Protein AF-0000000065966083 (afdb_homodimer)

Nearest PDB structures (foldseek):
  1u2x-assembly2_B  TM=9.368E-01  e=3.206E-78  Pyrococcus horikoshii
  3drw-assembly1_B  TM=9.239E-01  e=2.329E-77  Pyrococcus horikoshii
  5kkg-assembly1_A  TM=9.273E-01  e=2.015E-62  synthetic construct
  5kkg-assembly2_B  TM=9.488E-01  e=2.351E-60  synthetic construct
  5k27-assembly1_A  TM=9.265E-01  e=3.496E-60  synthetic construct

Radius of gyration: 31.07 Å; Cα contacts (8 Å, |Δi|>4): 1935; chains: 2; bounding box: 59×96×76 Å

Secondary structure (DSSP, 8-state):
----TT-EEEEES--EEEEEEE--HHHHHHHHHHH-HHHHHHHHHH--SSBSSHHHHHHHHHHHHHHT--EEEEE--TTHHHHHHHH----EEEEESHHHHHHHHHHHHT-SEEEEE-S---HHHHTTSPTT-EEEEEETTEEEEEEGGGS--TTSPPPEEEEEEE-TT-EEEETTEEEE--S-EEEEEEE--GGG------TTTGGGHHHHHHH-SEEEEE-GGG--SB-TTS-BHHHHHHHHHHHHHHHHTTT-EEEEE------HHHHHHHHHHHGGG-SEEEE-HHHHHHHHHHTT-HHHHHHHHHH--HHHHHHHHHHHHHHH--SEEEEE-SSEEEEEEETT-SS-HHHHHHHHHHHHHHHHHHHHHSS--SGGGHHHHHTSPPPTTHHHHHHHHHHHHHHS--TTEEEEEEE----SS-S--TTHHHHHHHHHHHHHHHHHHT-/----TT-EEEEES--EEEEEEE--HHHHHHHHHHH-HHHHHHHHHH--SSBSSHHHHHHHHHHHHHHT--EEEEE--TTHHHHHHHH---SEEEEESHHHHHHHHHHHHT-SEEEEE-S---HHHHTTSPTT-EEEEEETTEEEEEEGGGS--TTSPPPEEEEEEE-TT-EEEETTEEEE--S-EEEEEEE--GGG------TTTGGGHHHHHHH-SEEEEE-GGG--SB-TTS-BHHHHHHHHHHHHHHHHTTT-EEEEE------HHHHHHHHHHHGGG-SEEEE-HHHHHHHHHHTT-HHHHHHHHHH--HHHHHHHHHHHHHHH--SEEEEE-SSEEEEEEETT-SS-HHHHHHHHHHHHHHHHHHHHHSS--SGGGHHHHHTSPPPTTHHHHHHHHHHHHHHS--TTEEEEEEE----SS-S--TTHHHHHHHHHHHHHHHHHHT-

Solvent-accessible surface area (backbone atoms only — not comparable to full-atom values): 46212 Å² total; per-residue (Å²): 135,78,81,60,43,84,42,19,36,36,27,23,35,24,55,31,33,33,34,31,29,76,60,48,37,66,61,53,36,51,55,42,66,72,66,33,53,66,57,34,54,54,40,40,73,64,53,60,76,47,27,75,49,74,61,37,45,52,15,51,48,52,54,28,39,65,67,22,44,64,44,75,38,41,33,58,41,70,76,50,52,60,56,52,58,73,73,45,76,64,82,43,75,42,59,25,43,57,21,38,42,37,42,34,42,45,39,13,43,50,36,62,40,35,35,39,46,46,71,56,37,15,52,81,53,22,66,58,52,49,82,76,28,22,21,79,42,67,57,95,89,32,83,38,78,34,54,29,65,75,62,41,40,80,84,36,66,78,54,52,28,39,34,39,33,40,47,52,65,40,47,39,70,54,85,91,36,81,46,54,20,71,32,55,40,42,41,32,39,36,64,56,36,78,90,75,23,66,65,54,77,53,78,83,48,53,83,42,39,46,62,52,14,70,67,26,51,30,33,39,40,29,44,74,57,49,51,47,74,68,46,94,87,69,52,35,38,61,60,41,49,47,51,47,42,51,52,52,52,41,23,41,72,48,67,23,47,34,32,36,46,60,64,83,44,84,52,62,70,56,36,44,38,48,50,46,49,46,49,33,76,27,38,29,39,31,34,37,66,71,45,51,24,52,53,31,41,68,74,69,39,49,67,62,18,49,46,35,70,73,65,61,42,68,50,52,48,50,54,50,50,50,49,52,40,62,50,35,48,36,55,34,40,38,38,48,52,87,64,36,35,35,42,42,28,48,52,82,51,87,68,50,67,66,57,52,42,51,18,48,48,47,3,32,24,44,24,23,14,26,19,63,64,55,52,43,76,40,54,71,44,44,58,56,8,68,70,48,55,64,33,94,54,35,66,56,52,50,53,47,48,57,52,32,60,74,72,46,92,51,82,67,36,43,75,39,75,44,55,21,34,58,62,91,81,47,67,36,81,76,65,39,66,45,37,23,48,46,40,21,47,52,39,47,53,48,55,54,72,73,101,136,78,80,61,42,84,43,19,37,36,28,23,35,24,55,31,32,32,36,31,27,76,59,46,34,67,61,53,37,52,53,43,67,72,66,32,54,68,57,34,53,55,40,39,74,66,52,61,76,46,27,74,48,73,63,39,46,52,15,52,48,53,52,29,40,66,66,23,44,64,44,75,38,41,33,58,41,71,75,50,52,61,54,51,58,72,72,46,75,64,82,44,77,43,61,24,44,56,20,38,42,38,42,34,43,45,40,14,44,51,37,61,39,36,36,39,48,46,71,54,37,16,52,81,53,23,64,57,52,50,83,75,28,23,22,80,42,65,57,96,90,35,83,39,79,34,53,31,67,74,62,42,39,82,84,35,66,78,53,53,29,40,35,39,34,41,48,52,67,41,45,40,72,55,84,92,35,80,45,54,20,72,33,54,40,41,41,33,40,36,63,54,36,78,89,74,24,65,66,54,77,54,78,82,48,52,84,44,38,47,60,52,15,71,67,26,50,30,34,38,40,30,46,74,57,49,50,47,74,66,47,94,87,70,51,34,39,61,62,40,50,50,51,47,44,52,53,52,51,42,23,41,72,49,68,22,48,36,31,37,47,61,64,83,45,83,52,61,70,58,39,44,38,48,50,46,48,46,50,34,77,28,38,29,39,31,35,36,66,68,46,51,23,52,51,31,41,68,73,67,38,51,68,61,17,49,45,35,70,72,66,62,43,67,51,53,49,51,52,50,50,53,50,51,39,62,50,36,48,36,56,36,41,37,37,48,52,86,62,35,35,36,43,42,28,47,53,81,50,89,67,50,69,65,56,52,44,50,17,49,48,47,3,31,23,43,24,22,14,26,19,64,66,54,52,42,76,40,53,72,44,42,58,57,9,68,70,48,54,64,33,93,54,34,66,57,54,52,52,49,48,56,52,30,60,73,72,45,92,51,82,67,37,42,76,40,74,46,54,21,34,60,62,90,81,46,67,36,80,75,65,40,67,44,38,23,48,48,40,20,47,53,39,47,53,50,53,53,71,72,102

Foldseek 3Di:
DAQQQAFAEEEDAWKAKEFEDEDFQVLLQVLCVVCDQVNLVVLLVVQDQAPPDPSNVNNVVVVCQLALHAEEHEHAHPVCVVVCVVSDDGDDMAMDDLQQQLQQQSVLLNHHAAEYYYPAFALVRLVRHDFRHWYWDADPLDTDTHNSNPVHDNPGDHWYKYKYWYAFQRWYDHPNDIGTRHHTYIYIHGYQYLSRLQGADDPSCQVCLLVVLLVGQAYEYERLLNAAQAHPVGDGSVNRLVRVLSSLVSNVVSVYQYEYEYDDRPDLVSVLVCLQRPQLSHQEYEDEQLVLLSLCVSVPNNVLSVCCVPPVQPLSSLVSLVVSCVVSVHAWYWYDDPWKIKIKGFPPRPDDLVLLQVLLVLLLLSLQLCQAVVGRRYSCSSVVSVPQDFDPCQVVQVVSVVVSPVVDDQVGMRMHMGTHRDDPRTPDDPNSSSSSSSSSVSSVSSVVVVD/DAQQQAFAEEEDAWKAKEFEDEDFQVLLQVLCVVCDQVNLVVLLVVQDQAPPDPSNVNNVVVVCQLALHAEEHEHAHPVCVVVCVVSDDTDDMAMDDLQQQLQQQSVLLNHHAAEYYYPAFALVRLVRHDFRHWYWDADPLDTDTHNSNPVHDNPGDHWYKYKYWYAFQRWYDHPNDIGTRHHTYIYIHGYQYLSRLQGADDPSCQVCLLVVLLVGQAYEYERLLSAAQAHPVGDGSVNRLVRVLSSLVSNVVSVYQYEYEYDDRPDLVSVLVCLQRPQLSHQEYEDEQLVLLSLCVSVPNNVLSVCCVPPVQPLSSVVSLVVSCVVSVHAWYWYDDPWKIKIKGFPPRPDDLVLLQVLLVLLLLSLQLCQAVVGRRYSCSSVVSVPQDFDPCQVVQVVSVVVSPVVDDQVRMRMDMGTHRDDPRTPDDPCSSSSSSSSSVSSVSSVVVVD

Structure (mmCIF, N/CA/C/O backbone):
data_AF-0000000065966083-model_v1
#
loop_
_entity.id
_entity.type
_entity.pdbx_description
1 polymer 'ADP-specific phosphofructokinase'
#
loop_
_atom_site.group_PDB
_atom_site.id
_atom_site.type_symbol
_atom_site.label_atom_id
_atom_site.label_alt_id
_atom_site.label_comp_id
_atom_site.label_asym_id
_atom_site.label_entity_id
_atom_site.label_seq_id
_atom_site.pdbx_PDB_ins_code
_atom_site.Cartn_x
_atom_site.Cartn_y
_atom_site.Cartn_z
_atom_site.occupancy
_atom_site.B_iso_or_equiv
_atom_site.auth_seq_id
_atom_site.auth_comp_id
_atom_site.auth_asym_id
_atom_site.auth_atom_id
_atom_site.pdbx_PDB_model_num
ATOM 1 N N . MET A 1 1 ? 27.531 -22.422 -4.676 1 64.19 1 MET A N 1
ATOM 2 C CA . MET A 1 1 ? 26.703 -22.031 -3.537 1 64.19 1 MET A CA 1
ATOM 3 C C . MET A 1 1 ? 25.906 -23.219 -3.004 1 64.19 1 MET A C 1
ATOM 5 O O . MET A 1 1 ? 25.438 -24.047 -3.775 1 64.19 1 MET A O 1
ATOM 9 N N . SER A 1 2 ? 25.953 -23.25 -1.708 1 78.56 2 SER A N 1
ATOM 10 C CA . SER A 1 2 ? 25.312 -24.375 -1.044 1 78.56 2 SER A CA 1
ATOM 11 C C . SER A 1 2 ? 23.828 -24.109 -0.815 1 78.56 2 SER A C 1
ATOM 13 O O . SER A 1 2 ? 23.391 -22.953 -0.785 1 78.56 2 SER A O 1
ATOM 15 N N . VAL A 1 3 ? 23.016 -25.156 -0.939 1 84.44 3 VAL A N 1
ATOM 16 C CA . VAL A 1 3 ? 21.594 -25.109 -0.642 1 84.44 3 VAL A CA 1
ATOM 17 C C . VAL A 1 3 ? 21.359 -24.5 0.737 1 84.44 3 VAL A C 1
ATOM 19 O O . VAL A 1 3 ? 22.031 -24.859 1.704 1 84.44 3 VAL A O 1
ATOM 22 N N . PRO A 1 4 ? 20.484 -23.453 0.789 1 90.38 4 PRO A N 1
ATOM 23 C CA . PRO A 1 4 ? 20.188 -22.859 2.096 1 90.38 4 PRO A CA 1
ATOM 24 C C . PRO A 1 4 ? 19.375 -23.781 2.996 1 90.38 4 PRO A C 1
ATOM 26 O O . PRO A 1 4 ? 18.188 -23.547 3.207 1 90.38 4 PRO A O 1
ATOM 29 N N . GLN A 1 5 ? 19.969 -24.641 3.691 1 88.5 5 GLN A N 1
ATOM 30 C CA . GLN A 1 5 ? 19.312 -25.719 4.434 1 88.5 5 GLN A CA 1
ATOM 31 C C . GLN A 1 5 ? 18.766 -25.203 5.766 1 88.5 5 GLN A C 1
ATOM 33 O O . GLN A 1 5 ? 17.938 -25.859 6.395 1 88.5 5 GLN A O 1
ATOM 38 N N . ASP A 1 6 ? 19.109 -23.969 6.164 1 93.5 6 ASP A N 1
ATOM 39 C CA . ASP A 1 6 ? 18.703 -23.469 7.473 1 93.5 6 ASP A CA 1
ATOM 40 C C . ASP A 1 6 ? 17.562 -22.469 7.344 1 93.5 6 ASP A C 1
ATOM 42 O O . ASP A 1 6 ? 17.281 -21.719 8.281 1 93.5 6 ASP A O 1
ATOM 46 N N . VAL A 1 7 ? 16.953 -22.453 6.23 1 97.12 7 VAL A N 1
ATOM 47 C CA . VAL A 1 7 ? 15.859 -21.516 6 1 97.12 7 VAL A CA 1
ATOM 48 C C . VAL A 1 7 ? 14.523 -22.25 6.109 1 97.12 7 VAL A C 1
ATOM 50 O O . VAL A 1 7 ? 14.391 -23.391 5.648 1 97.12 7 VAL A O 1
ATOM 53 N N . SER A 1 8 ? 13.531 -21.719 6.801 1 98.56 8 SER A N 1
ATOM 54 C CA . SER A 1 8 ? 12.156 -22.203 6.926 1 98.56 8 SER A CA 1
ATOM 55 C C . SER A 1 8 ? 11.18 -21.281 6.207 1 98.56 8 SER A C 1
ATOM 57 O O . SER A 1 8 ? 11.266 -20.062 6.328 1 98.56 8 SER A O 1
ATOM 59 N N . ILE A 1 9 ? 10.289 -21.891 5.453 1 98.75 9 ILE A N 1
ATOM 60 C CA . ILE A 1 9 ? 9.438 -21.078 4.59 1 98.75 9 ILE A CA 1
ATOM 61 C C . ILE A 1 9 ? 7.973 -21.453 4.812 1 98.75 9 ILE A C 1
ATOM 63 O O . ILE A 1 9 ? 7.641 -22.625 4.973 1 98.75 9 ILE A O 1
ATOM 67 N N . PHE A 1 10 ? 7.105 -20.484 4.898 1 98.88 10 PHE A N 1
ATOM 68 C CA . PHE A 1 10 ? 5.656 -20.594 4.797 1 98.88 10 PHE A CA 1
ATOM 69 C C . PHE A 1 10 ? 5.18 -20.172 3.412 1 98.88 10 PHE A C 1
ATOM 71 O O . PHE A 1 10 ? 5.598 -19.125 2.9 1 98.88 10 PHE A O 1
ATOM 78 N N . THR A 1 11 ? 4.398 -21.016 2.691 1 98.75 11 THR A N 1
ATOM 79 C CA . THR A 1 11 ? 3.885 -20.609 1.39 1 98.75 11 THR A CA 1
ATOM 80 C C . THR A 1 11 ? 2.371 -20.781 1.325 1 98.75 11 THR A C 1
ATOM 82 O O . THR A 1 11 ? 1.824 -21.719 1.905 1 98.75 11 THR A O 1
ATOM 85 N N . ALA A 1 12 ? 1.677 -19.875 0.741 1 98.31 12 ALA A N 1
ATOM 86 C CA . ALA A 1 12 ? 0.232 -19.812 0.544 1 98.31 12 ALA A CA 1
ATOM 87 C C . ALA A 1 12 ? -0.112 -19.031 -0.723 1 98.31 12 ALA A C 1
ATOM 89 O O . ALA A 1 12 ? 0.664 -18.188 -1.166 1 98.31 12 ALA A O 1
ATOM 90 N N . TYR A 1 13 ? -1.133 -19.094 -1.454 1 97 13 TYR A N 1
ATOM 91 C CA . TYR A 1 13 ? -2.324 -19.891 -1.155 1 97 13 TYR A CA 1
ATOM 92 C C . TYR A 1 13 ? -2.615 -20.891 -2.271 1 97 13 TYR A C 1
ATOM 94 O O . TYR A 1 13 ? -3.25 -21.922 -2.039 1 97 13 TYR A O 1
ATOM 102 N N . ASN A 1 14 ? -2.107 -20.609 -3.482 1 95.62 14 ASN A N 1
ATOM 103 C CA . ASN A 1 14 ? -2.615 -21.203 -4.715 1 95.62 14 ASN A CA 1
ATOM 104 C C . ASN A 1 14 ? -2.027 -22.594 -4.949 1 95.62 14 ASN A C 1
ATOM 106 O O . ASN A 1 14 ? -0.832 -22.734 -5.215 1 95.62 14 ASN A O 1
ATOM 110 N N . ALA A 1 15 ? -2.867 -23.578 -4.848 1 97.06 15 ALA A N 1
ATOM 111 C CA . ALA A 1 15 ? -2.518 -24.953 -5.18 1 97.06 15 ALA A CA 1
ATOM 112 C C . ALA A 1 15 ? -3.682 -25.672 -5.867 1 97.06 15 ALA A C 1
ATOM 114 O O . ALA A 1 15 ? -4.844 -25.453 -5.516 1 97.06 15 ALA A O 1
ATOM 115 N N . ASN A 1 16 ? -3.4 -26.406 -6.859 1 96.75 16 ASN A N 1
ATOM 116 C CA . ASN A 1 16 ? -4.402 -27.141 -7.621 1 96.75 16 ASN A CA 1
ATOM 117 C C . ASN A 1 16 ? -3.826 -28.406 -8.227 1 96.75 16 ASN A C 1
ATOM 119 O O . ASN A 1 16 ? -2.617 -28.641 -8.164 1 96.75 16 ASN A O 1
ATOM 123 N N . VAL A 1 17 ? -4.723 -29.25 -8.703 1 96.75 17 VAL A N 1
ATOM 124 C CA . VAL A 1 17 ? -4.328 -30.438 -9.469 1 96.75 17 VAL A CA 1
ATOM 125 C C . VAL A 1 17 ? -4.27 -30.094 -10.953 1 96.75 17 VAL A C 1
ATOM 127 O O . VAL A 1 17 ? -5.234 -29.562 -11.516 1 96.75 17 VAL A O 1
ATOM 130 N N . ASP A 1 18 ? -3.16 -30.281 -11.5 1 95.81 18 ASP A N 1
ATOM 131 C CA . ASP A 1 18 ? -3.061 -30.25 -12.961 1 95.81 18 ASP A CA 1
ATOM 132 C C . ASP A 1 18 ? -3.285 -31.641 -13.555 1 95.81 18 ASP A C 1
ATOM 134 O O . ASP A 1 18 ? -2.445 -32.531 -13.406 1 95.81 18 ASP A O 1
ATOM 138 N N . ALA A 1 19 ? -4.398 -31.797 -14.172 1 96.56 19 ALA A N 1
ATOM 139 C CA . ALA A 1 19 ? -4.695 -33.031 -14.867 1 96.56 19 ALA A CA 1
ATOM 140 C C . ALA A 1 19 ? -4.277 -32.969 -16.328 1 96.56 19 ALA A C 1
ATOM 142 O O . ALA A 1 19 ? -4.742 -32.094 -17.078 1 96.56 19 ALA A O 1
ATOM 143 N N . ILE A 1 20 ? -3.41 -33.844 -16.719 1 95.25 20 ILE A N 1
ATOM 144 C CA . ILE A 1 20 ? -2.773 -33.719 -18.031 1 95.25 20 ILE A CA 1
ATOM 145 C C . ILE A 1 20 ? -3.223 -34.875 -18.938 1 95.25 20 ILE A C 1
ATOM 147 O O . ILE A 1 20 ? -3.242 -36.031 -18.516 1 95.25 20 ILE A O 1
ATOM 151 N N . THR A 1 21 ? -3.635 -34.594 -20.062 1 95.19 21 THR A N 1
ATOM 152 C CA . THR A 1 21 ? -3.947 -35.594 -21.094 1 95.19 21 THR A CA 1
ATOM 153 C C . THR A 1 21 ? -3.293 -35.219 -22.422 1 95.19 21 THR A C 1
ATOM 155 O O . THR A 1 21 ? -3.029 -34.031 -22.688 1 95.19 21 THR A O 1
ATOM 158 N N . LYS A 1 22 ? -2.945 -36.156 -23.188 1 94 22 LYS A N 1
ATOM 159 C CA . LYS A 1 22 ? -2.387 -35.969 -24.516 1 94 22 LYS A CA 1
ATOM 160 C C . LYS A 1 22 ? -3.465 -36.094 -25.594 1 94 22 LYS A C 1
ATOM 162 O O . LYS A 1 22 ? -4.199 -37.094 -25.625 1 94 22 LYS A O 1
ATOM 167 N N . LEU A 1 23 ? -3.533 -35.062 -26.344 1 95.25 23 LEU A N 1
ATOM 168 C CA . LEU A 1 23 ? -4.508 -35.094 -27.438 1 95.25 23 LEU A CA 1
ATOM 169 C C . LEU A 1 23 ? -3.951 -35.812 -28.656 1 95.25 23 LEU A C 1
ATOM 171 O O . LEU A 1 23 ? -2.783 -35.625 -29 1 95.25 23 LEU A O 1
ATOM 175 N N . ASN A 1 24 ? -4.754 -36.688 -29.188 1 94.56 24 ASN A N 1
ATOM 176 C CA . ASN A 1 24 ? -4.414 -37.312 -30.469 1 94.56 24 ASN A CA 1
ATOM 177 C C . ASN A 1 24 ? -5.473 -37 -31.531 1 94.56 24 ASN A C 1
ATOM 179 O O . ASN A 1 24 ? -6.512 -36.406 -31.219 1 94.56 24 ASN A O 1
ATOM 183 N N . GLY A 1 25 ? -5.148 -37.312 -32.719 1 95.06 25 GLY A N 1
ATOM 184 C CA . GLY A 1 25 ? -6.031 -37 -33.844 1 95.06 25 GLY A CA 1
ATOM 185 C C . GLY A 1 25 ? -7.414 -37.625 -33.688 1 95.06 25 GLY A C 1
ATOM 186 O O . GLY A 1 25 ? -8.414 -37 -34.062 1 95.06 25 GLY A O 1
ATOM 187 N N . GLU A 1 26 ? -7.5 -38.812 -33.188 1 95.5 26 GLU A N 1
ATOM 188 C CA . GLU A 1 26 ? -8.766 -39.5 -33.031 1 95.5 26 GLU A CA 1
ATOM 189 C C . GLU A 1 26 ? -9.68 -38.781 -32.031 1 95.5 26 GLU A C 1
ATOM 191 O O . GLU A 1 26 ? -10.875 -38.625 -32.312 1 95.5 26 GLU A O 1
ATOM 196 N N . THR A 1 27 ? -9.094 -38.406 -30.938 1 95.56 27 THR A N 1
ATOM 197 C CA . THR A 1 27 ? -9.867 -37.719 -29.922 1 95.56 27 THR A CA 1
ATOM 198 C C . THR A 1 27 ? -10.391 -36.375 -30.469 1 95.56 27 THR A C 1
ATOM 200 O O . THR A 1 27 ? -11.539 -36 -30.219 1 95.56 27 THR A O 1
ATOM 203 N N . ILE A 1 28 ? -9.57 -35.656 -31.188 1 96.94 28 ILE A N 1
ATOM 204 C CA . ILE A 1 28 ? -9.93 -34.375 -31.766 1 96.94 28 ILE A CA 1
ATOM 205 C C . ILE A 1 28 ? -11.07 -34.562 -32.781 1 96.94 28 ILE A C 1
ATOM 207 O O . ILE A 1 28 ? -12.055 -33.844 -32.75 1 96.94 28 ILE A O 1
ATOM 211 N N . GLN A 1 29 ? -10.914 -35.594 -33.562 1 96.62 29 GLN A N 1
ATOM 212 C CA . GLN A 1 29 ? -11.914 -35.875 -34.594 1 96.62 29 GLN A CA 1
ATOM 213 C C . GLN A 1 29 ? -13.258 -36.25 -33.969 1 96.62 29 GLN A C 1
ATOM 215 O O . GLN A 1 29 ? -14.312 -35.875 -34.469 1 96.62 29 GLN A O 1
ATOM 220 N N . LYS A 1 30 ? -13.211 -37 -32.906 1 96.31 30 LYS A N 1
ATOM 221 C CA . LYS A 1 30 ? -14.43 -37.406 -32.188 1 96.31 30 LYS A CA 1
ATOM 222 C C . LYS A 1 30 ? -15.18 -36.156 -31.688 1 96.31 30 LYS A C 1
ATOM 224 O O . LYS A 1 30 ? -16.406 -36.094 -31.766 1 96.31 30 LYS A O 1
ATOM 229 N N . LEU A 1 31 ? -14.477 -35.219 -31.094 1 96.88 31 LEU A N 1
ATOM 230 C CA . LEU A 1 31 ? -15.07 -33.969 -30.609 1 96.88 31 LEU A CA 1
ATOM 231 C C . LEU A 1 31 ? -15.727 -33.188 -31.766 1 96.88 31 LEU A C 1
ATOM 233 O O . LEU A 1 31 ? -16.844 -32.688 -31.625 1 96.88 31 LEU A O 1
ATOM 237 N N . ILE A 1 32 ? -15.023 -33.125 -32.844 1 97.19 32 ILE A N 1
ATOM 238 C CA . ILE A 1 32 ? -15.516 -32.375 -34 1 97.19 32 ILE A CA 1
ATOM 239 C C . ILE A 1 32 ? -16.797 -33.031 -34.5 1 97.19 32 ILE A C 1
ATOM 241 O O . ILE A 1 32 ? -17.766 -32.344 -34.812 1 97.19 32 ILE A O 1
ATOM 245 N N . ASN A 1 33 ? -16.812 -34.312 -34.562 1 96.75 33 ASN A N 1
ATOM 246 C CA . ASN A 1 33 ? -17.984 -35.062 -35.062 1 96.75 33 ASN A CA 1
ATOM 247 C C . ASN A 1 33 ? -19.172 -34.875 -34.125 1 96.75 33 ASN A C 1
ATOM 249 O O . ASN A 1 33 ? -20.328 -34.812 -34.594 1 96.75 33 ASN A O 1
ATOM 253 N N . GLU A 1 34 ? -18.891 -34.875 -32.906 1 96.88 34 GLU A N 1
ATOM 254 C CA . GLU A 1 34 ? -19.953 -34.75 -31.922 1 96.88 34 GLU A CA 1
ATOM 255 C C . GLU A 1 34 ? -20.641 -33.406 -32 1 96.88 34 GLU A C 1
ATOM 257 O O . GLU A 1 34 ? -21.875 -33.312 -31.859 1 96.88 34 GLU A O 1
ATOM 262 N N . PHE A 1 35 ? -19.969 -32.281 -32.219 1 97 35 PHE A N 1
ATOM 263 C CA . PHE A 1 35 ? -20.547 -30.953 -32.094 1 97 35 PHE A CA 1
ATOM 264 C C . PHE A 1 35 ? -20.875 -30.391 -33.469 1 97 35 PHE A C 1
ATOM 266 O O . PHE A 1 35 ? -21.703 -29.484 -33.625 1 97 35 PHE A O 1
ATOM 273 N N . GLY A 1 36 ? -20.234 -30.938 -34.469 1 96.75 36 GLY A N 1
ATOM 274 C CA . GLY A 1 36 ? -20.484 -30.469 -35.812 1 96.75 36 GLY A CA 1
ATOM 275 C C . GLY A 1 36 ? -19.516 -29.391 -36.25 1 96.75 36 GLY A C 1
ATOM 276 O O . GLY A 1 36 ? -19.297 -28.406 -35.531 1 96.75 36 GLY A O 1
ATOM 277 N N . GLU A 1 37 ? -18.984 -29.531 -37.438 1 96.75 37 GLU A N 1
ATOM 278 C CA . GLU A 1 37 ? -17.938 -28.641 -37.938 1 96.75 37 GLU A CA 1
ATOM 279 C C . GLU A 1 37 ? -18.469 -27.219 -38.125 1 96.75 37 GLU A C 1
ATOM 281 O O . GLU A 1 37 ? -17.781 -26.25 -37.781 1 96.75 37 GLU A O 1
ATOM 286 N N . LYS A 1 38 ? -19.641 -27.094 -38.625 1 96.62 38 LYS A N 1
ATOM 287 C CA . LYS A 1 38 ? -20.219 -25.781 -38.875 1 96.62 38 LYS A CA 1
ATOM 288 C C . LYS A 1 38 ? -20.469 -25.016 -37.562 1 96.62 38 LYS A C 1
ATOM 290 O O . LYS A 1 38 ? -20.188 -23.828 -37.469 1 96.62 38 LYS A O 1
ATOM 295 N N . GLU A 1 39 ? -21 -25.703 -36.656 1 97.38 39 GLU A N 1
ATOM 296 C CA . GLU A 1 39 ? -21.281 -25.094 -35.375 1 97.38 39 GLU A CA 1
ATOM 297 C C . GLU A 1 39 ? -19.984 -24.656 -34.688 1 97.38 39 GLU A C 1
ATOM 299 O O . GLU A 1 39 ? -19.938 -23.594 -34.062 1 97.38 39 GLU A O 1
ATOM 304 N N . ILE A 1 40 ? -18.969 -25.484 -34.781 1 97.81 40 ILE A N 1
ATOM 305 C CA . ILE A 1 40 ? -17.672 -25.188 -34.188 1 97.81 40 ILE A CA 1
ATOM 306 C C . ILE A 1 40 ? -17.062 -23.953 -34.844 1 97.81 40 ILE A C 1
ATOM 308 O O . ILE A 1 40 ? -16.547 -23.078 -34.156 1 97.81 40 ILE A O 1
ATOM 312 N N . ALA A 1 41 ? -17.141 -23.906 -36.156 1 97.19 41 ALA A N 1
ATOM 313 C CA . ALA A 1 41 ? -16.594 -22.781 -36.906 1 97.19 41 ALA A CA 1
ATOM 314 C C . ALA A 1 41 ? -17.266 -21.469 -36.5 1 97.19 41 ALA A C 1
ATOM 316 O O . ALA A 1 41 ? -16.594 -20.438 -36.375 1 97.19 41 ALA A O 1
ATOM 317 N N . GLU A 1 42 ? -18.531 -21.562 -36.406 1 97.56 42 GLU A N 1
ATOM 318 C CA . GLU A 1 42 ? -19.266 -20.391 -35.969 1 97.56 42 GLU A CA 1
ATOM 319 C C . GLU A 1 42 ? -18.844 -19.922 -34.594 1 97.56 42 GLU A C 1
ATOM 321 O O . GLU A 1 42 ? -18.703 -18.734 -34.344 1 97.56 42 GLU A O 1
ATOM 326 N N . ARG A 1 43 ? -18.641 -20.844 -33.719 1 97.25 43 ARG A N 1
ATOM 327 C CA . ARG A 1 43 ? -18.281 -20.516 -32.344 1 97.25 43 ARG A CA 1
ATOM 328 C C . ARG A 1 43 ? -16.844 -19.984 -32.281 1 97.25 43 ARG A C 1
ATOM 330 O O . ARG A 1 43 ? -16.547 -19.125 -31.438 1 97.25 43 ARG A O 1
ATOM 337 N N . ILE A 1 44 ? -15.93 -20.516 -33.062 1 96.62 44 ILE A N 1
ATOM 338 C CA . ILE A 1 44 ? -14.562 -20 -33.156 1 96.62 44 ILE A CA 1
ATOM 339 C C . ILE A 1 44 ? -14.586 -18.516 -33.5 1 96.62 44 ILE A C 1
ATOM 341 O O . ILE A 1 44 ? -13.836 -17.719 -32.938 1 96.62 44 ILE A O 1
ATOM 345 N N . GLU A 1 45 ? -15.461 -18.125 -34.406 1 95.88 45 GLU A N 1
ATOM 346 C CA . GLU A 1 45 ? -15.586 -16.734 -34.812 1 95.88 45 GLU A CA 1
ATOM 347 C C . GLU A 1 45 ? -16.047 -15.844 -33.656 1 95.88 45 GLU A C 1
ATOM 349 O O . GLU A 1 45 ? -15.633 -14.688 -33.562 1 95.88 45 GLU A O 1
ATOM 354 N N . GLU A 1 46 ? -16.875 -16.5 -32.938 1 95.75 46 GLU A N 1
ATOM 355 C CA . GLU A 1 46 ? -17.328 -15.766 -31.75 1 95.75 46 GLU A CA 1
ATOM 356 C C . GLU A 1 46 ? -16.203 -15.602 -30.734 1 95.75 46 GLU A C 1
ATOM 358 O O . GLU A 1 46 ? -16.25 -14.695 -29.891 1 95.75 46 GLU A O 1
ATOM 363 N N . TYR A 1 47 ? -15.258 -16.5 -30.766 1 94.56 47 TYR A N 1
ATOM 364 C CA . TYR A 1 47 ? -14.055 -16.5 -29.938 1 94.56 47 TYR A CA 1
ATOM 365 C C . TYR A 1 47 ? -14.414 -16.328 -28.453 1 94.56 47 TYR A C 1
ATOM 367 O O . TYR A 1 47 ? -14.055 -15.328 -27.844 1 94.56 47 TYR A O 1
ATOM 375 N N . PRO A 1 48 ? -15.109 -17.359 -27.938 1 94.56 48 PRO A N 1
ATOM 376 C CA . PRO A 1 48 ? -15.461 -17.281 -26.516 1 94.56 48 PRO A CA 1
ATOM 377 C C . PRO A 1 48 ? -14.234 -17.078 -25.625 1 94.56 48 PRO A C 1
ATOM 379 O O . PRO A 1 48 ? -13.25 -17.812 -25.75 1 94.56 48 PRO A O 1
ATOM 382 N N . ARG A 1 49 ? -14.273 -16.203 -24.656 1 89.62 49 ARG A N 1
ATOM 383 C CA . ARG A 1 49 ? -13.156 -15.883 -23.781 1 89.62 49 ARG A CA 1
ATOM 384 C C . ARG A 1 49 ? -13.125 -16.797 -22.562 1 89.62 49 ARG A C 1
ATOM 386 O O . ARG A 1 49 ? -12.102 -16.938 -21.891 1 89.62 49 ARG A O 1
ATOM 393 N N . GLU A 1 50 ? -14.25 -17.359 -22.344 1 94.31 50 GLU A N 1
ATOM 394 C CA . GLU A 1 50 ? -14.422 -18.312 -21.25 1 94.31 50 GLU A CA 1
ATOM 395 C C . GLU A 1 50 ? 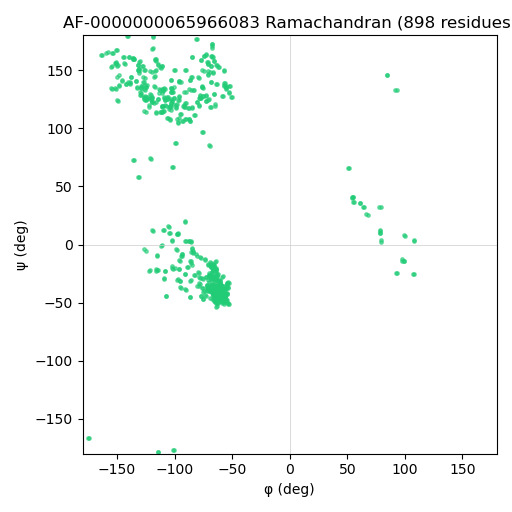-15.211 -19.547 -21.703 1 94.31 50 GLU A C 1
ATOM 397 O O . GLU A 1 50 ? -15.938 -19.484 -22.688 1 94.31 50 GLU A O 1
ATOM 402 N N . ILE A 1 51 ? -15.062 -20.562 -20.984 1 96.69 51 ILE A N 1
ATOM 403 C CA . ILE A 1 51 ? -15.805 -21.781 -21.281 1 96.69 51 ILE A CA 1
ATOM 404 C C . ILE A 1 51 ? -17.062 -21.859 -20.422 1 96.69 51 ILE A C 1
ATOM 406 O O . ILE A 1 51 ? -16.984 -22.078 -19.203 1 96.69 51 ILE A O 1
ATOM 410 N N . ARG A 1 52 ? -18.172 -21.672 -21.062 1 95.5 52 ARG A N 1
ATOM 411 C CA . ARG A 1 52 ? -19.469 -21.719 -20.375 1 95.5 52 ARG A CA 1
ATOM 412 C C . ARG A 1 52 ? -20.25 -22.969 -20.781 1 95.5 52 ARG A C 1
ATOM 414 O O . ARG A 1 52 ? -21.125 -23.422 -20.047 1 95.5 52 ARG A O 1
ATOM 421 N N . GLU A 1 53 ? -19.984 -23.375 -21.984 1 96.38 53 GLU A N 1
ATOM 422 C CA . GLU A 1 53 ? -20.562 -24.594 -22.531 1 96.38 53 GLU A CA 1
ATOM 423 C C . GLU A 1 53 ? -19.516 -25.422 -23.266 1 96.38 53 GLU A C 1
ATOM 425 O O . GLU A 1 53 ? -18.453 -24.891 -23.641 1 96.38 53 GLU A O 1
ATOM 430 N N . PRO A 1 54 ? -19.766 -26.703 -23.469 1 96.94 54 PRO A N 1
ATOM 431 C CA . PRO A 1 54 ? -18.781 -27.594 -24.094 1 96.94 54 PRO A CA 1
ATOM 432 C C . PRO A 1 54 ? -18.281 -27.062 -25.438 1 96.94 54 PRO A C 1
ATOM 434 O O . PRO A 1 54 ? -17.094 -27.172 -25.75 1 96.94 54 PRO A O 1
ATOM 437 N N . ILE A 1 55 ? -19.125 -26.453 -26.203 1 97.62 55 ILE A N 1
ATOM 438 C CA . ILE A 1 55 ? -18.734 -26.031 -27.547 1 97.62 55 ILE A CA 1
ATOM 439 C C . ILE A 1 55 ? -17.734 -24.875 -27.453 1 97.62 55 ILE A C 1
ATOM 441 O O . ILE A 1 55 ? -16.938 -24.672 -28.359 1 97.62 55 ILE A O 1
ATOM 445 N N . ASP A 1 56 ? -17.797 -24.078 -26.375 1 98 56 ASP A N 1
ATOM 446 C CA . ASP A 1 56 ? -16.797 -23.047 -26.141 1 98 56 ASP A CA 1
ATOM 447 C C . ASP A 1 56 ? -15.391 -23.656 -26.078 1 98 56 ASP A C 1
ATOM 449 O O . ASP A 1 56 ? -14.453 -23.094 -26.656 1 98 56 ASP A O 1
ATOM 453 N N . PHE A 1 57 ? -15.359 -24.75 -25.359 1 97.69 57 PHE A N 1
ATOM 454 C CA . PHE A 1 57 ? -14.086 -25.453 -25.219 1 97.69 57 PHE A CA 1
ATOM 455 C C . PHE A 1 57 ? -13.609 -25.969 -26.578 1 97.69 57 PHE A C 1
ATOM 457 O O . PHE A 1 57 ? -12.469 -25.719 -26.969 1 97.69 57 PHE A O 1
ATOM 464 N N . VAL A 1 58 ? -14.43 -26.609 -27.25 1 98.06 58 VAL A N 1
ATOM 465 C CA . VAL A 1 58 ? -14.055 -27.25 -28.5 1 98.06 58 VAL A CA 1
ATOM 466 C C . VAL A 1 58 ? -13.617 -26.188 -29.516 1 98.06 58 VAL A C 1
ATOM 468 O O . VAL A 1 58 ? -12.617 -26.359 -30.219 1 98.06 58 VAL A O 1
ATOM 471 N N . ALA A 1 59 ? -14.344 -25.172 -29.531 1 98.12 59 ALA A N 1
ATOM 472 C CA . ALA A 1 59 ? -14.031 -24.094 -30.469 1 98.12 59 ALA A CA 1
ATOM 473 C C . ALA A 1 59 ? -12.648 -23.516 -30.203 1 98.12 59 ALA A C 1
ATOM 475 O O . ALA A 1 59 ? -11.852 -23.328 -31.125 1 98.12 59 ALA A O 1
ATOM 476 N N . ARG A 1 60 ? -12.375 -23.203 -28.891 1 97.62 60 ARG A N 1
ATOM 477 C CA . ARG A 1 60 ? -11.086 -22.625 -28.531 1 97.62 60 ARG A CA 1
ATOM 478 C C . ARG A 1 60 ? -9.953 -23.625 -28.719 1 97.62 60 ARG A C 1
ATOM 480 O O . ARG A 1 60 ? -8.836 -23.25 -29.078 1 97.62 60 ARG A O 1
ATOM 487 N N . LEU A 1 61 ? -10.258 -24.859 -28.453 1 97.81 61 LEU A N 1
ATOM 488 C CA . LEU A 1 61 ? -9.258 -25.906 -28.656 1 97.81 61 LEU A CA 1
ATOM 489 C C . LEU A 1 61 ? -8.867 -26.016 -30.125 1 97.81 61 LEU A C 1
ATOM 491 O O . LEU A 1 61 ? -7.68 -26 -30.453 1 97.81 61 LEU A O 1
ATOM 495 N N . ILE A 1 62 ? -9.875 -26.156 -30.953 1 97.44 62 ILE A N 1
ATOM 496 C CA . ILE A 1 62 ? -9.617 -26.328 -32.375 1 97.44 62 ILE A CA 1
ATOM 497 C C . ILE A 1 62 ? -8.875 -25.109 -32.906 1 97.44 62 ILE A C 1
ATOM 499 O O . ILE A 1 62 ? -7.961 -25.234 -33.719 1 97.44 62 ILE A O 1
ATOM 503 N N . HIS A 1 63 ? -9.352 -23.969 -32.5 1 97.31 63 HIS A N 1
ATOM 504 C CA . HIS A 1 63 ? -8.672 -22.734 -32.875 1 97.31 63 HIS A CA 1
ATOM 505 C C . HIS A 1 63 ? -7.195 -22.781 -32.5 1 97.31 63 HIS A C 1
ATOM 507 O O . HIS A 1 63 ? -6.328 -22.453 -33.281 1 97.31 63 HIS A O 1
ATOM 513 N N . ALA A 1 64 ? -6.887 -23.141 -31.266 1 96.12 64 ALA A N 1
ATOM 514 C CA . ALA A 1 64 ? -5.52 -23.234 -30.75 1 96.12 64 ALA A CA 1
ATOM 515 C C . ALA A 1 64 ? -4.707 -24.266 -31.531 1 96.12 64 ALA A C 1
ATOM 517 O O . ALA A 1 64 ? -3.535 -24.031 -31.844 1 96.12 64 ALA A O 1
ATOM 518 N N . LEU A 1 65 ? -5.289 -25.375 -31.875 1 96.62 65 LEU A N 1
ATOM 519 C CA . LEU A 1 65 ? -4.609 -26.453 -32.562 1 96.62 65 LEU A CA 1
ATOM 520 C C . LEU A 1 65 ? -4.258 -26.031 -34 1 96.62 65 LEU A C 1
ATOM 522 O O . LEU A 1 65 ? -3.174 -26.344 -34.5 1 96.62 65 LEU A O 1
ATOM 526 N N . ARG A 1 66 ? -5.184 -25.344 -34.594 1 95.56 66 ARG A N 1
ATOM 527 C CA . ARG A 1 66 ? -4.961 -24.891 -35.969 1 95.56 66 ARG A CA 1
ATOM 528 C C . ARG A 1 66 ? -3.773 -23.938 -36.062 1 95.56 66 ARG A C 1
ATOM 530 O O . ARG A 1 66 ? -3.043 -23.922 -37.031 1 95.56 66 ARG A O 1
ATOM 537 N N . LEU A 1 67 ? -3.627 -23.203 -35.031 1 94.06 67 LEU A N 1
ATOM 538 C CA . LEU A 1 67 ? -2.578 -22.188 -35.031 1 94.06 67 LEU A CA 1
ATOM 539 C C . LEU A 1 67 ? -1.318 -22.719 -34.344 1 94.06 67 LEU A C 1
ATOM 541 O O . LEU A 1 67 ? -0.24 -22.141 -34.5 1 94.06 67 LEU A O 1
ATOM 545 N N . GLY A 1 68 ? -1.501 -23.844 -33.656 1 92.44 68 GLY A N 1
ATOM 546 C CA . GLY A 1 68 ? -0.393 -24.391 -32.875 1 92.44 68 GLY A CA 1
ATOM 547 C C . GLY A 1 68 ? 0.049 -23.469 -31.75 1 92.44 68 GLY A C 1
ATOM 548 O O . GLY A 1 68 ? 1.245 -23.344 -31.484 1 92.44 68 GLY A O 1
ATOM 549 N N . LYS A 1 69 ? -0.766 -22.75 -31.172 1 89.25 69 LYS A N 1
ATOM 550 C CA . LYS A 1 69 ? -0.436 -21.781 -30.141 1 89.25 69 LYS A CA 1
ATOM 551 C C . LYS A 1 69 ? -0.919 -22.234 -28.766 1 89.25 69 LYS A C 1
ATOM 553 O O . LYS A 1 69 ? -2.088 -22.594 -28.594 1 89.25 69 LYS A O 1
ATOM 558 N N . PRO A 1 70 ? 0.039 -22.25 -27.812 1 87.94 70 PRO A N 1
ATOM 559 C CA . PRO A 1 70 ? -0.428 -22.5 -26.438 1 87.94 70 PRO A CA 1
ATOM 560 C C . PRO A 1 70 ? -1.499 -21.5 -26 1 87.94 70 PRO A C 1
ATOM 562 O O . PRO A 1 70 ? -1.421 -20.312 -26.328 1 87.94 70 PRO A O 1
ATOM 565 N N . THR A 1 71 ? -2.482 -22 -25.328 1 90.19 71 THR A N 1
ATOM 566 C CA . THR A 1 71 ? -3.625 -21.172 -24.938 1 90.19 71 THR A CA 1
ATOM 567 C C . THR A 1 71 ? -4.172 -21.609 -23.578 1 90.19 71 THR A C 1
ATOM 569 O O . THR A 1 71 ? -4.105 -22.797 -23.234 1 90.19 71 THR A O 1
ATOM 572 N N . ALA A 1 72 ? -4.555 -20.656 -22.797 1 90.12 72 ALA A N 1
ATOM 573 C CA . ALA A 1 72 ? -5.25 -20.906 -21.531 1 90.12 72 ALA A CA 1
ATOM 574 C C . ALA A 1 72 ? -6.617 -20.234 -21.516 1 90.12 72 ALA A C 1
ATOM 576 O O . ALA A 1 72 ? -6.746 -19.062 -21.875 1 90.12 72 ALA A O 1
ATOM 577 N N . VAL A 1 73 ? -7.641 -21 -21.25 1 93.69 73 VAL A N 1
ATOM 578 C CA . VAL A 1 73 ? -9 -20.469 -21.219 1 93.69 73 VAL A CA 1
ATOM 579 C C . VAL A 1 73 ? -9.656 -20.828 -19.875 1 93.69 73 VAL A C 1
ATOM 581 O O . VAL A 1 73 ? -9.57 -21.969 -19.422 1 93.69 73 VAL A O 1
ATOM 584 N N . PRO A 1 74 ? -10.297 -19.859 -19.25 1 92.75 74 PRO A N 1
ATOM 585 C CA . PRO A 1 74 ? -10.93 -20.141 -17.953 1 92.75 74 PRO A CA 1
ATOM 586 C C . PRO A 1 74 ? -12.242 -20.922 -18.109 1 92.75 74 PRO A C 1
ATOM 588 O O . PRO A 1 74 ? -13.016 -20.656 -19.031 1 92.75 74 PRO A O 1
ATOM 591 N N . LEU A 1 75 ? -12.414 -21.906 -17.297 1 95.38 75 LEU A N 1
ATOM 592 C CA . LEU A 1 75 ? -13.68 -22.609 -17.109 1 95.38 75 LEU A CA 1
ATOM 593 C C . LEU A 1 75 ? -14.5 -21.969 -16 1 95.38 75 LEU A C 1
ATOM 595 O O . LEU A 1 75 ? -14.102 -21.984 -14.844 1 95.38 75 LEU A O 1
ATOM 599 N N . VAL A 1 76 ? -15.664 -21.469 -16.312 1 92.06 76 VAL A N 1
ATOM 600 C CA . VAL A 1 76 ? -16.359 -20.641 -15.328 1 92.06 76 VAL A CA 1
ATOM 601 C C . VAL A 1 76 ? -17.656 -21.328 -14.898 1 92.06 76 VAL A C 1
ATOM 603 O O . VAL A 1 76 ? -18.328 -20.875 -13.977 1 92.06 76 VAL A O 1
ATOM 606 N N . ASP A 1 77 ? -18.031 -22.406 -15.594 1 92 77 ASP A N 1
ATOM 607 C CA . ASP A 1 77 ? -19.203 -23.188 -15.195 1 92 77 ASP A CA 1
ATOM 608 C C . ASP A 1 77 ? -18.781 -24.516 -14.562 1 92 77 ASP A C 1
ATOM 610 O O . ASP A 1 77 ? -18.359 -25.438 -15.258 1 92 77 ASP A O 1
ATOM 614 N N . GLU A 1 78 ? -18.984 -24.578 -13.328 1 91.56 78 GLU A N 1
ATOM 615 C CA . GLU A 1 78 ? -18.516 -25.719 -12.531 1 91.56 78 GLU A CA 1
ATOM 616 C C . GLU A 1 78 ? -19.203 -27 -12.961 1 91.56 78 GLU A C 1
ATOM 618 O O . GLU A 1 78 ? -18.641 -28.094 -12.828 1 91.56 78 GLU A O 1
ATOM 623 N N . SER A 1 79 ? -20.375 -26.938 -13.508 1 93 79 SER A N 1
ATOM 624 C CA . SER A 1 79 ? -21.125 -28.109 -13.93 1 93 79 SER A CA 1
ATOM 625 C C . SER A 1 79 ? -20.438 -28.828 -15.086 1 93 79 SER A C 1
ATOM 627 O O . SER A 1 79 ? -20.688 -30.016 -15.32 1 93 79 SER A O 1
ATOM 629 N N . LEU A 1 80 ? -19.594 -28.203 -15.75 1 95.38 80 LEU A N 1
ATOM 630 C CA . LEU A 1 80 ? -18.922 -28.781 -16.906 1 95.38 80 LEU A CA 1
ATOM 631 C C . LEU A 1 80 ? -17.812 -29.734 -16.469 1 95.38 80 LEU A C 1
ATOM 633 O O . LEU A 1 80 ? -17.281 -30.484 -17.281 1 95.38 80 LEU A O 1
ATOM 637 N N . ASN A 1 81 ? -17.5 -29.719 -15.195 1 94.5 81 ASN A N 1
ATOM 638 C CA . ASN A 1 81 ? -16.516 -30.688 -14.711 1 94.5 81 ASN A CA 1
ATOM 639 C C . ASN A 1 81 ? -16.891 -32.125 -15.07 1 94.5 81 ASN A C 1
ATOM 641 O O . ASN A 1 81 ? -16.047 -32.906 -15.484 1 94.5 81 ASN A O 1
ATOM 645 N N . SER A 1 82 ? -18.156 -32.406 -14.906 1 94.94 82 SER A N 1
ATOM 646 C CA . SER A 1 82 ? -18.625 -33.75 -15.211 1 94.94 82 SER A CA 1
ATOM 647 C C . SER A 1 82 ? -18.438 -34.094 -16.688 1 94.94 82 SER A C 1
ATOM 649 O O . SER A 1 82 ? -18.078 -35.219 -17.031 1 94.94 82 SER A O 1
ATOM 651 N N . TRP A 1 83 ? -18.703 -33.125 -17.469 1 96.25 83 TRP A N 1
ATOM 652 C CA . TRP A 1 83 ? -18.516 -33.344 -18.906 1 96.25 83 TRP A CA 1
ATOM 653 C C . TRP A 1 83 ? -17.062 -33.656 -19.234 1 96.25 83 TRP A C 1
ATOM 655 O O . TRP A 1 83 ? -16.766 -34.562 -20 1 96.25 83 TRP A O 1
ATOM 665 N N . PHE A 1 84 ? -16.141 -32.906 -18.719 1 96.75 84 PHE A N 1
ATOM 666 C CA . PHE A 1 84 ? -14.719 -33.094 -18.953 1 96.75 84 PHE A CA 1
ATOM 667 C C . PHE A 1 84 ? -14.258 -34.469 -18.438 1 96.75 84 PHE A C 1
ATOM 669 O O . PHE A 1 84 ? -13.453 -35.125 -19.078 1 96.75 84 PHE A O 1
ATOM 676 N N . ASP A 1 85 ? -14.789 -34.844 -17.328 1 94.81 85 ASP A N 1
ATOM 677 C CA . ASP A 1 85 ? -14.383 -36.094 -16.719 1 94.81 85 ASP A CA 1
ATOM 678 C C . ASP A 1 85 ? -14.898 -37.281 -17.516 1 94.81 85 ASP A C 1
ATOM 680 O O . ASP A 1 85 ? -14.266 -38.344 -17.547 1 94.81 85 ASP A O 1
ATOM 684 N N . GLU A 1 86 ? -15.984 -37.125 -18.125 1 94.44 86 GLU A N 1
ATOM 685 C CA . GLU A 1 86 ? -16.562 -38.188 -18.953 1 94.44 86 GLU A CA 1
ATOM 686 C C . GLU A 1 86 ? -15.875 -38.281 -20.312 1 94.44 86 GLU A C 1
ATOM 688 O O . GLU A 1 86 ? -15.672 -39.344 -20.859 1 94.44 86 GLU A O 1
ATOM 693 N N . LYS A 1 87 ? -15.492 -37.156 -20.766 1 94.06 87 LYS A N 1
ATOM 694 C C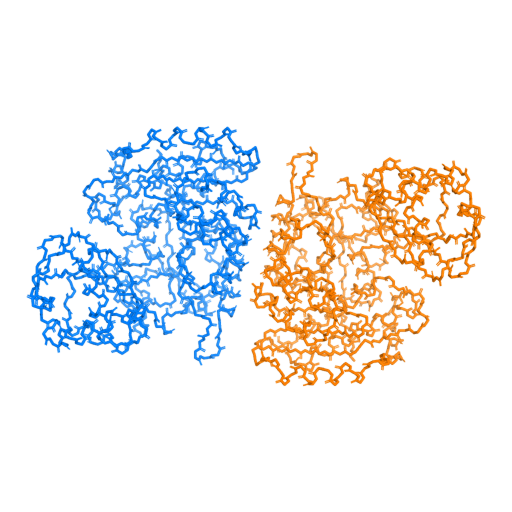A . LYS A 1 87 ? -15.016 -37.062 -22.141 1 94.06 87 LYS A CA 1
ATOM 695 C C . LYS A 1 87 ? -13.531 -37.406 -22.234 1 94.06 87 LYS A C 1
ATOM 697 O O . LYS A 1 87 ? -13.062 -37.875 -23.281 1 94.06 87 LYS A O 1
ATOM 702 N N . PHE A 1 88 ? -12.836 -37.125 -21.203 1 95.81 88 PHE A N 1
ATOM 703 C CA . PHE A 1 88 ? -11.391 -37.281 -21.297 1 95.81 88 PHE A CA 1
ATOM 704 C C . PHE A 1 88 ? -10.859 -38.156 -20.156 1 95.81 88 PHE A C 1
ATOM 706 O O . PHE A 1 88 ? -11.406 -38.125 -19.047 1 95.81 88 PHE A O 1
ATOM 713 N N . GLU A 1 89 ? -9.867 -38.906 -20.531 1 93.06 89 GLU A N 1
ATOM 714 C CA . GLU A 1 89 ? -9.062 -39.625 -19.531 1 93.06 89 GLU A CA 1
ATOM 715 C C . GLU A 1 89 ? -7.727 -38.906 -19.312 1 93.06 89 GLU A C 1
ATOM 717 O O . GLU A 1 89 ? -7.059 -38.5 -20.266 1 93.06 89 GLU A O 1
ATOM 722 N N . TYR A 1 90 ? -7.395 -38.688 -18.078 1 93.44 90 TYR A N 1
ATOM 723 C CA . TYR A 1 90 ? -6.172 -37.969 -17.734 1 93.44 90 TYR A CA 1
ATOM 724 C C . TYR A 1 90 ? -5.074 -38.938 -17.297 1 93.44 90 TYR A C 1
ATOM 726 O O . TYR A 1 90 ? -5.258 -39.719 -16.375 1 93.44 90 TYR A O 1
ATOM 734 N N . GLU A 1 91 ? -3.984 -38.938 -17.953 1 91.38 91 GLU A N 1
ATOM 735 C CA . GLU A 1 91 ? -2.885 -39.875 -17.797 1 91.38 91 GLU A CA 1
ATOM 736 C C . GLU A 1 91 ? -2.027 -39.531 -16.578 1 91.38 91 GLU A C 1
ATOM 738 O O . GLU A 1 91 ? -1.434 -40.406 -15.953 1 91.38 91 GLU A O 1
ATOM 743 N N . LEU A 1 92 ? -1.907 -38.281 -16.375 1 92.25 92 LEU A N 1
ATOM 744 C CA . LEU A 1 92 ? -0.984 -37.812 -15.344 1 92.25 92 LEU A CA 1
ATOM 745 C C . LEU A 1 92 ? -1.596 -36.656 -14.539 1 92.25 92 LEU A C 1
ATOM 747 O O . LEU A 1 92 ? -2.32 -35.844 -15.086 1 92.25 92 LEU A O 1
ATOM 751 N N . GLU A 1 93 ? -1.39 -36.719 -13.289 1 94.75 93 GLU A N 1
ATOM 752 C CA . GLU A 1 93 ? -1.734 -35.594 -12.422 1 94.75 93 GLU A CA 1
ATOM 753 C C . GLU A 1 93 ? -0.495 -35.031 -11.734 1 94.75 93 GLU A C 1
ATOM 755 O O . GLU A 1 93 ? 0.406 -35.781 -11.344 1 94.75 93 GLU A O 1
ATOM 760 N N . ARG A 1 94 ? -0.417 -33.75 -11.719 1 94.56 94 ARG A N 1
ATOM 761 C CA . ARG A 1 94 ? 0.681 -33.062 -11.055 1 94.56 94 ARG A CA 1
ATOM 762 C C . ARG A 1 94 ? 0.161 -31.938 -10.164 1 94.56 94 ARG A C 1
ATOM 764 O O . ARG A 1 94 ? -0.947 -31.438 -10.367 1 94.56 94 ARG A O 1
ATOM 771 N N . LEU A 1 95 ? 0.978 -31.656 -9.172 1 96.44 95 LEU A N 1
ATOM 772 C CA . LEU A 1 95 ? 0.651 -30.531 -8.312 1 96.44 95 LEU A CA 1
ATOM 773 C C . LEU A 1 95 ? 0.886 -29.203 -9.031 1 96.44 95 LEU A C 1
ATOM 775 O O . LEU A 1 95 ? 1.98 -28.969 -9.547 1 96.44 95 LEU A O 1
ATOM 779 N N . GLY A 1 96 ? -0.142 -28.406 -9.102 1 95.12 96 GLY A N 1
ATOM 780 C CA . GLY A 1 96 ? -0.053 -27.078 -9.695 1 95.12 96 GLY A CA 1
ATOM 781 C C . GLY A 1 96 ? -0.278 -25.953 -8.688 1 95.12 96 GLY A C 1
ATOM 782 O O . GLY A 1 96 ? -0.464 -26.219 -7.5 1 95.12 96 GLY A O 1
ATOM 783 N N . GLY A 1 97 ? -0.237 -24.703 -9.242 1 94.94 97 GLY A N 1
ATOM 784 C CA . GLY A 1 97 ? -0.333 -23.531 -8.375 1 94.94 97 GLY A CA 1
ATOM 785 C C . GLY A 1 97 ? 0.999 -23.125 -7.773 1 94.94 97 GLY A C 1
ATOM 786 O O . GLY A 1 97 ? 1.819 -23.984 -7.43 1 94.94 97 GLY A O 1
ATOM 787 N N . GLN A 1 98 ? 1.157 -21.875 -7.609 1 96.56 98 GLN A N 1
ATOM 788 C CA . GLN A 1 98 ? 2.451 -21.359 -7.168 1 96.56 98 GLN A CA 1
ATOM 789 C C . GLN A 1 98 ? 2.826 -21.922 -5.801 1 96.56 98 GLN A C 1
ATOM 791 O O . GLN A 1 98 ? 3.945 -22.406 -5.605 1 96.56 98 GLN A O 1
ATOM 796 N N . ALA A 1 99 ? 1.887 -21.875 -4.883 1 98 99 ALA A N 1
ATOM 797 C CA . ALA A 1 99 ? 2.178 -22.328 -3.523 1 98 99 ALA A CA 1
ATOM 798 C C . ALA A 1 99 ? 2.498 -23.812 -3.49 1 98 99 ALA A C 1
ATOM 800 O O . ALA A 1 99 ? 3.393 -24.25 -2.758 1 98 99 ALA A O 1
ATOM 801 N N . GLY A 1 100 ? 1.719 -24.609 -4.254 1 98.06 100 GLY A N 1
ATOM 802 C CA . GLY A 1 100 ? 1.979 -26.031 -4.324 1 98.06 100 GLY A CA 1
ATOM 803 C C . GLY A 1 100 ? 3.334 -26.359 -4.922 1 98.06 100 GLY A C 1
ATOM 804 O O . GLY A 1 100 ? 4.102 -27.125 -4.34 1 98.06 100 GLY A O 1
ATOM 805 N N . ILE A 1 101 ? 3.617 -25.781 -6.02 1 97.69 101 ILE A N 1
ATOM 806 C CA . ILE A 1 101 ? 4.871 -26.031 -6.723 1 97.69 101 ILE A CA 1
ATOM 807 C C . ILE A 1 101 ? 6.047 -25.625 -5.84 1 97.69 101 ILE A C 1
ATOM 809 O O . ILE A 1 101 ? 7 -26.375 -5.672 1 97.69 101 ILE A O 1
ATOM 813 N N . ILE A 1 102 ? 5.965 -24.438 -5.234 1 98.44 102 ILE A N 1
ATOM 814 C CA . ILE A 1 102 ? 7.027 -23.906 -4.391 1 98.44 102 ILE A CA 1
ATOM 815 C C . ILE A 1 102 ? 7.254 -24.828 -3.195 1 98.44 102 ILE A C 1
ATOM 817 O O . ILE A 1 102 ? 8.391 -25.156 -2.867 1 98.44 102 ILE A O 1
ATOM 821 N N . ALA A 1 103 ? 6.172 -25.25 -2.574 1 98.75 103 ALA A N 1
ATOM 822 C CA . ALA A 1 103 ? 6.281 -26.125 -1.412 1 98.75 103 ALA A CA 1
ATOM 823 C C . ALA A 1 103 ? 7.023 -27.422 -1.764 1 98.75 103 ALA A C 1
ATOM 825 O O . ALA A 1 103 ? 7.949 -27.828 -1.056 1 98.75 103 ALA A O 1
ATOM 826 N N . ASN A 1 104 ? 6.637 -28.031 -2.85 1 98.38 104 ASN A N 1
ATOM 827 C CA . ASN A 1 104 ? 7.25 -29.297 -3.248 1 98.38 104 ASN A CA 1
ATOM 828 C C . ASN A 1 104 ? 8.719 -29.109 -3.625 1 98.38 104 ASN A C 1
ATOM 830 O O . ASN A 1 104 ? 9.562 -29.953 -3.287 1 98.38 104 ASN A O 1
ATOM 834 N N . VAL A 1 105 ? 9.023 -28.062 -4.344 1 98.06 105 VAL A N 1
ATOM 835 C CA . VAL A 1 105 ? 10.398 -27.797 -4.762 1 98.06 105 VAL A CA 1
ATOM 836 C C . VAL A 1 105 ? 11.273 -27.594 -3.531 1 98.06 105 VAL A C 1
ATOM 838 O O . VAL A 1 105 ? 12.352 -28.188 -3.426 1 98.06 105 VAL A O 1
ATOM 841 N N . LEU A 1 106 ? 10.812 -26.797 -2.582 1 98.25 106 LEU A N 1
ATOM 842 C CA . LEU A 1 106 ? 11.609 -26.469 -1.399 1 98.25 106 LEU A CA 1
ATOM 843 C C . LEU A 1 106 ? 11.734 -27.672 -0.483 1 98.25 106 LEU A C 1
ATOM 845 O O . LEU A 1 106 ? 12.789 -27.891 0.133 1 98.25 106 LEU A O 1
ATOM 849 N N . ALA A 1 107 ? 10.656 -28.422 -0.394 1 98 107 ALA A N 1
ATOM 850 C CA . ALA A 1 107 ? 10.727 -29.656 0.387 1 98 107 ALA A CA 1
ATOM 851 C C . ALA A 1 107 ? 11.734 -30.625 -0.22 1 98 107 ALA A C 1
ATOM 853 O O . ALA A 1 107 ? 12.508 -31.266 0.501 1 98 107 ALA A O 1
ATOM 854 N N . GLY A 1 108 ? 11.688 -30.781 -1.522 1 97.44 108 GLY A N 1
ATOM 855 C CA . GLY A 1 108 ? 12.641 -31.641 -2.217 1 97.44 108 GLY A CA 1
ATOM 856 C C . GLY A 1 108 ? 14.078 -31.188 -2.043 1 97.44 108 GLY A C 1
ATOM 857 O O . GLY A 1 108 ? 14.992 -32.031 -2.008 1 97.44 108 GLY A O 1
ATOM 858 N N . LEU A 1 109 ? 14.25 -29.906 -1.966 1 96.69 109 LEU A N 1
ATOM 859 C CA . LEU A 1 109 ? 15.578 -29.328 -1.783 1 96.69 109 LEU A CA 1
ATOM 860 C C . LEU A 1 109 ? 16.094 -29.594 -0.375 1 96.69 109 LEU A C 1
ATOM 862 O O . LEU A 1 109 ? 17.297 -29.469 -0.118 1 96.69 109 LEU A O 1
ATOM 866 N N . GLY A 1 110 ? 15.172 -29.969 0.507 1 95.56 110 GLY A N 1
ATOM 867 C CA . GLY A 1 110 ? 15.555 -30.344 1.858 1 95.56 110 GLY A CA 1
ATOM 868 C C . GLY A 1 110 ? 15.867 -29.156 2.748 1 95.56 110 GLY A C 1
ATOM 869 O O . GLY A 1 110 ? 16.797 -29.203 3.561 1 95.56 110 GLY A O 1
ATOM 870 N N . ILE A 1 111 ? 15.195 -28 2.547 1 96 111 ILE A N 1
ATOM 871 C CA . ILE A 1 111 ? 15.391 -26.891 3.467 1 96 111 ILE A CA 1
ATOM 872 C C . ILE A 1 111 ? 14.82 -27.25 4.84 1 96 111 ILE A C 1
ATOM 874 O O . ILE A 1 111 ? 14.188 -28.281 5.004 1 96 111 ILE A O 1
ATOM 878 N N . LYS A 1 112 ? 15.062 -26.391 5.836 1 96.44 112 LYS A N 1
ATOM 879 C CA . LYS A 1 112 ? 14.82 -26.703 7.238 1 96.44 112 LYS A CA 1
ATOM 880 C C . LYS A 1 112 ? 13.352 -27.031 7.48 1 96.44 112 LYS A C 1
ATOM 882 O O . LYS A 1 112 ? 13.031 -28.016 8.164 1 96.44 112 LYS A O 1
ATOM 887 N N . LYS A 1 113 ? 12.445 -26.266 7.008 1 97.94 113 LYS A N 1
ATOM 888 C CA . LYS A 1 113 ? 11.016 -26.438 7.25 1 97.94 113 LYS A CA 1
ATOM 889 C C . LYS A 1 113 ? 10.195 -25.812 6.129 1 97.94 113 LYS A C 1
ATOM 891 O O . LYS A 1 113 ? 10.492 -24.703 5.684 1 97.94 113 LYS A O 1
ATOM 896 N N . VAL A 1 114 ? 9.219 -26.516 5.672 1 98.81 114 VAL A N 1
ATOM 897 C CA . VAL A 1 114 ? 8.289 -26 4.672 1 98.81 114 VAL A CA 1
ATOM 898 C C . VAL A 1 114 ? 6.852 -26.156 5.172 1 98.81 114 VAL A C 1
ATOM 900 O O . VAL A 1 114 ? 6.387 -27.266 5.41 1 98.81 114 VAL A O 1
ATOM 903 N N . ILE A 1 115 ? 6.191 -25.047 5.395 1 98.88 115 ILE A N 1
ATOM 904 C CA . ILE A 1 115 ? 4.777 -25.016 5.746 1 98.88 115 ILE A CA 1
ATOM 905 C C . ILE A 1 115 ? 3.967 -24.484 4.566 1 98.88 115 ILE A C 1
ATOM 907 O O . ILE A 1 115 ? 4.227 -23.375 4.07 1 98.88 115 ILE A O 1
ATOM 911 N N . ALA A 1 116 ? 3.072 -25.281 4.078 1 98.81 116 ALA A N 1
ATOM 912 C CA . ALA A 1 116 ? 2.211 -24.859 2.977 1 98.81 116 ALA A CA 1
ATOM 913 C C . ALA A 1 116 ? 0.756 -24.75 3.428 1 98.81 116 ALA A C 1
ATOM 915 O O . ALA A 1 116 ? 0.265 -25.609 4.168 1 98.81 116 ALA A O 1
ATOM 916 N N . TYR A 1 117 ? 0.13 -23.656 3.059 1 98.69 117 TYR A N 1
ATOM 917 C CA . TYR A 1 117 ? -1.276 -23.469 3.395 1 98.69 117 TYR A CA 1
ATOM 918 C C . TYR A 1 117 ? -2.098 -23.156 2.148 1 98.69 117 TYR A C 1
ATOM 920 O O . TYR A 1 117 ? -1.748 -22.266 1.372 1 98.69 117 TYR A O 1
ATOM 928 N N . THR A 1 118 ? -3.086 -23.875 1.898 1 97.81 118 THR A N 1
ATOM 929 C CA . THR A 1 118 ? -4.129 -23.609 0.914 1 97.81 118 THR A CA 1
ATOM 930 C C . THR A 1 118 ? -5.508 -23.625 1.567 1 97.81 118 THR A C 1
ATOM 932 O O . THR A 1 118 ? -5.77 -24.453 2.447 1 97.81 118 THR A O 1
ATOM 935 N N . PRO A 1 119 ? -6.352 -22.656 1.201 1 96.31 119 PRO A N 1
ATOM 936 C CA . PRO A 1 119 ? -7.664 -22.594 1.847 1 96.31 119 PRO A CA 1
ATOM 937 C C . PRO A 1 119 ? -8.438 -23.906 1.747 1 96.31 119 PRO A C 1
ATOM 939 O O . PRO A 1 119 ? -9.195 -24.25 2.654 1 96.31 119 PRO A O 1
ATOM 942 N N . PHE A 1 120 ? -8.266 -24.641 0.667 1 96.25 120 PHE A N 1
ATOM 943 C CA . PHE A 1 120 ? -8.891 -25.938 0.428 1 96.25 120 PHE A CA 1
ATOM 944 C C . PHE A 1 120 ? -7.84 -27.016 0.209 1 96.25 120 PHE A C 1
ATOM 946 O O . PHE A 1 120 ? -6.902 -26.828 -0.569 1 96.25 120 PHE A O 1
ATOM 953 N N . LEU A 1 121 ? -8.031 -28.094 0.963 1 97.88 121 LEU A N 1
ATOM 954 C CA . LEU A 1 121 ? -7.062 -29.172 0.862 1 97.88 121 LEU A CA 1
ATOM 955 C C . LEU A 1 121 ? -7.766 -30.531 0.789 1 97.88 121 LEU A C 1
ATOM 957 O O . LEU A 1 121 ? -7.703 -31.312 1.734 1 97.88 121 LEU A O 1
ATOM 961 N N . PRO A 1 122 ? -8.391 -30.812 -0.379 1 97.19 122 PRO A N 1
ATOM 962 C CA . PRO A 1 122 ? -8.938 -32.156 -0.547 1 97.19 122 PRO A CA 1
ATOM 963 C C . PRO A 1 122 ? -7.848 -33.219 -0.631 1 97.19 122 PRO A C 1
ATOM 965 O O . PRO A 1 122 ? -6.691 -32.906 -0.924 1 97.19 122 PRO A O 1
ATOM 968 N N . LYS A 1 123 ? -8.25 -34.469 -0.394 1 97.62 123 LYS A N 1
ATOM 969 C CA . LYS A 1 123 ? -7.293 -35.562 -0.298 1 97.62 123 LYS A CA 1
ATOM 970 C C . LYS A 1 123 ? -6.477 -35.688 -1.582 1 97.62 123 LYS A C 1
ATOM 972 O O . LYS A 1 123 ? -5.258 -35.844 -1.534 1 97.62 123 LYS A O 1
ATOM 977 N N . ARG A 1 124 ? -7.16 -35.656 -2.695 1 96.69 124 ARG A N 1
ATOM 978 C CA . ARG A 1 124 ? -6.516 -35.812 -3.996 1 96.69 124 ARG A CA 1
ATOM 979 C C . ARG A 1 124 ? -5.398 -34.781 -4.172 1 96.69 124 ARG A C 1
ATOM 981 O O . ARG A 1 124 ? -4.355 -35.094 -4.758 1 96.69 124 ARG A O 1
ATOM 988 N N . LEU A 1 125 ? -5.605 -33.562 -3.67 1 97.94 125 LEU A N 1
ATOM 989 C CA . LEU A 1 125 ? -4.594 -32.531 -3.719 1 97.94 125 LEU A CA 1
ATOM 990 C C . LEU A 1 125 ? -3.492 -32.781 -2.693 1 97.94 125 LEU A C 1
ATOM 992 O O . LEU A 1 125 ? -2.307 -32.688 -3.012 1 97.94 125 LEU A O 1
ATOM 996 N N . ALA A 1 126 ? -3.832 -33.094 -1.475 1 98.56 126 ALA A N 1
ATOM 997 C CA . ALA A 1 126 ? -2.887 -33.344 -0.39 1 98.56 126 ALA A CA 1
ATOM 998 C C . ALA A 1 126 ? -1.879 -34.438 -0.782 1 98.56 126 ALA A C 1
ATOM 1000 O O . ALA A 1 126 ? -0.692 -34.312 -0.463 1 98.56 126 ALA A O 1
ATOM 1001 N N . ASP A 1 127 ? -2.334 -35.406 -1.483 1 97.69 127 ASP A N 1
ATOM 1002 C CA . ASP A 1 127 ? -1.523 -36.562 -1.848 1 97.69 127 ASP A CA 1
ATOM 1003 C C . ASP A 1 127 ? -0.42 -36.156 -2.828 1 97.69 127 ASP A C 1
ATOM 1005 O O . ASP A 1 127 ? 0.551 -36.906 -3.002 1 97.69 127 ASP A O 1
ATOM 1009 N N . LEU A 1 128 ? -0.57 -35.031 -3.48 1 97.81 128 LEU A N 1
ATOM 1010 C CA . LEU A 1 128 ? 0.399 -34.625 -4.488 1 97.81 128 LEU A CA 1
ATOM 1011 C C . LEU A 1 128 ? 1.558 -33.875 -3.852 1 97.81 128 LEU A C 1
ATOM 1013 O O . LEU A 1 128 ? 2.598 -33.656 -4.484 1 97.81 128 LEU A O 1
ATOM 1017 N N . PHE A 1 129 ? 1.429 -33.438 -2.625 1 98.62 129 PHE A N 1
ATOM 1018 C CA . PHE A 1 129 ? 2.518 -32.781 -1.926 1 98.62 129 PHE A CA 1
ATOM 1019 C C . PHE A 1 129 ? 3.58 -33.781 -1.488 1 98.62 129 PHE A C 1
ATOM 1021 O O . PHE A 1 129 ? 3.277 -34.938 -1.251 1 98.62 129 PHE A O 1
ATOM 1028 N N . LYS A 1 130 ? 4.773 -33.344 -1.44 1 97.94 130 LYS A N 1
ATOM 1029 C CA . LYS A 1 130 ? 5.871 -34.188 -0.986 1 97.94 130 LYS A CA 1
ATOM 1030 C C . LYS A 1 130 ? 5.785 -34.438 0.517 1 97.94 130 LYS A C 1
ATOM 1032 O O . LYS A 1 130 ? 5.207 -33.625 1.254 1 97.94 130 LYS A O 1
ATOM 1037 N N . GLU A 1 131 ? 6.438 -35.531 0.779 1 94.38 131 GLU A N 1
ATOM 1038 C CA . GLU A 1 131 ? 6.57 -35.812 2.205 1 94.38 131 GLU A CA 1
ATOM 1039 C C . GLU A 1 131 ? 7.387 -34.75 2.91 1 94.38 131 GLU A C 1
ATOM 1041 O O . GLU A 1 131 ? 8.352 -34.219 2.346 1 94.38 131 GLU A O 1
ATOM 1046 N N . GLY A 1 132 ? 7.02 -34.312 4.055 1 94.69 132 GLY A N 1
ATOM 1047 C CA . GLY A 1 132 ? 7.762 -33.344 4.82 1 94.69 132 GLY A CA 1
ATOM 1048 C C . GLY A 1 132 ? 7.102 -31.969 4.848 1 94.69 132 GLY A C 1
ATOM 1049 O O . GLY A 1 132 ? 7.418 -31.141 5.699 1 94.69 132 GLY A O 1
ATOM 1050 N N . VAL A 1 133 ? 6.293 -31.75 3.76 1 98.69 133 VAL A N 1
ATOM 1051 C CA . VAL A 1 133 ? 5.555 -30.484 3.768 1 98.69 133 VAL A CA 1
ATOM 1052 C C . VAL A 1 133 ? 4.547 -30.484 4.914 1 98.69 133 VAL A C 1
ATOM 1054 O O . VAL A 1 133 ? 3.826 -31.469 5.117 1 98.69 133 VAL A O 1
ATOM 1057 N N . LEU A 1 134 ? 4.555 -29.453 5.695 1 98.88 134 LEU A N 1
ATOM 1058 C CA . LEU A 1 134 ? 3.654 -29.328 6.836 1 98.88 134 LEU A CA 1
ATOM 1059 C C . LEU A 1 134 ? 2.471 -28.422 6.504 1 98.88 134 LEU A C 1
ATOM 1061 O O . LEU A 1 134 ? 2.568 -27.562 5.625 1 98.88 134 LEU A O 1
ATOM 1065 N N . TYR A 1 135 ? 1.405 -28.688 7.109 1 98.88 135 TYR A N 1
ATOM 1066 C CA . TYR A 1 135 ? 0.172 -27.922 7 1 98.88 135 TYR A CA 1
ATOM 1067 C C . TYR A 1 135 ? -0.304 -27.453 8.375 1 98.88 135 TYR A C 1
ATOM 1069 O O . TYR A 1 135 ? -0.365 -28.25 9.32 1 98.88 135 TYR A O 1
ATOM 1077 N N . PRO A 1 136 ? -0.557 -26.141 8.523 1 98.75 136 PRO A N 1
ATOM 1078 C CA . PRO A 1 136 ? -1.023 -25.656 9.82 1 98.75 136 PRO A CA 1
ATOM 1079 C C . PRO A 1 136 ? -2.502 -25.938 10.062 1 98.75 136 PRO A C 1
ATOM 1081 O O . PRO A 1 136 ? -3.34 -25.672 9.203 1 98.75 136 PRO A O 1
ATOM 1084 N N . THR A 1 137 ? -2.803 -26.516 11.141 1 97.75 137 THR A N 1
ATOM 1085 C CA . THR A 1 137 ? -4.164 -26.766 11.594 1 97.75 137 THR A CA 1
ATOM 1086 C C . THR A 1 137 ? -4.352 -26.297 13.031 1 97.75 137 THR A C 1
ATOM 1088 O O . THR A 1 137 ? -3.379 -25.984 13.719 1 97.75 137 THR A O 1
ATOM 1091 N N . VAL A 1 138 ? -5.562 -26.062 13.367 1 97.19 138 VAL A N 1
ATOM 1092 C CA . VAL A 1 138 ? -5.898 -25.734 14.75 1 97.19 138 VAL A CA 1
ATOM 1093 C C . VAL A 1 138 ? -6.668 -26.891 15.383 1 97.19 138 VAL A C 1
ATOM 1095 O O . VAL A 1 138 ? -7.738 -27.266 14.898 1 97.19 138 VAL A O 1
ATOM 1098 N N . GLU A 1 139 ? -6.098 -27.5 16.359 1 95.62 139 GLU A N 1
ATOM 1099 C CA . GLU A 1 139 ? -6.699 -28.594 17.109 1 95.62 139 GLU A CA 1
ATOM 1100 C C . GLU A 1 139 ? -6.73 -28.281 18.594 1 95.62 139 GLU A C 1
ATOM 1102 O O . GLU A 1 139 ? -5.691 -28.016 19.203 1 95.62 139 GLU A O 1
ATOM 1107 N N . ASN A 1 140 ? -7.863 -28.328 19.25 1 94.44 140 ASN A N 1
ATOM 1108 C CA . ASN A 1 140 ? -8.062 -28.031 20.656 1 94.44 140 ASN A CA 1
ATOM 1109 C C . ASN A 1 140 ? -7.547 -26.641 21.016 1 94.44 140 ASN A C 1
ATOM 1111 O O . ASN A 1 140 ? -6.852 -26.453 22.016 1 94.44 140 ASN A O 1
ATOM 1115 N N . GLY A 1 141 ? -7.727 -25.719 20.109 1 94.19 141 GLY A N 1
ATOM 1116 C CA . GLY A 1 141 ? -7.383 -24.328 20.344 1 94.19 141 GLY A CA 1
ATOM 1117 C C . GLY A 1 141 ? -5.898 -24.047 20.219 1 94.19 141 GLY A C 1
ATOM 1118 O O . GLY A 1 141 ? -5.43 -22.969 20.578 1 94.19 141 GLY A O 1
ATOM 1119 N N . GLU A 1 142 ? -5.227 -25.016 19.688 1 96.81 142 GLU A N 1
ATOM 1120 C CA . GLU A 1 142 ? -3.781 -24.844 19.547 1 96.81 142 GLU A CA 1
ATOM 1121 C C . GLU A 1 142 ? -3.338 -25.094 18.109 1 96.81 142 GLU A C 1
ATOM 1123 O O . GLU A 1 142 ? -3.941 -25.891 17.391 1 96.81 142 GLU A O 1
ATOM 1128 N N . LEU A 1 143 ? -2.285 -24.406 17.781 1 97.94 143 LEU A N 1
ATOM 1129 C CA . LEU A 1 143 ? -1.699 -24.594 16.453 1 97.94 143 LEU A CA 1
ATOM 1130 C C . LEU A 1 143 ? -0.987 -25.938 16.375 1 97.94 143 LEU A C 1
ATOM 1132 O O . LEU A 1 143 ? -0.212 -26.297 17.266 1 97.94 143 LEU A O 1
ATOM 1136 N N . LYS A 1 144 ? -1.303 -26.656 15.414 1 98.12 144 LYS A N 1
ATOM 1137 C CA . LYS A 1 144 ? -0.615 -27.906 15.117 1 98.12 144 LYS A CA 1
ATOM 1138 C C . LYS A 1 144 ? -0.119 -27.953 13.68 1 98.12 144 LYS A C 1
ATOM 1140 O O . LYS A 1 144 ? -0.886 -27.703 12.742 1 98.12 144 LYS A O 1
ATOM 1145 N N . LEU A 1 145 ? 1.139 -28.219 13.5 1 98.38 145 LEU A N 1
ATOM 1146 C CA . LEU A 1 145 ? 1.706 -28.438 12.172 1 98.38 145 LEU A CA 1
ATOM 1147 C C . LEU A 1 145 ? 1.736 -29.938 11.836 1 98.38 145 LEU A C 1
ATOM 1149 O O . LEU A 1 145 ? 2.535 -30.688 12.398 1 98.38 145 LEU A O 1
ATOM 1153 N N . LYS A 1 146 ? 0.923 -30.297 10.867 1 98.19 146 LYS A N 1
ATOM 1154 C CA . LYS A 1 146 ? 0.793 -31.703 10.477 1 98.19 146 LYS A CA 1
ATOM 1155 C C . LYS A 1 146 ? 1.358 -31.938 9.078 1 98.19 146 LYS A C 1
ATOM 1157 O O . LYS A 1 146 ? 1.41 -31.031 8.258 1 98.19 146 LYS A O 1
ATOM 1162 N N . PRO A 1 147 ? 1.806 -33.25 8.938 1 98.5 147 PRO A N 1
ATOM 1163 C CA . PRO A 1 147 ? 2.07 -33.562 7.527 1 98.5 147 PRO A CA 1
ATOM 1164 C C . PRO A 1 147 ? 0.881 -33.25 6.625 1 98.5 147 PRO A C 1
ATOM 1166 O O . PRO A 1 147 ? -0.25 -33.625 6.926 1 98.5 147 PRO A O 1
ATOM 1169 N N . ILE A 1 148 ? 1.172 -32.531 5.539 1 98.69 148 ILE A N 1
ATOM 1170 C CA . ILE A 1 148 ? 0.096 -32 4.719 1 98.69 148 ILE A CA 1
ATOM 1171 C C . ILE A 1 148 ? -0.733 -33.156 4.133 1 98.69 148 ILE A C 1
ATOM 1173 O O . ILE A 1 148 ? -1.945 -33 3.949 1 98.69 148 ILE A O 1
ATOM 1177 N N . ARG A 1 149 ? -0.19 -34.312 3.969 1 98.25 149 ARG A N 1
ATOM 1178 C CA . ARG A 1 149 ? -0.877 -35.469 3.4 1 98.25 149 ARG A CA 1
ATOM 1179 C C . ARG A 1 149 ? -1.89 -36.062 4.383 1 98.25 149 ARG A C 1
ATOM 1181 O O . ARG A 1 149 ? -2.764 -36.844 4 1 98.25 149 ARG A O 1
ATOM 1188 N N . GLU A 1 150 ? -1.792 -35.625 5.633 1 97.81 150 GLU A N 1
ATOM 1189 C CA . GLU A 1 150 ? -2.691 -36.125 6.672 1 97.81 150 GLU A CA 1
ATOM 1190 C C . GLU A 1 150 ? -3.646 -35.031 7.141 1 97.81 150 GLU A C 1
ATOM 1192 O O . GLU A 1 150 ? -4.492 -35.25 8.008 1 97.81 150 GLU A O 1
ATOM 1197 N N . ALA A 1 151 ? -3.51 -33.875 6.59 1 97.94 151 ALA A N 1
ATOM 1198 C CA . ALA A 1 151 ? -4.266 -32.719 7.082 1 97.94 151 ALA A CA 1
ATOM 1199 C C . ALA A 1 151 ? -5.453 -32.406 6.172 1 97.94 151 ALA A C 1
ATOM 1201 O O . ALA A 1 151 ? -6.145 -31.406 6.359 1 97.94 151 ALA A O 1
ATOM 1202 N N . TYR A 1 152 ? -5.684 -33.219 5.152 1 97.5 152 TYR A N 1
ATOM 1203 C CA . TYR A 1 152 ? -6.711 -32.969 4.152 1 97.5 152 TYR A CA 1
ATOM 1204 C C . TYR A 1 152 ? -8.102 -32.969 4.781 1 97.5 152 TYR A C 1
ATOM 1206 O O . TYR A 1 152 ? -8.289 -33.531 5.875 1 97.5 152 TYR A O 1
ATOM 1214 N N . ARG A 1 153 ? -9.023 -32.312 4.203 1 94.88 153 ARG A N 1
ATOM 1215 C CA . ARG A 1 153 ? -10.445 -32.312 4.52 1 94.88 153 ARG A CA 1
ATOM 1216 C C . ARG A 1 153 ? -11.258 -32.844 3.338 1 94.88 153 ARG A C 1
ATOM 1218 O O . ARG A 1 153 ? -11.281 -32.219 2.273 1 94.88 153 ARG A O 1
ATOM 1225 N N . ASP A 1 154 ? -11.984 -33.844 3.537 1 92.44 154 ASP A N 1
ATOM 1226 C CA . ASP A 1 154 ? -12.656 -34.562 2.461 1 92.44 154 ASP A CA 1
ATOM 1227 C C . ASP A 1 154 ? -13.734 -33.688 1.814 1 92.44 154 ASP A C 1
ATOM 1229 O O . ASP A 1 154 ? -14.023 -33.812 0.624 1 92.44 154 ASP A O 1
ATOM 1233 N N . GLU A 1 155 ? -14.281 -32.844 2.521 1 94.19 155 GLU A N 1
ATOM 1234 C CA . GLU A 1 155 ? -15.406 -32.031 2.025 1 94.19 155 GLU A CA 1
ATOM 1235 C C . GLU A 1 155 ? -14.914 -30.828 1.242 1 94.19 155 GLU A C 1
ATOM 1237 O O . GLU A 1 155 ? -15.703 -30.125 0.608 1 94.19 155 GLU A O 1
ATOM 1242 N N . ASP A 1 156 ? -13.602 -30.609 1.249 1 95.25 156 ASP A N 1
ATOM 1243 C CA . ASP A 1 156 ? -13.055 -29.453 0.556 1 95.25 156 ASP A CA 1
ATOM 1244 C C . ASP A 1 156 ? -13.203 -29.594 -0.957 1 95.25 156 ASP A C 1
ATOM 1246 O O . ASP A 1 156 ? -13.055 -30.688 -1.501 1 95.25 156 ASP A O 1
ATOM 1250 N N . PRO A 1 157 ? -13.562 -28.453 -1.614 1 93.94 157 PRO A N 1
ATOM 1251 C CA . PRO A 1 157 ? -13.641 -28.5 -3.076 1 93.94 157 PRO A CA 1
ATOM 1252 C C . PRO A 1 157 ? -12.273 -28.703 -3.73 1 93.94 157 PRO A C 1
ATOM 1254 O O . PRO A 1 157 ? -11.25 -28.297 -3.17 1 93.94 157 PRO A O 1
ATOM 1257 N N . LEU A 1 158 ? -12.305 -29.375 -4.848 1 93 158 LEU A N 1
ATOM 1258 C CA . LEU A 1 158 ? -11.078 -29.688 -5.582 1 93 158 LEU A CA 1
ATOM 1259 C C . LEU A 1 158 ? -10.93 -28.781 -6.797 1 93 158 LEU A C 1
ATOM 1261 O O . LEU A 1 158 ? -11.836 -28.672 -7.617 1 93 158 LEU A O 1
ATOM 1265 N N . LYS A 1 159 ? -9.859 -28.031 -6.805 1 94.44 159 LYS A N 1
ATOM 1266 C CA . LYS A 1 159 ? -9.516 -27.219 -7.969 1 94.44 159 LYS A CA 1
ATOM 1267 C C . LYS A 1 159 ? -8.664 -28.016 -8.953 1 94.44 159 LYS A C 1
ATOM 1269 O O . LYS A 1 159 ? -7.543 -28.422 -8.641 1 94.44 159 LYS A O 1
ATOM 1274 N N . ILE A 1 160 ? -9.195 -28.219 -10.18 1 95.5 160 ILE A N 1
ATOM 1275 C CA . ILE A 1 160 ? -8.484 -28.984 -11.203 1 95.5 160 ILE A CA 1
ATOM 1276 C C . ILE A 1 160 ? -8.289 -28.109 -12.445 1 95.5 160 ILE A C 1
ATOM 1278 O O . ILE A 1 160 ? -9.258 -27.609 -13.016 1 95.5 160 ILE A O 1
ATOM 1282 N N . ASN A 1 161 ? -7.098 -27.906 -12.789 1 95.31 161 ASN A N 1
ATOM 1283 C CA . ASN A 1 161 ? -6.773 -27.406 -14.117 1 95.31 161 ASN A CA 1
ATOM 1284 C C . ASN A 1 161 ? -6.516 -28.547 -15.094 1 95.31 161 ASN A C 1
ATOM 1286 O O . ASN A 1 161 ? -5.812 -29.5 -14.766 1 95.31 161 ASN A O 1
ATOM 1290 N N . ARG A 1 162 ? -7.121 -28.469 -16.188 1 97 162 ARG A N 1
ATOM 1291 C CA . ARG A 1 162 ? -6.965 -29.516 -17.188 1 97 162 ARG A CA 1
ATOM 1292 C C . ARG A 1 162 ? -6.027 -29.078 -18.312 1 97 162 ARG A C 1
ATOM 1294 O O . ARG A 1 162 ? -6.262 -28.047 -18.953 1 97 162 ARG A O 1
ATOM 1301 N N . ILE A 1 163 ? -5.035 -29.828 -18.469 1 95.44 163 ILE A N 1
ATOM 1302 C CA . ILE A 1 163 ? -4 -29.484 -19.438 1 95.44 163 ILE A CA 1
ATOM 1303 C C . ILE A 1 163 ? -4.031 -30.469 -20.609 1 95.44 163 ILE A C 1
ATOM 1305 O O . ILE A 1 163 ? -3.838 -31.672 -20.406 1 95.44 163 ILE A O 1
ATOM 1309 N N . PHE A 1 164 ? -4.266 -30 -21.812 1 96.44 164 PHE A N 1
ATOM 1310 C CA . PHE A 1 164 ? -4.293 -30.797 -23.031 1 96.44 164 PHE A CA 1
ATOM 1311 C C . PHE A 1 164 ? -3.025 -30.578 -23.844 1 96.44 164 PHE A C 1
ATOM 1313 O O . PHE A 1 164 ? -2.855 -29.531 -24.469 1 96.44 164 PHE A O 1
ATOM 1320 N N . GLU A 1 165 ? -2.219 -31.562 -23.812 1 93.62 165 GLU A N 1
ATOM 1321 C CA . GLU A 1 165 ? -0.982 -31.484 -24.594 1 93.62 165 GLU A CA 1
ATOM 1322 C C . GLU A 1 165 ? -1.199 -31.938 -26.031 1 93.62 165 GLU A C 1
ATOM 1324 O O . GLU A 1 165 ? -1.85 -32.938 -26.281 1 93.62 165 GLU A O 1
ATOM 1329 N N . PHE A 1 166 ? -0.707 -31.172 -26.938 1 94.88 166 PHE A N 1
ATOM 1330 C CA . PHE A 1 166 ? -0.802 -31.531 -28.344 1 94.88 166 PHE A CA 1
ATOM 1331 C C . PHE A 1 166 ? 0.566 -31.484 -29.016 1 94.88 166 PHE A C 1
ATOM 1333 O O . PHE A 1 166 ? 1.442 -30.734 -28.594 1 94.88 166 PHE A O 1
ATOM 1340 N N . ARG A 1 167 ? 0.707 -32.219 -30 1 93.5 167 ARG A N 1
ATOM 1341 C CA . ARG A 1 167 ? 2.01 -32.406 -30.641 1 93.5 167 ARG A CA 1
ATOM 1342 C C . ARG A 1 167 ? 1.976 -31.906 -32.094 1 93.5 167 ARG A C 1
ATOM 1344 O O . ARG A 1 167 ? 0.972 -32.062 -32.781 1 93.5 167 ARG A O 1
ATOM 1351 N N . LYS A 1 168 ? 3.131 -31.344 -32.438 1 94.44 168 LYS A N 1
ATOM 1352 C CA . LYS A 1 168 ? 3.314 -31 -33.844 1 94.44 168 LYS A CA 1
ATOM 1353 C C . LYS A 1 168 ? 3.092 -32.219 -34.75 1 94.44 168 LYS A C 1
ATOM 1355 O O . LYS A 1 168 ? 3.551 -33.312 -34.438 1 94.44 168 LYS A O 1
ATOM 1360 N N . GLY A 1 169 ? 2.322 -31.969 -35.812 1 95.81 169 GLY A N 1
ATOM 1361 C CA . GLY A 1 169 ? 2.137 -33.031 -36.812 1 95.81 169 GLY A CA 1
ATOM 1362 C C . GLY A 1 169 ? 0.84 -33.812 -36.625 1 95.81 169 GLY A C 1
ATOM 1363 O O . GLY A 1 169 ? 0.437 -34.562 -37.5 1 95.81 169 GLY A O 1
ATOM 1364 N N . THR A 1 170 ? 0.192 -33.625 -35.469 1 96.5 170 THR A N 1
ATOM 1365 C CA . THR A 1 170 ? -1.117 -34.25 -35.281 1 96.5 170 THR A CA 1
ATOM 1366 C C . THR A 1 170 ? -2.088 -33.812 -36.375 1 96.5 170 THR A C 1
ATOM 1368 O O . THR A 1 170 ? -2.15 -32.625 -36.719 1 96.5 170 THR A O 1
ATOM 1371 N N . LYS A 1 171 ? -2.836 -34.719 -36.875 1 97.12 171 LYS A N 1
ATOM 1372 C CA . LYS A 1 171 ? -3.723 -34.406 -38 1 97.12 171 LYS A CA 1
ATOM 1373 C C . LYS A 1 171 ? -5.18 -34.688 -37.625 1 97.12 171 LYS A C 1
ATOM 1375 O O . LYS A 1 171 ? -5.469 -35.625 -36.906 1 97.12 171 LYS A O 1
ATOM 1380 N N . PHE A 1 172 ? -6.07 -33.938 -38.188 1 97 172 PHE A N 1
ATOM 1381 C CA . PHE A 1 172 ? -7.516 -34.125 -38.094 1 97 172 PHE A CA 1
ATOM 1382 C C . PHE A 1 172 ? -8.234 -33.406 -39.25 1 97 172 PHE A C 1
ATOM 1384 O O . PHE A 1 172 ? -7.625 -32.594 -39.938 1 97 172 PHE A O 1
ATOM 1391 N N . LYS A 1 173 ? -9.508 -33.781 -39.438 1 97.06 173 LYS A N 1
ATOM 1392 C CA . LYS A 1 173 ? -10.312 -33.125 -40.5 1 97.06 173 LYS A CA 1
ATOM 1393 C C . LYS A 1 173 ? -11.242 -32.062 -39.906 1 97.06 173 LYS A C 1
ATOM 1395 O O . LYS A 1 173 ? -11.852 -32.281 -38.844 1 97.06 173 LYS A O 1
ATOM 1400 N N . PHE A 1 174 ? -11.281 -30.906 -40.562 1 96.94 174 PHE A N 1
ATOM 1401 C CA . PHE A 1 174 ? -12.148 -29.812 -40.125 1 96.94 174 PHE A CA 1
ATOM 1402 C C . PHE A 1 174 ? -12.578 -28.969 -41.344 1 96.94 174 PHE A C 1
ATOM 1404 O O . PHE A 1 174 ? -11.742 -28.5 -42.094 1 96.94 174 PHE A O 1
ATOM 1411 N N . LEU A 1 175 ? -13.844 -28.844 -41.5 1 95.81 175 LEU A N 1
ATOM 1412 C CA . LEU A 1 175 ? -14.453 -28.109 -42.625 1 95.81 175 LEU A CA 1
ATOM 1413 C C . LEU A 1 175 ? -13.953 -28.641 -43.969 1 95.81 175 LEU A C 1
ATOM 1415 O O . LEU A 1 175 ? -13.578 -27.859 -44.844 1 95.81 175 LEU A O 1
ATOM 1419 N N . GLY A 1 176 ? -13.836 -29.891 -44.062 1 91.94 176 GLY A N 1
ATOM 1420 C CA . GLY A 1 176 ? -13.477 -30.562 -45.312 1 91.94 176 GLY A CA 1
ATOM 1421 C C . GLY A 1 176 ? -11.992 -30.5 -45.594 1 91.94 176 GLY A C 1
ATOM 1422 O O . GLY A 1 176 ? -11.547 -31.016 -46.625 1 91.94 176 GLY A O 1
ATOM 1423 N N . GLU A 1 177 ? -11.227 -29.984 -44.75 1 94.62 177 GLU A N 1
ATOM 1424 C CA . GLU A 1 177 ? -9.789 -29.859 -44.969 1 94.62 177 GLU A CA 1
ATOM 1425 C C . GLU A 1 177 ? -9.016 -30.656 -43.938 1 94.62 177 GLU A C 1
ATOM 1427 O O . GLU A 1 177 ? -9.477 -30.828 -42.781 1 94.62 177 GLU A O 1
ATOM 1432 N N . SER A 1 178 ? -7.902 -31.109 -44.344 1 96 178 SER A N 1
ATOM 1433 C CA . SER A 1 178 ? -6.992 -31.75 -43.406 1 96 178 SER A CA 1
ATOM 1434 C C . SER A 1 178 ? -6.125 -30.734 -42.688 1 96 178 SER A C 1
ATOM 1436 O O . SER A 1 178 ? -5.379 -29.984 -43.344 1 96 178 SER A O 1
ATOM 1438 N N . VAL A 1 179 ? -6.246 -30.656 -41.406 1 96.56 179 VAL A N 1
ATOM 1439 C CA . VAL A 1 179 ? -5.496 -29.719 -40.594 1 96.56 179 VAL A CA 1
ATOM 1440 C C . VAL A 1 179 ? -4.34 -30.438 -39.906 1 96.56 179 VAL A C 1
ATOM 1442 O O . VAL A 1 179 ? -4.512 -31.531 -39.375 1 96.56 179 VAL A O 1
ATOM 1445 N N . GLU A 1 180 ? -3.223 -29.875 -40 1 97.5 180 GLU A N 1
ATOM 1446 C CA . GLU A 1 180 ? -2.049 -30.375 -39.281 1 97.5 180 GLU A CA 1
ATOM 1447 C C . GLU A 1 180 ? -1.575 -29.375 -38.219 1 97.5 180 GLU A C 1
ATOM 1449 O O . GLU A 1 180 ? -1.331 -28.203 -38.562 1 97.5 180 GLU A O 1
ATOM 1454 N N . VAL A 1 181 ? -1.453 -29.781 -37 1 96.62 181 VAL A N 1
ATOM 1455 C CA . VAL A 1 181 ? -1.005 -28.906 -35.906 1 96.62 181 VAL A CA 1
ATOM 1456 C C . VAL A 1 181 ? 0.434 -28.469 -36.156 1 96.62 181 VAL A C 1
ATOM 1458 O O . VAL A 1 181 ? 1.336 -29.312 -36.281 1 96.62 181 VAL A O 1
ATOM 1461 N N . PRO A 1 182 ? 0.668 -27.25 -36.281 1 96.12 182 PRO A N 1
ATOM 1462 C CA . PRO A 1 182 ? 1.966 -26.766 -36.75 1 96.12 182 PRO A CA 1
ATOM 1463 C C . PRO A 1 182 ? 3.029 -26.766 -35.656 1 96.12 182 PRO A C 1
ATOM 1465 O O . PRO A 1 182 ? 4.227 -26.766 -35.938 1 96.12 182 PRO A O 1
ATOM 1468 N N . ALA A 1 183 ? 2.686 -26.719 -34.438 1 92.69 183 ALA A N 1
ATOM 1469 C CA . ALA A 1 183 ? 3.635 -26.688 -33.312 1 92.69 183 ALA A CA 1
ATOM 1470 C C . ALA A 1 183 ? 3.053 -27.375 -32.094 1 92.69 183 ALA A C 1
ATOM 1472 O O . ALA A 1 183 ? 1.848 -27.297 -31.844 1 92.69 183 ALA A O 1
ATOM 1473 N N . SER A 1 184 ? 3.992 -28.031 -31.328 1 90.75 184 SER A N 1
ATOM 1474 C CA . SER A 1 184 ? 3.559 -28.641 -30.078 1 90.75 184 SER A CA 1
ATOM 1475 C C . SER A 1 184 ? 3.238 -27.594 -29.031 1 90.75 184 SER A C 1
ATOM 1477 O O . SER A 1 184 ? 3.768 -26.484 -29.078 1 90.75 184 SER A O 1
ATOM 1479 N N . GLY A 1 185 ? 2.33 -27.891 -28.172 1 88.94 185 GLY A N 1
ATOM 1480 C CA . GLY A 1 185 ? 1.969 -26.953 -27.125 1 88.94 185 GLY A CA 1
ATOM 1481 C C . GLY A 1 185 ? 0.955 -27.516 -26.141 1 88.94 185 GLY A C 1
ATOM 1482 O O . GLY A 1 185 ? 0.769 -28.734 -26.062 1 88.94 185 GLY A O 1
ATOM 1483 N N . ARG A 1 186 ? 0.402 -26.609 -25.359 1 92 186 ARG A N 1
ATOM 1484 C CA . ARG A 1 186 ? -0.58 -26.984 -24.359 1 92 186 ARG A CA 1
ATOM 1485 C C . ARG A 1 186 ? -1.799 -26.078 -24.406 1 92 186 ARG A C 1
ATOM 1487 O O . ARG A 1 186 ? -1.671 -24.87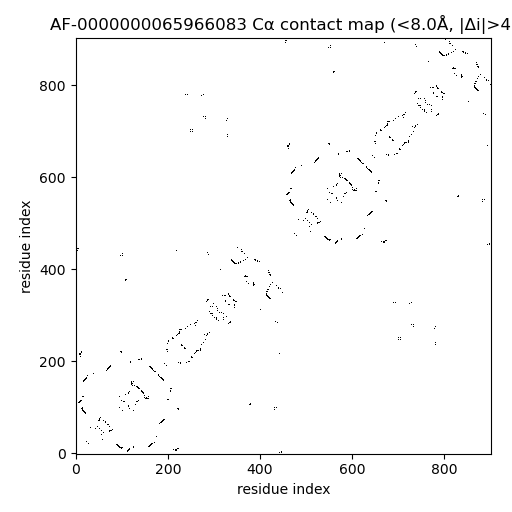5 -24.656 1 92 186 ARG A O 1
ATOM 1494 N N . PHE A 1 187 ? -2.891 -26.703 -24.328 1 95.31 187 PHE A N 1
ATOM 1495 C CA . PHE A 1 187 ? -4.148 -26 -24.094 1 95.31 187 PHE A CA 1
ATOM 1496 C C . PHE A 1 187 ? -4.617 -26.188 -22.656 1 95.31 187 PHE A C 1
ATOM 1498 O O . PHE A 1 187 ? -4.887 -27.312 -22.234 1 95.31 187 PHE A O 1
ATOM 1505 N N . ILE A 1 188 ? -4.727 -25.094 -21.891 1 93.62 188 ILE A N 1
ATOM 1506 C CA . ILE A 1 188 ? -5 -25.188 -20.469 1 93.62 188 ILE A CA 1
ATOM 1507 C C . ILE A 1 188 ? -6.41 -24.688 -20.172 1 93.62 188 ILE A C 1
ATOM 1509 O O . ILE A 1 188 ? -6.777 -23.578 -20.562 1 93.62 188 ILE A O 1
ATOM 1513 N N . VAL A 1 189 ? -7.188 -25.547 -19.656 1 96.25 189 VAL A N 1
ATOM 1514 C CA . VAL A 1 189 ? -8.484 -25.172 -19.094 1 96.25 189 VAL A CA 1
ATOM 1515 C C . VAL A 1 189 ? -8.344 -24.922 -17.594 1 96.25 189 VAL A C 1
ATOM 1517 O O . VAL A 1 189 ? -8.25 -25.859 -16.812 1 96.25 189 VAL A O 1
ATOM 1520 N N . SER A 1 190 ? -8.383 -23.672 -17.188 1 92.94 190 SER A N 1
ATOM 1521 C CA . SER A 1 190 ? -8.18 -23.297 -15.789 1 92.94 190 SER A CA 1
ATOM 1522 C C . SER A 1 190 ? -9.516 -23.125 -15.07 1 92.94 190 SER A C 1
ATOM 1524 O O . SER A 1 190 ? -10.383 -22.375 -15.516 1 92.94 190 SER A O 1
ATOM 1526 N N . ALA A 1 191 ? -9.641 -23.797 -14 1 92.44 191 ALA A N 1
ATOM 1527 C CA . ALA A 1 191 ? -10.867 -23.703 -13.211 1 92.44 191 ALA A CA 1
ATOM 1528 C C . ALA A 1 191 ? -10.984 -22.328 -12.539 1 92.44 191 ALA A C 1
ATOM 1530 O O . ALA A 1 191 ? -10.07 -21.906 -11.828 1 92.44 191 ALA A O 1
ATOM 1531 N N . ARG A 1 192 ? -12.055 -21.609 -12.742 1 90.25 192 ARG A N 1
ATOM 1532 C CA . ARG A 1 192 ? -12.305 -20.312 -12.133 1 90.25 192 ARG A CA 1
ATOM 1533 C C . ARG A 1 192 ? -13.711 -20.25 -11.547 1 90.25 192 ARG A C 1
ATOM 1535 O O . ARG A 1 192 ? -14.484 -19.344 -11.875 1 90.25 192 ARG A O 1
ATOM 1542 N N . PHE A 1 193 ? -13.953 -21.141 -10.664 1 92.5 193 PHE A N 1
ATOM 1543 C CA . PHE A 1 193 ? -15.25 -21.188 -10 1 92.5 193 PHE A CA 1
ATOM 1544 C C . PHE A 1 193 ? -15.242 -20.344 -8.734 1 92.5 193 PHE A C 1
ATOM 1546 O O . PHE A 1 193 ? -14.203 -20.172 -8.102 1 92.5 193 PHE A O 1
ATOM 1553 N N . GLU A 1 194 ? -16.375 -19.812 -8.391 1 90.56 194 GLU A N 1
ATOM 1554 C CA . GLU A 1 194 ? -16.484 -19.047 -7.156 1 90.56 194 GLU A CA 1
ATOM 1555 C C . GLU A 1 194 ? -16.141 -19.891 -5.938 1 90.56 194 GLU A C 1
ATOM 1557 O O . GLU A 1 194 ? -15.539 -19.391 -4.98 1 90.56 194 GLU A O 1
ATOM 1562 N N . SER A 1 195 ? -16.469 -21.141 -5.965 1 88.81 195 SER A N 1
ATOM 1563 C CA . SER A 1 195 ? -16.297 -22.062 -4.84 1 88.81 195 SER A CA 1
ATOM 1564 C C . SER A 1 195 ? -14.828 -22.25 -4.492 1 88.81 195 SER A C 1
ATOM 1566 O O . SER A 1 195 ? -14.492 -22.672 -3.383 1 88.81 195 SER A O 1
ATOM 1568 N N . ILE A 1 196 ? -13.945 -22 -5.387 1 90.56 196 ILE A N 1
ATOM 1569 C CA . ILE A 1 196 ? -12.523 -22.234 -5.152 1 90.56 196 ILE A CA 1
ATOM 1570 C C . ILE A 1 196 ? -11.758 -20.906 -5.254 1 90.56 196 ILE A C 1
ATOM 1572 O O . ILE A 1 196 ? -10.531 -20.906 -5.387 1 90.56 196 ILE A O 1
ATOM 1576 N N . SER A 1 197 ? -12.438 -19.828 -5.289 1 89.12 197 SER A N 1
ATOM 1577 C CA . SER A 1 197 ? -11.82 -18.531 -5.547 1 89.12 197 SER A CA 1
ATOM 1578 C C . SER A 1 197 ? -11.562 -17.781 -4.25 1 89.12 197 SER A C 1
ATOM 1580 O O . SER A 1 197 ? -11.133 -16.625 -4.273 1 89.12 197 SER A O 1
ATOM 1582 N N . LYS A 1 198 ? -11.711 -18.359 -3.133 1 87.06 198 LYS A N 1
ATOM 1583 C CA . LYS A 1 198 ? -11.477 -17.703 -1.853 1 87.06 198 LYS A CA 1
ATOM 1584 C C . LYS A 1 198 ? -10.008 -17.797 -1.444 1 87.06 198 LYS A C 1
ATOM 1586 O O . LYS A 1 198 ? -9.516 -18.891 -1.151 1 87.06 198 LYS A O 1
ATOM 1591 N N . ILE A 1 199 ? -9.281 -16.75 -1.533 1 89.56 199 ILE A N 1
ATOM 1592 C CA . ILE A 1 199 ? -7.875 -16.656 -1.146 1 89.56 199 ILE A CA 1
ATOM 1593 C C . ILE A 1 199 ? -7.766 -16.031 0.24 1 89.56 199 ILE A C 1
ATOM 1595 O O . ILE A 1 199 ? -7.617 -14.812 0.362 1 89.56 199 ILE A O 1
ATOM 1599 N N . GLU A 1 200 ? -7.836 -16.828 1.255 1 92.25 200 GLU A N 1
ATOM 1600 C CA . GLU A 1 200 ? -7.828 -16.297 2.617 1 92.25 200 GLU A CA 1
ATOM 1601 C C . GLU A 1 200 ? -7.312 -17.344 3.605 1 92.25 200 GLU A C 1
ATOM 1603 O O . GLU A 1 200 ? -7.34 -18.547 3.326 1 92.25 200 GLU A O 1
ATOM 1608 N N . THR A 1 201 ? -6.773 -16.859 4.648 1 96.19 201 THR A N 1
ATOM 1609 C CA . THR A 1 201 ? -6.52 -17.672 5.828 1 96.19 201 THR A CA 1
ATOM 1610 C C . THR A 1 201 ? -7.805 -17.906 6.617 1 96.19 201 THR A C 1
ATOM 1612 O O . THR A 1 201 ? -8.523 -16.953 6.93 1 96.19 201 THR A O 1
ATOM 1615 N N . LYS A 1 202 ? -8.109 -19.109 6.871 1 94.81 202 LYS A N 1
ATOM 1616 C CA . LYS A 1 202 ? -9.328 -19.422 7.621 1 94.81 202 LYS A CA 1
ATOM 1617 C C . LYS A 1 202 ? -9.328 -18.719 8.977 1 94.81 202 LYS A C 1
ATOM 1619 O O . LYS A 1 202 ? -8.281 -18.547 9.594 1 94.81 202 LYS A O 1
ATOM 1624 N N . GLU A 1 203 ? -10.531 -18.406 9.461 1 93.56 203 GLU A N 1
ATOM 1625 C CA . GLU A 1 203 ? -10.711 -17.625 10.688 1 93.56 203 GLU A CA 1
ATOM 1626 C C . GLU A 1 203 ? -10.062 -18.328 11.883 1 93.56 203 GLU A C 1
ATOM 1628 O O . GLU A 1 203 ? -9.508 -17.672 12.766 1 93.56 203 GLU A O 1
ATOM 1633 N N . GLU A 1 204 ? -10.156 -19.641 11.93 1 95.06 204 GLU A N 1
ATOM 1634 C CA . GLU A 1 204 ? -9.641 -20.391 13.07 1 95.06 204 GLU A CA 1
ATOM 1635 C C . GLU A 1 204 ? -8.117 -20.375 13.109 1 95.06 204 GLU A C 1
ATOM 1637 O O . GLU A 1 204 ? -7.512 -20.5 14.172 1 95.06 204 GLU A O 1
ATOM 1642 N N . LEU A 1 205 ? -7.512 -20.219 11.961 1 96.94 205 LEU A N 1
ATOM 1643 C CA . LEU A 1 205 ? -6.059 -20.297 11.867 1 96.94 205 LEU A CA 1
ATOM 1644 C C . LEU A 1 205 ? -5.434 -18.906 12.047 1 96.94 205 LEU A C 1
ATOM 1646 O O . LEU A 1 205 ? -4.285 -18.797 12.484 1 96.94 205 LEU A O 1
ATOM 1650 N N . ARG A 1 206 ? -6.102 -17.828 11.773 1 94.25 206 ARG A N 1
ATOM 1651 C CA . ARG A 1 206 ? -5.605 -16.453 11.695 1 94.25 206 ARG A CA 1
ATOM 1652 C C . ARG A 1 206 ? -4.953 -16.031 13.008 1 94.25 206 ARG A C 1
ATOM 1654 O O . ARG A 1 206 ? -3.887 -15.414 13 1 94.25 206 ARG A O 1
ATOM 1661 N N . PRO A 1 207 ? -5.562 -16.391 14.156 1 93.44 207 PRO A N 1
ATOM 1662 C CA . PRO A 1 207 ? -4.961 -15.977 15.422 1 93.44 207 PRO A CA 1
ATOM 1663 C C . PRO A 1 207 ? -3.582 -16.594 15.648 1 93.44 207 PRO A C 1
ATOM 1665 O O . PRO A 1 207 ? -2.842 -16.141 16.531 1 93.44 207 PRO A O 1
ATOM 1668 N N . PHE A 1 208 ? -3.275 -17.578 14.867 1 96.56 208 PHE A N 1
ATOM 1669 C CA . PHE A 1 208 ? -2.033 -18.312 15.094 1 96.56 208 PHE A CA 1
ATOM 1670 C C . PHE A 1 208 ? -0.984 -17.938 14.055 1 96.56 208 PHE A C 1
ATOM 1672 O O . PHE A 1 208 ? 0.076 -18.562 13.977 1 96.56 208 PHE A O 1
ATOM 1679 N N . LEU A 1 209 ? -1.215 -16.938 13.266 1 96.25 209 LEU A N 1
ATOM 1680 C CA . LEU A 1 209 ? -0.268 -16.516 12.242 1 96.25 209 LEU A CA 1
ATOM 1681 C C . LEU A 1 209 ? 1.034 -16.031 12.867 1 96.25 209 LEU A C 1
ATOM 1683 O O . LEU A 1 209 ? 2.111 -16.219 12.305 1 96.25 209 LEU A O 1
ATOM 1687 N N . ASP A 1 210 ? 0.962 -15.383 14.008 1 92.94 210 ASP A N 1
ATOM 1688 C CA . ASP A 1 210 ? 2.168 -14.977 14.727 1 92.94 210 ASP A CA 1
ATOM 1689 C C . ASP A 1 210 ? 3.008 -16.188 15.117 1 92.94 210 ASP A C 1
ATOM 1691 O O . ASP A 1 210 ? 4.238 -16.156 15.031 1 92.94 210 ASP A O 1
ATOM 1695 N N . ASP A 1 211 ? 2.293 -17.219 15.586 1 96.81 211 ASP A N 1
ATOM 1696 C CA . ASP A 1 211 ? 2.984 -18.453 15.945 1 96.81 211 ASP A CA 1
ATOM 1697 C C . ASP A 1 211 ? 3.652 -19.078 14.727 1 96.81 211 ASP A C 1
ATOM 1699 O O . ASP A 1 211 ? 4.77 -19.594 14.82 1 96.81 211 ASP A O 1
ATOM 1703 N N . ILE A 1 212 ? 2.959 -19.062 13.609 1 98 212 ILE A N 1
ATOM 1704 C CA . ILE A 1 212 ? 3.533 -19.562 12.359 1 98 212 ILE A CA 1
ATOM 1705 C C . ILE A 1 212 ? 4.742 -18.703 11.977 1 98 212 ILE A C 1
ATOM 1707 O O . ILE A 1 212 ? 5.77 -19.234 11.539 1 98 212 ILE A O 1
ATOM 1711 N N . GLY A 1 213 ? 4.609 -17.438 12.141 1 97.31 213 GLY A N 1
ATOM 1712 C CA . GLY A 1 213 ? 5.703 -16.531 11.844 1 97.31 213 GLY A CA 1
ATOM 1713 C C . GLY A 1 213 ? 6.961 -16.828 12.633 1 97.31 213 GLY A C 1
ATOM 1714 O O . GLY A 1 213 ? 8.07 -16.672 12.125 1 97.31 213 GLY A O 1
ATOM 1715 N N . LYS A 1 214 ? 6.82 -17.266 13.875 1 97 214 LYS A N 1
ATOM 1716 C CA . LYS A 1 214 ? 7.953 -17.594 14.734 1 97 214 LYS A CA 1
ATOM 1717 C C . LYS A 1 214 ? 8.68 -18.828 14.234 1 97 214 LYS A C 1
ATOM 1719 O O . LYS A 1 214 ? 9.828 -19.078 14.594 1 97 214 LYS A O 1
ATOM 1724 N N . GLU A 1 215 ? 7.945 -19.594 13.375 1 97.31 215 GLU A N 1
ATOM 1725 C CA . GLU A 1 215 ? 8.469 -20.859 12.914 1 97.31 215 GLU A CA 1
ATOM 1726 C C . GLU A 1 215 ? 9.203 -20.719 11.586 1 97.31 215 GLU A C 1
ATOM 1728 O O . GLU A 1 215 ? 9.891 -21.641 11.133 1 97.31 215 GLU A O 1
ATOM 1733 N N . VAL A 1 216 ? 9.133 -19.562 10.953 1 98.5 216 VAL A N 1
ATOM 1734 C CA . VAL A 1 216 ? 9.648 -19.484 9.594 1 98.5 216 VAL A CA 1
ATOM 1735 C C . VAL A 1 216 ? 10.477 -18.203 9.438 1 98.5 216 VAL A C 1
ATOM 1737 O O . VAL A 1 216 ? 10.344 -17.266 10.227 1 98.5 216 VAL A O 1
ATOM 1740 N N . ASP A 1 217 ? 11.352 -18.203 8.414 1 98.19 217 ASP A N 1
ATOM 1741 C CA . ASP A 1 217 ? 12.195 -17.062 8.094 1 98.19 217 ASP A CA 1
ATOM 1742 C C . ASP A 1 217 ? 11.578 -16.219 6.984 1 98.19 217 ASP A C 1
ATOM 1744 O O . ASP A 1 217 ? 11.82 -15.008 6.906 1 98.19 217 ASP A O 1
ATOM 1748 N N . GLY A 1 218 ? 10.852 -16.875 6.145 1 98.62 218 GLY A N 1
ATOM 1749 C CA . GLY A 1 218 ? 10.219 -16.203 5.012 1 98.62 218 GLY A CA 1
ATOM 1750 C C . GLY A 1 218 ? 8.844 -16.766 4.684 1 98.62 218 GLY A C 1
ATOM 1751 O O . GLY A 1 218 ? 8.516 -17.891 5.066 1 98.62 218 GLY A O 1
ATOM 1752 N N . ALA A 1 219 ? 8.047 -15.977 4.066 1 98.81 219 ALA A N 1
ATOM 1753 C CA . ALA A 1 219 ? 6.727 -16.375 3.58 1 98.81 219 ALA A CA 1
ATOM 1754 C C . ALA A 1 219 ? 6.551 -15.992 2.109 1 98.81 219 ALA A C 1
ATOM 1756 O O . ALA A 1 219 ? 6.984 -14.922 1.678 1 98.81 219 ALA A O 1
ATOM 1757 N N . ILE A 1 220 ? 6.023 -16.891 1.305 1 98.81 220 ILE A N 1
ATOM 1758 C CA . ILE A 1 220 ? 5.758 -16.656 -0.11 1 98.81 220 ILE A CA 1
ATOM 1759 C C . ILE A 1 220 ? 4.254 -16.734 -0.372 1 98.81 220 ILE A C 1
ATOM 1761 O O . ILE A 1 220 ? 3.652 -17.812 -0.248 1 98.81 220 ILE A O 1
ATOM 1765 N N . PHE A 1 221 ? 3.676 -15.625 -0.732 1 98.5 221 PHE A N 1
ATOM 1766 C CA . PHE A 1 221 ? 2.248 -15.562 -1.017 1 98.5 221 PHE A CA 1
ATOM 1767 C C . PHE A 1 221 ? 1.996 -15.523 -2.52 1 98.5 221 PHE A C 1
ATOM 1769 O O . PHE A 1 221 ? 2.746 -14.891 -3.264 1 98.5 221 PHE A O 1
ATOM 1776 N N . SER A 1 222 ? 0.944 -16.219 -2.936 1 97.38 222 SER A N 1
ATOM 1777 C CA . SER A 1 222 ? 0.528 -16.266 -4.332 1 97.38 222 SER A CA 1
ATOM 1778 C C . SER A 1 222 ? -0.963 -16.562 -4.453 1 97.38 222 SER A C 1
ATOM 1780 O O . SER A 1 222 ? -1.623 -16.875 -3.463 1 97.38 222 SER A O 1
ATOM 1782 N N . GLY A 1 223 ? -1.503 -16.328 -5.609 1 95.25 223 GLY A N 1
ATOM 1783 C CA . GLY A 1 223 ? -2.854 -16.781 -5.883 1 95.25 223 GLY A CA 1
ATOM 1784 C C . GLY A 1 223 ? -3.871 -15.664 -5.938 1 95.25 223 GLY A C 1
ATOM 1785 O O . GLY A 1 223 ? -5.051 -15.898 -6.203 1 95.25 223 GLY A O 1
ATOM 1786 N N . TYR A 1 224 ? -3.475 -14.438 -5.812 1 95.06 224 TYR A N 1
ATOM 1787 C CA . TYR A 1 224 ? -4.406 -13.32 -5.746 1 95.06 224 TYR A CA 1
ATOM 1788 C C . TYR A 1 224 ? -5.145 -13.141 -7.066 1 95.06 224 TYR A C 1
ATOM 1790 O O . TYR A 1 224 ? -6.199 -12.508 -7.117 1 95.06 224 TYR A O 1
ATOM 1798 N N . GLN A 1 225 ? -4.625 -13.742 -8.18 1 91.25 225 GLN A N 1
ATOM 1799 C CA . GLN A 1 225 ? -5.297 -13.695 -9.477 1 91.25 225 GLN A CA 1
ATOM 1800 C C . GLN A 1 225 ? -6.621 -14.461 -9.43 1 91.25 225 GLN A C 1
ATOM 1802 O O . GLN A 1 225 ? -7.477 -14.273 -10.297 1 91.25 225 GLN A O 1
ATOM 1807 N N . GLY A 1 226 ? -6.754 -15.297 -8.438 1 90.94 226 GLY A N 1
ATOM 1808 C CA . GLY A 1 226 ? -7.953 -16.109 -8.328 1 90.94 226 GLY A CA 1
ATOM 1809 C C . GLY A 1 226 ? -9.102 -15.398 -7.641 1 90.94 226 GLY A C 1
ATOM 1810 O O . GLY A 1 226 ? -10.227 -15.898 -7.629 1 90.94 226 GLY A O 1
ATOM 1811 N N . LEU A 1 227 ? -8.859 -14.203 -7.117 1 94.19 227 LEU A N 1
ATOM 1812 C CA . LEU A 1 227 ? -9.914 -13.445 -6.457 1 94.19 227 LEU A CA 1
ATOM 1813 C C . LEU A 1 227 ? -10.961 -12.984 -7.461 1 94.19 227 LEU A C 1
ATOM 1815 O O . LEU A 1 227 ? -10.688 -12.883 -8.656 1 94.19 227 LEU A O 1
ATOM 1819 N N . ARG A 1 228 ? -12.117 -12.797 -6.977 1 92.69 228 ARG A N 1
ATOM 1820 C CA . ARG A 1 228 ? -13.211 -12.219 -7.762 1 92.69 228 ARG A CA 1
ATOM 1821 C C . ARG A 1 228 ? -13.562 -10.82 -7.258 1 92.69 228 ARG A C 1
ATOM 1823 O O . ARG A 1 228 ? -13.375 -10.516 -6.082 1 92.69 228 ARG A O 1
ATOM 1830 N N . LEU A 1 229 ? -14.094 -10.031 -8.172 1 91 229 LEU A N 1
ATOM 1831 C CA . LEU A 1 229 ? -14.508 -8.688 -7.781 1 91 229 LEU A CA 1
ATOM 1832 C C . LEU A 1 229 ? -15.695 -8.742 -6.828 1 91 229 LEU A C 1
ATOM 1834 O O . LEU A 1 229 ? -15.805 -7.91 -5.922 1 91 229 LEU A O 1
ATOM 1838 N N . LYS A 1 230 ? -16.609 -9.656 -7.176 1 90.75 230 LYS A N 1
ATOM 1839 C CA . LYS A 1 230 ? -17.797 -9.836 -6.352 1 90.75 230 LYS A CA 1
ATOM 1840 C C . LYS A 1 230 ? -18.125 -11.32 -6.168 1 90.75 230 LYS A C 1
ATOM 1842 O O . LYS A 1 230 ? -17.891 -12.125 -7.066 1 90.75 230 LYS A O 1
ATOM 1847 N N . TYR A 1 231 ? -18.609 -11.688 -5.016 1 91.75 231 TYR A N 1
ATOM 1848 C CA . TYR A 1 231 ? -19.031 -13.047 -4.684 1 91.75 231 TYR A CA 1
ATOM 1849 C C . TYR A 1 231 ? -20.516 -13.109 -4.398 1 91.75 231 TYR A C 1
ATOM 1851 O O . TYR A 1 231 ? -21.141 -12.094 -4.074 1 91.75 231 TYR A O 1
ATOM 1859 N N . SER A 1 232 ? -21.094 -14.32 -4.508 1 91.62 232 SER A N 1
ATOM 1860 C CA . SER A 1 232 ? -22.516 -14.516 -4.32 1 91.62 232 SER A CA 1
ATOM 1861 C C . SER A 1 232 ? -22.922 -14.281 -2.869 1 91.62 232 SER A C 1
ATOM 1863 O O . SER A 1 232 ? -24.062 -13.898 -2.59 1 91.62 232 SER A O 1
ATOM 1865 N N . ASP A 1 233 ? -22.016 -14.414 -1.959 1 89.56 233 ASP A N 1
ATOM 1866 C CA . ASP A 1 233 ? -22.344 -14.258 -0.543 1 89.56 233 ASP A CA 1
ATOM 1867 C C . ASP A 1 233 ? -22.234 -12.797 -0.109 1 89.56 233 ASP A C 1
ATOM 1869 O O . ASP A 1 233 ? -22.328 -12.492 1.08 1 89.56 233 ASP A O 1
ATOM 1873 N N . GLY A 1 234 ? -21.953 -11.938 -0.996 1 87.38 234 GLY A N 1
ATOM 1874 C CA . GLY A 1 234 ? -21.938 -10.508 -0.712 1 87.38 234 GLY A CA 1
ATOM 1875 C C . GLY A 1 234 ? -20.547 -9.969 -0.463 1 87.38 234 GLY A C 1
ATOM 1876 O O . GLY A 1 234 ? -20.344 -8.75 -0.49 1 87.38 234 GLY A O 1
ATOM 1877 N N . LYS A 1 235 ? -19.625 -10.797 -0.251 1 89.81 235 LYS A N 1
ATOM 1878 C CA . LYS A 1 235 ? -18.234 -10.344 -0.098 1 89.81 235 LYS A CA 1
ATOM 1879 C C . LYS A 1 235 ? -17.656 -9.906 -1.436 1 89.81 235 LYS A C 1
ATOM 1881 O O . LYS A 1 235 ? -18.266 -10.125 -2.486 1 89.81 235 LYS A O 1
ATOM 1886 N N . ASP A 1 236 ? -16.578 -9.203 -1.4 1 92.06 236 ASP A N 1
ATOM 1887 C CA . ASP A 1 236 ? -15.93 -8.75 -2.619 1 92.06 236 ASP A CA 1
ATOM 1888 C C . ASP A 1 236 ? -14.406 -8.828 -2.49 1 92.06 236 ASP A C 1
ATOM 1890 O O . ASP A 1 236 ? -13.891 -9.328 -1.484 1 92.06 236 ASP A O 1
ATOM 1894 N N . ALA A 1 237 ? -13.703 -8.453 -3.529 1 93.31 237 ALA A N 1
ATOM 1895 C CA . ALA A 1 237 ? -12.25 -8.516 -3.559 1 93.31 237 ALA A CA 1
ATOM 1896 C C . ALA A 1 237 ? -11.641 -7.73 -2.402 1 93.31 237 ALA A C 1
ATOM 1898 O O . ALA A 1 237 ? -10.641 -8.148 -1.811 1 93.31 237 ALA A O 1
ATOM 1899 N N . ASN A 1 238 ? -12.18 -6.59 -2.078 1 91.75 238 ASN A N 1
ATOM 1900 C CA . ASN A 1 238 ? -11.664 -5.738 -1.012 1 91.75 238 ASN A CA 1
ATOM 1901 C C . ASN A 1 238 ? -11.727 -6.438 0.343 1 91.75 238 ASN A C 1
ATOM 1903 O O . ASN A 1 238 ? -10.844 -6.262 1.181 1 91.75 238 ASN A O 1
ATOM 1907 N N . TYR A 1 239 ? -12.797 -7.148 0.613 1 91.5 239 TYR A N 1
ATOM 1908 C CA . TYR A 1 239 ? -12.922 -7.926 1.841 1 91.5 239 TYR A CA 1
ATOM 1909 C C . TYR A 1 23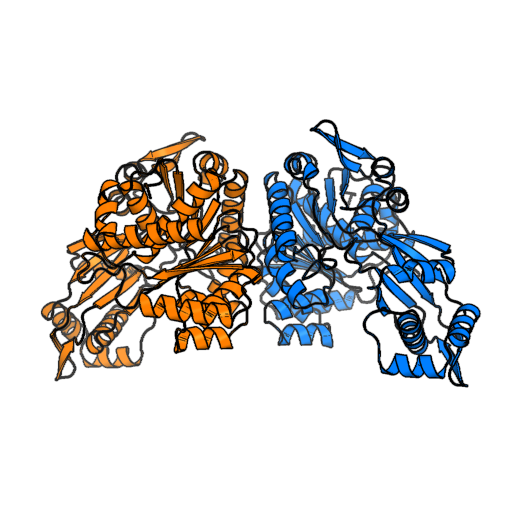9 ? -11.727 -8.859 2.012 1 91.5 239 TYR A C 1
ATOM 1911 O O . TYR A 1 239 ? -11.078 -8.867 3.062 1 91.5 239 TYR A O 1
ATOM 1919 N N . TYR A 1 240 ? -11.445 -9.625 0.96 1 94.44 240 TYR A N 1
ATOM 1920 C CA . TYR A 1 240 ? -10.383 -10.617 1.025 1 94.44 240 TYR A CA 1
ATOM 1921 C C . TYR A 1 240 ? -9.008 -9.953 1.027 1 94.44 240 TYR A C 1
ATOM 1923 O O . TYR A 1 240 ? -8.078 -10.445 1.667 1 94.44 240 TYR A O 1
ATOM 1931 N N . LEU A 1 241 ? -8.844 -8.883 0.337 1 95.06 241 LEU A N 1
ATOM 1932 C CA . LEU A 1 241 ? -7.57 -8.18 0.278 1 95.06 241 LEU A CA 1
ATOM 1933 C C . LEU A 1 241 ? -7.246 -7.527 1.618 1 95.06 241 LEU A C 1
ATOM 1935 O O . LEU A 1 241 ? -6.082 -7.449 2.012 1 95.06 241 LEU A O 1
ATOM 1939 N N . ARG A 1 242 ? -8.258 -6.957 2.352 1 91.5 242 ARG A N 1
ATOM 1940 C CA . ARG A 1 242 ? -8.031 -6.434 3.695 1 91.5 242 ARG A CA 1
ATOM 1941 C C . ARG A 1 242 ? -7.508 -7.523 4.621 1 91.5 242 ARG A C 1
ATOM 1943 O O . ARG A 1 242 ? -6.578 -7.289 5.398 1 91.5 242 ARG A O 1
ATOM 1950 N N . ARG A 1 243 ? -8.094 -8.641 4.516 1 92.31 243 ARG A N 1
ATOM 1951 C CA . ARG A 1 243 ? -7.68 -9.773 5.34 1 92.31 243 ARG A CA 1
ATOM 1952 C C . ARG A 1 243 ? -6.27 -10.227 4.969 1 92.31 243 ARG A C 1
ATOM 1954 O O . ARG A 1 243 ? -5.469 -10.562 5.844 1 92.31 243 ARG A O 1
ATOM 1961 N N . ALA A 1 244 ? -6.027 -10.281 3.689 1 95.19 244 ALA A N 1
ATOM 1962 C CA . ALA A 1 244 ? -4.691 -10.641 3.225 1 95.19 244 ALA A CA 1
ATOM 1963 C C . ALA A 1 244 ? -3.641 -9.68 3.775 1 95.19 244 ALA A C 1
ATOM 1965 O O . ALA A 1 244 ? -2.549 -10.102 4.164 1 95.19 244 ALA A O 1
ATOM 1966 N N . LYS A 1 245 ? -3.887 -8.367 3.766 1 92.81 245 LYS A N 1
ATOM 1967 C CA . LYS A 1 245 ? -2.98 -7.363 4.32 1 92.81 245 LYS A CA 1
ATOM 1968 C C . LYS A 1 245 ? -2.693 -7.641 5.797 1 92.81 245 LYS A C 1
ATOM 1970 O O . LYS A 1 245 ? -1.541 -7.586 6.23 1 92.81 245 LYS A O 1
ATOM 1975 N N . GLU A 1 246 ? -3.76 -7.945 6.52 1 90.88 246 GLU A N 1
ATOM 1976 C CA . GLU A 1 246 ? -3.615 -8.25 7.941 1 90.88 246 GLU A CA 1
ATOM 1977 C C . GLU A 1 246 ? -2.727 -9.469 8.156 1 90.88 246 GLU A C 1
ATOM 1979 O O . GLU A 1 246 ? -1.905 -9.5 9.07 1 90.88 246 GLU A O 1
ATOM 1984 N N . ASP A 1 247 ? -2.93 -10.484 7.328 1 94.44 247 ASP A N 1
ATOM 1985 C CA . ASP A 1 247 ? -2.121 -11.695 7.414 1 94.44 247 ASP A CA 1
ATOM 1986 C C . ASP A 1 247 ? -0.642 -11.383 7.199 1 94.44 247 ASP A C 1
ATOM 1988 O O . ASP A 1 247 ? 0.215 -11.883 7.934 1 94.44 247 ASP A O 1
ATOM 1992 N N . ILE A 1 248 ? -0.354 -10.617 6.191 1 94.75 248 ILE A N 1
ATOM 1993 C CA . ILE A 1 248 ? 1.019 -10.258 5.852 1 94.75 248 ILE A CA 1
ATOM 1994 C C . ILE A 1 248 ? 1.646 -9.469 6.996 1 94.75 248 ILE A C 1
ATOM 1996 O O . ILE A 1 248 ? 2.783 -9.734 7.395 1 94.75 248 ILE A O 1
ATOM 2000 N N . ILE A 1 249 ? 0.899 -8.516 7.551 1 91 249 ILE A N 1
ATOM 2001 C CA . ILE A 1 249 ? 1.377 -7.672 8.641 1 91 249 ILE A CA 1
ATOM 2002 C C . ILE A 1 249 ? 1.701 -8.531 9.859 1 91 249 ILE A C 1
ATOM 2004 O O . ILE A 1 249 ? 2.727 -8.328 10.516 1 91 249 ILE A O 1
ATOM 2008 N N . SER A 1 250 ? 0.845 -9.516 10.164 1 91.38 250 SER A N 1
ATOM 2009 C CA . SER A 1 250 ? 1.05 -10.414 11.297 1 91.38 250 SER A CA 1
ATOM 2010 C C . SER A 1 250 ? 2.359 -11.188 11.172 1 91.38 250 SER A C 1
ATOM 2012 O O . SER A 1 250 ? 3.082 -11.359 12.148 1 91.38 250 SER A O 1
ATOM 2014 N N . LEU A 1 251 ? 2.66 -11.648 9.984 1 94.81 251 LEU A N 1
ATOM 2015 C CA . LEU A 1 251 ? 3.887 -12.406 9.758 1 94.81 251 LEU A CA 1
ATOM 2016 C C . LEU A 1 251 ? 5.105 -11.492 9.82 1 94.81 251 LEU A C 1
ATOM 2018 O O . LEU A 1 251 ? 6.145 -11.867 10.375 1 94.81 251 LEU A O 1
ATOM 2022 N N . LYS A 1 252 ? 5.016 -10.312 9.297 1 91.19 252 LYS A N 1
ATOM 2023 C CA . LYS A 1 252 ? 6.137 -9.375 9.273 1 91.19 252 LYS A CA 1
ATOM 2024 C C . LYS A 1 252 ? 6.5 -8.922 10.68 1 91.19 252 LYS A C 1
ATOM 2026 O O . LYS A 1 252 ? 7.66 -8.594 10.953 1 91.19 252 LYS A O 1
ATOM 2031 N N . GLU A 1 253 ? 5.551 -8.953 11.5 1 85.94 253 GLU A N 1
ATOM 2032 C CA . GLU A 1 253 ? 5.785 -8.57 12.883 1 85.94 253 GLU A CA 1
ATOM 2033 C C . GLU A 1 253 ? 6.758 -9.531 13.562 1 85.94 253 GLU A C 1
ATOM 2035 O O . GLU A 1 253 ? 7.438 -9.164 14.523 1 85.94 253 GLU A O 1
ATOM 2040 N N . GLU A 1 254 ? 6.746 -10.727 13.133 1 90.69 254 GLU A N 1
ATOM 2041 C CA . GLU A 1 254 ? 7.664 -11.734 13.664 1 90.69 254 GLU A CA 1
ATOM 2042 C C . GLU A 1 254 ? 8.961 -11.781 12.859 1 90.69 254 GLU A C 1
ATOM 2044 O O . GLU A 1 254 ? 9.648 -12.805 12.836 1 90.69 254 GLU A O 1
ATOM 2049 N N . ASP A 1 255 ? 9.234 -10.688 12.109 1 90.5 255 ASP A N 1
ATOM 2050 C CA . ASP A 1 255 ? 10.461 -10.5 11.336 1 90.5 255 ASP A CA 1
ATOM 2051 C C . ASP A 1 255 ? 10.523 -11.484 10.172 1 90.5 255 ASP A C 1
ATOM 2053 O O . ASP A 1 255 ? 11.609 -11.945 9.805 1 90.5 255 ASP A O 1
ATOM 2057 N N . VAL A 1 256 ? 9.359 -11.953 9.695 1 96.88 256 VAL A N 1
ATOM 2058 C CA . VAL A 1 256 ? 9.289 -12.82 8.516 1 96.88 256 VAL A CA 1
ATOM 2059 C C . VAL A 1 256 ? 9.422 -11.984 7.25 1 96.88 256 VAL A C 1
ATOM 2061 O O . VAL A 1 256 ? 8.711 -10.984 7.082 1 96.88 256 VAL A O 1
ATOM 2064 N N . LYS A 1 257 ? 10.359 -12.32 6.352 1 97.88 257 LYS A N 1
ATOM 2065 C CA . LYS A 1 257 ? 10.438 -11.68 5.043 1 97.88 257 LYS A CA 1
ATOM 2066 C C . LYS A 1 257 ? 9.336 -12.188 4.117 1 97.88 257 LYS A C 1
ATOM 2068 O O . LYS A 1 257 ? 9.188 -13.391 3.924 1 97.88 257 LYS A O 1
ATOM 2073 N N . VAL A 1 258 ? 8.586 -11.32 3.531 1 98.25 258 VAL A N 1
ATOM 2074 C CA . VAL A 1 258 ? 7.406 -11.711 2.758 1 98.25 258 VAL A CA 1
ATOM 2075 C C . VAL A 1 258 ? 7.676 -11.5 1.269 1 98.25 258 VAL A C 1
ATOM 2077 O O . VAL A 1 258 ? 8.031 -10.398 0.846 1 98.25 258 VAL A O 1
ATOM 2080 N N . HIS A 1 259 ? 7.523 -12.523 0.479 1 98.81 259 HIS A N 1
ATOM 2081 C CA . HIS A 1 259 ? 7.609 -12.516 -0.977 1 98.81 259 HIS A CA 1
ATOM 2082 C C . HIS A 1 259 ? 6.242 -12.742 -1.611 1 98.81 259 HIS A C 1
ATOM 2084 O O . HIS A 1 259 ? 5.484 -13.609 -1.166 1 98.81 259 HIS A O 1
ATOM 2090 N N . VAL A 1 260 ? 5.914 -11.93 -2.594 1 98.5 260 VAL A N 1
ATOM 2091 C CA . VAL A 1 260 ? 4.676 -12.141 -3.338 1 98.5 260 VAL A CA 1
ATOM 2092 C C . VAL A 1 260 ? 5 -12.555 -4.77 1 98.5 260 VAL A C 1
ATOM 2094 O O . VAL A 1 260 ? 5.645 -11.805 -5.508 1 98.5 260 VAL A O 1
ATOM 2097 N N . GLU A 1 261 ? 4.645 -13.742 -5.07 1 98.12 261 GLU A N 1
ATOM 2098 C CA . GLU A 1 261 ? 4.754 -14.211 -6.445 1 98.12 261 GLU A CA 1
ATOM 2099 C C . GLU A 1 261 ? 3.504 -13.867 -7.25 1 98.12 261 GLU A C 1
ATOM 2101 O O . GLU A 1 261 ? 2.459 -14.5 -7.078 1 98.12 261 GLU A O 1
ATOM 2106 N N . LEU A 1 262 ? 3.666 -12.938 -8.109 1 95.19 262 LEU A N 1
ATOM 2107 C CA . LEU A 1 262 ? 2.514 -12.422 -8.844 1 95.19 262 LEU A CA 1
ATOM 2108 C C . LEU A 1 262 ? 2.252 -13.25 -10.094 1 95.19 262 LEU A C 1
ATOM 2110 O O . LEU A 1 262 ? 3.186 -13.781 -10.703 1 95.19 262 LEU A O 1
ATOM 2114 N N . ALA A 1 263 ? 1.002 -13.469 -10.391 1 90.19 263 ALA A N 1
ATOM 2115 C CA . ALA A 1 263 ? 0.545 -14.023 -11.664 1 90.19 263 ALA A CA 1
ATOM 2116 C C . ALA A 1 263 ? -0.325 -13.016 -12.414 1 90.19 263 ALA A C 1
ATOM 2118 O O . ALA A 1 263 ? -0.84 -12.07 -11.828 1 90.19 263 ALA A O 1
ATOM 2119 N N . SER A 1 264 ? -0.393 -13.242 -13.641 1 85.88 264 SER A N 1
ATOM 2120 C CA . SER A 1 264 ? -1.166 -12.328 -14.484 1 85.88 264 SER A CA 1
ATOM 2121 C C . SER A 1 264 ? -2.621 -12.266 -14.031 1 85.88 264 SER A C 1
ATOM 2123 O O . SER A 1 264 ? -3.242 -13.289 -13.758 1 85.88 264 SER A O 1
ATOM 2125 N N . ILE A 1 265 ? -3.047 -11.055 -13.828 1 89.12 265 ILE A N 1
ATOM 2126 C CA . ILE A 1 265 ? -4.441 -10.781 -13.5 1 89.12 265 ILE A CA 1
ATOM 2127 C C . ILE A 1 265 ? -5.117 -10.07 -14.672 1 89.12 265 ILE A C 1
ATOM 2129 O O . ILE A 1 265 ? -4.77 -8.938 -15.008 1 89.12 265 ILE A O 1
ATOM 2133 N N . GLN A 1 266 ? -6.023 -10.711 -15.242 1 80.81 266 GLN A N 1
ATOM 2134 C CA . GLN A 1 266 ? -6.613 -10.211 -16.484 1 80.81 266 GLN A CA 1
ATOM 2135 C C . GLN A 1 266 ? -7.516 -9.008 -16.203 1 80.81 266 GLN A C 1
ATOM 2137 O O . GLN A 1 266 ? -7.523 -8.047 -16.969 1 80.81 266 GLN A O 1
ATOM 2142 N N . ASP A 1 267 ? -8.312 -9.117 -15.188 1 88.06 267 ASP A N 1
ATOM 2143 C CA . ASP A 1 267 ? -9.211 -8.016 -14.852 1 88.06 267 ASP A CA 1
ATOM 2144 C C . ASP A 1 267 ? -8.438 -6.809 -14.336 1 88.06 267 ASP A C 1
ATOM 2146 O O . ASP A 1 267 ? -7.738 -6.898 -13.328 1 88.06 267 ASP A O 1
ATOM 2150 N N . ARG A 1 268 ? -8.578 -5.777 -15.047 1 87.88 268 ARG A N 1
ATOM 2151 C CA . ARG A 1 268 ? -7.789 -4.586 -14.742 1 87.88 268 ARG A CA 1
ATOM 2152 C C . ARG A 1 268 ? -8.117 -4.055 -13.352 1 87.88 268 ARG A C 1
ATOM 2154 O O . ARG A 1 268 ? -7.223 -3.613 -12.625 1 87.88 268 ARG A O 1
ATOM 2161 N N . LYS A 1 269 ? -9.43 -4.008 -13.023 1 89.56 269 LYS A N 1
ATOM 2162 C CA . LYS A 1 269 ? -9.836 -3.51 -11.711 1 89.56 269 LYS A CA 1
ATOM 2163 C C . LYS A 1 269 ? -9.242 -4.363 -10.594 1 89.56 269 LYS A C 1
ATOM 2165 O O . LYS A 1 269 ? -8.75 -3.832 -9.594 1 89.56 269 LYS A O 1
ATOM 2170 N N . LEU A 1 270 ? -9.328 -5.629 -10.773 1 92.75 270 LEU A N 1
ATOM 2171 C CA . LEU A 1 270 ? -8.773 -6.539 -9.781 1 92.75 270 LEU A CA 1
ATOM 2172 C C . LEU A 1 270 ? -7.254 -6.398 -9.711 1 92.75 270 LEU A C 1
ATOM 2174 O O . LEU A 1 270 ? -6.676 -6.406 -8.617 1 92.75 270 LEU A O 1
ATOM 2178 N N . ARG A 1 271 ? -6.641 -6.316 -10.859 1 94 271 ARG A N 1
ATOM 2179 C CA . ARG A 1 271 ? -5.195 -6.137 -10.938 1 94 271 ARG A CA 1
ATOM 2180 C C . ARG A 1 271 ? -4.754 -4.91 -10.148 1 94 271 ARG A C 1
ATOM 2182 O O . ARG A 1 271 ? -3.812 -4.98 -9.359 1 94 271 ARG A O 1
ATOM 2189 N N . LYS A 1 272 ? -5.398 -3.828 -10.352 1 91.06 272 LYS A N 1
ATOM 2190 C CA . LYS A 1 272 ? -5.094 -2.584 -9.656 1 91.06 272 LYS A CA 1
ATOM 2191 C C . LYS A 1 272 ? -5.234 -2.754 -8.141 1 91.06 272 LYS A C 1
ATOM 2193 O O . LYS A 1 272 ? -4.375 -2.312 -7.379 1 91.06 272 LYS A O 1
ATOM 2198 N N . LYS A 1 273 ? -6.328 -3.396 -7.727 1 92.38 273 LYS A N 1
ATOM 2199 C CA . LYS A 1 273 ? -6.582 -3.611 -6.305 1 92.38 273 LYS A CA 1
ATOM 2200 C C . LYS A 1 273 ? -5.473 -4.441 -5.664 1 92.38 273 LYS A C 1
ATOM 2202 O O . LYS A 1 273 ? -5.016 -4.133 -4.562 1 92.38 273 LYS A O 1
ATOM 2207 N N . VAL A 1 274 ? -5.059 -5.465 -6.348 1 94.88 274 VAL A N 1
ATOM 2208 C CA . VAL A 1 274 ? -4.02 -6.34 -5.82 1 94.88 274 VAL A CA 1
ATOM 2209 C C . VAL A 1 274 ? -2.703 -5.574 -5.711 1 94.88 274 VAL A C 1
ATOM 2211 O O . VAL A 1 274 ? -2.018 -5.645 -4.688 1 94.88 274 VAL A O 1
ATOM 2214 N N . ILE A 1 275 ? -2.35 -4.867 -6.684 1 93.69 275 ILE A N 1
ATOM 2215 C CA . ILE A 1 275 ? -1.083 -4.145 -6.75 1 93.69 275 ILE A CA 1
ATOM 2216 C C . ILE A 1 275 ? -1.035 -3.086 -5.648 1 93.69 275 ILE A C 1
ATOM 2218 O O . ILE A 1 275 ? -0.057 -3.002 -4.902 1 93.69 275 ILE A O 1
ATOM 2222 N N . THR A 1 276 ? -2.053 -2.338 -5.426 1 88.94 276 THR A N 1
ATOM 2223 C CA . THR A 1 276 ? -2.049 -1.198 -4.516 1 88.94 276 THR A CA 1
ATOM 2224 C C . THR A 1 276 ? -2.166 -1.662 -3.064 1 88.94 276 THR A C 1
ATOM 2226 O O . THR A 1 276 ? -1.661 -1.002 -2.154 1 88.94 276 THR A O 1
ATOM 2229 N N . ASN A 1 277 ? -2.801 -2.793 -2.869 1 91.94 277 ASN A N 1
ATOM 2230 C CA . ASN A 1 277 ? -3.078 -3.223 -1.502 1 91.94 277 ASN A CA 1
ATOM 2231 C C . ASN A 1 277 ? -2.004 -4.176 -0.985 1 91.94 277 ASN A C 1
ATOM 2233 O O . ASN A 1 277 ? -1.7 -4.188 0.209 1 91.94 277 ASN A O 1
ATOM 2237 N N . ILE A 1 278 ? -1.408 -4.961 -1.895 1 95.62 278 ILE A N 1
ATOM 2238 C CA . ILE A 1 278 ? -0.596 -6.07 -1.412 1 95.62 278 ILE A CA 1
ATOM 2239 C C . ILE A 1 278 ? 0.883 -5.766 -1.637 1 95.62 278 ILE A C 1
ATOM 2241 O O . ILE A 1 278 ? 1.704 -5.938 -0.732 1 95.62 278 ILE A O 1
ATOM 2245 N N . LEU A 1 279 ? 1.265 -5.273 -2.752 1 95.62 279 LEU A N 1
ATOM 2246 C CA . LEU A 1 279 ? 2.664 -5.207 -3.16 1 95.62 279 LEU A CA 1
ATOM 2247 C C . LEU A 1 279 ? 3.441 -4.234 -2.283 1 95.62 279 LEU A C 1
ATOM 2249 O O . LEU A 1 279 ? 4.574 -4.52 -1.884 1 95.62 279 LEU A O 1
ATOM 2253 N N . PRO A 1 280 ? 2.836 -3.084 -1.901 1 91.88 280 PRO A N 1
ATOM 2254 C CA . PRO A 1 280 ? 3.619 -2.131 -1.114 1 91.88 280 PRO A CA 1
ATOM 2255 C C . PRO A 1 280 ? 3.994 -2.67 0.264 1 91.88 280 PRO A C 1
ATOM 2257 O O . PRO A 1 280 ? 4.898 -2.141 0.914 1 91.88 280 PRO A O 1
ATOM 2260 N N . ILE A 1 281 ? 3.289 -3.66 0.758 1 92.75 281 ILE A N 1
ATOM 2261 C CA . ILE A 1 281 ? 3.576 -4.152 2.102 1 92.75 281 ILE A CA 1
ATOM 2262 C C . ILE A 1 281 ? 4.438 -5.41 2.018 1 92.75 281 ILE A C 1
ATOM 2264 O O . ILE A 1 281 ? 4.848 -5.957 3.043 1 92.75 281 ILE A O 1
ATOM 2268 N N . ALA A 1 282 ? 4.711 -5.898 0.821 1 95.94 282 ALA A N 1
ATOM 2269 C CA . ALA A 1 282 ? 5.629 -7.02 0.627 1 95.94 282 ALA A CA 1
ATOM 2270 C C . ALA A 1 282 ? 7.082 -6.562 0.752 1 95.94 282 ALA A C 1
ATOM 2272 O O . ALA A 1 282 ? 7.367 -5.363 0.693 1 95.94 282 ALA A O 1
ATOM 2273 N N . ASP A 1 283 ? 8 -7.496 1.038 1 96.81 283 ASP A N 1
ATOM 2274 C CA . ASP A 1 283 ? 9.43 -7.215 1.001 1 96.81 283 ASP A CA 1
ATOM 2275 C C . ASP A 1 283 ? 10.016 -7.504 -0.382 1 96.81 283 ASP A C 1
ATOM 2277 O O . ASP A 1 283 ? 10.891 -6.777 -0.855 1 96.81 283 ASP A O 1
ATOM 2281 N N . SER A 1 284 ? 9.531 -8.531 -0.955 1 98.31 284 SER A N 1
ATOM 2282 C CA . SER A 1 284 ? 10 -9.016 -2.25 1 98.31 284 SER A CA 1
ATOM 2283 C C . SER A 1 284 ? 8.828 -9.336 -3.174 1 98.31 284 SER A C 1
ATOM 2285 O O . SER A 1 284 ? 7.809 -9.875 -2.732 1 98.31 284 SER A O 1
ATOM 2287 N N . VAL A 1 285 ? 8.992 -9 -4.445 1 98.44 285 VAL A N 1
ATOM 2288 C CA . VAL A 1 285 ? 7.949 -9.281 -5.43 1 98.44 285 VAL A CA 1
ATOM 2289 C C . VAL A 1 285 ? 8.555 -9.992 -6.637 1 98.44 285 VAL A C 1
ATOM 2291 O O . VAL A 1 285 ? 9.578 -9.562 -7.168 1 98.44 285 VAL A O 1
ATOM 2294 N N . GLY A 1 286 ? 7.973 -11.086 -7.02 1 98.38 286 GLY A N 1
ATOM 2295 C CA . GLY A 1 286 ? 8.367 -11.828 -8.203 1 98.38 286 GLY A CA 1
ATOM 2296 C C . GLY A 1 286 ? 7.391 -11.688 -9.359 1 98.38 286 GLY A C 1
ATOM 2297 O O . GLY A 1 286 ? 6.191 -11.906 -9.188 1 98.38 286 GLY A O 1
ATOM 2298 N N . ILE A 1 287 ? 7.969 -11.297 -10.508 1 97 287 ILE A N 1
ATOM 2299 C CA . ILE A 1 287 ? 7.109 -11.078 -11.664 1 97 287 ILE A CA 1
ATOM 2300 C C . ILE A 1 287 ? 7.84 -11.516 -12.938 1 97 287 ILE A C 1
ATOM 2302 O O . ILE A 1 287 ? 9.062 -11.688 -12.93 1 97 287 ILE A O 1
ATOM 2306 N N . ASP A 1 288 ? 7.117 -11.734 -13.961 1 92.12 288 ASP A N 1
ATOM 2307 C CA . ASP A 1 288 ? 7.734 -11.961 -15.266 1 92.12 288 ASP A CA 1
ATOM 2308 C C . ASP A 1 288 ? 7.664 -10.695 -16.125 1 92.12 288 ASP A C 1
ATOM 2310 O O . ASP A 1 288 ? 7.305 -9.625 -15.641 1 92.12 288 ASP A O 1
ATOM 2314 N N . GLU A 1 289 ? 8.109 -10.773 -17.328 1 85 289 GLU A N 1
ATOM 2315 C CA . GLU A 1 289 ? 8.219 -9.602 -18.172 1 85 289 GLU A CA 1
ATOM 2316 C C . GLU A 1 289 ? 6.848 -9.016 -18.5 1 85 289 GLU A C 1
ATOM 2318 O O . GLU A 1 289 ? 6.672 -7.797 -18.516 1 85 289 GLU A O 1
ATOM 2323 N N . ALA A 1 290 ? 5.887 -9.906 -18.797 1 87.19 290 ALA A N 1
ATOM 2324 C CA . ALA A 1 290 ? 4.535 -9.438 -19.094 1 87.19 290 ALA A CA 1
ATOM 2325 C C . ALA A 1 290 ? 3.932 -8.695 -17.906 1 87.19 290 ALA A C 1
ATOM 2327 O O . ALA A 1 290 ? 3.203 -7.719 -18.094 1 87.19 290 ALA A O 1
ATOM 2328 N N . GLU A 1 291 ? 4.254 -9.164 -16.797 1 92.19 291 GLU A N 1
ATOM 2329 C CA . GLU A 1 291 ? 3.707 -8.586 -15.578 1 92.19 291 GLU A CA 1
ATOM 2330 C C . GLU A 1 291 ? 4.332 -7.227 -15.281 1 92.19 291 GLU A C 1
ATOM 2332 O O . GLU A 1 291 ? 3.695 -6.363 -14.68 1 92.19 291 GLU A O 1
ATOM 2337 N N . ILE A 1 292 ? 5.586 -6.973 -15.719 1 93.88 292 ILE A N 1
ATOM 2338 C CA . ILE A 1 292 ? 6.172 -5.641 -15.609 1 93.88 292 ILE A CA 1
ATOM 2339 C C . ILE A 1 292 ? 5.281 -4.625 -16.328 1 93.88 292 ILE A C 1
ATOM 2341 O O . ILE A 1 292 ? 4.969 -3.568 -15.773 1 93.88 292 ILE A O 1
ATOM 2345 N N . ALA A 1 293 ? 4.934 -5.031 -17.531 1 93.31 293 ALA A N 1
ATOM 2346 C CA . ALA A 1 293 ? 4.109 -4.137 -18.344 1 93.31 293 ALA A CA 1
ATOM 2347 C C . ALA A 1 293 ? 2.754 -3.895 -17.688 1 93.31 293 ALA A C 1
ATOM 2349 O O . ALA A 1 293 ? 2.25 -2.77 -17.688 1 93.31 293 ALA A O 1
ATOM 2350 N N . GLN A 1 294 ? 2.211 -4.926 -17.172 1 92.62 294 GLN A N 1
ATOM 2351 C CA . GLN A 1 294 ? 0.912 -4.809 -16.531 1 92.62 294 GLN A CA 1
ATOM 2352 C C . GLN A 1 294 ? 0.981 -3.871 -15.32 1 92.62 294 GLN A C 1
ATOM 2354 O O . GLN A 1 294 ? 0.094 -3.037 -15.125 1 92.62 294 GLN A O 1
ATOM 2359 N N . LEU A 1 295 ? 1.996 -4.035 -14.492 1 94.06 295 LEU A N 1
ATOM 2360 C CA . LEU A 1 295 ? 2.172 -3.191 -13.32 1 94.06 295 LEU A CA 1
ATOM 2361 C C . LEU A 1 295 ? 2.363 -1.732 -13.719 1 94.06 295 LEU A C 1
ATOM 2363 O O . LEU A 1 295 ? 1.768 -0.834 -13.125 1 94.06 295 LEU A O 1
ATOM 2367 N N . LEU A 1 296 ? 3.182 -1.496 -14.75 1 94.06 296 LEU A N 1
ATOM 2368 C CA . LEU A 1 296 ? 3.455 -0.142 -15.219 1 94.06 296 LEU A CA 1
ATOM 2369 C C . LEU A 1 296 ? 2.184 0.519 -15.742 1 94.06 296 LEU A C 1
ATOM 2371 O O . LEU A 1 296 ? 1.972 1.716 -15.539 1 94.06 296 LEU A O 1
ATOM 2375 N N . SER A 1 297 ? 1.401 -0.297 -16.406 1 90.88 297 SER A N 1
ATOM 2376 C CA . SER A 1 297 ? 0.13 0.221 -16.906 1 90.88 297 SER A CA 1
ATOM 2377 C C . SER A 1 297 ? -0.757 0.695 -15.758 1 90.88 297 SER A C 1
ATOM 2379 O O . SER A 1 297 ? -1.37 1.761 -15.836 1 90.88 297 SER A O 1
ATOM 2381 N N . VAL A 1 298 ? -0.839 -0.102 -14.742 1 88.88 298 VAL A N 1
ATOM 2382 C CA . VAL A 1 298 ? -1.638 0.229 -13.562 1 88.88 298 VAL A CA 1
ATOM 2383 C C . VAL A 1 298 ? -1.092 1.495 -12.906 1 88.88 298 VAL A C 1
ATOM 2385 O O . VAL A 1 298 ? -1.858 2.328 -12.414 1 88.88 298 VAL A O 1
ATOM 2388 N N . LEU A 1 299 ? 0.228 1.715 -12.914 1 88.88 299 LEU A N 1
ATOM 2389 C CA . LEU A 1 299 ? 0.889 2.822 -12.234 1 88.88 299 LEU A CA 1
ATOM 2390 C C . LEU A 1 299 ? 0.884 4.078 -13.102 1 88.88 299 LEU A C 1
ATOM 2392 O O . LEU A 1 299 ? 1.389 5.125 -12.695 1 88.88 299 LEU A O 1
ATOM 2396 N N . GLY A 1 300 ? 0.349 3.967 -14.383 1 85.62 300 GLY A N 1
ATOM 2397 C CA . GLY A 1 300 ? 0.164 5.141 -15.211 1 85.62 300 GLY A CA 1
ATOM 2398 C C . GLY A 1 300 ? 1.263 5.32 -16.25 1 85.62 300 GLY A C 1
ATOM 2399 O O . GLY A 1 300 ? 1.384 6.387 -16.859 1 85.62 300 GLY A O 1
ATOM 2400 N N . TYR A 1 301 ? 2.133 4.371 -16.391 1 91.56 301 TYR A N 1
ATOM 2401 C CA . TYR A 1 301 ? 3.219 4.449 -17.359 1 91.56 301 TYR A CA 1
ATOM 2402 C C . TYR A 1 301 ? 2.904 3.615 -18.594 1 91.56 301 TYR A C 1
ATOM 2404 O O . TYR A 1 301 ? 3.65 2.695 -18.938 1 91.56 301 TYR A O 1
ATOM 2412 N N . ARG A 1 302 ? 1.903 3.986 -19.391 1 91.44 302 ARG A N 1
ATOM 2413 C CA . ARG A 1 302 ? 1.343 3.203 -20.484 1 91.44 302 ARG A CA 1
ATOM 2414 C C . ARG A 1 302 ? 2.316 3.127 -21.656 1 91.44 302 ARG A C 1
ATOM 2416 O O . ARG A 1 302 ? 2.451 2.08 -22.297 1 91.44 302 ARG A O 1
ATOM 2423 N N . ASP A 1 303 ? 2.988 4.18 -21.891 1 94.56 303 ASP A N 1
ATOM 2424 C CA . ASP A 1 303 ? 3.918 4.199 -23.016 1 94.56 303 ASP A CA 1
ATOM 2425 C C . ASP A 1 303 ? 5.055 3.201 -22.812 1 94.56 303 ASP A C 1
ATOM 2427 O O . ASP A 1 303 ? 5.391 2.439 -23.719 1 94.56 303 ASP A O 1
ATOM 2431 N N . LEU A 1 304 ? 5.625 3.26 -21.672 1 95.31 304 LEU A N 1
ATOM 2432 C CA . LEU A 1 304 ? 6.699 2.33 -21.359 1 95.31 304 LEU A CA 1
ATOM 2433 C C . LEU A 1 304 ? 6.184 0.895 -21.312 1 95.31 304 LEU A C 1
ATOM 2435 O O . LEU A 1 304 ? 6.867 -0.027 -21.766 1 95.31 304 LEU A O 1
ATOM 2439 N N . ALA A 1 305 ? 4.973 0.647 -20.766 1 94.69 305 ALA A N 1
ATOM 2440 C CA . ALA A 1 305 ? 4.344 -0.671 -20.734 1 94.69 305 ALA A CA 1
ATOM 2441 C C . ALA A 1 305 ? 4.203 -1.234 -22.156 1 94.69 305 ALA A C 1
ATOM 2443 O O . ALA A 1 305 ? 4.535 -2.396 -22.406 1 94.69 305 ALA A O 1
ATOM 2444 N N . ASP A 1 306 ? 3.762 -0.391 -23.062 1 94.31 306 ASP A N 1
ATOM 2445 C CA . ASP A 1 306 ? 3.57 -0.802 -24.453 1 94.31 306 ASP A CA 1
ATOM 2446 C C . ASP A 1 306 ? 4.902 -1.162 -25.109 1 94.31 306 ASP A C 1
ATOM 2448 O O . ASP A 1 306 ? 4.984 -2.135 -25.859 1 94.31 306 ASP A O 1
ATOM 2452 N N . ARG A 1 307 ? 5.895 -0.356 -24.844 1 94.44 307 ARG A N 1
ATOM 2453 C CA . ARG A 1 307 ? 7.219 -0.62 -25.391 1 94.44 307 ARG A CA 1
ATOM 2454 C C . ARG A 1 307 ? 7.762 -1.958 -24.906 1 94.44 307 ARG A C 1
ATOM 2456 O O . ARG A 1 307 ? 8.344 -2.721 -25.688 1 94.44 307 ARG A O 1
ATOM 2463 N N . ILE A 1 308 ? 7.613 -2.238 -23.625 1 92.75 308 ILE A N 1
ATOM 2464 C CA . ILE A 1 308 ? 8.102 -3.486 -23.047 1 92.75 308 ILE A CA 1
ATOM 2465 C C . ILE A 1 308 ? 7.332 -4.664 -23.641 1 92.75 308 ILE A C 1
ATOM 2467 O O . ILE A 1 308 ? 7.926 -5.691 -23.984 1 92.75 308 ILE A O 1
ATOM 2471 N N . PHE A 1 309 ? 6.043 -4.492 -23.812 1 86.94 309 PHE A N 1
ATOM 2472 C CA . PHE A 1 309 ? 5.207 -5.551 -24.359 1 86.94 309 PHE A CA 1
ATOM 2473 C C . PHE A 1 309 ? 5.547 -5.809 -25.828 1 86.94 309 PHE A C 1
ATOM 2475 O O . PHE A 1 309 ? 5.543 -6.953 -26.281 1 86.94 309 PHE A O 1
ATOM 2482 N N . THR A 1 310 ? 5.867 -4.742 -26.516 1 88.19 310 THR A N 1
ATOM 2483 C CA . THR A 1 310 ? 6.051 -4.832 -27.969 1 88.19 310 THR A CA 1
ATOM 2484 C C . THR A 1 310 ? 7.48 -5.234 -28.312 1 88.19 310 THR A C 1
ATOM 2486 O O . THR A 1 310 ? 7.703 -6.094 -29.156 1 88.19 310 THR A O 1
ATOM 2489 N N . TYR A 1 311 ? 8.516 -4.645 -27.688 1 87.69 311 TYR A N 1
ATOM 2490 C CA . TYR A 1 311 ? 9.891 -4.781 -28.141 1 87.69 311 TYR A CA 1
ATOM 2491 C C . TYR A 1 311 ? 10.695 -5.652 -27.188 1 87.69 311 TYR A C 1
ATOM 2493 O O . TYR A 1 311 ? 11.758 -6.172 -27.547 1 87.69 311 TYR A O 1
ATOM 2501 N N . ASN A 1 312 ? 10.305 -5.781 -26 1 87.19 312 ASN A N 1
ATOM 2502 C CA . ASN A 1 312 ? 10.93 -6.625 -24.984 1 87.19 312 ASN A CA 1
ATOM 2503 C C . ASN A 1 312 ? 12.422 -6.309 -24.844 1 87.19 312 ASN A C 1
ATOM 2505 O O . ASN A 1 312 ? 13.25 -7.219 -24.812 1 87.19 312 ASN A O 1
ATOM 2509 N N . ARG A 1 313 ? 12.836 -5.035 -24.875 1 91.5 313 ARG A N 1
ATOM 2510 C CA . ARG A 1 313 ? 14.219 -4.609 -24.672 1 91.5 313 ARG A CA 1
ATOM 2511 C C . ARG A 1 313 ? 14.602 -4.652 -23.203 1 91.5 313 ARG A C 1
ATOM 2513 O O . ARG A 1 313 ? 13.836 -4.207 -22.344 1 91.5 313 ARG A O 1
ATOM 2520 N N . LEU A 1 314 ? 15.766 -5.18 -22.969 1 95.12 314 LEU A N 1
ATOM 2521 C CA . LEU A 1 314 ? 16.266 -5.297 -21.594 1 95.12 314 LEU A CA 1
ATOM 2522 C C . LEU A 1 314 ? 16.297 -3.938 -20.906 1 95.12 314 LEU A C 1
ATOM 2524 O O . LEU A 1 314 ? 15.93 -3.814 -19.75 1 95.12 314 LEU A O 1
ATOM 2528 N N . GLU A 1 315 ? 16.766 -2.9 -21.609 1 95.75 315 GLU A N 1
ATOM 2529 C CA . GLU A 1 315 ? 16.859 -1.547 -21.078 1 95.75 315 GLU A CA 1
ATOM 2530 C C . GLU A 1 315 ? 15.516 -1.05 -20.578 1 95.75 315 GLU A C 1
ATOM 2532 O O . GLU A 1 315 ? 15.43 -0.46 -19.5 1 95.75 315 GLU A O 1
ATOM 2537 N N . ASP A 1 316 ? 14.469 -1.28 -21.344 1 96.25 316 ASP A N 1
ATOM 2538 C CA . ASP A 1 316 ? 13.125 -0.858 -20.969 1 96.25 316 ASP A CA 1
ATOM 2539 C C . ASP A 1 316 ? 12.625 -1.633 -19.75 1 96.25 316 ASP A C 1
ATOM 2541 O O . ASP A 1 316 ? 11.922 -1.079 -18.891 1 96.25 316 ASP A O 1
ATOM 2545 N N . SER A 1 317 ? 12.922 -2.922 -19.688 1 96.38 317 SER A N 1
ATOM 2546 C CA . SER A 1 317 ? 12.531 -3.744 -18.562 1 96.38 317 SER A CA 1
ATOM 2547 C C . SER A 1 317 ? 13.211 -3.279 -17.281 1 96.38 317 SER A C 1
ATOM 2549 O O . SER A 1 317 ? 12.602 -3.275 -16.203 1 96.38 317 SER A O 1
ATOM 2551 N N . ILE A 1 318 ? 14.508 -2.889 -17.406 1 97.31 318 ILE A N 1
ATOM 2552 C CA . ILE A 1 318 ? 15.25 -2.375 -16.266 1 97.31 318 ILE A CA 1
ATOM 2553 C C . ILE A 1 318 ? 14.617 -1.066 -15.789 1 97.31 318 ILE A C 1
ATOM 2555 O O . ILE A 1 318 ? 14.352 -0.897 -14.594 1 97.31 318 ILE A O 1
ATOM 2559 N N . LEU A 1 319 ? 14.383 -0.173 -16.766 1 97.06 319 LEU A N 1
ATOM 2560 C CA . LEU A 1 319 ? 13.75 1.097 -16.438 1 97.06 319 LEU A CA 1
ATOM 2561 C C . LEU A 1 319 ? 12.398 0.868 -15.766 1 97.06 319 LEU A C 1
ATOM 2563 O O . LEU A 1 319 ? 12.086 1.498 -14.75 1 97.06 319 LEU A O 1
ATOM 2567 N N . GLY A 1 320 ? 11.562 -0.006 -16.391 1 97 320 GLY A N 1
ATOM 2568 C CA . GLY A 1 320 ? 10.273 -0.346 -15.812 1 97 320 GLY A CA 1
ATOM 2569 C C . GLY A 1 320 ? 10.367 -0.905 -14.406 1 97 320 GLY A C 1
ATOM 2570 O O . GLY A 1 320 ? 9.586 -0.533 -13.531 1 97 320 GLY A O 1
ATOM 2571 N N . GLY A 1 321 ? 11.305 -1.818 -14.188 1 97.25 321 GLY A N 1
ATOM 2572 C CA . GLY A 1 321 ? 11.508 -2.381 -12.867 1 97.25 321 GLY A CA 1
ATOM 2573 C C . GLY A 1 321 ? 11.898 -1.344 -11.828 1 97.25 321 GLY A C 1
ATOM 2574 O O . GLY A 1 321 ? 11.43 -1.389 -10.688 1 97.25 321 GLY A O 1
ATOM 2575 N N . MET A 1 322 ? 12.773 -0.418 -12.18 1 96.56 322 MET A N 1
ATOM 2576 C CA . MET A 1 322 ? 13.188 0.651 -11.281 1 96.56 322 MET A CA 1
ATOM 2577 C C . MET A 1 322 ? 12.008 1.524 -10.891 1 96.56 322 MET A C 1
ATOM 2579 O O . MET A 1 322 ? 11.859 1.897 -9.719 1 96.56 322 MET A O 1
ATOM 2583 N N . ILE A 1 323 ? 11.172 1.824 -11.859 1 94.75 323 ILE A N 1
ATOM 2584 C CA . ILE A 1 323 ? 9.992 2.645 -11.609 1 94.75 323 ILE A CA 1
ATOM 2585 C C . ILE A 1 323 ? 9.047 1.919 -10.648 1 94.75 323 ILE A C 1
ATOM 2587 O O . ILE A 1 323 ? 8.539 2.518 -9.703 1 94.75 323 ILE A O 1
ATOM 2591 N N . ILE A 1 324 ? 8.805 0.641 -10.906 1 96.06 324 ILE A N 1
ATOM 2592 C CA . ILE A 1 324 ? 7.926 -0.163 -10.07 1 96.06 324 ILE A CA 1
ATOM 2593 C C . ILE A 1 324 ? 8.438 -0.165 -8.633 1 96.06 324 ILE A C 1
ATOM 2595 O O . ILE A 1 324 ? 7.668 0.06 -7.691 1 96.06 324 ILE A O 1
ATOM 2599 N N . LEU A 1 325 ? 9.727 -0.419 -8.477 1 95.88 325 LEU A N 1
ATOM 2600 C CA . LEU A 1 325 ? 10.336 -0.445 -7.148 1 95.88 325 LEU A CA 1
ATOM 2601 C C . LEU A 1 325 ? 10.203 0.913 -6.465 1 95.88 325 LEU A C 1
ATOM 2603 O O . LEU A 1 325 ? 9.914 0.986 -5.27 1 95.88 325 LEU A O 1
ATOM 2607 N N . ASP A 1 326 ? 10.438 1.939 -7.207 1 91.81 326 ASP A N 1
ATOM 2608 C CA . ASP A 1 326 ? 10.398 3.291 -6.656 1 91.81 326 ASP A CA 1
ATOM 2609 C C . ASP A 1 326 ? 8.984 3.66 -6.211 1 91.81 326 ASP A C 1
ATOM 2611 O O . ASP A 1 326 ? 8.805 4.301 -5.176 1 91.81 326 ASP A O 1
ATOM 2615 N N . GLU A 1 327 ? 7.992 3.344 -6.996 1 89.94 327 GLU A N 1
ATOM 2616 C CA . GLU A 1 327 ? 6.613 3.74 -6.738 1 89.94 327 GLU A CA 1
ATOM 2617 C C . GLU A 1 327 ? 6 2.912 -5.613 1 89.94 327 GLU A C 1
ATOM 2619 O O . GLU A 1 327 ? 5.227 3.43 -4.805 1 89.94 327 GLU A O 1
ATOM 2624 N N . LEU A 1 328 ? 6.258 1.679 -5.566 1 92.88 328 LEU A N 1
ATOM 2625 C CA . LEU A 1 328 ? 5.629 0.8 -4.586 1 92.88 328 LEU A CA 1
ATOM 2626 C C . LEU A 1 328 ? 6.535 0.601 -3.375 1 92.88 328 LEU A C 1
ATOM 2628 O O . LEU A 1 328 ? 6.082 0.154 -2.32 1 92.88 328 LEU A O 1
ATOM 2632 N N . ASN A 1 329 ? 7.809 0.836 -3.512 1 93.5 329 ASN A N 1
ATOM 2633 C CA . ASN A 1 329 ? 8.812 1.013 -2.465 1 93.5 329 ASN A CA 1
ATOM 2634 C C . ASN A 1 329 ? 8.938 -0.235 -1.597 1 93.5 329 ASN A C 1
ATOM 2636 O O . ASN A 1 329 ? 9.008 -0.138 -0.37 1 93.5 329 ASN A O 1
ATOM 2640 N N . PHE A 1 330 ? 8.797 -1.451 -2.217 1 93.38 330 PHE A N 1
ATOM 2641 C CA . PHE A 1 330 ? 9.188 -2.668 -1.516 1 93.38 330 PHE A CA 1
ATOM 2642 C C . PHE A 1 330 ? 10.695 -2.887 -1.612 1 93.38 330 PHE A C 1
ATOM 2644 O O . PHE A 1 330 ? 11.398 -2.09 -2.23 1 93.38 330 PHE A O 1
ATOM 2651 N N . GLU A 1 331 ? 11.25 -3.912 -0.982 1 94.88 331 GLU A N 1
ATOM 2652 C CA . GLU A 1 331 ? 12.688 -4.051 -0.769 1 94.88 331 GLU A CA 1
ATOM 2653 C C . GLU A 1 331 ? 13.391 -4.512 -2.043 1 94.88 331 GLU A C 1
ATOM 2655 O O . GLU A 1 331 ? 14.477 -4.02 -2.371 1 94.88 331 GLU A O 1
ATOM 2660 N N . ILE A 1 332 ? 12.805 -5.512 -2.746 1 97.94 332 ILE A N 1
ATOM 2661 C CA . ILE A 1 332 ? 13.523 -6.09 -3.877 1 97.94 332 ILE A CA 1
ATOM 2662 C C . ILE A 1 332 ? 12.531 -6.613 -4.906 1 97.94 332 ILE A C 1
ATOM 2664 O O . ILE A 1 332 ? 11.508 -7.199 -4.551 1 97.94 332 ILE A O 1
ATOM 2668 N N . LEU A 1 333 ? 12.781 -6.297 -6.176 1 98.5 333 LEU A N 1
ATOM 2669 C CA . LEU A 1 333 ? 12 -6.797 -7.309 1 98.5 333 LEU A CA 1
ATOM 2670 C C . LEU A 1 333 ? 12.75 -7.914 -8.023 1 98.5 333 LEU A C 1
ATOM 2672 O O . LEU A 1 333 ? 13.914 -7.754 -8.406 1 98.5 333 LEU A O 1
ATOM 2676 N N . GLN A 1 334 ? 12.102 -8.992 -8.125 1 98.56 334 GLN A N 1
ATOM 2677 C CA . GLN A 1 334 ? 12.609 -10.141 -8.883 1 98.56 334 GLN A CA 1
ATOM 2678 C C . GLN A 1 334 ? 11.875 -10.289 -10.211 1 98.56 334 GLN A C 1
ATOM 2680 O O . GLN A 1 334 ? 10.641 -10.398 -10.234 1 98.56 334 GLN A O 1
ATOM 2685 N N . VAL A 1 335 ? 12.648 -10.328 -11.281 1 97.69 335 VAL A N 1
ATOM 2686 C CA . VAL A 1 335 ? 12.047 -10.531 -12.594 1 97.69 335 VAL A CA 1
ATOM 2687 C C . VAL A 1 335 ? 12.609 -11.805 -13.227 1 97.69 335 VAL A C 1
ATOM 2689 O O . VAL A 1 335 ? 13.828 -11.992 -13.289 1 97.69 335 VAL A O 1
ATOM 2692 N N . HIS A 1 336 ? 11.75 -12.656 -13.617 1 96.31 336 HIS A N 1
ATOM 2693 C CA . HIS A 1 336 ? 12.203 -13.859 -14.305 1 96.31 336 HIS A CA 1
ATOM 2694 C C . HIS A 1 336 ? 11.609 -13.945 -15.711 1 96.31 336 HIS A C 1
ATOM 2696 O O . HIS A 1 336 ? 10.398 -13.797 -15.891 1 96.31 336 HIS A O 1
ATOM 2702 N N . THR A 1 337 ? 12.445 -14.031 -16.688 1 93.5 337 THR A N 1
ATOM 2703 C CA . THR A 1 337 ? 12.086 -14.242 -18.078 1 93.5 337 THR A CA 1
ATOM 2704 C C . THR A 1 337 ? 12.688 -15.547 -18.594 1 93.5 337 THR A C 1
ATOM 2706 O O . THR A 1 337 ? 13.383 -16.25 -17.859 1 93.5 337 THR A O 1
ATOM 2709 N N . ILE A 1 338 ? 12.422 -15.844 -19.797 1 89.31 338 ILE A N 1
ATOM 2710 C CA . ILE A 1 338 ? 12.945 -17.062 -20.422 1 89.31 338 ILE A CA 1
ATOM 2711 C C . ILE A 1 338 ? 14.453 -16.938 -20.594 1 89.31 338 ILE A C 1
ATOM 2713 O O . ILE A 1 338 ? 15.18 -17.922 -20.438 1 89.31 338 ILE A O 1
ATOM 2717 N N . TYR A 1 339 ? 15 -15.695 -20.781 1 92.62 339 TYR A N 1
ATOM 2718 C CA . TYR A 1 339 ? 16.391 -15.594 -21.203 1 92.62 339 TYR A CA 1
ATOM 2719 C C . TYR A 1 339 ? 17.25 -14.945 -20.125 1 92.62 339 TYR A C 1
ATOM 2721 O O . TYR A 1 339 ? 18.484 -15.055 -20.141 1 92.62 339 TYR A O 1
ATOM 2729 N N . TYR A 1 340 ? 16.641 -14.211 -19.25 1 97 340 TYR A N 1
ATOM 2730 C CA . TYR A 1 340 ? 17.422 -13.586 -18.203 1 97 340 TYR A CA 1
ATOM 2731 C C . TYR A 1 340 ? 16.609 -13.391 -16.938 1 97 340 TYR A C 1
ATOM 2733 O O . TYR A 1 340 ? 15.375 -13.438 -16.969 1 97 340 TYR A O 1
ATOM 2741 N N . LEU A 1 341 ? 17.281 -13.297 -15.859 1 98.19 341 LEU A N 1
ATOM 2742 C CA . LEU A 1 341 ? 16.734 -12.93 -14.555 1 98.19 341 LEU A CA 1
ATOM 2743 C C . LEU A 1 341 ? 17.297 -11.586 -14.094 1 98.19 341 LEU A C 1
ATOM 2745 O O . LEU A 1 341 ? 18.391 -11.188 -14.508 1 98.19 341 LEU A O 1
ATOM 2749 N N . MET A 1 342 ? 16.531 -10.93 -13.242 1 98.25 342 MET A N 1
ATOM 2750 C CA . MET A 1 342 ? 16.969 -9.609 -12.789 1 98.25 342 MET A CA 1
ATOM 2751 C C . MET A 1 342 ? 16.516 -9.336 -11.367 1 98.25 342 MET A C 1
ATOM 2753 O O . MET A 1 342 ? 15.398 -9.711 -10.984 1 98.25 342 MET A O 1
ATOM 2757 N N . TYR A 1 343 ? 17.406 -8.781 -10.555 1 98.56 343 TYR A N 1
ATOM 2758 C CA . TYR A 1 343 ? 17.078 -8.156 -9.273 1 98.56 343 TYR A CA 1
ATOM 2759 C C . TYR A 1 343 ? 17.219 -6.641 -9.359 1 98.56 343 TYR A C 1
ATOM 2761 O O . TYR A 1 343 ? 18.156 -6.133 -9.969 1 98.56 343 TYR A O 1
ATOM 2769 N N . ILE A 1 344 ? 16.312 -5.961 -8.891 1 98.38 344 ILE A N 1
ATOM 2770 C CA . ILE A 1 344 ? 16.422 -4.52 -8.695 1 98.38 344 ILE A CA 1
ATOM 2771 C C . ILE A 1 344 ? 16.125 -4.168 -7.238 1 98.38 344 ILE A C 1
ATOM 2773 O O . ILE A 1 344 ? 15.094 -4.586 -6.699 1 98.38 344 ILE A O 1
ATOM 2777 N N . THR A 1 345 ? 16.969 -3.502 -6.547 1 97.88 345 THR A N 1
ATOM 2778 C CA . THR A 1 345 ? 16.766 -3.029 -5.18 1 97.88 345 THR A CA 1
ATOM 2779 C C . THR A 1 345 ? 17.328 -1.622 -5.008 1 97.88 345 THR A C 1
ATOM 2781 O O . THR A 1 345 ? 18.047 -1.126 -5.879 1 97.88 345 THR A O 1
ATOM 2784 N N . HIS A 1 346 ? 16.938 -0.938 -4.023 1 93.62 346 HIS A N 1
ATOM 2785 C CA . HIS A 1 346 ? 17.562 0.342 -3.695 1 93.62 346 HIS A CA 1
ATOM 2786 C C . HIS A 1 346 ? 19 0.158 -3.264 1 93.62 346 HIS A C 1
ATOM 2788 O O . HIS A 1 346 ? 19.391 -0.927 -2.826 1 93.62 346 HIS A O 1
ATOM 2794 N N . ARG A 1 347 ? 19.766 1.2 -3.373 1 91.69 347 ARG A N 1
ATOM 2795 C CA . ARG A 1 347 ? 21.203 1.15 -3.15 1 91.69 347 ARG A CA 1
ATOM 2796 C C . ARG A 1 347 ? 21.531 0.766 -1.709 1 91.69 347 ARG A C 1
ATOM 2798 O O . ARG A 1 347 ? 22.547 0.138 -1.44 1 91.69 347 ARG A O 1
ATOM 2805 N N . ASP A 1 348 ? 20.641 1.069 -0.849 1 89.06 348 ASP A N 1
ATOM 2806 C CA . ASP A 1 348 ? 20.922 0.854 0.568 1 89.06 348 ASP A CA 1
ATOM 2807 C C . ASP A 1 348 ? 20.578 -0.577 0.982 1 89.06 348 ASP A C 1
ATOM 2809 O O . ASP A 1 348 ? 20.703 -0.933 2.156 1 89.06 348 ASP A O 1
ATOM 2813 N N . ASN A 1 349 ? 20.125 -1.44 0.054 1 93.75 349 ASN A N 1
ATOM 2814 C CA . ASN A 1 349 ? 19.984 -2.855 0.37 1 93.75 349 ASN A CA 1
ATOM 2815 C C . ASN A 1 349 ? 21.266 -3.439 0.958 1 93.75 349 ASN A C 1
ATOM 2817 O O . ASN A 1 349 ? 22.359 -3.145 0.48 1 93.75 349 ASN A O 1
ATOM 2821 N N . PRO A 1 350 ? 21.141 -4.207 1.968 1 94.88 350 PRO A N 1
ATOM 2822 C CA . PRO A 1 350 ? 22.328 -4.672 2.668 1 94.88 350 PRO A CA 1
ATOM 2823 C C . PRO A 1 350 ? 23.156 -5.656 1.839 1 94.88 350 PRO A C 1
ATOM 2825 O O . PRO A 1 350 ? 24.359 -5.812 2.07 1 94.88 350 PRO A O 1
ATOM 2828 N N . LEU A 1 351 ? 22.609 -6.371 0.942 1 97.56 351 LEU A N 1
ATOM 2829 C CA . LEU A 1 351 ? 23.344 -7.363 0.16 1 97.56 351 LEU A CA 1
ATOM 2830 C C . LEU A 1 351 ? 24.141 -6.695 -0.958 1 97.56 351 LEU A C 1
ATOM 2832 O O . LEU A 1 351 ? 23.672 -5.719 -1.554 1 97.56 351 LEU A O 1
ATOM 2836 N N . SER A 1 352 ? 25.281 -7.211 -1.22 1 97.44 352 SER A N 1
ATOM 2837 C CA . SER A 1 352 ? 26.094 -6.75 -2.338 1 97.44 352 SER A CA 1
ATOM 2838 C C . SER A 1 352 ? 25.531 -7.227 -3.67 1 97.44 352 SER A C 1
ATOM 2840 O O . SER A 1 352 ? 24.719 -8.148 -3.707 1 97.44 352 SER A O 1
ATOM 2842 N N . GLU A 1 353 ? 25.953 -6.598 -4.77 1 97.44 353 GLU A N 1
ATOM 2843 C CA . GLU A 1 353 ? 25.531 -7.031 -6.102 1 97.44 353 GLU A CA 1
ATOM 2844 C C . GLU A 1 353 ? 25.969 -8.461 -6.383 1 97.44 353 GLU A C 1
ATOM 2846 O O . GLU A 1 353 ? 25.25 -9.219 -7.055 1 97.44 353 GLU A O 1
ATOM 2851 N N . GLU A 1 354 ? 27.109 -8.828 -5.82 1 97.5 354 GLU A N 1
ATOM 2852 C CA . GLU A 1 354 ? 27.594 -10.188 -5.988 1 97.5 354 GLU A CA 1
ATOM 2853 C C . GLU A 1 354 ? 26.672 -11.195 -5.301 1 97.5 354 GLU A C 1
ATOM 2855 O O . GLU A 1 354 ? 26.344 -12.242 -5.871 1 97.5 354 GLU A O 1
ATOM 2860 N N . GLU A 1 355 ? 26.266 -10.883 -4.105 1 97.94 355 GLU A N 1
ATOM 2861 C CA . GLU A 1 355 ? 25.344 -11.75 -3.373 1 97.94 355 GLU A CA 1
ATOM 2862 C C . GLU A 1 355 ? 24 -11.852 -4.082 1 97.94 355 GLU A C 1
ATOM 2864 O O . GLU A 1 355 ? 23.406 -12.93 -4.156 1 97.94 355 GLU A O 1
ATOM 2869 N N . LEU A 1 356 ? 23.562 -10.742 -4.586 1 98.44 356 LEU A N 1
ATOM 2870 C CA . LEU A 1 356 ? 22.312 -10.727 -5.332 1 98.44 356 LEU A CA 1
ATOM 2871 C C . LEU A 1 356 ? 22.422 -11.586 -6.586 1 98.44 356 LEU A C 1
ATOM 2873 O O . LEU A 1 356 ? 21.484 -12.32 -6.922 1 98.44 356 LEU A O 1
ATOM 2877 N N . MET A 1 357 ? 23.547 -11.547 -7.289 1 98 357 MET A N 1
ATOM 2878 C CA . MET A 1 357 ? 23.781 -12.359 -8.477 1 98 357 MET A CA 1
ATOM 2879 C C . MET A 1 357 ? 23.781 -13.844 -8.125 1 98 357 MET A C 1
ATOM 2881 O O . MET A 1 357 ? 23.188 -14.656 -8.852 1 98 357 MET A O 1
ATOM 2885 N N . LYS A 1 358 ? 24.391 -14.141 -7.047 1 97.69 358 LYS A N 1
ATOM 2886 C CA . LYS A 1 358 ? 24.453 -15.531 -6.609 1 97.69 358 LYS A CA 1
ATOM 2887 C C . LYS A 1 358 ? 23.062 -16.062 -6.273 1 97.69 358 LYS A C 1
ATOM 2889 O O . LYS A 1 358 ? 22.766 -17.234 -6.512 1 97.69 358 LYS A O 1
ATOM 2894 N N . SER A 1 359 ? 22.266 -15.227 -5.684 1 98.12 359 SER A N 1
ATOM 2895 C CA . SER A 1 359 ? 20.891 -15.594 -5.375 1 98.12 359 SER A CA 1
ATOM 2896 C C . SER A 1 359 ? 20.109 -15.938 -6.641 1 98.12 359 SER A C 1
ATOM 2898 O O . SER A 1 359 ? 19.438 -16.969 -6.703 1 98.12 359 SER A O 1
ATOM 2900 N N . LEU A 1 360 ? 20.234 -15.102 -7.695 1 98.38 360 LEU A N 1
ATOM 2901 C CA . LEU A 1 360 ? 19.578 -15.352 -8.969 1 98.38 360 LEU A CA 1
ATOM 2902 C C . LEU A 1 360 ? 20.125 -16.609 -9.633 1 98.38 360 LEU A C 1
ATOM 2904 O O . LEU A 1 360 ? 19.375 -17.375 -10.242 1 98.38 360 LEU A O 1
ATOM 2908 N N . GLU A 1 361 ? 21.422 -16.766 -9.5 1 97.88 361 GLU A N 1
ATOM 2909 C CA . GLU A 1 361 ? 22.047 -17.953 -10.078 1 97.88 361 GLU A CA 1
ATOM 2910 C C . GLU A 1 361 ? 21.5 -19.234 -9.445 1 97.88 361 GLU A C 1
ATOM 2912 O O . GLU A 1 361 ? 21.328 -20.234 -10.133 1 97.88 361 GLU A O 1
ATOM 2917 N N . PHE A 1 362 ? 21.344 -19.172 -8.18 1 98.31 362 PHE A N 1
ATOM 2918 C CA . PHE A 1 362 ? 20.766 -20.328 -7.512 1 98.31 362 PHE A CA 1
ATOM 2919 C C . PHE A 1 362 ? 19.391 -20.656 -8.086 1 98.31 362 PHE A C 1
ATOM 2921 O O . PHE A 1 362 ? 19.078 -21.812 -8.344 1 98.31 362 PHE A O 1
ATOM 2928 N N . GLY A 1 363 ? 18.578 -19.609 -8.242 1 98.19 363 GLY A N 1
ATOM 2929 C CA . GLY A 1 363 ? 17.234 -19.797 -8.789 1 98.19 363 GLY A CA 1
ATOM 2930 C C . GLY A 1 363 ? 17.234 -20.438 -10.164 1 98.19 363 GLY A C 1
ATOM 2931 O O . GLY A 1 363 ? 16.516 -21.391 -10.406 1 98.19 363 GLY A O 1
ATOM 2932 N N . THR A 1 364 ? 18.062 -19.891 -11.086 1 98 364 THR A N 1
ATOM 2933 C CA . THR A 1 364 ? 18.078 -20.422 -12.445 1 98 364 THR A CA 1
ATOM 2934 C C . THR A 1 364 ? 18.656 -21.844 -12.469 1 98 364 THR A C 1
ATOM 2936 O O . THR A 1 364 ? 18.234 -22.672 -13.266 1 98 364 THR A O 1
ATOM 2939 N N . THR A 1 365 ? 19.641 -22.109 -11.602 1 98.19 365 THR A N 1
ATOM 2940 C CA . THR A 1 365 ? 20.219 -23.438 -11.508 1 98.19 365 THR A CA 1
ATOM 2941 C C . THR A 1 365 ? 19.172 -24.438 -11.008 1 98.19 365 THR A C 1
ATOM 2943 O O . THR A 1 365 ? 19.078 -25.547 -11.531 1 98.19 365 THR A O 1
ATOM 2946 N N . LEU A 1 366 ? 18.438 -24.047 -10.039 1 98.06 366 LEU A N 1
ATOM 2947 C CA . LEU A 1 366 ? 17.375 -24.891 -9.492 1 98.06 366 LEU A CA 1
ATOM 2948 C C . LEU A 1 366 ? 16.328 -25.203 -10.547 1 98.06 366 LEU A C 1
ATOM 2950 O O . LEU A 1 366 ? 15.859 -26.328 -10.664 1 98.06 366 LEU A O 1
ATOM 2954 N N . ALA A 1 367 ? 15.938 -24.172 -11.266 1 97.75 367 ALA A N 1
ATOM 2955 C CA . ALA A 1 367 ? 14.961 -24.344 -12.344 1 97.75 367 ALA A CA 1
ATOM 2956 C C . ALA A 1 367 ? 15.5 -25.281 -13.422 1 97.75 367 ALA A C 1
ATOM 2958 O O . ALA A 1 367 ? 14.758 -26.094 -13.969 1 97.75 367 ALA A O 1
ATOM 2959 N N . ALA A 1 368 ? 16.766 -25.125 -13.75 1 97.75 368 ALA A N 1
ATOM 2960 C CA . ALA A 1 368 ? 17.391 -26 -14.727 1 97.75 368 ALA A CA 1
ATOM 2961 C C . ALA A 1 368 ? 17.391 -27.453 -14.242 1 97.75 368 ALA A C 1
ATOM 2963 O O . ALA A 1 368 ? 17.156 -28.375 -15.023 1 97.75 368 ALA A O 1
ATOM 2964 N N . ALA A 1 369 ? 17.719 -27.641 -13.008 1 97.94 369 ALA A N 1
ATOM 2965 C CA . ALA A 1 369 ? 17.688 -28.984 -12.422 1 97.94 369 ALA A CA 1
ATOM 2966 C C . ALA A 1 369 ? 16.281 -29.578 -12.531 1 97.94 369 ALA A C 1
ATOM 2968 O O . ALA A 1 369 ? 16.125 -30.734 -12.945 1 97.94 369 ALA A O 1
ATOM 2969 N N . ARG A 1 370 ? 15.305 -28.812 -12.148 1 97.5 370 ARG A N 1
ATOM 2970 C CA . ARG A 1 370 ? 13.93 -29.281 -12.18 1 97.5 370 ARG A CA 1
ATOM 2971 C C . ARG A 1 370 ? 13.492 -29.594 -13.609 1 97.5 370 ARG A C 1
ATOM 2973 O O . ARG A 1 370 ? 12.812 -30.594 -13.852 1 97.5 370 ARG A O 1
ATOM 2980 N N . ALA A 1 371 ? 13.82 -28.703 -14.508 1 95.69 371 ALA A N 1
ATOM 2981 C CA . ALA A 1 371 ? 13.5 -28.906 -15.914 1 95.69 371 ALA A CA 1
ATOM 2982 C C . ALA A 1 371 ? 14.156 -30.188 -16.438 1 95.69 371 ALA A C 1
ATOM 2984 O O . ALA A 1 371 ? 13.578 -30.891 -17.266 1 95.69 371 ALA A O 1
ATOM 2985 N N . SER A 1 372 ? 15.367 -30.484 -15.992 1 96.69 372 SER A N 1
ATOM 2986 C CA . SER A 1 372 ? 16.141 -31.641 -16.453 1 96.69 372 SER A CA 1
ATOM 2987 C C . SER A 1 372 ? 15.617 -32.938 -15.859 1 96.69 372 SER A C 1
ATOM 2989 O O . SER A 1 372 ? 15.57 -33.969 -16.531 1 96.69 372 SER A O 1
ATOM 2991 N N . LEU A 1 373 ? 15.211 -32.875 -14.617 1 96.44 373 LEU A N 1
ATOM 2992 C CA . LEU A 1 373 ? 14.891 -34.094 -13.883 1 96.44 373 LEU A CA 1
ATOM 2993 C C . LEU A 1 373 ? 13.383 -34.281 -13.805 1 96.44 373 LEU A C 1
ATOM 2995 O O . LEU A 1 373 ? 12.922 -35.406 -13.516 1 96.44 373 LEU A O 1
ATOM 2999 N N . GLY A 1 374 ? 12.625 -33.219 -14.031 1 93.62 374 GLY A N 1
ATOM 3000 C CA . GLY A 1 374 ? 11.18 -33.281 -13.883 1 93.62 374 GLY A CA 1
ATOM 3001 C C . GLY A 1 374 ? 10.711 -32.875 -12.5 1 93.62 374 GLY A C 1
ATOM 3002 O O . GLY A 1 374 ? 9.539 -32.531 -12.312 1 93.62 374 GLY A O 1
ATOM 3003 N N . ASP A 1 375 ? 11.625 -33.031 -11.547 1 94.56 375 ASP A N 1
ATOM 3004 C CA . ASP A 1 375 ? 11.32 -32.656 -10.172 1 94.56 375 ASP A CA 1
ATOM 3005 C C . ASP A 1 375 ? 12.594 -32.531 -9.336 1 94.56 375 ASP A C 1
ATOM 3007 O O . ASP A 1 375 ? 13.688 -32.875 -9.805 1 94.56 375 ASP A O 1
ATOM 3011 N N . ILE A 1 376 ? 12.516 -31.875 -8.195 1 96.88 376 ILE A N 1
ATOM 3012 C CA . ILE A 1 376 ? 13.594 -31.844 -7.207 1 96.88 376 ILE A CA 1
ATOM 3013 C C . ILE A 1 376 ? 13.25 -32.75 -6.031 1 96.88 376 ILE A C 1
ATOM 3015 O O . ILE A 1 376 ? 12.266 -32.531 -5.324 1 96.88 376 ILE A O 1
ATOM 3019 N N . ASN A 1 377 ? 13.992 -33.75 -5.816 1 96.25 377 ASN A N 1
ATOM 3020 C CA . ASN A 1 377 ? 13.641 -34.75 -4.805 1 96.25 377 ASN A CA 1
ATOM 3021 C C . ASN A 1 377 ? 14.664 -34.781 -3.674 1 96.25 377 ASN A C 1
ATOM 3023 O O . ASN A 1 377 ? 14.375 -35.281 -2.586 1 96.25 377 ASN A O 1
ATOM 3027 N N . ARG A 1 378 ? 15.844 -34.344 -3.898 1 95.31 378 ARG A N 1
ATOM 3028 C CA . ARG A 1 378 ? 16.906 -34.281 -2.906 1 95.31 378 ARG A CA 1
ATOM 3029 C C . ARG A 1 378 ? 17.844 -33.125 -3.172 1 95.31 378 ARG A C 1
ATOM 3031 O O . ARG A 1 378 ? 17.938 -32.625 -4.301 1 95.31 378 ARG A O 1
ATOM 3038 N N . PRO A 1 379 ? 18.516 -32.594 -2.184 1 95.25 379 PRO A N 1
ATOM 3039 C CA . PRO A 1 379 ? 19.391 -31.438 -2.334 1 95.25 379 PRO A CA 1
ATOM 3040 C C . PRO A 1 379 ? 20.438 -31.625 -3.441 1 95.25 379 PRO A C 1
ATOM 3042 O O . PRO A 1 379 ? 20.781 -30.672 -4.141 1 95.25 379 PRO A O 1
ATOM 3045 N N . GLU A 1 380 ? 20.906 -32.844 -3.678 1 95.75 380 GLU A N 1
ATOM 3046 C CA . GLU A 1 380 ? 21.938 -33.156 -4.66 1 95.75 380 GLU A CA 1
ATOM 3047 C C . GLU A 1 380 ? 21.453 -32.906 -6.082 1 95.75 380 GLU A C 1
ATOM 3049 O O . GLU A 1 380 ? 22.25 -32.75 -7.004 1 95.75 380 GLU A O 1
ATOM 3054 N N . ASP A 1 381 ? 20.141 -32.906 -6.258 1 96.62 381 ASP A N 1
ATOM 3055 C CA . ASP A 1 381 ? 19.562 -32.656 -7.578 1 96.62 381 ASP A CA 1
ATOM 3056 C C . ASP A 1 381 ? 20 -31.297 -8.109 1 96.62 381 ASP A C 1
ATOM 3058 O O . ASP A 1 381 ? 20.078 -31.094 -9.32 1 96.62 381 ASP A O 1
ATOM 3062 N N . TYR A 1 382 ? 20.281 -30.406 -7.184 1 96.38 382 TYR A N 1
ATOM 3063 C CA . TYR A 1 382 ? 20.734 -29.062 -7.539 1 96.38 382 TYR A CA 1
ATOM 3064 C C . TYR A 1 382 ? 21.953 -29.125 -8.461 1 96.38 382 TYR A C 1
ATOM 3066 O O . TYR A 1 382 ? 22.078 -28.312 -9.375 1 96.38 382 TYR A O 1
ATOM 3074 N N . GLU A 1 383 ? 22.797 -30.078 -8.297 1 96.25 383 GLU A N 1
ATOM 3075 C CA . GLU A 1 383 ? 24.062 -30.188 -9.031 1 96.25 383 GLU A CA 1
ATOM 3076 C C . GLU A 1 383 ? 23.812 -30.438 -10.516 1 96.25 383 GLU A C 1
ATOM 3078 O O . GLU A 1 383 ? 24.625 -30.078 -11.367 1 96.25 383 GLU A O 1
ATOM 3083 N N . ILE A 1 384 ? 22.688 -31.047 -10.758 1 96.62 384 ILE A N 1
ATOM 3084 C CA . ILE A 1 384 ? 22.328 -31.312 -12.148 1 96.62 384 ILE A CA 1
ATOM 3085 C C . ILE A 1 384 ? 22.125 -29.984 -12.883 1 96.62 384 ILE A C 1
ATOM 3087 O O . ILE A 1 384 ? 22.469 -29.859 -14.055 1 96.62 384 ILE A O 1
ATOM 3091 N N . GLY A 1 385 ? 21.562 -29.047 -12.188 1 96.56 385 GLY A N 1
ATOM 3092 C CA . GLY A 1 385 ? 21.359 -27.734 -12.766 1 96.56 385 GLY A CA 1
ATOM 3093 C C . GLY A 1 385 ? 22.672 -27.016 -13.055 1 96.56 385 GLY A C 1
ATOM 3094 O O . GLY A 1 385 ? 22.75 -26.219 -14 1 96.56 385 GLY A O 1
ATOM 3095 N N . LEU A 1 386 ? 23.688 -27.266 -12.273 1 96.19 386 LEU A N 1
ATOM 3096 C CA . LEU A 1 386 ? 24.984 -26.625 -12.438 1 96.19 386 LEU A CA 1
ATOM 3097 C C . LEU A 1 386 ? 25.641 -27.078 -13.742 1 96.19 386 LEU A C 1
ATOM 3099 O O . LEU A 1 386 ? 26.484 -26.359 -14.289 1 96.19 386 LEU A O 1
ATOM 3103 N N . LYS A 1 387 ? 25.219 -28.172 -14.242 1 95.81 387 LYS A N 1
ATOM 3104 C CA . LYS A 1 387 ? 25.797 -28.719 -15.461 1 95.81 387 LYS A CA 1
ATOM 3105 C C . LYS A 1 387 ? 25.141 -28.141 -16.703 1 95.81 387 LYS A C 1
ATOM 3107 O O . LYS A 1 387 ? 25.656 -28.281 -17.812 1 95.81 387 LYS A O 1
ATOM 3112 N N . VAL A 1 388 ? 24.062 -27.562 -16.531 1 96.5 388 VAL A N 1
ATOM 3113 C CA . VAL A 1 388 ? 23.391 -26.891 -17.641 1 96.5 388 VAL A CA 1
ATOM 3114 C C . VAL A 1 388 ? 24.047 -25.531 -17.906 1 96.5 388 VAL A C 1
ATOM 3116 O O . VAL A 1 388 ? 24.109 -24.688 -17 1 96.5 388 VAL A O 1
ATOM 3119 N N . PRO A 1 389 ? 24.578 -25.312 -19.062 1 94.94 389 PRO A N 1
ATOM 3120 C CA . PRO A 1 389 ? 25.203 -24.016 -19.359 1 94.94 389 PRO A CA 1
ATOM 3121 C C . PRO A 1 389 ? 24.188 -22.875 -19.422 1 94.94 389 PRO A C 1
ATOM 3123 O O . PRO A 1 389 ? 22.984 -23.125 -19.562 1 94.94 389 PRO A O 1
ATOM 3126 N N . PHE A 1 390 ? 24.688 -21.688 -19.312 1 95.31 390 PHE A N 1
ATOM 3127 C CA . PHE A 1 390 ? 23.859 -20.516 -19.562 1 95.31 390 PHE A CA 1
ATOM 3128 C C . PHE A 1 390 ? 23.375 -20.516 -21.016 1 95.31 390 PHE A C 1
ATOM 3130 O O . PHE A 1 390 ? 24.016 -21.094 -21.891 1 95.31 390 PHE A O 1
ATOM 3137 N N . ASN A 1 391 ? 22.266 -19.906 -21.219 1 92.31 391 ASN A N 1
ATOM 3138 C CA . ASN A 1 391 ? 21.625 -20.016 -22.531 1 92.31 391 ASN A CA 1
ATOM 3139 C C . ASN A 1 391 ? 22.453 -19.312 -23.609 1 92.31 391 ASN A C 1
ATOM 3141 O O . ASN A 1 391 ? 23.391 -18.578 -23.297 1 92.31 391 ASN A O 1
ATOM 3145 N N . GLU A 1 392 ? 22.125 -19.469 -24.844 1 90.5 392 GLU A N 1
ATOM 3146 C CA . GLU A 1 392 ? 22.891 -19.016 -26 1 90.5 392 GLU A CA 1
ATOM 3147 C C . GLU A 1 392 ? 22.875 -17.5 -26.109 1 90.5 392 GLU A C 1
ATOM 3149 O O . GLU A 1 392 ? 23.719 -16.906 -26.812 1 90.5 392 GLU A O 1
ATOM 3154 N N . ARG A 1 393 ? 22.031 -16.875 -25.438 1 91.5 393 ARG A N 1
ATOM 3155 C CA . ARG A 1 393 ? 21.922 -15.422 -25.531 1 91.5 393 ARG A CA 1
ATOM 3156 C C . ARG A 1 393 ? 22.703 -14.75 -24.391 1 91.5 393 ARG A C 1
ATOM 3158 O O . ARG A 1 393 ? 22.562 -13.547 -24.156 1 91.5 393 ARG A O 1
ATOM 3165 N N . SER A 1 394 ? 23.422 -15.445 -23.703 1 94 394 SER A N 1
ATOM 3166 C CA . SER A 1 394 ? 24.109 -14.961 -22.5 1 94 394 SER A CA 1
ATOM 3167 C C . SER A 1 394 ? 24.969 -13.734 -22.812 1 94 394 SER A C 1
ATOM 3169 O O . SER A 1 394 ? 24.938 -12.75 -22.078 1 94 394 SER A O 1
ATOM 3171 N N . GLU A 1 395 ? 25.734 -13.797 -23.875 1 93.5 395 GLU A N 1
ATOM 3172 C CA . GLU A 1 395 ? 26.594 -12.672 -24.25 1 93.5 395 GLU A CA 1
ATOM 3173 C C . GLU A 1 395 ? 25.766 -11.453 -24.641 1 93.5 395 GLU A C 1
ATOM 3175 O O . GLU A 1 395 ? 26.141 -10.32 -24.359 1 93.5 395 GLU A O 1
ATOM 3180 N N . TYR A 1 396 ? 24.75 -11.766 -25.328 1 93.94 396 TYR A N 1
ATOM 3181 C CA . TYR A 1 396 ? 23.844 -10.688 -25.719 1 93.94 396 TYR A CA 1
ATOM 3182 C C . TYR A 1 396 ? 23.266 -9.992 -24.5 1 93.94 396 TYR A C 1
ATOM 3184 O O . TYR A 1 396 ? 23.234 -8.758 -24.438 1 93.94 396 TYR A O 1
ATOM 3192 N N . VAL A 1 397 ? 22.781 -10.75 -23.516 1 94.69 397 VAL A N 1
ATOM 3193 C CA . VAL A 1 397 ? 22.203 -10.227 -22.281 1 94.69 397 VAL A CA 1
ATOM 3194 C C . VAL A 1 397 ? 23.234 -9.359 -21.562 1 94.69 397 VAL A C 1
ATOM 3196 O O . VAL A 1 397 ? 22.922 -8.266 -21.078 1 94.69 397 VAL A O 1
ATOM 3199 N N . LYS A 1 398 ? 24.438 -9.805 -21.547 1 94.31 398 LYS A N 1
ATOM 3200 C CA . LYS A 1 398 ? 25.5 -9.07 -20.875 1 94.31 398 LYS A CA 1
ATOM 3201 C C . LYS A 1 398 ? 25.781 -7.742 -21.562 1 94.31 398 LYS A C 1
ATOM 3203 O O . LYS A 1 398 ? 25.938 -6.711 -20.906 1 94.31 398 LYS A O 1
ATOM 3208 N N . LEU A 1 399 ? 25.922 -7.793 -22.828 1 94.94 399 LEU A N 1
ATOM 3209 C CA . LEU A 1 399 ? 26.203 -6.598 -23.609 1 94.94 399 LEU A CA 1
ATOM 3210 C C . LEU A 1 399 ? 25.094 -5.566 -23.453 1 94.94 399 LEU A C 1
ATOM 3212 O O . LEU A 1 399 ? 25.359 -4.375 -23.297 1 94.94 399 LEU A O 1
ATOM 3216 N N . ARG A 1 400 ? 23.875 -6.039 -23.547 1 94.56 400 ARG A N 1
ATOM 3217 C CA . ARG A 1 400 ? 22.734 -5.133 -23.422 1 94.56 400 ARG A CA 1
ATOM 3218 C C . ARG A 1 400 ? 22.688 -4.516 -22.031 1 94.56 400 ARG A C 1
ATOM 3220 O O . ARG A 1 400 ? 22.266 -3.365 -21.875 1 94.56 400 ARG A O 1
ATOM 3227 N N . PHE A 1 401 ? 23.047 -5.293 -21.078 1 95.81 401 PHE A N 1
ATOM 3228 C CA . PHE A 1 401 ? 23.062 -4.773 -19.719 1 95.81 401 PHE A CA 1
ATOM 3229 C C . PHE A 1 401 ? 24.125 -3.689 -19.562 1 95.81 401 PHE A C 1
ATOM 3231 O O . PHE A 1 401 ? 23.875 -2.66 -18.922 1 95.81 401 PHE A O 1
ATOM 3238 N N . GLU A 1 402 ? 25.234 -3.898 -20.125 1 94.94 402 GLU A N 1
ATOM 3239 C CA . GLU A 1 402 ? 26.297 -2.889 -20.094 1 94.94 402 GLU A CA 1
ATOM 3240 C C . GLU A 1 402 ? 25.844 -1.6 -20.781 1 94.94 402 GLU A C 1
ATOM 3242 O O . GLU A 1 402 ? 26.141 -0.502 -20.297 1 94.94 402 GLU A O 1
ATOM 3247 N N . GLU A 1 403 ? 25.203 -1.792 -21.812 1 94.88 403 GLU A N 1
ATOM 3248 C CA . GLU A 1 403 ? 24.672 -0.629 -22.531 1 94.88 403 GLU A CA 1
ATOM 3249 C C . GLU A 1 403 ? 23.641 0.104 -21.672 1 94.88 403 GLU A C 1
ATOM 3251 O O . GLU A 1 403 ? 23.625 1.336 -21.641 1 94.88 403 GLU A O 1
ATOM 3256 N N . ALA A 1 404 ? 22.766 -0.706 -21.047 1 95.25 404 ALA A N 1
ATOM 3257 C CA . ALA A 1 404 ? 21.734 -0.122 -20.188 1 95.25 404 ALA A CA 1
ATOM 3258 C C . ALA A 1 404 ? 22.359 0.667 -19.047 1 95.25 404 ALA A C 1
ATOM 3260 O O . ALA A 1 404 ? 21.828 1.709 -18.641 1 95.25 404 ALA A O 1
ATOM 3261 N N . LYS A 1 405 ? 23.453 0.238 -18.5 1 92.88 405 LYS A N 1
ATOM 3262 C CA . LYS A 1 405 ? 24.141 0.894 -17.391 1 92.88 405 LYS A CA 1
ATOM 3263 C C . LYS A 1 405 ? 24.609 2.291 -17.781 1 92.88 405 LYS A C 1
ATOM 3265 O O . LYS A 1 405 ? 24.625 3.203 -16.953 1 92.88 405 LYS A O 1
ATOM 3270 N N . THR A 1 406 ? 24.906 2.455 -18.984 1 92.81 406 THR A N 1
ATOM 3271 C CA . THR A 1 406 ? 25.422 3.734 -19.469 1 92.81 406 THR A CA 1
ATOM 3272 C C . THR A 1 406 ? 24.266 4.699 -19.766 1 92.81 406 THR A C 1
ATOM 3274 O O . THR A 1 406 ? 24.438 5.918 -19.656 1 92.81 406 THR A O 1
ATOM 3277 N N . LYS A 1 407 ? 23.203 4.223 -20.047 1 92.75 407 LYS A N 1
ATOM 3278 C CA . LYS A 1 407 ? 22.078 5.047 -20.5 1 92.75 407 LYS A CA 1
ATOM 3279 C C . LYS A 1 407 ? 21.156 5.418 -19.344 1 92.75 407 LYS A C 1
ATOM 3281 O O . LYS A 1 407 ? 20.5 6.453 -19.375 1 92.75 407 LYS A O 1
ATOM 3286 N N . LEU A 1 408 ? 21 4.461 -18.422 1 93.81 408 LEU A N 1
ATOM 3287 C CA . LEU A 1 408 ? 20.047 4.641 -17.328 1 93.81 408 LEU A CA 1
ATOM 3288 C C . LEU A 1 408 ? 20.75 5.16 -16.078 1 93.81 408 LEU A C 1
ATOM 3290 O O . LEU A 1 408 ? 21.906 4.797 -15.797 1 93.81 408 LEU A O 1
ATOM 3294 N N . ARG A 1 409 ? 20.156 6.086 -15.305 1 87.88 409 ARG A N 1
ATOM 3295 C CA . ARG A 1 409 ? 20.641 6.539 -14.008 1 87.88 409 ARG A CA 1
ATOM 3296 C C . ARG A 1 409 ? 20.359 5.5 -12.922 1 87.88 409 ARG A C 1
ATOM 3298 O O . ARG A 1 409 ? 19.297 5.531 -12.289 1 87.88 409 ARG A O 1
ATOM 3305 N N . MET A 1 410 ? 21.359 4.672 -12.617 1 91.25 410 MET A N 1
ATOM 3306 C CA . MET A 1 410 ? 21.125 3.543 -11.719 1 91.25 410 MET A CA 1
ATOM 3307 C C . MET A 1 410 ? 21.812 3.771 -10.367 1 91.25 410 MET A C 1
ATOM 3309 O O . MET A 1 410 ? 21.891 2.857 -9.547 1 91.25 410 MET A O 1
ATOM 3313 N N . ARG A 1 411 ? 22.281 5.035 -10.094 1 86.31 411 ARG A N 1
ATOM 3314 C CA . ARG A 1 411 ? 23.094 5.32 -8.914 1 86.31 411 ARG A CA 1
ATOM 3315 C C . ARG A 1 411 ? 22.328 4.996 -7.637 1 86.31 411 ARG A C 1
ATOM 3317 O O . ARG A 1 411 ? 22.922 4.562 -6.645 1 86.31 411 ARG A O 1
ATOM 3324 N N . GLU A 1 412 ? 21.047 5.137 -7.676 1 89.5 412 GLU A N 1
ATOM 3325 C CA . GLU A 1 412 ? 20.25 4.949 -6.473 1 89.5 412 GLU A CA 1
ATOM 3326 C C . GLU A 1 412 ? 19.781 3.506 -6.344 1 89.5 412 GLU A C 1
ATOM 3328 O O . GLU A 1 412 ? 19.094 3.15 -5.375 1 89.5 412 GLU A O 1
ATOM 3333 N N . TYR A 1 413 ? 20.234 2.641 -7.312 1 95.38 413 TYR A N 1
ATOM 3334 C CA . TYR A 1 413 ? 19.75 1.264 -7.352 1 95.38 413 TYR A CA 1
ATOM 3335 C C . TYR A 1 413 ? 20.922 0.286 -7.457 1 95.38 413 TYR A C 1
ATOM 3337 O O . TYR A 1 413 ? 22.016 0.664 -7.867 1 95.38 413 TYR A O 1
ATOM 3345 N N . LYS A 1 414 ? 20.734 -0.866 -6.945 1 97.38 414 LYS A N 1
ATOM 3346 C CA . LYS A 1 414 ? 21.5 -2.039 -7.355 1 97.38 414 LYS A CA 1
ATOM 3347 C C . LYS A 1 414 ? 20.719 -2.889 -8.352 1 97.38 414 LYS A C 1
ATOM 3349 O O . LYS A 1 414 ? 19.594 -3.328 -8.055 1 97.38 414 LYS A O 1
ATOM 3354 N N . VAL A 1 415 ? 21.234 -3.043 -9.523 1 98.31 415 VAL A N 1
ATOM 3355 C CA . VAL A 1 415 ? 20.609 -3.846 -10.57 1 98.31 415 VAL A CA 1
ATOM 3356 C C . VAL A 1 415 ? 21.547 -4.969 -10.992 1 98.31 415 VAL A C 1
ATOM 3358 O O . VAL A 1 415 ? 22.703 -4.719 -11.359 1 98.31 415 VAL A O 1
ATOM 3361 N N . VAL A 1 416 ? 21.078 -6.148 -10.914 1 98.19 416 VAL A N 1
ATOM 3362 C CA . VAL A 1 416 ? 21.859 -7.293 -11.375 1 98.19 416 VAL A CA 1
ATOM 3363 C C . VAL A 1 416 ? 21.047 -8.086 -12.391 1 98.19 416 VAL A C 1
ATOM 3365 O O . VAL A 1 416 ? 19.844 -8.297 -12.211 1 98.19 416 VAL A O 1
ATOM 3368 N N . VAL A 1 417 ? 21.688 -8.469 -13.469 1 98.12 417 VAL A N 1
ATOM 3369 C CA . VAL A 1 417 ? 21.078 -9.258 -14.531 1 98.12 417 VAL A CA 1
ATOM 3370 C C . VAL A 1 417 ? 21.953 -10.469 -14.852 1 98.12 417 VAL A C 1
ATOM 3372 O O . VAL A 1 417 ? 23.172 -10.336 -15.031 1 98.12 417 VAL A O 1
ATOM 3375 N N . ILE A 1 418 ? 21.328 -11.578 -14.891 1 97.56 418 ILE A N 1
ATOM 3376 C CA . ILE A 1 418 ? 22.078 -12.773 -15.289 1 97.56 418 ILE A CA 1
ATOM 3377 C C . ILE A 1 418 ? 21.297 -13.547 -16.344 1 97.56 418 ILE A C 1
ATOM 3379 O O . ILE A 1 418 ? 20.062 -13.5 -16.359 1 97.56 418 ILE A O 1
ATOM 3383 N N . PRO A 1 419 ? 22 -14.227 -17.203 1 97.25 419 PRO A N 1
ATOM 3384 C CA . PRO A 1 419 ? 21.297 -15.109 -18.141 1 97.25 419 PRO A CA 1
ATOM 3385 C C . PRO A 1 419 ? 20.719 -16.344 -17.453 1 97.25 419 PRO A C 1
ATOM 3387 O O . PRO A 1 419 ? 21.188 -16.75 -16.406 1 97.25 419 PRO A O 1
ATOM 3390 N N . THR A 1 420 ? 19.688 -16.891 -18.062 1 97.06 420 THR A N 1
ATOM 3391 C CA . THR A 1 420 ? 19.094 -18.109 -17.531 1 97.06 420 THR A CA 1
ATOM 3392 C C . THR A 1 420 ? 19.844 -19.344 -18.031 1 97.06 420 THR A C 1
ATOM 3394 O O . THR A 1 420 ? 20.641 -19.25 -18.953 1 97.06 420 THR A O 1
ATOM 3397 N N . ARG A 1 421 ? 19.625 -20.422 -17.312 1 96.62 421 ARG A N 1
ATOM 3398 C CA . ARG A 1 421 ? 20.047 -21.75 -17.781 1 96.62 421 ARG A CA 1
ATOM 3399 C C . ARG A 1 421 ? 18.891 -22.484 -18.453 1 96.62 421 ARG A C 1
ATOM 3401 O O . ARG A 1 421 ? 17.984 -22.984 -17.781 1 96.62 421 ARG A O 1
ATOM 3408 N N . LEU A 1 422 ? 18.953 -22.531 -19.766 1 93.06 422 LEU A N 1
ATOM 3409 C CA . LEU A 1 422 ? 17.859 -23.141 -20.531 1 93.06 422 LEU A CA 1
ATOM 3410 C C . LEU A 1 422 ? 18.172 -24.578 -20.906 1 93.06 422 LEU A C 1
ATOM 3412 O O . LEU A 1 422 ? 19.188 -24.844 -21.562 1 93.06 422 LEU A O 1
ATOM 3416 N N . VAL A 1 423 ? 17.328 -25.438 -20.453 1 93.38 423 VAL A N 1
ATOM 3417 C CA . VAL A 1 423 ? 17.5 -26.859 -20.781 1 93.38 423 VAL A CA 1
ATOM 3418 C C . VAL A 1 423 ? 16.953 -27.141 -22.172 1 93.38 423 VAL A C 1
ATOM 3420 O O . VAL A 1 423 ? 15.789 -26.859 -22.453 1 93.38 423 VAL A O 1
ATOM 3423 N N . PRO A 1 424 ? 17.703 -27.672 -23.125 1 88.44 424 PRO A N 1
ATOM 3424 C CA . PRO A 1 424 ? 17.266 -27.875 -24.516 1 88.44 424 PRO A CA 1
ATOM 3425 C C . PRO A 1 424 ? 16.094 -28.844 -24.625 1 88.44 424 PRO A C 1
ATOM 3427 O O . PRO A 1 424 ? 15.133 -28.594 -25.375 1 88.44 424 PRO A O 1
ATOM 3430 N N . ASN A 1 425 ? 16.125 -30 -23.969 1 87.56 425 ASN A N 1
ATOM 3431 C CA . ASN A 1 425 ? 15.047 -30.984 -23.969 1 87.56 425 ASN A CA 1
ATOM 3432 C C . ASN A 1 425 ? 14.531 -31.25 -22.547 1 87.56 425 ASN A C 1
ATOM 3434 O O . ASN A 1 425 ? 14.727 -32.312 -22 1 87.56 425 ASN A O 1
ATOM 3438 N N . PRO A 1 426 ? 13.812 -30.234 -22.125 1 89.94 426 PRO A N 1
ATOM 3439 C CA . PRO A 1 426 ? 13.383 -30.359 -20.734 1 89.94 426 PRO A CA 1
ATOM 3440 C C . PRO A 1 426 ? 12.32 -31.438 -20.531 1 89.94 426 PRO A C 1
ATOM 3442 O O . PRO A 1 426 ? 11.461 -31.625 -21.391 1 89.94 426 PRO A O 1
ATOM 3445 N N . VAL A 1 427 ? 12.352 -32.094 -19.391 1 87.44 427 VAL A N 1
ATOM 3446 C CA . VAL A 1 427 ? 11.344 -33.062 -18.969 1 87.44 427 VAL A CA 1
ATOM 3447 C C . VAL A 1 427 ? 10.086 -32.312 -18.516 1 87.44 427 VAL A C 1
ATOM 3449 O O . VAL A 1 427 ? 8.969 -32.844 -18.656 1 87.44 427 VAL A O 1
ATOM 3452 N N . LEU A 1 428 ? 10.328 -31.141 -18.016 1 86 428 LEU A N 1
ATOM 3453 C CA . LEU A 1 428 ? 9.258 -30.312 -17.469 1 86 428 LEU A CA 1
ATOM 3454 C C . LEU A 1 428 ? 9.438 -28.859 -17.859 1 86 428 LEU A C 1
ATOM 3456 O O . LEU A 1 428 ? 10.562 -28.344 -17.859 1 86 428 LEU A O 1
ATOM 3460 N N . THR A 1 429 ? 8.297 -28.188 -18.188 1 79.94 429 THR A N 1
ATOM 3461 C CA . THR A 1 429 ? 8.406 -26.781 -18.547 1 79.94 429 THR A CA 1
ATOM 3462 C C . THR A 1 429 ? 7.461 -25.938 -17.703 1 79.94 429 THR A C 1
ATOM 3464 O O . THR A 1 429 ? 7.48 -24.703 -17.781 1 79.94 429 THR A O 1
ATOM 3467 N N . VAL A 1 430 ? 6.684 -26.469 -16.891 1 81.5 430 VAL A N 1
ATOM 3468 C CA . VAL A 1 430 ? 5.68 -25.75 -16.125 1 81.5 430 VAL A CA 1
ATOM 3469 C C . VAL A 1 430 ? 6.223 -25.422 -14.734 1 81.5 430 VAL A C 1
ATOM 3471 O O . VAL A 1 430 ? 6.945 -26.234 -14.148 1 81.5 430 VAL A O 1
ATOM 3474 N N . GLY A 1 431 ? 5.93 -24.281 -14.273 1 89.75 431 GLY A N 1
ATOM 3475 C CA . GLY A 1 431 ? 6.246 -23.922 -12.898 1 89.75 431 GLY A CA 1
ATOM 3476 C C . GLY A 1 431 ? 7.703 -23.547 -12.703 1 89.75 431 GLY A C 1
ATOM 3477 O O . GLY A 1 431 ? 8.188 -23.5 -11.57 1 89.75 431 GLY A O 1
ATOM 3478 N N . LEU A 1 432 ? 8.43 -23.391 -13.789 1 93.38 432 LEU A N 1
ATOM 3479 C CA . LEU A 1 432 ? 9.844 -23.062 -13.695 1 93.38 432 LEU A CA 1
ATOM 3480 C C . LEU A 1 432 ? 10.039 -21.641 -13.156 1 93.38 432 LEU A C 1
ATOM 3482 O O . LEU A 1 432 ? 10.992 -21.375 -12.422 1 93.38 432 LEU A O 1
ATOM 3486 N N . GLY A 1 433 ? 9.141 -20.734 -13.555 1 94.56 433 GLY A N 1
ATOM 3487 C CA . GLY A 1 433 ? 9.188 -19.391 -12.992 1 94.56 433 GLY A CA 1
ATOM 3488 C C . GLY A 1 433 ? 9.016 -19.375 -11.484 1 94.56 433 GLY A C 1
ATOM 3489 O O . GLY A 1 433 ? 9.742 -18.672 -10.773 1 94.56 433 GLY A O 1
ATOM 3490 N N . ASP A 1 434 ? 8.062 -20.172 -11.008 1 96 434 ASP A N 1
ATOM 3491 C CA . ASP A 1 434 ? 7.844 -20.297 -9.57 1 96 434 ASP A CA 1
ATOM 3492 C C . ASP A 1 434 ? 9.086 -20.859 -8.875 1 96 434 ASP A C 1
ATOM 3494 O O . ASP A 1 434 ? 9.414 -20.438 -7.758 1 96 434 ASP A O 1
ATOM 3498 N N . THR A 1 435 ? 9.711 -21.797 -9.531 1 97.69 435 THR A N 1
ATOM 3499 C CA . THR A 1 435 ? 10.922 -22.422 -9 1 97.69 435 THR A CA 1
ATOM 3500 C C . THR A 1 435 ? 12.047 -21.391 -8.883 1 97.69 435 THR A C 1
ATOM 3502 O O . THR A 1 435 ? 12.727 -21.328 -7.859 1 97.69 435 THR A O 1
ATOM 3505 N N . ILE A 1 436 ? 12.211 -20.656 -9.922 1 98 436 ILE A N 1
ATOM 3506 C CA . ILE A 1 436 ? 13.227 -19.594 -9.93 1 98 436 ILE A CA 1
ATOM 3507 C C . ILE A 1 436 ? 12.945 -18.609 -8.805 1 98 436 ILE A C 1
ATOM 3509 O O . ILE A 1 436 ? 13.844 -18.266 -8.023 1 98 436 ILE A O 1
ATOM 3513 N N . SER A 1 437 ? 11.727 -18.172 -8.75 1 97.75 437 SER A N 1
ATOM 3514 C CA . SER A 1 437 ? 11.305 -17.172 -7.777 1 97.75 437 SER A CA 1
ATOM 3515 C C . SER A 1 437 ? 11.547 -17.656 -6.352 1 97.75 437 SER A C 1
ATOM 3517 O O . SER A 1 437 ? 12.117 -16.922 -5.535 1 97.75 437 SER A O 1
ATOM 3519 N N . ALA A 1 438 ? 11.133 -18.844 -6.094 1 98.12 438 ALA A N 1
ATOM 3520 C CA . ALA A 1 438 ? 11.305 -19.406 -4.762 1 98.12 438 ALA A CA 1
ATOM 3521 C C . ALA A 1 438 ? 12.781 -19.609 -4.438 1 98.12 438 ALA A C 1
ATOM 3523 O O . ALA A 1 438 ? 13.234 -19.297 -3.328 1 98.12 438 ALA A O 1
ATOM 3524 N N . GLY A 1 439 ? 13.523 -20.156 -5.379 1 98.31 439 GLY A N 1
ATOM 3525 C CA . GLY A 1 439 ? 14.945 -20.391 -5.176 1 98.31 439 GLY A CA 1
ATOM 3526 C C . GLY A 1 439 ? 15.719 -19.109 -4.887 1 98.31 439 GLY A C 1
ATOM 3527 O O . GLY A 1 439 ? 16.531 -19.078 -3.963 1 98.31 439 GLY A O 1
ATOM 3528 N N . ALA A 1 440 ? 15.461 -18.109 -5.688 1 98.38 440 ALA A N 1
ATOM 3529 C CA . ALA A 1 440 ? 16.109 -16.828 -5.484 1 98.38 440 ALA A CA 1
ATOM 3530 C C . ALA A 1 440 ? 15.734 -16.219 -4.133 1 98.38 440 ALA A C 1
ATOM 3532 O O . ALA A 1 440 ? 16.594 -15.703 -3.418 1 98.38 440 ALA A O 1
ATOM 3533 N N . PHE A 1 441 ? 14.523 -16.359 -3.754 1 98.56 441 PHE A N 1
ATOM 3534 C CA . PHE A 1 441 ? 14.031 -15.75 -2.527 1 98.56 441 PHE A CA 1
ATOM 3535 C C . PHE A 1 441 ? 14.648 -16.422 -1.303 1 98.56 441 PHE A C 1
ATOM 3537 O O . PHE A 1 441 ? 15.078 -15.734 -0.369 1 98.56 441 PHE A O 1
ATOM 3544 N N . ILE A 1 442 ? 14.688 -17.703 -1.274 1 98.31 442 ILE A N 1
ATOM 3545 C CA . ILE A 1 442 ? 15.188 -18.375 -0.081 1 98.31 442 ILE A CA 1
ATOM 3546 C C . ILE A 1 442 ? 16.672 -18.078 0.089 1 98.31 442 ILE A C 1
ATOM 3548 O O . ILE A 1 442 ? 17.172 -17.969 1.215 1 98.31 442 ILE A O 1
ATOM 3552 N N . THR A 1 443 ? 17.422 -17.938 -0.987 1 97.94 443 THR A N 1
ATOM 3553 C CA . THR A 1 443 ? 18.828 -17.562 -0.895 1 97.94 443 THR A CA 1
ATOM 3554 C C . THR A 1 443 ? 18.984 -16.125 -0.438 1 97.94 443 THR A C 1
ATOM 3556 O O . THR A 1 443 ? 19.906 -15.797 0.318 1 97.94 443 THR A O 1
ATOM 3559 N N . TYR A 1 444 ? 18.125 -15.258 -0.946 1 97.81 444 TYR A N 1
ATOM 3560 C CA . TYR A 1 444 ? 18.094 -13.875 -0.481 1 97.81 444 TYR A CA 1
ATOM 3561 C C . TYR A 1 444 ? 17.906 -13.805 1.029 1 97.81 444 TYR A C 1
ATOM 3563 O O . TYR A 1 444 ? 18.672 -13.125 1.728 1 97.81 444 TYR A O 1
ATOM 3571 N N . VAL A 1 445 ? 16.922 -14.539 1.537 1 97.94 445 VAL A N 1
ATOM 3572 C CA . VAL A 1 445 ? 16.625 -14.586 2.963 1 97.94 445 VAL A CA 1
ATOM 3573 C C . VAL A 1 445 ? 17.812 -15.141 3.73 1 97.94 445 VAL A C 1
ATOM 3575 O O . VAL A 1 445 ? 18.172 -14.625 4.789 1 97.94 445 VAL A O 1
ATOM 3578 N N . ASN A 1 446 ? 18.391 -16.141 3.174 1 97.19 446 ASN A N 1
ATOM 3579 C CA . ASN A 1 446 ? 19.547 -16.766 3.811 1 97.19 446 ASN A CA 1
ATOM 3580 C C . ASN A 1 446 ? 20.703 -15.789 3.947 1 97.19 446 ASN A C 1
ATOM 3582 O O . ASN A 1 446 ? 21.375 -15.75 4.984 1 97.19 446 ASN A O 1
ATOM 3586 N N . TYR A 1 447 ? 21 -15.039 2.877 1 96.69 447 TYR A N 1
ATOM 3587 C CA . TYR A 1 447 ? 22.078 -14.047 2.902 1 96.69 447 TYR A CA 1
ATOM 3588 C C . TYR A 1 447 ? 21.766 -12.945 3.908 1 96.69 447 TYR A C 1
ATOM 3590 O O . TYR A 1 447 ? 22.672 -12.469 4.609 1 96.69 447 TYR A O 1
ATOM 3598 N N . LEU A 1 448 ? 20.516 -12.523 3.975 1 95.75 448 LEU A N 1
ATOM 3599 C CA . LEU A 1 448 ? 20.125 -11.477 4.914 1 95.75 448 LEU A CA 1
ATOM 3600 C C . LEU A 1 448 ? 20.359 -11.922 6.352 1 95.75 448 LEU A C 1
ATOM 3602 O O . LEU A 1 448 ? 20.766 -11.117 7.199 1 95.75 448 LEU A O 1
ATOM 3606 N N . LYS A 1 449 ? 20.078 -13.18 6.625 1 93 449 LYS A N 1
ATOM 3607 C CA . LYS A 1 449 ? 20.25 -13.727 7.969 1 93 449 LYS A CA 1
ATOM 3608 C C . LYS A 1 449 ? 21.719 -13.719 8.383 1 93 449 LYS A C 1
ATOM 3610 O O . LYS A 1 449 ? 22.031 -13.703 9.578 1 93 449 LYS A O 1
ATOM 3615 N N . ARG A 1 450 ? 22.578 -13.664 7.441 1 88.88 450 ARG A N 1
ATOM 3616 C CA . ARG A 1 450 ? 24.016 -13.719 7.707 1 88.88 450 ARG A CA 1
ATOM 3617 C C . ARG A 1 450 ? 24.594 -12.312 7.828 1 88.88 450 ARG A C 1
ATOM 3619 O O . ARG A 1 450 ? 25.766 -12.148 8.164 1 88.88 450 ARG A O 1
ATOM 3626 N N . HIS A 1 451 ? 23.859 -11.297 7.496 1 83.19 451 HIS A N 1
ATOM 3627 C CA . HIS A 1 451 ? 24.25 -9.906 7.68 1 83.19 451 HIS A CA 1
ATOM 3628 C C . HIS A 1 451 ? 23.797 -9.383 9.039 1 83.19 451 HIS A C 1
ATOM 3630 O O . HIS A 1 451 ? 22.672 -9.656 9.477 1 83.19 451 HIS A O 1
ATOM 3636 N N . MET B 1 1 ? -23.406 13.391 23.297 1 63.12 1 MET B N 1
ATOM 3637 C CA . MET B 1 1 ? -22.312 12.422 23.406 1 63.12 1 MET B CA 1
ATOM 3638 C C . MET B 1 1 ? -21.219 12.93 24.328 1 63.12 1 MET B C 1
ATOM 3640 O O . MET B 1 1 ? -20.906 14.117 24.328 1 63.12 1 MET B O 1
ATOM 3644 N N . SER B 1 2 ? -20.828 12 25.141 1 78.44 2 SER B N 1
ATOM 3645 C CA . SER B 1 2 ? -19.828 12.336 26.141 1 78.44 2 SER B CA 1
ATOM 3646 C C . SER B 1 2 ? -18.406 12.219 25.578 1 78.44 2 SER B C 1
ATOM 3648 O O . SER B 1 2 ? -18.188 11.523 24.594 1 78.44 2 SER B O 1
ATOM 3650 N N . VAL B 1 3 ? -17.531 13.102 26.016 1 84.06 3 VAL B N 1
ATOM 3651 C CA . VAL B 1 3 ? -16.125 13.086 25.672 1 84.06 3 VAL B CA 1
ATOM 3652 C C . VAL B 1 3 ? -15.547 11.688 25.922 1 84.06 3 VAL B C 1
ATOM 3654 O O . VAL B 1 3 ? -15.789 11.086 26.969 1 84.06 3 VAL B O 1
ATOM 3657 N N . PRO B 1 4 ? -14.898 11.133 24.859 1 90.06 4 PRO B N 1
ATOM 3658 C CA . PRO B 1 4 ? -14.289 9.812 25.062 1 90.06 4 PRO B CA 1
ATOM 3659 C C . PRO B 1 4 ? -13.078 9.859 25.984 1 90.06 4 PRO B C 1
ATOM 3661 O O . PRO B 1 4 ? -11.938 9.727 25.547 1 90.06 4 PRO B O 1
ATOM 3664 N N . GLN B 1 5 ? -13.258 9.789 27.234 1 88.06 5 GLN B N 1
ATOM 3665 C CA . GLN B 1 5 ? -12.219 10.016 28.234 1 88.06 5 GLN B CA 1
ATOM 3666 C C . GLN B 1 5 ? -11.359 8.773 28.438 1 88.06 5 GLN B C 1
ATOM 3668 O O . GLN B 1 5 ? -10.273 8.844 29 1 88.06 5 GLN B O 1
ATOM 3673 N N . ASP B 1 6 ? -11.734 7.633 27.844 1 93.31 6 ASP B N 1
ATOM 3674 C CA . ASP B 1 6 ? -11 6.391 28.078 1 93.31 6 ASP B CA 1
ATOM 3675 C C . ASP B 1 6 ? -10.141 6.027 26.859 1 93.31 6 ASP B C 1
ATOM 3677 O O . ASP B 1 6 ? -9.688 4.891 26.734 1 93.31 6 ASP B O 1
ATOM 3681 N N . VAL B 1 7 ? -9.945 6.949 26.031 1 97.06 7 VAL B N 1
ATOM 3682 C CA . VAL B 1 7 ? -9.156 6.699 24.828 1 97.06 7 VAL B CA 1
ATOM 3683 C C . VAL B 1 7 ? -7.762 7.297 25 1 97.06 7 VAL B C 1
ATOM 3685 O O . VAL B 1 7 ? -7.609 8.391 25.547 1 97.06 7 VAL B O 1
ATOM 3688 N N . SER B 1 8 ? -6.691 6.59 24.656 1 98.56 8 SER B N 1
ATOM 3689 C CA . SER B 1 8 ? -5.297 7.027 24.641 1 98.56 8 SER B CA 1
ATOM 3690 C C . SER B 1 8 ? -4.77 7.133 23.219 1 98.56 8 SER B C 1
ATOM 3692 O O . SER B 1 8 ? -5.004 6.246 22.391 1 98.56 8 SER B O 1
ATOM 3694 N N . ILE B 1 9 ? -4.102 8.227 22.938 1 98.75 9 ILE B N 1
ATOM 3695 C CA . ILE B 1 9 ? -3.732 8.492 21.547 1 98.75 9 ILE B CA 1
ATOM 3696 C C . ILE B 1 9 ? -2.24 8.797 21.469 1 98.75 9 ILE B C 1
ATOM 3698 O O . ILE B 1 9 ? -1.688 9.477 22.344 1 98.75 9 ILE B O 1
ATOM 3702 N N . PHE B 1 10 ? -1.56 8.258 20.516 1 98.88 10 PHE B N 1
ATOM 3703 C CA . PHE B 1 10 ? -0.231 8.641 20.047 1 98.88 10 PHE B CA 1
ATOM 3704 C C . PHE B 1 10 ? -0.32 9.492 18.781 1 98.88 10 PHE B C 1
ATOM 3706 O O . PHE B 1 10 ? -1.045 9.141 17.844 1 98.88 10 PHE B O 1
ATOM 3713 N N . THR B 1 11 ? 0.295 10.695 18.734 1 98.75 11 THR B N 1
ATOM 3714 C CA . THR B 1 11 ? 0.27 11.492 17.516 1 98.75 11 THR B CA 1
ATOM 3715 C C . THR B 1 11 ? 1.683 11.898 17.109 1 98.75 11 THR B C 1
ATOM 3717 O O . THR B 1 11 ? 2.537 12.148 17.953 1 98.75 11 THR B O 1
ATOM 3720 N N . ALA B 1 12 ? 1.987 11.875 15.867 1 98.31 12 ALA B N 1
ATOM 3721 C CA . ALA B 1 12 ? 3.252 12.203 15.219 1 98.31 12 ALA B CA 1
ATOM 3722 C C . ALA B 1 12 ? 3.021 12.711 13.797 1 98.31 12 ALA B C 1
ATOM 3724 O O . ALA B 1 12 ? 2.014 12.375 13.172 1 98.31 12 ALA B O 1
ATOM 3725 N N . TYR B 1 13 ? 3.754 13.453 13.086 1 97 13 TYR B N 1
ATOM 3726 C CA . TYR B 1 13 ? 5.086 13.93 13.453 1 97 13 TYR B CA 1
ATOM 3727 C C . TYR B 1 13 ? 5.137 15.445 13.469 1 97 13 TYR B C 1
ATOM 3729 O O . TYR B 1 13 ? 5.969 16.047 14.164 1 97 13 TYR B O 1
ATOM 3737 N N . ASN B 1 14 ? 4.203 16.109 12.75 1 95.62 14 ASN B N 1
ATOM 3738 C CA . ASN B 1 14 ? 4.359 17.5 12.32 1 95.62 14 ASN B CA 1
ATOM 3739 C C . ASN B 1 14 ? 3.955 18.469 13.422 1 95.62 14 ASN B C 1
ATOM 3741 O O . ASN B 1 14 ? 2.777 18.562 13.766 1 95.62 14 ASN B O 1
ATOM 3745 N N . ALA B 1 15 ? 4.93 19.156 13.938 1 97.06 15 ALA B N 1
ATOM 3746 C CA . ALA B 1 15 ? 4.715 20.234 14.898 1 97.06 15 ALA B CA 1
ATOM 3747 C C . ALA B 1 15 ? 5.684 21.391 14.656 1 97.06 15 ALA B C 1
ATOM 3749 O O . ALA B 1 15 ? 6.844 21.172 14.297 1 97.06 15 ALA B O 1
ATOM 3750 N N . ASN B 1 16 ? 5.211 22.562 14.734 1 96.75 16 ASN B N 1
ATOM 3751 C CA . ASN B 1 16 ? 6.008 23.766 14.516 1 96.75 16 ASN B CA 1
ATOM 3752 C C . ASN B 1 16 ? 5.477 24.953 15.328 1 96.75 16 ASN B C 1
ATOM 3754 O O . ASN B 1 16 ? 4.414 24.859 15.945 1 96.75 16 ASN B O 1
ATOM 3758 N N . VAL B 1 17 ? 6.281 25.984 15.383 1 96.75 17 VAL B N 1
ATOM 3759 C CA . VAL B 1 17 ? 5.848 27.25 15.969 1 96.75 17 VAL B CA 1
ATOM 3760 C C . VAL B 1 17 ? 5.242 28.141 14.883 1 96.75 17 VAL B C 1
ATOM 3762 O O . VAL B 1 17 ? 5.867 28.391 13.844 1 96.75 17 VAL B O 1
ATOM 3765 N N . ASP B 1 18 ? 4.055 28.5 15.102 1 95.88 18 ASP B N 1
ATOM 3766 C CA . ASP B 1 18 ? 3.467 29.547 14.281 1 95.88 18 ASP B CA 1
ATOM 3767 C C . ASP B 1 18 ? 3.695 30.922 14.906 1 95.88 18 ASP B C 1
ATOM 3769 O O . ASP B 1 18 ? 3.111 31.25 15.938 1 95.88 18 ASP B O 1
ATOM 3773 N N . ALA B 1 19 ? 4.555 31.672 14.297 1 96.62 19 ALA B N 1
ATOM 3774 C CA . ALA B 1 19 ? 4.801 33.031 14.734 1 96.62 19 ALA B CA 1
ATOM 3775 C C . ALA B 1 19 ? 3.91 34.031 13.984 1 96.62 19 ALA B C 1
ATOM 3777 O O . ALA B 1 19 ? 3.961 34.094 12.758 1 96.62 19 ALA B O 1
ATOM 3778 N N . ILE B 1 20 ? 3.096 34.719 14.719 1 95.25 20 ILE B N 1
ATOM 3779 C CA . ILE B 1 20 ? 2.049 35.531 14.094 1 95.25 20 ILE B CA 1
ATOM 3780 C C . ILE B 1 20 ? 2.35 37 14.289 1 95.25 20 ILE B C 1
ATOM 3782 O O . ILE B 1 20 ? 2.697 37.438 15.391 1 95.25 20 ILE B O 1
ATOM 3786 N N . THR B 1 21 ? 2.318 37.781 13.297 1 95.19 21 THR B N 1
ATOM 3787 C CA . THR B 1 21 ? 2.432 39.219 13.352 1 95.19 21 THR B CA 1
ATOM 3788 C C . THR B 1 21 ? 1.318 39.875 12.539 1 95.19 21 THR B C 1
ATOM 3790 O O . THR B 1 21 ? 0.815 39.312 11.578 1 95.19 21 THR B O 1
ATOM 3793 N N . LYS B 1 22 ? 0.865 41 12.93 1 94 22 LYS B N 1
ATOM 3794 C CA . LYS B 1 22 ? -0.131 41.781 12.227 1 94 22 LYS B CA 1
ATOM 3795 C C . LYS B 1 22 ? 0.535 42.844 11.359 1 94 22 LYS B C 1
ATOM 3797 O O . LYS B 1 22 ? 1.355 43.625 11.844 1 94 22 LYS B O 1
ATOM 3802 N N . LEU B 1 23 ? 0.184 42.781 10.133 1 95.25 23 LEU B N 1
ATOM 3803 C CA . LEU B 1 23 ? 0.733 43.781 9.203 1 95.25 23 LEU B CA 1
ATOM 3804 C C . LEU B 1 23 ? -0.077 45.062 9.242 1 95.25 23 LEU B C 1
ATOM 3806 O O . LEU B 1 23 ? -1.309 45.031 9.305 1 95.25 23 LEU B O 1
ATOM 3810 N N . ASN B 1 24 ? 0.626 46.125 9.328 1 94.56 24 ASN B N 1
ATOM 3811 C CA . ASN B 1 24 ? -0.016 47.438 9.172 1 94.56 24 ASN B CA 1
ATOM 3812 C C . ASN B 1 24 ? 0.563 48.219 7.996 1 94.56 24 ASN B C 1
ATOM 3814 O O . ASN B 1 24 ? 1.539 47.781 7.379 1 94.56 24 ASN B O 1
ATOM 3818 N N . GLY B 1 25 ? -0.086 49.25 7.66 1 95 25 GLY B N 1
ATOM 3819 C CA . GLY B 1 25 ? 0.315 50.031 6.504 1 95 25 GLY B CA 1
ATOM 3820 C C . GLY B 1 25 ? 1.749 50.531 6.586 1 95 25 GLY B C 1
ATOM 3821 O O . GLY B 1 25 ? 2.453 50.562 5.578 1 95 25 GLY B O 1
ATOM 3822 N N . GLU B 1 26 ? 2.176 50.938 7.734 1 95.5 26 GLU B N 1
ATOM 3823 C CA . GLU B 1 26 ? 3.52 51.469 7.941 1 95.5 26 GLU B CA 1
ATOM 3824 C C . GLU B 1 26 ? 4.582 50.406 7.648 1 95.5 26 GLU B C 1
ATOM 3826 O O . GLU B 1 26 ? 5.574 50.688 6.977 1 95.5 26 GLU B O 1
ATOM 3831 N N . THR B 1 27 ? 4.355 49.25 8.195 1 95.56 27 THR B N 1
ATOM 3832 C CA . THR B 1 27 ? 5.301 48.156 7.984 1 95.56 27 THR B CA 1
ATOM 3833 C C . THR B 1 27 ? 5.395 47.781 6.504 1 95.56 27 THR B C 1
ATOM 3835 O O . THR B 1 27 ? 6.488 47.562 5.988 1 95.56 27 THR B O 1
ATOM 3838 N N . ILE B 1 28 ? 4.277 47.75 5.824 1 96.88 28 ILE B N 1
ATOM 3839 C CA . ILE B 1 28 ? 4.219 47.438 4.406 1 96.88 28 ILE B CA 1
ATOM 3840 C C . ILE B 1 28 ? 4.973 48.5 3.602 1 96.88 28 ILE B C 1
ATOM 3842 O O . ILE B 1 28 ? 5.773 48.156 2.727 1 96.88 28 ILE B O 1
ATOM 3846 N N . GLN B 1 29 ? 4.715 49.719 3.992 1 96.62 29 GLN B N 1
ATOM 3847 C CA . GLN B 1 29 ? 5.352 50.812 3.279 1 96.62 29 GLN B CA 1
ATOM 3848 C C . GLN B 1 29 ? 6.867 50.812 3.475 1 96.62 29 GLN B C 1
ATOM 3850 O O . GLN B 1 29 ? 7.621 51.125 2.555 1 96.62 29 GLN B O 1
ATOM 3855 N N . LYS B 1 30 ? 7.297 50.469 4.656 1 96.31 30 LYS B N 1
ATOM 3856 C CA . LYS B 1 30 ? 8.727 50.375 4.941 1 96.31 30 LYS B CA 1
ATOM 3857 C C . LYS B 1 30 ? 9.398 49.344 4.051 1 96.31 30 LYS B C 1
ATOM 3859 O O . LYS B 1 30 ? 10.5 49.562 3.549 1 96.31 30 LYS B O 1
ATOM 3864 N N . LEU B 1 31 ? 8.789 48.188 3.898 1 96.88 31 LEU B N 1
ATOM 3865 C CA . LEU B 1 31 ? 9.312 47.125 3.039 1 96.88 31 LEU B CA 1
ATOM 3866 C C . LEU B 1 31 ? 9.414 47.594 1.594 1 96.88 31 LEU B C 1
ATOM 3868 O O . LEU B 1 31 ? 10.414 47.344 0.922 1 96.88 31 LEU B O 1
ATOM 3872 N N . ILE B 1 32 ? 8.391 48.25 1.159 1 97.19 32 ILE B N 1
ATOM 3873 C CA . ILE B 1 32 ? 8.344 48.719 -0.215 1 97.19 32 ILE B CA 1
ATOM 3874 C C . ILE B 1 32 ? 9.477 49.719 -0.443 1 97.19 32 ILE B C 1
ATOM 3876 O O . ILE B 1 32 ? 10.156 49.688 -1.47 1 97.19 32 ILE B O 1
ATOM 3880 N N . ASN B 1 33 ? 9.68 50.594 0.489 1 96.69 33 ASN B N 1
ATOM 3881 C CA . ASN B 1 33 ? 10.711 51.625 0.379 1 96.69 33 ASN B CA 1
ATOM 3882 C C . ASN B 1 33 ? 12.109 51 0.374 1 96.69 33 ASN B C 1
ATOM 3884 O O . ASN B 1 33 ? 13.008 51.469 -0.313 1 96.69 33 ASN B O 1
ATOM 3888 N N . GLU B 1 34 ? 12.234 50.031 1.149 1 96.88 34 GLU B N 1
ATOM 3889 C CA . GLU B 1 34 ? 13.539 49.375 1.286 1 96.88 34 GLU B CA 1
ATOM 3890 C C . GLU B 1 34 ? 13.945 48.688 -0.008 1 96.88 34 GLU B C 1
ATOM 3892 O O . GLU B 1 34 ? 15.117 48.719 -0.398 1 96.88 34 GLU B O 1
ATOM 3897 N N . PHE B 1 35 ? 13.07 48 -0.753 1 97 35 PHE B N 1
ATOM 3898 C CA . PHE B 1 35 ? 13.422 47.156 -1.89 1 97 35 PHE B CA 1
ATOM 3899 C C . PHE B 1 35 ? 13.18 47.906 -3.203 1 97 35 PHE B C 1
ATOM 3901 O O . PHE B 1 35 ? 13.766 47.531 -4.234 1 97 35 PHE B O 1
ATOM 3908 N N . GLY B 1 36 ? 12.367 48.906 -3.141 1 96.75 36 GLY B N 1
ATOM 3909 C CA . GLY B 1 36 ? 12.062 49.656 -4.344 1 96.75 36 GLY B CA 1
ATOM 3910 C C . GLY B 1 36 ? 10.852 49.125 -5.086 1 96.75 36 GLY B C 1
ATOM 3911 O O . GLY B 1 36 ? 10.742 47.938 -5.34 1 96.75 36 GLY B O 1
ATOM 3912 N N . GLU B 1 37 ? 9.969 50.031 -5.469 1 96.75 37 GLU B N 1
ATOM 3913 C CA . GLU B 1 37 ? 8.695 49.688 -6.086 1 96.75 37 GLU B CA 1
ATOM 3914 C C . GLU B 1 37 ? 8.898 48.969 -7.43 1 96.75 37 GLU B C 1
ATOM 3916 O O . GLU B 1 37 ? 8.227 48 -7.734 1 96.75 37 GLU B O 1
ATOM 3921 N N . LYS B 1 38 ? 9.812 49.469 -8.195 1 96.69 38 LYS B N 1
ATOM 3922 C CA . LYS B 1 38 ? 10.047 48.906 -9.523 1 96.69 38 LYS B CA 1
ATOM 3923 C C . LYS B 1 38 ? 10.594 47.5 -9.438 1 96.69 38 LYS B C 1
ATOM 3925 O O . LYS B 1 38 ? 10.18 46.594 -10.188 1 96.69 38 LYS B O 1
ATOM 3930 N N . GLU B 1 39 ? 11.508 47.312 -8.57 1 97.38 39 GLU B N 1
ATOM 3931 C CA . GLU B 1 39 ? 12.094 46 -8.383 1 97.38 39 GLU B CA 1
ATOM 3932 C C . GLU B 1 39 ? 11.055 45 -7.891 1 97.38 39 GLU B C 1
ATOM 3934 O O . GLU B 1 39 ? 11.039 43.844 -8.336 1 97.38 39 GLU B O 1
ATOM 3939 N N . ILE B 1 40 ? 10.195 45.438 -6.988 1 97.88 40 ILE B N 1
ATOM 3940 C CA . ILE B 1 40 ? 9.141 44.594 -6.445 1 97.88 40 ILE B CA 1
ATOM 3941 C C . ILE B 1 40 ? 8.164 44.219 -7.555 1 97.88 40 ILE B C 1
ATOM 3943 O O . ILE B 1 40 ? 7.758 43.031 -7.664 1 97.88 40 ILE B O 1
ATOM 3947 N N . ALA B 1 41 ? 7.805 45.156 -8.367 1 97.19 41 ALA B N 1
ATOM 3948 C CA . ALA B 1 41 ? 6.859 44.938 -9.453 1 97.19 41 ALA B CA 1
ATOM 3949 C C . ALA B 1 41 ? 7.402 43.906 -10.438 1 97.19 41 ALA B C 1
ATOM 3951 O O . ALA B 1 41 ? 6.664 43.031 -10.914 1 97.19 41 ALA B O 1
ATOM 3952 N N . GLU B 1 42 ? 8.633 44.094 -10.711 1 97.56 42 GLU B N 1
ATOM 3953 C CA . GLU B 1 42 ? 9.273 43.125 -11.609 1 97.56 42 GLU B CA 1
ATOM 3954 C C . GLU B 1 42 ? 9.273 41.719 -11.016 1 97.56 42 GLU B C 1
ATOM 3956 O O . GLU B 1 42 ? 9.023 40.75 -11.727 1 97.56 42 GLU B O 1
ATOM 3961 N N . ARG B 1 43 ? 9.508 41.625 -9.766 1 97.25 43 ARG B N 1
ATOM 3962 C CA . ARG B 1 43 ? 9.578 40.312 -9.109 1 97.25 43 ARG B CA 1
ATOM 3963 C C . ARG B 1 43 ? 8.188 39.688 -8.992 1 97.25 43 ARG B C 1
ATOM 3965 O O . ARG B 1 43 ? 8.047 38.469 -9.062 1 97.25 43 ARG B O 1
ATOM 3972 N N . ILE B 1 44 ? 7.152 40.5 -8.758 1 96.69 44 ILE B N 1
ATOM 3973 C CA . ILE B 1 44 ? 5.777 40 -8.734 1 96.69 44 ILE B CA 1
ATOM 3974 C C . ILE B 1 44 ? 5.445 39.344 -10.062 1 96.69 44 ILE B C 1
ATOM 3976 O O . ILE B 1 44 ? 4.805 38.281 -10.086 1 96.69 44 ILE B O 1
ATOM 3980 N N . GLU B 1 45 ? 5.898 39.906 -11.156 1 96 45 GLU B N 1
ATOM 3981 C CA . GLU B 1 45 ? 5.656 39.344 -12.484 1 96 45 GLU B CA 1
ATOM 3982 C C . GLU B 1 45 ? 6.328 37.969 -12.641 1 96 45 GLU B C 1
ATOM 3984 O O . GLU B 1 45 ? 5.801 37.094 -13.312 1 96 45 GLU B O 1
ATOM 3989 N N . GLU B 1 46 ? 7.449 37.969 -12.008 1 95.88 46 GLU B N 1
ATOM 3990 C CA . GLU B 1 46 ? 8.148 36.688 -12.047 1 95.88 46 GLU B CA 1
ATOM 3991 C C . GLU B 1 46 ? 7.422 35.656 -11.211 1 95.88 46 GLU B C 1
ATOM 3993 O O . GLU B 1 46 ? 7.586 34.438 -11.438 1 95.88 46 GLU B O 1
ATOM 3998 N N . TYR B 1 47 ? 6.668 36.094 -10.242 1 94.69 47 TYR B N 1
ATOM 3999 C CA . TYR B 1 47 ? 5.828 35.281 -9.367 1 94.69 47 TYR B CA 1
ATOM 4000 C C . TYR B 1 47 ? 6.621 34.125 -8.773 1 94.69 47 TYR B C 1
ATOM 4002 O O . TYR B 1 47 ? 6.336 32.938 -9.055 1 94.69 47 TYR B O 1
ATOM 4010 N N . PRO B 1 48 ? 7.605 34.5 -7.938 1 94.69 48 PRO B N 1
ATOM 4011 C CA . PRO B 1 48 ? 8.383 33.438 -7.309 1 94.69 48 PRO B CA 1
ATOM 4012 C C . PRO B 1 48 ? 7.516 32.438 -6.543 1 94.69 48 PRO B C 1
ATOM 4014 O O . PRO B 1 48 ? 6.672 32.844 -5.738 1 94.69 48 PRO B O 1
ATOM 4017 N N . ARG B 1 49 ? 7.746 31.172 -6.66 1 89.75 49 ARG B N 1
ATOM 4018 C CA . ARG B 1 49 ? 6.949 30.125 -6.035 1 89.75 49 ARG B CA 1
ATOM 4019 C C . ARG B 1 49 ? 7.48 29.781 -4.645 1 89.75 49 ARG B C 1
ATOM 4021 O O . ARG B 1 49 ? 6.77 29.203 -3.826 1 89.75 49 ARG B O 1
ATOM 4028 N N . GLU B 1 50 ? 8.68 30.156 -4.465 1 94.44 50 GLU B N 1
ATOM 4029 C CA . GLU B 1 50 ? 9.359 29.969 -3.184 1 94.44 50 GLU B CA 1
ATOM 4030 C C . GLU B 1 50 ? 10.133 31.219 -2.783 1 94.44 50 GLU B C 1
ATOM 4032 O O . GLU B 1 50 ? 10.469 32.031 -3.635 1 94.44 50 GLU B O 1
ATOM 4037 N N . ILE B 1 51 ? 10.414 31.297 -1.554 1 96.75 51 ILE B N 1
ATOM 4038 C CA . ILE B 1 51 ? 11.195 32.438 -1.049 1 96.75 51 ILE B CA 1
ATOM 4039 C C . ILE B 1 51 ? 12.664 32.031 -0.925 1 96.75 51 ILE B C 1
ATOM 4041 O O . ILE B 1 51 ? 13.023 31.234 -0.041 1 96.75 51 ILE B O 1
ATOM 4045 N N . ARG B 1 52 ? 13.445 32.562 -1.805 1 95.56 52 ARG B N 1
ATOM 4046 C CA . ARG B 1 52 ? 14.883 32.281 -1.811 1 95.56 52 ARG B CA 1
ATOM 4047 C C . ARG B 1 52 ? 15.672 33.5 -1.369 1 95.56 52 ARG B C 1
ATOM 4049 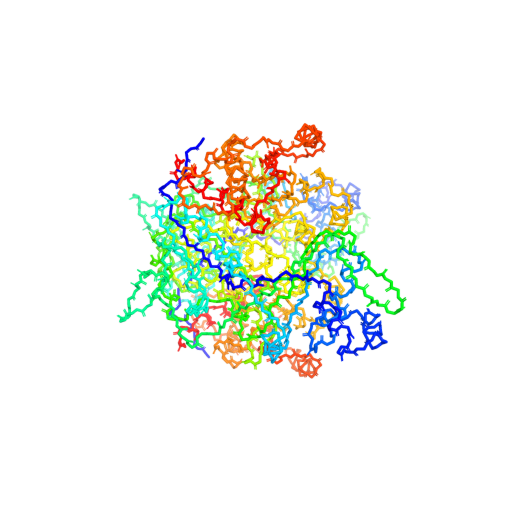O O . ARG B 1 52 ? 16.812 33.375 -0.898 1 95.56 52 ARG B O 1
ATOM 4056 N N . GLU B 1 53 ? 15.086 34.625 -1.651 1 96.38 53 GLU B N 1
ATOM 4057 C CA . GLU B 1 53 ? 15.633 35.938 -1.234 1 96.38 53 GLU B CA 1
ATOM 4058 C C . GLU B 1 53 ? 14.539 36.844 -0.688 1 96.38 53 GLU B C 1
ATOM 4060 O O . GLU B 1 53 ? 13.352 36.625 -0.937 1 96.38 53 GLU B O 1
ATOM 4065 N N . PRO B 1 54 ? 14.906 37.844 0.077 1 97 54 PRO B N 1
ATOM 4066 C CA . PRO B 1 54 ? 13.922 38.719 0.716 1 97 54 PRO B CA 1
ATOM 4067 C C . PRO B 1 54 ? 12.93 39.312 -0.281 1 97 54 PRO B C 1
ATOM 4069 O O . PRO B 1 54 ? 11.742 39.438 0.013 1 97 54 PRO B O 1
ATOM 4072 N N . ILE B 1 55 ? 13.359 39.656 -1.452 1 97.69 55 ILE B N 1
ATOM 4073 C CA . ILE B 1 55 ? 12.492 40.312 -2.414 1 97.69 55 ILE B CA 1
ATOM 4074 C C . ILE B 1 55 ? 11.414 39.344 -2.893 1 97.69 55 ILE B C 1
ATOM 4076 O O . ILE B 1 55 ? 10.32 39.781 -3.295 1 97.69 55 ILE B O 1
ATOM 4080 N N . ASP B 1 56 ? 11.695 38.031 -2.895 1 98 56 ASP B N 1
ATOM 4081 C CA . ASP B 1 56 ? 10.672 37.031 -3.207 1 98 56 ASP B CA 1
ATOM 4082 C C . ASP B 1 56 ? 9.484 37.156 -2.258 1 98 56 ASP B C 1
ATOM 4084 O O . ASP B 1 56 ? 8.328 37.094 -2.688 1 98 56 ASP B O 1
ATOM 4088 N N . PHE B 1 57 ? 9.859 37.312 -1.004 1 97.69 57 PHE B N 1
ATOM 4089 C CA . PHE B 1 57 ? 8.836 37.469 0.026 1 97.69 57 PHE B CA 1
ATOM 4090 C C . PHE B 1 57 ? 8.023 38.719 -0.196 1 97.69 57 PHE B C 1
ATOM 4092 O O . PHE B 1 57 ? 6.793 38.688 -0.232 1 97.69 57 PHE B O 1
ATOM 4099 N N . VAL B 1 58 ? 8.672 39.781 -0.381 1 98.06 58 VAL B N 1
ATOM 4100 C CA . VAL B 1 58 ? 8.008 41.062 -0.492 1 98.06 58 VAL B CA 1
ATOM 4101 C C . VAL B 1 58 ? 7.098 41.094 -1.716 1 98.06 58 VAL B C 1
ATOM 4103 O O . VAL B 1 58 ? 5.961 41.562 -1.648 1 98.06 58 VAL B O 1
ATOM 4106 N N . ALA B 1 59 ? 7.605 40.562 -2.732 1 98.12 59 ALA B N 1
ATOM 4107 C CA . ALA B 1 59 ? 6.832 40.531 -3.973 1 98.12 59 ALA B CA 1
ATOM 4108 C C . ALA B 1 59 ? 5.543 39.719 -3.791 1 98.12 59 ALA B C 1
ATOM 4110 O O . ALA B 1 59 ? 4.469 40.188 -4.188 1 98.12 59 ALA B O 1
ATOM 4111 N N . ARG B 1 60 ? 5.672 38.5 -3.18 1 97.69 60 ARG B N 1
ATOM 4112 C CA . ARG B 1 60 ? 4.504 37.656 -2.988 1 97.69 60 ARG B CA 1
ATOM 4113 C C . ARG B 1 60 ? 3.545 38.25 -1.968 1 97.69 60 ARG B C 1
ATOM 4115 O O . ARG B 1 60 ? 2.328 38.094 -2.08 1 97.69 60 ARG B O 1
ATOM 4122 N N . LEU B 1 61 ? 4.113 38.906 -0.998 1 97.88 61 LEU B N 1
ATOM 4123 C CA . LEU B 1 61 ? 3.291 39.562 0.015 1 97.88 61 LEU B CA 1
ATOM 4124 C C . LEU B 1 61 ? 2.453 40.656 -0.601 1 97.88 61 LEU B C 1
ATOM 4126 O O . LEU B 1 61 ? 1.235 40.719 -0.411 1 97.88 61 LEU B O 1
ATOM 4130 N N . ILE B 1 62 ? 3.127 41.562 -1.31 1 97.5 62 ILE B N 1
ATOM 4131 C CA . ILE B 1 62 ? 2.438 42.688 -1.912 1 97.5 62 ILE B CA 1
ATOM 4132 C C . ILE B 1 62 ? 1.376 42.188 -2.889 1 97.5 62 ILE B C 1
ATOM 4134 O O . ILE B 1 62 ? 0.272 42.75 -2.949 1 97.5 62 ILE B O 1
ATOM 4138 N N . HIS B 1 63 ? 1.772 41.219 -3.65 1 97.31 63 HIS B N 1
ATOM 4139 C CA . HIS B 1 63 ? 0.814 40.625 -4.566 1 97.31 63 HIS B CA 1
ATOM 4140 C C . HIS B 1 63 ? -0.421 40.125 -3.822 1 97.31 63 HIS B C 1
ATOM 4142 O O . HIS B 1 63 ? -1.551 40.375 -4.246 1 97.31 63 HIS B O 1
ATOM 4148 N N . ALA B 1 64 ? -0.239 39.375 -2.754 1 96.12 64 ALA B N 1
ATOM 4149 C CA . ALA B 1 64 ? -1.326 38.844 -1.945 1 96.12 64 ALA B CA 1
ATOM 4150 C C . ALA B 1 64 ? -2.176 39.969 -1.343 1 96.12 64 ALA B C 1
ATOM 4152 O O . ALA B 1 64 ? -3.404 39.844 -1.298 1 96.12 64 ALA B O 1
ATOM 4153 N N . LEU B 1 65 ? -1.566 41 -0.886 1 96.62 65 LEU B N 1
ATOM 4154 C CA . LEU B 1 65 ? -2.262 42.125 -0.257 1 96.62 65 LEU B CA 1
ATOM 4155 C C . LEU B 1 65 ? -3.129 42.844 -1.269 1 96.62 65 LEU B C 1
ATOM 4157 O O . LEU B 1 65 ? -4.254 43.25 -0.957 1 96.62 65 LEU B O 1
ATOM 4161 N N . ARG B 1 66 ? -2.59 43.031 -2.447 1 95.56 66 ARG B N 1
ATOM 4162 C CA . ARG B 1 66 ? -3.324 43.719 -3.5 1 95.56 66 ARG B CA 1
ATOM 4163 C C . ARG B 1 66 ? -4.602 42.969 -3.863 1 95.56 66 ARG B C 1
ATOM 4165 O O . ARG B 1 66 ? -5.617 43.594 -4.195 1 95.56 66 ARG B O 1
ATOM 4172 N N . LEU B 1 67 ? -4.512 41.719 -3.789 1 94.06 67 LEU B N 1
ATOM 4173 C CA . LEU B 1 67 ? -5.641 40.906 -4.195 1 94.06 67 LEU B CA 1
ATOM 4174 C C . LEU B 1 67 ? -6.508 40.531 -2.994 1 94.06 67 LEU B C 1
ATOM 4176 O O . LEU B 1 67 ? -7.652 40.094 -3.158 1 94.06 67 LEU B O 1
ATOM 4180 N N . GLY B 1 68 ? -5.922 40.75 -1.796 1 92.5 68 GLY B N 1
ATOM 4181 C CA . GLY B 1 68 ? -6.613 40.344 -0.584 1 92.5 68 GLY B CA 1
ATOM 4182 C C . GLY B 1 68 ? -6.793 38.844 -0.482 1 92.5 68 GLY B C 1
ATOM 4183 O O . GLY B 1 68 ? -7.832 38.344 -0.019 1 92.5 68 GLY B O 1
ATOM 4184 N N . LYS B 1 69 ? -5.953 38.062 -0.964 1 89.38 69 LYS B N 1
ATOM 4185 C CA . LYS B 1 69 ? -6.07 36.625 -1 1 89.38 69 LYS B CA 1
ATOM 4186 C C . LYS B 1 69 ? -5.086 35.969 -0.037 1 89.38 69 LYS B C 1
ATOM 4188 O O . LYS B 1 69 ? -3.891 36.25 -0.072 1 89.38 69 LYS B O 1
ATOM 4193 N N . PRO B 1 70 ? -5.652 35.094 0.84 1 88.12 70 PRO B N 1
ATOM 4194 C CA . PRO B 1 70 ? -4.719 34.312 1.646 1 88.12 70 PRO B CA 1
ATOM 4195 C C . PRO B 1 70 ? -3.734 33.5 0.796 1 88.12 70 PRO B C 1
ATOM 4197 O O . PRO B 1 70 ? -4.109 32.969 -0.254 1 88.12 70 PRO B O 1
ATOM 4200 N N . THR B 1 71 ? -2.506 33.469 1.226 1 90.25 71 THR B N 1
ATOM 4201 C CA . THR B 1 71 ? -1.446 32.844 0.449 1 90.25 71 THR B CA 1
ATOM 4202 C C . THR B 1 71 ? -0.422 32.188 1.368 1 90.25 71 THR B C 1
ATOM 4204 O O . THR B 1 71 ? -0.178 32.656 2.479 1 90.25 71 THR B O 1
ATOM 4207 N N . ALA B 1 72 ? 0.043 31.031 0.955 1 90.06 72 ALA B N 1
ATOM 4208 C CA . ALA B 1 72 ? 1.147 30.359 1.635 1 90.06 72 ALA B CA 1
ATOM 4209 C C . ALA B 1 72 ? 2.32 30.141 0.686 1 90.06 72 ALA B C 1
ATOM 4211 O O . ALA B 1 72 ? 2.135 29.688 -0.446 1 90.06 72 ALA B O 1
ATOM 4212 N N . VAL B 1 73 ? 3.484 30.594 1.078 1 93.75 73 VAL B N 1
ATOM 4213 C CA . VAL B 1 73 ? 4.68 30.453 0.252 1 93.75 73 VAL B CA 1
ATOM 4214 C C . VAL B 1 73 ? 5.789 29.766 1.055 1 93.75 73 VAL B C 1
ATOM 4216 O O . VAL B 1 73 ? 6.047 30.141 2.203 1 93.75 73 VAL B O 1
ATOM 4219 N N . PRO B 1 74 ? 6.445 28.781 0.479 1 92.75 74 PRO B N 1
ATOM 4220 C CA . PRO B 1 74 ? 7.516 28.094 1.213 1 92.75 74 PRO B CA 1
ATOM 4221 C C . PRO B 1 74 ? 8.797 28.922 1.279 1 92.75 74 PRO B C 1
ATOM 4223 O O . PRO B 1 74 ? 9.172 29.578 0.304 1 92.75 74 PRO B O 1
ATOM 4226 N N . LEU B 1 75 ? 9.391 28.953 2.428 1 95.44 75 LEU B N 1
ATOM 4227 C CA . LEU B 1 75 ? 10.742 29.484 2.639 1 95.44 75 LEU B CA 1
ATOM 4228 C C . LEU B 1 75 ? 11.773 28.375 2.514 1 95.44 75 LEU B C 1
ATOM 4230 O O . LEU B 1 75 ? 11.797 27.438 3.32 1 95.44 75 LEU B O 1
ATOM 4234 N N . VAL B 1 76 ? 12.68 28.453 1.572 1 92.12 76 VAL B N 1
ATOM 4235 C CA . VAL B 1 76 ? 13.523 27.312 1.285 1 92.12 76 VAL B CA 1
ATOM 4236 C C . VAL B 1 76 ? 14.977 27.641 1.614 1 92.12 76 VAL B C 1
ATOM 4238 O O . VAL B 1 76 ? 15.844 26.766 1.565 1 92.12 76 VAL B O 1
ATOM 4241 N N . ASP B 1 77 ? 15.258 28.922 1.904 1 92.19 77 ASP B N 1
ATOM 4242 C CA . ASP B 1 77 ? 16.594 29.312 2.336 1 92.19 77 ASP B CA 1
ATOM 4243 C C . ASP B 1 77 ? 16.625 29.609 3.834 1 92.19 77 ASP B C 1
ATOM 4245 O O . ASP B 1 77 ? 16.156 30.656 4.273 1 92.19 77 ASP B O 1
ATOM 4249 N N . GLU B 1 78 ? 17.25 28.734 4.516 1 91.56 78 GLU B N 1
ATOM 4250 C CA . GLU B 1 78 ? 17.25 28.797 5.973 1 91.56 78 GLU B CA 1
ATOM 4251 C C . GLU B 1 78 ? 17.953 30.047 6.473 1 91.56 78 GLU B C 1
ATOM 4253 O O . GLU B 1 78 ? 17.641 30.547 7.555 1 91.56 78 GLU B O 1
ATOM 4258 N N . SER B 1 79 ? 18.844 30.609 5.719 1 93.12 79 SER B N 1
ATOM 4259 C CA . SER B 1 79 ? 19.594 31.797 6.113 1 93.12 79 SER B CA 1
ATOM 4260 C C . SER B 1 79 ? 18.672 33.031 6.223 1 93.12 79 SER B C 1
ATOM 4262 O O . SER B 1 79 ? 19.016 34 6.902 1 93.12 79 SER B O 1
ATOM 4264 N N . LEU B 1 80 ? 17.578 32.969 5.656 1 95.5 80 LEU B N 1
ATOM 4265 C CA . LEU B 1 80 ? 16.641 34.094 5.652 1 95.5 80 LEU B CA 1
ATOM 4266 C C . LEU B 1 80 ? 15.914 34.219 6.984 1 95.5 80 LEU B C 1
ATOM 4268 O O . LEU B 1 80 ? 15.273 35.219 7.27 1 95.5 80 LEU B O 1
ATOM 4272 N N . ASN B 1 81 ? 16.062 33.188 7.816 1 94.5 81 ASN B N 1
ATOM 4273 C CA . ASN B 1 81 ? 15.453 33.281 9.141 1 94.5 81 ASN B CA 1
ATOM 4274 C C . ASN B 1 81 ? 15.906 34.531 9.883 1 94.5 81 ASN B C 1
ATOM 4276 O O . ASN B 1 81 ? 15.102 35.219 10.531 1 94.5 81 ASN B O 1
ATOM 4280 N N . SER B 1 82 ? 17.188 34.812 9.797 1 94.88 82 SER B N 1
ATOM 4281 C CA . SER B 1 82 ? 17.734 35.969 10.477 1 94.88 82 SER B CA 1
ATOM 4282 C C . SER B 1 82 ? 17.109 37.281 9.953 1 94.88 82 SER B C 1
ATOM 4284 O O . SER B 1 82 ? 16.844 38.188 10.719 1 94.88 82 SER B O 1
ATOM 4286 N N . TRP B 1 83 ? 16.938 37.281 8.688 1 96.25 83 TRP B N 1
ATOM 4287 C CA . TRP B 1 83 ? 16.328 38.469 8.078 1 96.25 83 TRP B CA 1
ATOM 4288 C C . TRP B 1 83 ? 14.914 38.656 8.609 1 96.25 83 TRP B C 1
ATOM 4290 O O . TRP B 1 83 ? 14.539 39.781 8.961 1 96.25 83 TRP B O 1
ATOM 4300 N N . PHE B 1 84 ? 14.125 37.656 8.672 1 96.81 84 PHE B N 1
ATOM 4301 C CA . PHE B 1 84 ? 12.75 37.719 9.148 1 96.81 84 PHE B CA 1
ATOM 4302 C C . PHE B 1 84 ? 12.711 38.125 10.617 1 96.81 84 PHE B C 1
ATOM 4304 O O . PHE B 1 84 ? 11.844 38.906 11.023 1 96.81 84 PHE B O 1
ATOM 4311 N N . ASP B 1 85 ? 13.633 37.625 11.352 1 94.81 85 ASP B N 1
ATOM 4312 C CA . ASP B 1 85 ? 13.664 37.906 12.789 1 94.81 85 ASP B CA 1
ATOM 4313 C C . ASP B 1 85 ? 14.055 39.375 13.055 1 94.81 85 ASP B C 1
ATOM 4315 O O . ASP B 1 85 ? 13.625 39.969 14.047 1 94.81 85 ASP B O 1
ATOM 4319 N N . GLU B 1 86 ? 14.844 39.906 12.227 1 94.38 86 GLU B N 1
ATOM 4320 C CA . GLU B 1 86 ? 15.273 41.281 12.359 1 94.38 86 GLU B CA 1
ATOM 4321 C C . GLU B 1 86 ? 14.195 42.25 11.867 1 94.38 86 GLU B C 1
ATOM 4323 O O . GLU B 1 86 ? 14 43.312 12.445 1 94.38 86 GLU B O 1
ATOM 4328 N N . LYS B 1 87 ? 13.5 41.812 10.914 1 94 87 LYS B N 1
ATOM 4329 C CA . LYS B 1 87 ? 12.586 42.719 10.211 1 94 87 LYS B CA 1
ATOM 4330 C C . LYS B 1 87 ? 11.234 42.781 10.914 1 94 87 LYS B C 1
ATOM 4332 O O . LYS B 1 87 ? 10.516 43.781 10.812 1 94 87 LYS B O 1
ATOM 4337 N N . PHE B 1 88 ? 10.883 41.688 11.516 1 95.81 88 PHE B N 1
ATOM 4338 C CA . PHE B 1 88 ? 9.523 41.625 12.062 1 95.81 88 PHE B CA 1
ATOM 4339 C C . PHE B 1 88 ? 9.547 41.25 13.539 1 95.81 88 PHE B C 1
ATOM 4341 O O . PHE B 1 88 ? 10.422 40.5 13.977 1 95.81 88 PHE B O 1
ATOM 4348 N N . GLU B 1 89 ? 8.617 41.875 14.219 1 93 89 GLU B N 1
ATOM 4349 C CA . GLU B 1 89 ? 8.312 41.469 15.578 1 93 89 GLU B CA 1
ATOM 4350 C C . GLU B 1 89 ? 7.035 40.625 15.625 1 93 89 GLU B C 1
ATOM 4352 O O . GLU B 1 89 ? 6.031 40.969 15 1 93 89 GLU B O 1
ATOM 4357 N N . TYR B 1 90 ? 7.117 39.5 16.297 1 93.38 90 TYR B N 1
ATOM 4358 C CA . TYR B 1 90 ? 5.98 38.594 16.344 1 93.38 90 TYR B CA 1
ATOM 4359 C C . TYR B 1 90 ? 5.25 38.719 17.688 1 93.38 90 TYR B C 1
ATOM 4361 O O . TYR B 1 90 ? 5.859 38.562 18.75 1 93.38 90 TYR B O 1
ATOM 4369 N N . GLU B 1 91 ? 4.016 39 17.656 1 91.38 91 GLU B N 1
ATOM 4370 C CA . GLU B 1 91 ? 3.193 39.312 18.828 1 91.38 91 GLU B CA 1
ATOM 4371 C C . GLU B 1 91 ? 2.75 38.031 19.547 1 91.38 91 GLU B C 1
ATOM 4373 O O . GLU B 1 91 ? 2.551 38.031 20.766 1 91.38 91 GLU B O 1
ATOM 4378 N N . LEU B 1 92 ? 2.512 37.062 18.75 1 92.19 92 LEU B N 1
ATOM 4379 C CA . LEU B 1 92 ? 1.928 35.844 19.297 1 92.19 92 LEU B CA 1
ATOM 4380 C C . LEU B 1 92 ? 2.582 34.625 18.688 1 92.19 92 LEU B C 1
ATOM 4382 O O . LEU B 1 92 ? 2.926 34.594 17.5 1 92.19 92 LEU B O 1
ATOM 4386 N N . GLU B 1 93 ? 2.838 33.656 19.5 1 94.75 93 GLU B N 1
ATOM 4387 C CA . GLU B 1 93 ? 3.268 32.344 19.031 1 94.75 93 GLU B CA 1
ATOM 4388 C C . GLU B 1 93 ? 2.256 31.266 19.406 1 94.75 93 GLU B C 1
ATOM 4390 O O . GLU B 1 93 ? 1.669 31.312 20.5 1 94.75 93 GLU B O 1
ATOM 4395 N N . ARG B 1 94 ? 1.994 30.453 18.484 1 94.56 94 ARG B N 1
ATOM 4396 C CA . ARG B 1 94 ? 1.087 29.328 18.719 1 94.56 94 ARG B CA 1
ATOM 4397 C C . ARG B 1 94 ? 1.688 28.031 18.203 1 94.56 94 ARG B C 1
ATOM 4399 O O . ARG B 1 94 ? 2.566 28.031 17.344 1 94.56 94 ARG B O 1
ATOM 4406 N N . LEU B 1 95 ? 1.212 26.969 18.828 1 96.38 95 LEU B N 1
ATOM 4407 C CA . LEU B 1 95 ? 1.622 25.656 18.359 1 96.38 95 LEU B CA 1
ATOM 4408 C C . LEU B 1 95 ? 0.952 25.312 17.031 1 96.38 95 LEU B C 1
ATOM 4410 O O . LEU B 1 95 ? -0.274 25.375 16.922 1 96.38 95 LEU B O 1
ATOM 4414 N N . GLY B 1 96 ? 1.765 25.016 16.047 1 95.12 96 GLY B N 1
ATOM 4415 C CA . GLY B 1 96 ? 1.274 24.594 14.742 1 95.12 96 GLY B CA 1
ATOM 4416 C C . GLY B 1 96 ? 1.638 23.156 14.398 1 95.12 96 GLY B C 1
ATOM 4417 O O . GLY B 1 96 ? 2.254 22.469 15.203 1 95.12 96 GLY B O 1
ATOM 4418 N N . GLY B 1 97 ? 1.199 22.766 13.148 1 94.94 97 GLY B N 1
ATOM 4419 C CA . GLY B 1 97 ? 1.393 21.375 12.742 1 94.94 97 GLY B CA 1
ATOM 4420 C C . GLY B 1 97 ? 0.291 20.453 13.227 1 94.94 97 GLY B C 1
ATOM 4421 O O . GLY B 1 97 ? -0.219 20.625 14.336 1 94.94 97 GLY B O 1
ATOM 4422 N N . GLN B 1 98 ? 0.003 19.5 12.43 1 96.56 98 GLN B N 1
ATOM 4423 C CA . GLN B 1 98 ? -1.131 18.625 12.734 1 96.56 98 GLN B CA 1
ATOM 4424 C C . GLN B 1 98 ? -0.929 17.906 14.055 1 96.56 98 GLN B C 1
ATOM 4426 O O . GLN B 1 98 ? -1.825 17.891 14.906 1 96.56 98 GLN B O 1
ATOM 4431 N N . ALA B 1 99 ? 0.24 17.344 14.234 1 98 99 ALA B N 1
ATOM 4432 C CA . ALA B 1 99 ? 0.498 16.562 15.445 1 98 99 ALA B CA 1
ATOM 4433 C C . ALA B 1 99 ? 0.446 17.438 16.688 1 98 99 ALA B C 1
ATOM 4435 O O . ALA B 1 99 ? -0.072 17.031 17.734 1 98 99 ALA B O 1
ATOM 4436 N N . GLY B 1 100 ? 1.041 18.641 16.594 1 98.06 100 GLY B N 1
ATOM 4437 C CA . GLY B 1 100 ? 1.003 19.578 17.703 1 98.06 100 GLY B CA 1
ATOM 4438 C C . GLY B 1 100 ? -0.403 20.016 18.062 1 98.06 100 GLY B C 1
ATOM 4439 O O . GLY B 1 100 ? -0.799 19.953 19.234 1 98.06 100 GLY B O 1
ATOM 4440 N N . ILE B 1 101 ? -1.126 20.422 17.094 1 97.69 101 ILE B N 1
ATOM 4441 C CA . ILE B 1 101 ? -2.488 20.906 17.297 1 97.69 101 ILE B CA 1
ATOM 4442 C C . ILE B 1 101 ? -3.35 19.797 17.875 1 97.69 101 ILE B C 1
ATOM 4444 O O . ILE B 1 101 ? -4.062 20 18.859 1 97.69 101 ILE B O 1
ATOM 4448 N N . ILE B 1 102 ? -3.262 18.594 17.328 1 98.44 102 ILE B N 1
ATOM 4449 C CA . ILE B 1 102 ? -4.051 17.438 17.75 1 98.44 102 ILE B CA 1
ATOM 4450 C C . ILE B 1 102 ? -3.715 17.094 19.203 1 98.44 102 ILE B C 1
ATOM 4452 O O . ILE B 1 102 ? -4.613 16.891 20.031 1 98.44 102 ILE B O 1
ATOM 4456 N N . ALA B 1 103 ? -2.434 17.078 19.516 1 98.75 103 ALA B N 1
ATOM 4457 C CA . ALA B 1 103 ? -2.006 16.75 20.875 1 98.75 103 ALA B CA 1
ATOM 4458 C C . ALA B 1 103 ? -2.605 17.719 21.891 1 98.75 103 ALA B C 1
ATOM 4460 O O . ALA B 1 103 ? -3.162 17.297 22.906 1 98.75 103 ALA B O 1
ATOM 4461 N N . ASN B 1 104 ? -2.512 19 21.594 1 98.31 104 ASN B N 1
ATOM 4462 C CA . ASN B 1 104 ? -3.014 20.016 22.531 1 98.31 104 ASN B CA 1
ATOM 4463 C C . ASN B 1 104 ? -4.531 19.938 22.672 1 98.31 104 ASN B C 1
ATOM 4465 O O . ASN B 1 104 ? -5.066 20.094 23.766 1 98.31 104 ASN B O 1
ATOM 4469 N N . VAL B 1 105 ? -5.215 19.766 21.578 1 98.06 105 VAL B N 1
ATOM 4470 C CA . VAL B 1 105 ? -6.672 19.688 21.594 1 98.06 105 VAL B CA 1
ATOM 4471 C C . VAL B 1 105 ? -7.109 18.484 22.438 1 98.06 105 VAL B C 1
ATOM 4473 O O . VAL B 1 105 ? -7.98 18.625 23.312 1 98.06 105 VAL B O 1
ATOM 4476 N N . LEU B 1 106 ? -6.496 17.328 22.219 1 98.25 106 LEU B N 1
ATOM 4477 C CA . LEU B 1 106 ? -6.887 16.109 22.922 1 98.25 106 LEU B CA 1
ATOM 4478 C C . LEU B 1 106 ? -6.512 16.188 24.391 1 98.25 106 LEU B C 1
ATOM 4480 O O . LEU B 1 106 ? -7.25 15.688 25.25 1 98.25 106 LEU B O 1
ATOM 4484 N N . ALA B 1 107 ? -5.359 16.766 24.641 1 98 107 ALA B N 1
ATOM 4485 C CA . ALA B 1 107 ? -4.969 16.953 26.031 1 98 107 ALA B CA 1
ATOM 4486 C C . ALA B 1 107 ? -5.953 17.875 26.75 1 98 107 ALA B C 1
ATOM 4488 O O . ALA B 1 107 ? -6.332 17.609 27.906 1 98 107 ALA B O 1
ATOM 4489 N N . GLY B 1 108 ? -6.32 18.953 26.109 1 97.44 108 GLY B N 1
ATOM 4490 C CA . GLY B 1 108 ? -7.301 19.875 26.672 1 97.44 108 GLY B CA 1
ATOM 4491 C C . GLY B 1 108 ? -8.648 19.234 26.922 1 97.44 108 GLY B C 1
ATOM 4492 O O . GLY B 1 108 ? -9.352 19.594 27.859 1 97.44 108 GLY B O 1
ATOM 4493 N N . LEU B 1 109 ? -8.992 18.312 26.047 1 96.69 109 LEU B N 1
ATOM 4494 C CA . LEU B 1 109 ? -10.258 17.594 26.172 1 96.69 109 LEU B CA 1
ATOM 4495 C C . LEU B 1 109 ? -10.234 16.641 27.344 1 96.69 109 LEU B C 1
ATOM 4497 O O . LEU B 1 109 ? -11.281 16.172 27.797 1 96.69 109 LEU B O 1
ATOM 4501 N N . GLY B 1 110 ? -9.023 16.344 27.812 1 95.5 110 GLY B N 1
ATOM 4502 C CA . GLY B 1 110 ? -8.867 15.516 29 1 95.5 110 GLY B CA 1
ATOM 4503 C C . GLY B 1 110 ? -9.039 14.039 28.719 1 95.5 110 GLY B C 1
ATOM 4504 O O . GLY B 1 110 ? -9.617 13.305 29.516 1 95.5 110 GLY B O 1
ATOM 4505 N N . ILE B 1 111 ? -8.664 13.57 27.516 1 95.94 111 ILE B N 1
ATOM 4506 C CA . ILE B 1 111 ? -8.711 12.133 27.266 1 95.94 111 ILE B CA 1
ATOM 4507 C C . ILE B 1 111 ? -7.672 11.422 28.125 1 95.94 111 ILE B C 1
ATOM 4509 O O . ILE B 1 111 ? -6.855 12.07 28.781 1 95.94 111 ILE B O 1
ATOM 4513 N N . LYS B 1 112 ? -7.691 10.078 28.125 1 96.25 112 LYS B N 1
ATOM 4514 C CA . LYS B 1 112 ? -6.945 9.273 29.078 1 96.25 112 LYS B CA 1
ATOM 4515 C C . LYS B 1 112 ? -5.445 9.531 28.969 1 96.25 112 LYS B C 1
ATOM 4517 O O . LYS B 1 112 ? -4.766 9.703 29.984 1 96.25 112 LYS B O 1
ATOM 4522 N N . LYS B 1 113 ? -4.883 9.531 27.844 1 97.94 113 LYS B N 1
ATOM 4523 C CA . LYS B 1 113 ? -3.447 9.68 27.625 1 97.94 113 LYS B CA 1
ATOM 4524 C C . LYS B 1 113 ? -3.158 10.25 26.234 1 97.94 113 LYS B C 1
ATOM 4526 O O . LYS B 1 113 ? -3.762 9.828 25.25 1 97.94 113 LYS B O 1
ATOM 4531 N N . VAL B 1 114 ? -2.297 11.219 26.172 1 98.81 114 VAL B N 1
ATOM 4532 C CA . VAL B 1 114 ? -1.85 11.789 24.906 1 98.81 114 VAL B CA 1
ATOM 4533 C C . VAL B 1 114 ? -0.326 11.734 24.828 1 98.81 114 VAL B C 1
ATOM 4535 O O . VAL B 1 114 ? 0.367 12.352 25.641 1 98.81 114 VAL B O 1
ATOM 4538 N N . ILE B 1 115 ? 0.189 10.953 23.906 1 98.88 115 ILE B N 1
ATOM 4539 C CA . ILE B 1 115 ? 1.615 10.891 23.609 1 98.88 115 ILE B CA 1
ATOM 4540 C C . ILE B 1 115 ? 1.888 11.562 22.266 1 98.88 115 ILE B C 1
ATOM 4542 O O . ILE B 1 115 ? 1.304 11.188 21.25 1 98.88 115 ILE B O 1
ATOM 4546 N N . ALA B 1 116 ? 2.676 12.586 22.281 1 98.81 116 ALA B N 1
ATOM 4547 C CA . ALA B 1 116 ? 3.039 13.281 21.062 1 98.81 116 ALA B CA 1
ATOM 4548 C C . ALA B 1 116 ? 4.523 13.109 20.75 1 98.81 116 ALA B C 1
ATOM 4550 O O . ALA B 1 116 ? 5.363 13.188 21.641 1 98.81 116 ALA B O 1
ATOM 4551 N N . TYR B 1 117 ? 4.809 12.789 19.5 1 98.69 117 TYR B N 1
ATOM 4552 C CA . TYR B 1 117 ? 6.199 12.641 19.078 1 98.69 117 TYR B CA 1
ATOM 4553 C C . TYR B 1 117 ? 6.492 13.516 17.859 1 98.69 117 TYR B C 1
ATOM 4555 O O . TYR B 1 117 ? 5.762 13.477 16.875 1 98.69 117 TYR B O 1
ATOM 4563 N N . THR B 1 118 ? 7.445 14.312 17.922 1 97.81 118 THR B N 1
ATOM 4564 C CA . THR B 1 118 ? 8.039 15.047 16.812 1 97.81 118 THR B CA 1
ATOM 4565 C C . THR B 1 118 ? 9.547 14.789 16.75 1 97.81 118 THR B C 1
ATOM 4567 O O . THR B 1 118 ? 10.211 14.695 17.781 1 97.81 118 THR B O 1
ATOM 4570 N N . PRO B 1 119 ? 10.055 14.586 15.531 1 96.31 119 PRO B N 1
ATOM 4571 C CA . PRO B 1 119 ? 11.477 14.266 15.414 1 96.31 119 PRO B CA 1
ATOM 4572 C C . PRO B 1 119 ? 12.367 15.305 16.094 1 96.31 119 PRO B C 1
ATOM 4574 O O . PRO B 1 119 ? 13.43 14.969 16.609 1 96.31 119 PRO B O 1
ATOM 4577 N N . PHE B 1 120 ? 11.969 16.562 16.078 1 96.25 120 PHE B N 1
ATOM 4578 C CA . PHE B 1 120 ? 12.68 17.672 16.703 1 96.25 120 PHE B CA 1
ATOM 4579 C C . PHE B 1 120 ? 11.805 18.375 17.75 1 96.25 120 PHE B C 1
ATOM 4581 O O . PHE B 1 120 ? 10.641 18.688 17.484 1 96.25 120 PHE B O 1
ATOM 4588 N N . LEU B 1 121 ? 12.398 18.516 18.922 1 97.94 121 LEU B N 1
ATOM 4589 C CA . LEU B 1 121 ? 11.641 19.125 20 1 97.94 121 LEU B CA 1
ATOM 4590 C C . LEU B 1 121 ? 12.484 20.156 20.734 1 97.94 121 LEU B C 1
ATOM 4592 O O . LEU B 1 121 ? 12.875 19.953 21.891 1 97.94 121 LEU B O 1
ATOM 4596 N N . PRO B 1 122 ? 12.719 21.312 20.078 1 97.25 122 PRO B N 1
ATOM 4597 C CA . PRO B 1 122 ? 13.383 22.406 20.812 1 97.25 122 PRO B CA 1
ATOM 4598 C C . PRO B 1 122 ? 12.516 22.969 21.922 1 97.25 122 PRO B C 1
ATOM 4600 O O . PRO B 1 122 ? 11.297 22.812 21.906 1 97.25 122 PRO B O 1
ATOM 4603 N N . LYS B 1 123 ? 13.164 23.656 22.844 1 97.62 123 LYS B N 1
ATOM 4604 C CA . LYS B 1 123 ? 12.484 24.125 24.047 1 97.62 123 LYS B CA 1
ATOM 4605 C C . LYS B 1 123 ? 11.312 25.047 23.688 1 97.62 123 LYS B C 1
ATOM 4607 O O . LYS B 1 123 ? 10.219 24.922 24.234 1 97.62 123 LYS B O 1
ATOM 4612 N N . ARG B 1 124 ? 11.57 25.969 22.797 1 96.81 124 ARG B N 1
ATOM 4613 C CA . ARG B 1 124 ? 10.562 26.938 22.391 1 96.81 124 ARG B CA 1
ATOM 4614 C C . ARG B 1 124 ? 9.305 26.25 21.891 1 96.81 124 ARG B C 1
ATOM 4616 O O . ARG B 1 124 ? 8.188 26.719 22.125 1 96.81 124 ARG B O 1
ATOM 4623 N N . LEU B 1 125 ? 9.469 25.125 21.203 1 98 125 LEU B N 1
ATOM 4624 C CA . LEU B 1 125 ? 8.344 24.328 20.734 1 98 125 LEU B CA 1
ATOM 4625 C C . LEU B 1 125 ? 7.707 23.547 21.875 1 98 125 LEU B C 1
ATOM 4627 O O . LEU B 1 125 ? 6.48 23.531 22.016 1 98 125 LEU B O 1
ATOM 4631 N N . ALA B 1 126 ? 8.477 22.891 22.688 1 98.62 126 ALA B N 1
ATOM 4632 C CA . ALA B 1 126 ? 8 22.078 23.812 1 98.62 126 ALA B CA 1
ATOM 4633 C C . ALA B 1 126 ? 7.109 22.906 24.734 1 98.62 126 ALA B C 1
ATOM 4635 O O . ALA B 1 126 ? 6.094 22.406 25.234 1 98.62 126 ALA B O 1
ATOM 4636 N N . ASP B 1 127 ? 7.445 24.125 24.906 1 97.69 127 ASP B N 1
ATOM 4637 C CA . ASP B 1 127 ? 6.754 25.016 25.844 1 97.69 127 ASP B CA 1
ATOM 4638 C C . ASP B 1 127 ? 5.34 25.328 25.359 1 97.69 127 ASP B C 1
ATOM 4640 O O . ASP B 1 127 ? 4.492 25.766 26.141 1 97.69 127 ASP B O 1
ATOM 4644 N N . LEU B 1 128 ? 5.082 25.125 24.094 1 97.81 128 LEU B N 1
ATOM 4645 C CA . LEU B 1 128 ? 3.779 25.453 23.531 1 97.81 128 LEU B CA 1
ATOM 4646 C C . LEU B 1 128 ? 2.795 24.297 23.719 1 97.81 128 LEU B C 1
ATOM 4648 O O . LEU B 1 128 ? 1.586 24.484 23.547 1 97.81 128 LEU B O 1
ATOM 4652 N N . PHE B 1 129 ? 3.258 23.125 24.062 1 98.62 129 PHE B N 1
ATOM 4653 C CA . PHE B 1 129 ? 2.373 22 24.312 1 98.62 129 PHE B CA 1
ATOM 4654 C C . PHE B 1 129 ? 1.692 22.141 25.672 1 98.62 129 PHE B C 1
ATOM 4656 O O . PHE B 1 129 ? 2.24 22.766 26.594 1 98.62 129 PHE B O 1
ATOM 4663 N N . LYS B 1 130 ? 0.534 21.625 25.781 1 97.94 130 LYS B N 1
ATOM 4664 C CA . LYS B 1 130 ? -0.199 21.656 27.031 1 97.94 130 LYS B CA 1
ATOM 4665 C C . LYS B 1 130 ? 0.422 20.703 28.062 1 97.94 130 LYS B C 1
ATOM 4667 O O . LYS B 1 130 ? 1.075 19.734 27.688 1 97.94 130 LYS B O 1
ATOM 4672 N N . GLU B 1 131 ? 0.072 21.109 29.25 1 94.44 131 GLU B N 1
ATOM 4673 C CA . GLU B 1 131 ? 0.469 20.203 30.328 1 94.44 131 GLU B CA 1
ATOM 4674 C C . GLU B 1 131 ? -0.222 18.844 30.188 1 94.44 131 GLU B C 1
ATOM 4676 O O . GLU B 1 131 ? -1.386 18.781 29.781 1 94.44 131 GLU B O 1
ATOM 4681 N N . GLY B 1 132 ? 0.443 17.797 30.391 1 94.62 132 GLY B N 1
ATOM 4682 C CA . GLY B 1 132 ? -0.149 16.469 30.328 1 94.62 132 GLY B CA 1
ATOM 4683 C C . GLY B 1 132 ? 0.259 15.68 29.094 1 94.62 132 GLY B C 1
ATOM 4684 O O . GLY B 1 132 ? 0.115 14.453 29.062 1 94.62 132 GLY B O 1
ATOM 4685 N N . VAL B 1 133 ? 0.619 16.469 28.047 1 98.69 133 VAL B N 1
ATOM 4686 C CA . VAL B 1 133 ? 1.106 15.773 26.859 1 98.69 133 VAL B CA 1
ATOM 4687 C C . VAL B 1 133 ? 2.428 15.078 27.172 1 98.69 133 VAL B C 1
ATOM 4689 O O . VAL B 1 133 ? 3.318 15.672 27.781 1 98.69 133 VAL B O 1
ATOM 4692 N N . LEU B 1 134 ? 2.508 13.82 26.844 1 98.88 134 LEU B N 1
ATOM 4693 C CA . LEU B 1 134 ? 3.707 13.031 27.094 1 98.88 134 LEU B CA 1
ATOM 4694 C C . LEU B 1 134 ? 4.551 12.891 25.844 1 98.88 134 LEU B C 1
ATOM 4696 O O . LEU B 1 134 ? 4.027 12.977 24.719 1 98.88 134 LEU B O 1
ATOM 4700 N N . TYR B 1 135 ? 5.785 12.766 26.016 1 98.88 135 TYR B N 1
ATOM 4701 C CA . TYR B 1 135 ? 6.773 12.555 24.969 1 98.88 135 TYR B CA 1
ATOM 4702 C C . TYR B 1 135 ? 7.602 11.305 25.234 1 98.88 135 TYR B C 1
ATOM 4704 O O . TYR B 1 135 ? 8.102 11.109 26.344 1 98.88 135 TYR B O 1
ATOM 4712 N N . PRO B 1 136 ? 7.684 10.391 24.25 1 98.75 136 PRO B N 1
ATOM 4713 C CA . PRO B 1 136 ? 8.477 9.18 24.469 1 98.75 136 PRO B CA 1
ATOM 4714 C C . PRO B 1 136 ? 9.977 9.422 24.328 1 98.75 136 PRO B C 1
ATOM 4716 O O . PRO B 1 136 ? 10.422 10.039 23.359 1 98.75 136 PRO B O 1
ATOM 4719 N N . THR B 1 137 ? 10.703 9.023 25.266 1 97.81 137 THR B N 1
ATOM 4720 C CA . THR B 1 137 ? 12.156 9.07 25.266 1 97.81 137 THR B CA 1
ATOM 4721 C C . THR B 1 137 ? 12.742 7.715 25.672 1 97.81 137 THR B C 1
ATOM 4723 O O . THR B 1 137 ? 12.023 6.844 26.156 1 97.81 137 THR B O 1
ATOM 4726 N N . VAL B 1 138 ? 13.938 7.508 25.266 1 97.19 138 VAL B N 1
ATOM 4727 C CA . VAL B 1 138 ? 14.664 6.316 25.703 1 97.19 138 VAL B CA 1
ATOM 4728 C C . VAL B 1 138 ? 15.773 6.711 26.672 1 97.19 138 VAL B C 1
ATOM 4730 O O . VAL B 1 138 ? 16.656 7.496 26.328 1 97.19 138 VAL B O 1
ATOM 4733 N N . GLU B 1 139 ? 15.656 6.277 27.875 1 95.69 139 GLU B N 1
ATOM 4734 C CA . GLU B 1 139 ? 16.641 6.516 28.922 1 95.69 139 GLU B CA 1
ATOM 4735 C C . GLU B 1 139 ? 17.125 5.203 29.547 1 95.69 139 GLU B C 1
ATOM 4737 O O . GLU B 1 139 ? 16.312 4.406 30.031 1 95.69 139 GLU B O 1
ATOM 4742 N N . ASN B 1 140 ? 18.391 4.934 29.562 1 94.5 140 ASN B N 1
ATOM 4743 C CA . ASN B 1 140 ? 19 3.713 30.078 1 94.5 140 ASN B CA 1
ATOM 4744 C C . ASN B 1 140 ? 18.422 2.473 29.406 1 94.5 140 ASN B C 1
ATOM 4746 O O . ASN B 1 140 ? 18.078 1.497 30.078 1 94.5 140 ASN B O 1
ATOM 4750 N N . GLY B 1 141 ? 18.141 2.59 28.141 1 94.19 141 GLY B N 1
ATOM 4751 C CA . GLY B 1 141 ? 17.672 1.46 27.344 1 94.19 141 GLY B CA 1
ATOM 4752 C C . GLY B 1 141 ? 16.203 1.139 27.562 1 94.19 141 GLY B C 1
ATOM 4753 O O . GLY B 1 141 ? 15.719 0.101 27.109 1 94.19 141 GLY B O 1
ATOM 4754 N N . GLU B 1 142 ? 15.562 2.031 28.203 1 96.81 142 GLU B N 1
ATOM 4755 C CA . GLU B 1 142 ? 14.148 1.804 28.484 1 96.81 142 GLU B CA 1
ATOM 4756 C C . GLU B 1 142 ? 13.289 2.969 27.984 1 96.81 142 GLU B C 1
ATOM 4758 O O . GLU B 1 142 ? 13.742 4.113 27.969 1 96.81 142 GLU B O 1
ATOM 4763 N N . LEU B 1 143 ? 12.102 2.602 27.641 1 97.94 143 LEU B N 1
ATOM 4764 C CA . LEU B 1 143 ? 11.141 3.623 27.234 1 97.94 143 LEU B CA 1
ATOM 4765 C C . LEU B 1 143 ? 10.664 4.438 28.422 1 97.94 143 LEU B C 1
ATOM 4767 O O . LEU B 1 143 ? 10.297 3.873 29.453 1 97.94 143 LEU B O 1
ATOM 4771 N N . LYS B 1 144 ? 10.758 5.68 28.312 1 98.12 144 LYS B N 1
ATOM 4772 C CA . LYS B 1 144 ? 10.219 6.59 29.312 1 98.12 144 LYS B CA 1
ATOM 4773 C C . LYS B 1 144 ? 9.281 7.613 28.688 1 98.12 144 LYS B C 1
ATOM 4775 O O . LYS B 1 144 ? 9.633 8.266 27.703 1 98.12 144 LYS B O 1
ATOM 4780 N N . LEU B 1 145 ? 8.094 7.723 29.234 1 98.38 145 LEU B N 1
ATOM 4781 C CA . LEU B 1 145 ? 7.16 8.766 28.828 1 98.38 145 LEU B CA 1
ATOM 4782 C C . LEU B 1 145 ? 7.254 9.969 29.75 1 98.38 145 LEU B C 1
ATOM 4784 O O . LEU B 1 145 ? 6.82 9.906 30.906 1 98.38 145 LEU B O 1
ATOM 4788 N N . LYS B 1 146 ? 7.75 11.078 29.203 1 98.19 146 LYS B N 1
ATOM 4789 C CA . LYS B 1 146 ? 7.969 12.281 29.984 1 98.19 146 LYS B CA 1
ATOM 4790 C C . LYS B 1 146 ? 7.012 13.398 29.562 1 98.19 146 LYS B C 1
ATOM 4792 O O . LYS B 1 146 ? 6.543 13.414 28.422 1 98.19 146 LYS B O 1
ATOM 4797 N N . PRO B 1 147 ? 6.754 14.266 30.609 1 98.5 147 PRO B N 1
ATOM 4798 C CA . PRO B 1 147 ? 6.086 15.477 30.141 1 98.5 147 PRO B CA 1
ATOM 4799 C C . PRO B 1 147 ? 6.836 16.156 28.984 1 98.5 147 PRO B C 1
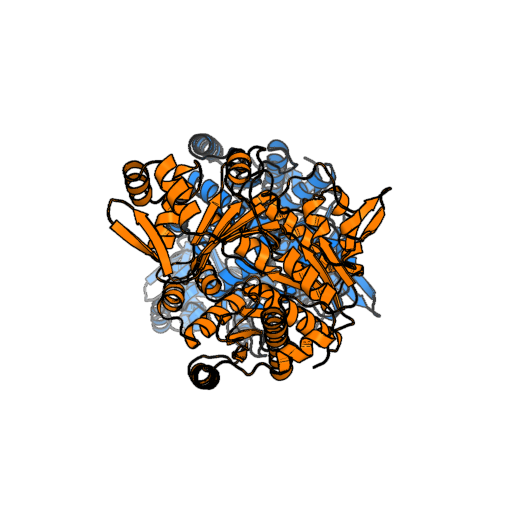ATOM 4801 O O . PRO B 1 147 ? 8.047 16.359 29.062 1 98.5 147 PRO B O 1
ATOM 4804 N N . ILE B 1 148 ? 6.094 16.469 27.953 1 98.69 148 ILE B N 1
ATOM 4805 C CA . ILE B 1 148 ? 6.73 16.906 26.719 1 98.69 148 ILE B CA 1
ATOM 4806 C C . ILE B 1 148 ? 7.488 18.203 26.969 1 98.69 148 ILE B C 1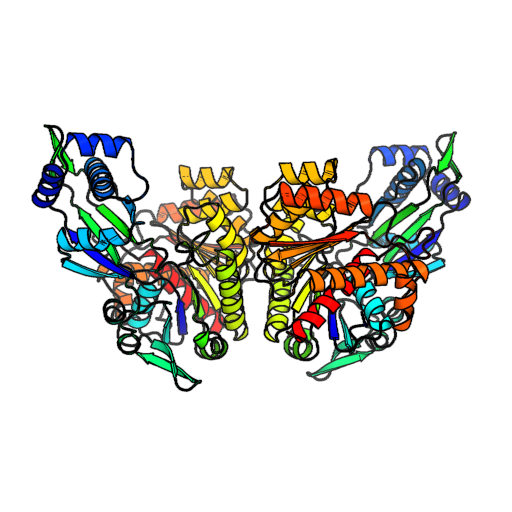
ATOM 4808 O O . ILE B 1 148 ? 8.531 18.453 26.359 1 98.69 148 ILE B O 1
ATOM 4812 N N . ARG B 1 149 ? 7.121 19 27.938 1 98.25 149 ARG B N 1
ATOM 4813 C CA . ARG B 1 149 ? 7.754 20.281 28.25 1 98.25 149 ARG B CA 1
ATOM 4814 C C . ARG B 1 149 ? 9.109 20.078 28.906 1 98.25 149 ARG B C 1
ATOM 4816 O O . ARG B 1 149 ? 9.922 21 28.984 1 98.25 149 ARG B O 1
ATOM 4823 N N . GLU B 1 150 ? 9.367 18.844 29.328 1 97.81 150 GLU B N 1
ATOM 4824 C CA . GLU B 1 150 ? 10.625 18.516 29.984 1 97.81 150 GLU B CA 1
ATOM 4825 C C . GLU B 1 150 ? 11.492 17.609 29.109 1 97.81 150 GLU B C 1
ATOM 4827 O O . GLU B 1 150 ? 12.609 17.25 29.5 1 97.81 150 GLU B O 1
ATOM 4832 N N . ALA B 1 151 ? 11 17.266 27.969 1 97.94 151 ALA B N 1
ATOM 4833 C CA . ALA B 1 151 ? 11.68 16.281 27.141 1 97.94 151 ALA B CA 1
ATOM 4834 C C . ALA B 1 151 ? 12.438 16.953 26 1 97.94 151 ALA B C 1
ATOM 4836 O O . ALA B 1 151 ? 12.992 16.281 25.125 1 97.94 151 ALA B O 1
ATOM 4837 N N . TYR B 1 152 ? 12.43 18.297 25.953 1 97.56 152 TYR B N 1
ATOM 4838 C CA . TYR B 1 152 ? 13.008 19.031 24.844 1 97.56 152 TYR B CA 1
ATOM 4839 C C . TYR B 1 152 ? 14.508 18.797 24.75 1 97.56 152 TYR B C 1
ATOM 4841 O O . TYR B 1 152 ? 15.133 18.344 25.719 1 97.56 152 TYR B O 1
ATOM 4849 N N . ARG B 1 153 ? 15.062 18.938 23.609 1 95.06 153 ARG B N 1
ATOM 4850 C CA . ARG B 1 153 ? 16.5 18.953 23.312 1 95.06 153 ARG B CA 1
ATOM 4851 C C . ARG B 1 153 ? 16.938 20.297 22.766 1 95.06 153 ARG B C 1
ATOM 4853 O O . ARG B 1 153 ? 16.5 20.703 21.688 1 95.06 153 ARG B O 1
ATOM 4860 N N . ASP B 1 154 ? 17.844 20.906 23.391 1 92.75 154 ASP B N 1
ATOM 4861 C CA . ASP B 1 154 ? 18.234 22.281 23.094 1 92.75 154 ASP B CA 1
ATOM 4862 C C . ASP B 1 154 ? 18.875 22.375 21.703 1 92.75 154 ASP B C 1
ATOM 4864 O O . ASP B 1 154 ? 18.766 23.406 21.031 1 92.75 154 ASP B O 1
ATOM 4868 N N . GLU B 1 155 ? 19.469 21.375 21.281 1 94.38 155 GLU B N 1
ATOM 4869 C CA . GLU B 1 155 ? 20.219 21.422 20.031 1 94.38 155 GLU B CA 1
ATOM 4870 C C . GLU B 1 155 ? 19.312 21.156 18.844 1 94.38 155 GLU B C 1
ATOM 4872 O O . GLU B 1 155 ? 19.719 21.312 17.688 1 94.38 155 GLU B O 1
ATOM 4877 N N . ASP B 1 156 ? 18.062 20.797 19.125 1 95.31 156 ASP B N 1
ATOM 4878 C CA . ASP B 1 156 ? 17.141 20.484 18.031 1 95.31 156 ASP B CA 1
ATOM 4879 C C . ASP B 1 156 ? 16.797 21.734 17.234 1 95.31 156 ASP B C 1
ATOM 4881 O O . ASP B 1 156 ? 16.656 22.828 17.797 1 95.31 156 ASP B O 1
ATOM 4885 N N . PRO B 1 157 ? 16.734 21.562 15.891 1 94.06 157 PRO B N 1
ATOM 4886 C CA . PRO B 1 157 ? 16.328 22.703 15.062 1 94.06 157 PRO B CA 1
ATOM 4887 C C . PRO B 1 157 ? 14.875 23.109 15.297 1 94.06 157 PRO B C 1
ATOM 4889 O O . PRO B 1 157 ? 14.047 22.266 15.648 1 94.06 157 PRO B O 1
ATOM 4892 N N . LEU B 1 158 ? 14.625 24.375 15.164 1 93.06 158 LEU B N 1
ATOM 4893 C CA . LEU B 1 158 ? 13.297 24.938 15.391 1 93.06 158 LEU B CA 1
ATOM 4894 C C . LEU B 1 158 ? 12.602 25.25 14.07 1 93.06 158 LEU B C 1
ATOM 4896 O O . LEU B 1 158 ? 13.164 25.938 13.211 1 93.06 158 LEU B O 1
ATOM 4900 N N . LYS B 1 159 ? 11.492 24.594 13.859 1 94.5 159 LYS B N 1
ATOM 4901 C CA . LYS B 1 159 ? 10.648 24.891 12.703 1 94.5 159 LYS B CA 1
ATOM 4902 C C . LYS B 1 159 ? 9.656 26.016 13.023 1 94.5 159 LYS B C 1
ATOM 4904 O O . LYS B 1 159 ? 8.781 25.844 13.875 1 94.5 159 LYS B O 1
ATOM 4909 N N . ILE B 1 160 ? 9.773 27.156 12.289 1 95.56 160 ILE B N 1
ATOM 4910 C CA . ILE B 1 160 ? 8.898 28.297 12.516 1 95.56 160 ILE B CA 1
ATOM 4911 C C . ILE B 1 160 ? 8.164 28.641 11.219 1 95.56 160 ILE B C 1
ATOM 4913 O O . ILE B 1 160 ? 8.789 28.891 10.195 1 95.56 160 ILE B O 1
ATOM 4917 N N . ASN B 1 161 ? 6.914 28.547 11.273 1 95.38 161 ASN B N 1
ATOM 4918 C CA . ASN B 1 161 ? 6.082 29.188 10.25 1 95.38 161 ASN B CA 1
ATOM 4919 C C . ASN B 1 161 ? 5.695 30.609 10.641 1 95.38 161 ASN B C 1
ATOM 4921 O O . ASN B 1 161 ? 5.312 30.859 11.781 1 95.38 161 ASN B O 1
ATOM 4925 N N . ARG B 1 162 ? 5.879 31.484 9.742 1 97 162 ARG B N 1
ATOM 4926 C CA . ARG B 1 162 ? 5.562 32.875 10.016 1 97 162 ARG B CA 1
ATOM 4927 C C . ARG B 1 162 ? 4.246 33.281 9.359 1 97 162 ARG B C 1
ATOM 4929 O O . ARG B 1 162 ? 4.09 33.156 8.141 1 97 162 ARG B O 1
ATOM 4936 N N . ILE B 1 163 ? 3.375 33.719 10.172 1 95.5 163 ILE B N 1
ATOM 4937 C CA . ILE B 1 163 ? 2.035 34.062 9.711 1 95.5 163 ILE B CA 1
ATOM 4938 C C . ILE B 1 163 ? 1.838 35.594 9.781 1 95.5 163 ILE B C 1
ATOM 4940 O O . ILE B 1 163 ? 1.912 36.188 10.867 1 95.5 163 ILE B O 1
ATOM 4944 N N . PHE B 1 164 ? 1.582 36.25 8.648 1 96.44 164 PHE B N 1
ATOM 4945 C CA . PHE B 1 164 ? 1.326 37.688 8.547 1 96.44 164 PHE B CA 1
ATOM 4946 C C . PHE B 1 164 ? -0.158 37.938 8.336 1 96.44 164 PHE B C 1
ATOM 4948 O O . PHE B 1 164 ? -0.69 37.719 7.25 1 96.44 164 PHE B O 1
ATOM 4955 N N . GLU B 1 165 ? -0.742 38.438 9.367 1 93.69 165 GLU B N 1
ATOM 4956 C CA . GLU B 1 165 ? -2.162 38.75 9.281 1 93.69 165 GLU B CA 1
ATOM 4957 C C . GLU B 1 165 ? -2.367 40.156 8.727 1 93.69 165 GLU B C 1
ATOM 4959 O O . GLU B 1 165 ? -1.68 41.094 9.133 1 93.69 165 GLU B O 1
ATOM 4964 N N . PHE B 1 166 ? -3.262 40.281 7.797 1 94.88 166 PHE B N 1
ATOM 4965 C CA . PHE B 1 166 ? -3.584 41.594 7.246 1 94.88 166 PHE B CA 1
ATOM 4966 C C . PHE B 1 166 ? -5.086 41.844 7.273 1 94.88 166 PHE B C 1
ATOM 4968 O O . PHE B 1 166 ? -5.875 40.906 7.238 1 94.88 166 PHE B O 1
ATOM 4975 N N . ARG B 1 167 ? -5.438 43.031 7.328 1 93.44 167 ARG B N 1
ATOM 4976 C CA . ARG B 1 167 ? -6.836 43.406 7.516 1 93.44 167 ARG B CA 1
ATOM 4977 C C . ARG B 1 167 ? -7.363 44.188 6.312 1 93.44 167 ARG B C 1
ATOM 4979 O O . ARG B 1 167 ? -6.633 44.969 5.711 1 93.44 167 ARG B O 1
ATOM 4986 N N . LYS B 1 168 ? -8.633 43.906 6.09 1 94.38 168 LYS B N 1
ATOM 4987 C CA . LYS B 1 168 ? -9.328 44.719 5.094 1 94.38 168 LYS B CA 1
ATOM 4988 C C . LYS B 1 168 ? -9.227 46.219 5.422 1 94.38 168 LYS B C 1
ATOM 4990 O O . LYS B 1 168 ? -9.367 46.625 6.582 1 94.38 168 LYS B O 1
ATOM 4995 N N . GLY B 1 169 ? -8.914 47 4.371 1 95.81 169 GLY B N 1
ATOM 4996 C CA . GLY B 1 169 ? -8.898 48.438 4.555 1 95.81 169 GLY B CA 1
ATOM 4997 C C . GLY B 1 169 ? -7.512 49 4.801 1 95.81 169 GLY B C 1
ATOM 4998 O O . GLY B 1 169 ? -7.309 50.219 4.75 1 95.81 169 GLY B O 1
ATOM 4999 N N . THR B 1 170 ? -6.543 48.125 5.113 1 96.5 170 THR B N 1
ATOM 5000 C CA . THR B 1 170 ? -5.164 48.594 5.25 1 96.5 170 THR B CA 1
ATOM 5001 C C . THR B 1 170 ? -4.695 49.281 3.973 1 96.5 170 THR B C 1
ATOM 5003 O O . THR B 1 170 ? -4.945 48.812 2.869 1 96.5 170 THR B O 1
ATOM 5006 N N . LYS B 1 171 ? -4.031 50.375 4.121 1 97.06 171 LYS B N 1
ATOM 5007 C CA . LYS B 1 171 ? -3.631 51.156 2.949 1 97.06 171 LYS B CA 1
ATOM 5008 C C . LYS B 1 171 ? -2.115 51.281 2.881 1 97.06 171 LYS B C 1
ATOM 5010 O O . LYS B 1 171 ? -1.448 51.406 3.912 1 97.06 171 LYS B O 1
ATOM 5015 N N . PHE B 1 172 ? -1.592 51.344 1.688 1 96.94 172 PHE B N 1
ATOM 5016 C CA . PHE B 1 172 ? -0.19 51.625 1.407 1 96.94 172 PHE B CA 1
ATOM 5017 C C . PHE B 1 172 ? -0.015 52.156 -0.019 1 96.94 172 PHE B C 1
ATOM 5019 O O . PHE B 1 172 ? -0.941 52.062 -0.829 1 96.94 172 PHE B O 1
ATOM 5026 N N . LYS B 1 173 ? 1.161 52.719 -0.284 1 97.12 173 LYS B N 1
ATOM 5027 C CA . LYS B 1 173 ? 1.458 53.25 -1.618 1 97.12 173 LYS B CA 1
ATOM 5028 C C . LYS B 1 173 ? 2.348 52.281 -2.395 1 97.12 173 LYS B C 1
ATOM 5030 O O . LYS B 1 173 ? 3.293 51.719 -1.841 1 97.12 173 LYS B O 1
ATOM 5035 N N . PHE B 1 174 ? 1.979 52.031 -3.656 1 97 174 PHE B N 1
ATOM 5036 C CA . PHE B 1 174 ? 2.754 51.156 -4.531 1 97 174 PHE B CA 1
ATOM 5037 C C . PHE B 1 174 ? 2.625 51.594 -5.984 1 97 174 PHE B C 1
ATOM 5039 O O . PHE B 1 174 ? 1.515 51.719 -6.496 1 97 174 PHE B O 1
ATOM 5046 N N . LEU B 1 175 ? 3.725 51.844 -6.598 1 95.81 175 LEU B N 1
ATOM 5047 C CA . LEU B 1 175 ? 3.812 52.312 -7.977 1 95.81 175 LEU B CA 1
ATOM 5048 C C . LEU B 1 175 ? 2.988 53.594 -8.18 1 95.81 175 LEU B C 1
ATOM 5050 O O . LEU B 1 175 ? 2.227 53.688 -9.141 1 95.81 175 LEU B O 1
ATOM 5054 N N . GLY B 1 176 ? 3.059 54.438 -7.238 1 91.94 176 GLY B N 1
ATOM 5055 C CA . GLY B 1 176 ? 2.418 55.75 -7.328 1 91.94 176 GLY B CA 1
ATOM 5056 C C . GLY B 1 176 ? 0.929 55.688 -7.043 1 91.94 176 GLY B C 1
ATOM 5057 O O . GLY B 1 176 ? 0.25 56.719 -7.086 1 91.94 176 GLY B O 1
ATOM 5058 N N . GLU B 1 177 ? 0.41 54.594 -6.723 1 94.69 177 GLU B N 1
ATOM 5059 C CA . GLU B 1 177 ? -1.017 54.469 -6.453 1 94.69 177 GLU B CA 1
ATOM 5060 C C . GLU B 1 177 ? -1.264 54.062 -5.004 1 94.69 177 GLU B C 1
ATOM 5062 O O . GLU B 1 177 ? -0.435 53.375 -4.395 1 94.69 177 GLU B O 1
ATOM 5067 N N . SER B 1 178 ? -2.381 54.5 -4.535 1 95.94 178 SER B N 1
ATOM 5068 C CA . SER B 1 178 ? -2.812 54.062 -3.213 1 95.94 178 SER B CA 1
ATOM 5069 C C . SER B 1 178 ? -3.543 52.719 -3.289 1 95.94 178 SER B C 1
ATOM 5071 O O . SER B 1 178 ? -4.562 52.594 -3.973 1 95.94 178 SER B O 1
ATOM 5073 N N . VAL B 1 179 ? -3.02 51.719 -2.646 1 96.5 179 VAL B N 1
ATOM 5074 C CA . VAL B 1 179 ? -3.594 50.375 -2.645 1 96.5 179 VAL B CA 1
ATOM 5075 C C . VAL B 1 179 ? -4.324 50.125 -1.328 1 96.5 179 VAL B C 1
ATOM 5077 O O . VAL B 1 179 ? -3.814 50.469 -0.255 1 96.5 179 VAL B O 1
ATOM 5080 N N . GLU B 1 180 ? -5.496 49.656 -1.427 1 97.5 180 GLU B N 1
ATOM 5081 C CA . GLU B 1 180 ? -6.27 49.25 -0.26 1 97.5 180 GLU B CA 1
ATOM 5082 C C . GLU B 1 180 ? -6.52 47.75 -0.268 1 97.5 180 GLU B C 1
ATOM 5084 O O . GLU B 1 180 ? -7.039 47.188 -1.246 1 97.5 180 GLU B O 1
ATOM 5089 N N . VAL B 1 181 ? -6.16 47.062 0.796 1 96.56 181 VAL B N 1
ATOM 5090 C CA . VAL B 1 181 ? -6.355 45.625 0.901 1 96.56 181 VAL B CA 1
ATOM 5091 C C . VAL B 1 181 ? -7.848 45.312 0.899 1 96.56 181 VAL B C 1
ATOM 5093 O O . VAL B 1 181 ? -8.594 45.781 1.76 1 96.56 181 VAL B O 1
ATOM 5096 N N . PRO B 1 182 ? -8.289 44.562 -0.007 1 96.12 182 PRO B N 1
ATOM 5097 C CA . PRO B 1 182 ? -9.727 44.375 -0.211 1 96.12 182 PRO B CA 1
ATOM 5098 C C . PRO B 1 182 ? -10.344 43.406 0.776 1 96.12 182 PRO B C 1
ATOM 5100 O O . PRO B 1 182 ? -11.555 43.438 1.007 1 96.12 182 PRO B O 1
ATOM 5103 N N . ALA B 1 183 ? -9.625 42.531 1.32 1 92.75 183 ALA B N 1
ATOM 5104 C CA . ALA B 1 183 ? -10.141 41.5 2.242 1 92.75 183 ALA B CA 1
ATOM 5105 C C . ALA B 1 183 ? -9.078 41.094 3.262 1 92.75 183 ALA B C 1
ATOM 5107 O O . ALA B 1 183 ? -7.891 41.062 2.943 1 92.75 183 ALA B O 1
ATOM 5108 N N . SER B 1 184 ? -9.586 40.812 4.512 1 90.69 184 SER B N 1
ATOM 5109 C CA . SER B 1 184 ? -8.664 40.312 5.539 1 90.69 184 SER B CA 1
ATOM 5110 C C . SER B 1 184 ? -8.188 38.906 5.234 1 90.69 184 SER B C 1
ATOM 5112 O O . SER B 1 184 ? -8.867 38.156 4.539 1 90.69 184 SER B O 1
ATOM 5114 N N . GLY B 1 185 ? -7.012 38.625 5.637 1 88.94 185 GLY B N 1
ATOM 5115 C CA . GLY B 1 185 ? -6.473 37.281 5.402 1 88.94 185 GLY B CA 1
ATOM 5116 C C . GLY B 1 185 ? -5.117 37.062 6.047 1 88.94 185 GLY B C 1
ATOM 5117 O O . GLY B 1 185 ? -4.727 37.812 6.949 1 88.94 185 GLY B O 1
ATOM 5118 N N . ARG B 1 186 ? -4.48 36 5.633 1 92.06 186 ARG B N 1
ATOM 5119 C CA . ARG B 1 186 ? -3.172 35.625 6.168 1 92.06 186 ARG B CA 1
ATOM 5120 C C . ARG B 1 186 ? -2.201 35.281 5.043 1 92.06 186 ARG B C 1
ATOM 5122 O O . ARG B 1 186 ? -2.594 34.688 4.039 1 92.06 186 ARG B O 1
ATOM 5129 N N . PHE B 1 187 ? -1.057 35.812 5.195 1 95.31 187 PHE B N 1
ATOM 5130 C CA . PHE B 1 187 ? 0.079 35.375 4.383 1 95.31 187 PHE B CA 1
ATOM 5131 C C . PHE B 1 187 ? 1.023 34.5 5.188 1 95.31 187 PHE B C 1
ATOM 5133 O O . PHE B 1 187 ? 1.586 34.938 6.195 1 95.31 187 PHE B O 1
ATOM 5140 N N . ILE B 1 188 ? 1.216 33.25 4.758 1 93.69 188 ILE B N 1
ATOM 5141 C CA . ILE B 1 188 ? 1.963 32.281 5.551 1 93.69 188 ILE B CA 1
ATOM 5142 C C . ILE B 1 188 ? 3.293 31.953 4.871 1 93.69 188 ILE B C 1
ATOM 5144 O O . ILE B 1 188 ? 3.324 31.594 3.691 1 93.69 188 ILE B O 1
ATOM 5148 N N . VAL B 1 189 ? 4.324 32.25 5.559 1 96.25 189 VAL B N 1
ATOM 5149 C CA . VAL B 1 189 ? 5.656 31.781 5.168 1 96.25 189 VAL B CA 1
ATOM 5150 C C . VAL B 1 189 ? 5.98 30.469 5.871 1 96.25 189 VAL B C 1
ATOM 5152 O O . VAL B 1 189 ? 6.305 30.453 7.062 1 96.25 189 VAL B O 1
ATOM 5155 N N . SER B 1 190 ? 5.957 29.359 5.148 1 93 190 SER B N 1
ATOM 5156 C CA . SER B 1 190 ? 6.18 28.047 5.727 1 93 190 SER B CA 1
ATOM 5157 C C . SER B 1 190 ? 7.633 27.609 5.57 1 93 190 SER B C 1
ATOM 5159 O O . SER B 1 190 ? 8.172 27.609 4.461 1 93 190 SER B O 1
ATOM 5161 N N . ALA B 1 191 ? 8.211 27.234 6.637 1 92.5 191 ALA B N 1
ATOM 5162 C CA . ALA B 1 191 ? 9.594 26.781 6.605 1 92.5 191 ALA B CA 1
ATOM 5163 C C . ALA B 1 191 ? 9.711 25.422 5.926 1 92.5 191 ALA B C 1
ATOM 5165 O O . ALA B 1 191 ? 9.039 24.469 6.32 1 92.5 191 ALA B O 1
ATOM 5166 N N . ARG B 1 192 ? 10.516 25.297 4.898 1 90.31 192 ARG B N 1
ATOM 5167 C CA . ARG B 1 192 ? 10.75 24.047 4.184 1 90.31 192 ARG B CA 1
ATOM 5168 C C . ARG B 1 192 ? 12.242 23.781 3.998 1 90.31 192 ARG B C 1
ATOM 5170 O O . ARG B 1 192 ? 12.711 23.609 2.871 1 90.31 192 ARG B O 1
ATOM 5177 N N . PHE B 1 193 ? 12.906 23.719 5.09 1 92.5 193 PHE B N 1
ATOM 5178 C CA . PHE B 1 193 ? 14.336 23.453 5.066 1 92.5 193 PHE B CA 1
ATOM 5179 C C . PHE B 1 193 ? 14.625 21.969 5.156 1 92.5 193 PHE B C 1
ATOM 5181 O O . PHE B 1 193 ? 13.836 21.203 5.73 1 92.5 193 PHE B O 1
ATOM 5188 N N . GLU B 1 194 ? 15.703 21.547 4.574 1 90.56 194 GLU B N 1
ATOM 5189 C CA . GLU B 1 194 ? 16.094 20.141 4.66 1 90.56 194 GLU B CA 1
ATOM 5190 C C . GLU B 1 194 ? 16.312 19.703 6.109 1 90.56 194 GLU B C 1
ATOM 5192 O O . GLU B 1 194 ? 16 18.578 6.484 1 90.56 194 GLU B O 1
ATOM 5197 N N . SER B 1 195 ? 16.812 20.594 6.934 1 88.81 195 SER B N 1
ATOM 5198 C CA . SER B 1 195 ? 17.172 20.312 8.312 1 88.81 195 SER B CA 1
ATOM 5199 C C . SER B 1 195 ? 15.953 19.938 9.148 1 88.81 195 SER B C 1
ATOM 5201 O O . SER B 1 195 ? 16.094 19.312 10.203 1 88.81 195 SER B O 1
ATOM 5203 N N . ILE B 1 196 ? 14.805 20.297 8.75 1 90.56 196 ILE B N 1
ATOM 5204 C CA . ILE B 1 196 ? 13.602 20.047 9.539 1 90.56 196 ILE B CA 1
ATOM 5205 C C . ILE B 1 196 ? 12.641 19.172 8.742 1 90.56 196 ILE B C 1
ATOM 5207 O O . ILE B 1 196 ? 11.461 19.062 9.078 1 90.56 196 ILE B O 1
ATOM 5211 N N . SER B 1 197 ? 13.086 18.609 7.68 1 89.06 197 SER B N 1
ATOM 5212 C CA . SER B 1 197 ? 12.219 17.875 6.77 1 89.06 197 SER B CA 1
ATOM 5213 C C . SER B 1 197 ? 12.281 16.375 7.027 1 89.06 197 SER B C 1
ATOM 5215 O O . SER B 1 197 ? 11.672 15.594 6.301 1 89.06 197 SER B O 1
ATOM 5217 N N . LYS B 1 198 ? 12.891 15.938 8.039 1 86.81 198 LYS B N 1
ATOM 5218 C CA . LYS B 1 198 ? 12.992 14.516 8.359 1 86.81 198 LYS B CA 1
ATOM 5219 C C . LYS B 1 198 ? 11.781 14.047 9.164 1 86.81 198 LYS B C 1
ATOM 5221 O O . LYS B 1 198 ? 11.602 14.461 10.312 1 86.81 198 LYS B O 1
ATOM 5226 N N . ILE B 1 199 ? 10.906 13.328 8.57 1 89.12 199 ILE B N 1
ATOM 5227 C CA . ILE B 1 199 ? 9.719 12.758 9.195 1 89.12 199 ILE B CA 1
ATOM 5228 C C . ILE B 1 199 ? 9.969 11.289 9.539 1 89.12 199 ILE B C 1
ATOM 5230 O O . ILE B 1 199 ? 9.672 10.398 8.742 1 89.12 199 ILE B O 1
ATOM 5234 N N . GLU B 1 200 ? 10.508 11.055 10.68 1 92.19 200 GLU B N 1
ATOM 5235 C CA . GLU B 1 200 ? 10.875 9.695 11.062 1 92.19 200 GLU B CA 1
ATOM 5236 C C . GLU B 1 200 ? 10.883 9.531 12.578 1 92.19 200 GLU B C 1
ATOM 5238 O O . GLU B 1 200 ? 11.008 10.516 13.312 1 92.19 200 GLU B O 1
ATOM 5243 N N . THR B 1 201 ? 10.672 8.344 12.984 1 96.12 201 THR B N 1
ATOM 5244 C CA . THR B 1 201 ? 10.953 7.938 14.352 1 96.12 201 THR B CA 1
ATOM 5245 C C . THR B 1 201 ? 12.453 7.699 14.547 1 96.12 201 THR B C 1
ATOM 5247 O O . THR B 1 201 ? 13.07 6.969 13.766 1 96.12 201 THR B O 1
ATOM 5250 N N . LYS B 1 202 ? 13.008 8.336 15.5 1 94.81 202 LYS B N 1
ATOM 5251 C CA . LYS B 1 202 ? 14.438 8.172 15.758 1 94.81 202 LYS B CA 1
ATOM 5252 C C . LYS B 1 202 ? 14.781 6.703 16 1 94.81 202 LYS B C 1
ATOM 5254 O O . LYS B 1 202 ? 13.984 5.957 16.578 1 94.81 202 LYS B O 1
ATOM 5259 N N . GLU B 1 203 ? 16 6.32 15.633 1 93.69 203 GLU B N 1
ATOM 5260 C CA . GLU B 1 203 ? 16.453 4.934 15.688 1 93.69 203 GLU B CA 1
ATOM 5261 C C . GLU B 1 203 ? 16.375 4.383 17.109 1 93.69 203 GLU B C 1
ATOM 5263 O O . GLU B 1 203 ? 16.047 3.211 17.312 1 93.69 203 GLU B O 1
ATOM 5268 N N . GLU B 1 204 ? 16.688 5.195 18.094 1 95.12 204 GLU B N 1
ATOM 5269 C CA . GLU B 1 204 ? 16.703 4.738 19.469 1 95.12 204 GLU B CA 1
ATOM 5270 C C . GLU B 1 204 ? 15.305 4.457 20 1 95.12 204 GLU B C 1
ATOM 5272 O O . GLU B 1 204 ? 15.117 3.646 20.906 1 95.12 204 GLU B O 1
ATOM 5277 N N . LEU B 1 205 ? 14.328 5.121 19.422 1 97 205 LEU B N 1
ATOM 5278 C CA . LEU B 1 205 ? 12.961 5.004 19.906 1 97 205 LEU B CA 1
ATOM 5279 C C . LEU B 1 205 ? 12.219 3.887 19.188 1 97 205 LEU B C 1
ATOM 5281 O O . LEU B 1 205 ? 11.281 3.301 19.734 1 97 205 LEU B O 1
ATOM 5285 N N . ARG B 1 206 ? 12.578 3.514 17.984 1 94.31 206 ARG B N 1
ATOM 5286 C CA . ARG B 1 206 ? 11.867 2.615 17.078 1 94.31 206 ARG B CA 1
ATOM 5287 C C . ARG B 1 206 ? 11.641 1.254 17.719 1 94.31 206 ARG B C 1
ATOM 5289 O O . ARG B 1 206 ? 10.547 0.688 17.625 1 94.31 206 ARG B O 1
ATOM 5296 N N . PRO B 1 207 ? 12.648 0.72 18.469 1 93.56 207 PRO B N 1
ATOM 5297 C CA . PRO B 1 207 ? 12.453 -0.596 19.078 1 93.56 207 PRO B CA 1
ATOM 5298 C C . PRO B 1 207 ? 11.344 -0.597 20.125 1 93.56 207 PRO B C 1
ATOM 5300 O O . PRO B 1 207 ? 10.883 -1.663 20.531 1 93.56 207 PRO B O 1
ATOM 5303 N N . PHE B 1 208 ? 10.961 0.586 20.531 1 96.56 208 PHE B N 1
ATOM 5304 C CA . PHE B 1 208 ? 10 0.685 21.625 1 96.56 208 PHE B CA 1
ATOM 5305 C C . PHE B 1 208 ? 8.617 1.049 21.094 1 96.56 208 PHE B C 1
ATOM 5307 O O . PHE B 1 208 ? 7.707 1.344 21.875 1 96.56 208 PHE B O 1
ATOM 5314 N N . LEU B 1 209 ? 8.406 1.032 19.812 1 96.25 209 LEU B N 1
ATOM 5315 C CA . LEU B 1 209 ? 7.113 1.378 19.219 1 96.25 209 LEU B CA 1
ATOM 5316 C C . LEU B 1 209 ? 6.035 0.389 19.656 1 96.25 209 LEU B C 1
ATOM 5318 O O . LEU B 1 209 ? 4.875 0.767 19.828 1 96.25 209 LEU B O 1
ATOM 5322 N N . ASP B 1 210 ? 6.379 -0.869 19.797 1 92.88 210 ASP B N 1
ATOM 5323 C CA . ASP B 1 210 ? 5.434 -1.858 20.312 1 92.88 210 ASP B CA 1
ATOM 5324 C C . ASP B 1 210 ? 4.98 -1.507 21.719 1 92.88 210 ASP B C 1
ATOM 5326 O O . ASP B 1 210 ? 3.805 -1.666 22.062 1 92.88 210 ASP B O 1
ATOM 5330 N N . ASP B 1 211 ? 5.961 -1.091 22.516 1 96.81 211 ASP B N 1
ATOM 5331 C CA . ASP B 1 211 ? 5.637 -0.684 23.875 1 96.81 211 ASP B CA 1
ATOM 5332 C C . ASP B 1 211 ? 4.711 0.531 23.891 1 96.81 211 ASP B C 1
ATOM 5334 O O . ASP B 1 211 ? 3.783 0.608 24.703 1 96.81 211 ASP B O 1
ATOM 5338 N N . ILE B 1 212 ? 4.98 1.475 23.016 1 98 212 ILE B N 1
ATOM 5339 C CA . ILE B 1 212 ? 4.105 2.635 22.859 1 98 212 ILE B CA 1
ATOM 5340 C C . ILE B 1 212 ? 2.719 2.184 22.406 1 98 212 ILE B C 1
ATOM 5342 O O . ILE B 1 212 ? 1.706 2.688 22.906 1 98 212 ILE B O 1
ATOM 5346 N N . GLY B 1 213 ? 2.699 1.269 21.5 1 97.38 213 GLY B N 1
ATOM 5347 C CA . GLY B 1 213 ? 1.439 0.728 21.016 1 97.38 213 GLY B CA 1
ATOM 5348 C C . GLY B 1 213 ? 0.585 0.125 22.109 1 97.38 213 GLY B C 1
ATOM 5349 O O . GLY B 1 213 ? -0.643 0.228 22.078 1 97.38 213 GLY B O 1
ATOM 5350 N N . LYS B 1 214 ? 1.208 -0.5 23.094 1 97.06 214 LYS B N 1
ATOM 5351 C CA . LYS B 1 214 ? 0.492 -1.112 24.203 1 97.06 214 LYS B CA 1
ATOM 5352 C C . LYS B 1 214 ? -0.149 -0.052 25.094 1 97.06 214 LYS B C 1
ATOM 5354 O O . LYS B 1 214 ? -1.057 -0.353 25.875 1 97.06 214 LYS B O 1
ATOM 5359 N N . GLU B 1 215 ? 0.361 1.192 24.938 1 97.31 215 GLU B N 1
ATOM 5360 C CA . GLU B 1 215 ? -0.079 2.279 25.812 1 97.31 215 GLU B CA 1
ATOM 5361 C C . GLU B 1 215 ? -1.229 3.059 25.172 1 97.31 215 GLU B C 1
ATOM 5363 O O . GLU B 1 215 ? -1.868 3.877 25.844 1 97.31 215 GLU B O 1
ATOM 5368 N N . VAL B 1 216 ? -1.564 2.801 23.938 1 98.5 216 VAL B N 1
ATOM 5369 C CA . VAL B 1 216 ? -2.516 3.684 23.266 1 98.5 216 VAL B CA 1
ATOM 5370 C C . VAL B 1 216 ? -3.537 2.852 22.5 1 98.5 216 VAL B C 1
ATOM 5372 O O . VAL B 1 216 ? -3.299 1.677 22.203 1 98.5 216 VAL B O 1
ATOM 5375 N N . ASP B 1 217 ? -4.684 3.482 22.203 1 98.19 217 ASP B N 1
ATOM 5376 C CA . ASP B 1 217 ? -5.762 2.854 21.453 1 98.19 217 ASP B CA 1
ATOM 5377 C C . ASP B 1 217 ? -5.695 3.248 19.969 1 98.19 217 ASP B C 1
ATOM 5379 O O . ASP B 1 217 ? -6.145 2.496 19.109 1 98.19 217 ASP B O 1
ATOM 5383 N N . GLY B 1 218 ? -5.199 4.414 19.75 1 98.62 218 GLY B N 1
ATOM 5384 C CA . GLY B 1 218 ? -5.105 4.945 18.391 1 98.62 218 GLY B CA 1
ATOM 5385 C C . GLY B 1 218 ? -3.85 5.762 18.172 1 98.62 218 GLY B C 1
ATOM 5386 O O . GLY B 1 218 ? -3.234 6.25 19.109 1 98.62 218 GLY B O 1
ATOM 5387 N N . ALA B 1 219 ? -3.438 5.848 16.953 1 98.81 219 ALA B N 1
ATOM 5388 C CA . ALA B 1 219 ? -2.309 6.672 16.531 1 98.81 219 ALA B CA 1
ATOM 5389 C C . ALA B 1 219 ? -2.695 7.566 15.352 1 98.81 219 ALA B C 1
ATOM 5391 O O . ALA B 1 219 ? -3.416 7.137 14.445 1 98.81 219 ALA B O 1
ATOM 5392 N N . ILE B 1 220 ? -2.332 8.836 15.398 1 98.81 220 ILE B N 1
ATOM 5393 C CA . ILE B 1 220 ? -2.592 9.789 14.32 1 98.81 220 ILE B CA 1
ATOM 5394 C C . ILE B 1 220 ? -1.271 10.273 13.727 1 98.81 220 ILE B C 1
ATOM 5396 O O . ILE B 1 220 ? -0.494 10.961 14.398 1 98.81 220 ILE B O 1
ATOM 5400 N N . PHE B 1 221 ? -1.03 9.922 12.484 1 98.56 221 PHE B N 1
ATOM 5401 C CA . PHE B 1 221 ? 0.193 10.32 11.805 1 98.56 221 PHE B CA 1
ATOM 5402 C C . PHE B 1 221 ? -0.079 11.469 10.828 1 98.56 221 PHE B C 1
ATOM 5404 O O . PHE B 1 221 ? -1.126 11.5 10.18 1 98.56 221 PHE B O 1
ATOM 5411 N N . SER B 1 222 ? 0.871 12.391 10.766 1 97.38 222 SER B N 1
ATOM 5412 C CA . SER B 1 222 ? 0.796 13.547 9.867 1 97.38 222 SER B CA 1
ATOM 5413 C C . SER B 1 222 ? 2.188 14.062 9.516 1 97.38 222 SER B C 1
ATOM 5415 O O . SER B 1 222 ? 3.184 13.617 10.086 1 97.38 222 SER B O 1
ATOM 5417 N N . GLY B 1 223 ? 2.266 14.867 8.5 1 95.25 223 GLY B N 1
ATOM 5418 C CA . GLY B 1 223 ? 3.502 15.586 8.242 1 95.25 223 GLY B CA 1
ATOM 5419 C C . GLY B 1 223 ? 4.25 15.062 7.027 1 95.25 223 GLY B C 1
ATOM 5420 O O . GLY B 1 223 ? 5.297 15.602 6.66 1 95.25 223 GLY B O 1
ATOM 5421 N N . TYR B 1 224 ? 3.717 14.117 6.316 1 95.12 224 TYR B N 1
ATOM 5422 C CA . TYR B 1 224 ? 4.422 13.5 5.199 1 95.12 224 TYR B CA 1
ATOM 5423 C C . TYR B 1 224 ? 4.633 14.492 4.066 1 95.12 224 TYR B C 1
ATOM 5425 O O . TYR B 1 224 ? 5.496 14.297 3.209 1 95.12 224 TYR B O 1
ATOM 5433 N N . GLN B 1 225 ? 3.879 15.633 4.062 1 91.25 225 GLN B N 1
ATOM 5434 C CA . GLN B 1 225 ? 4.062 16.688 3.066 1 91.25 225 GLN B CA 1
ATOM 5435 C C . GLN B 1 225 ? 5.426 17.344 3.215 1 91.25 225 GLN B C 1
ATOM 5437 O O . GLN B 1 225 ? 5.898 18.016 2.293 1 91.25 225 GLN B O 1
ATOM 5442 N N . GLY B 1 226 ? 6.02 17.172 4.367 1 91 226 GLY B N 1
ATOM 5443 C CA . GLY B 1 226 ? 7.301 17.812 4.641 1 91 226 GLY B CA 1
ATOM 5444 C C . GLY B 1 226 ? 8.484 17.016 4.117 1 91 226 GLY B C 1
ATOM 5445 O O . GLY B 1 226 ? 9.617 17.5 4.121 1 91 226 GLY B O 1
ATOM 5446 N N . LEU B 1 227 ? 8.234 15.812 3.586 1 94.19 227 LEU B N 1
ATOM 5447 C CA . LEU B 1 227 ? 9.312 15 3.039 1 94.19 227 LEU B CA 1
ATOM 5448 C C . LEU B 1 227 ? 9.883 15.625 1.771 1 94.19 227 LEU B C 1
ATOM 5450 O O . LEU B 1 227 ? 9.211 16.422 1.109 1 94.19 227 LEU B O 1
ATOM 5454 N N . ARG B 1 228 ? 11.094 15.32 1.531 1 92.69 228 ARG B N 1
ATOM 5455 C CA . ARG B 1 228 ? 11.75 15.711 0.289 1 92.69 228 ARG B CA 1
ATOM 5456 C C . ARG B 1 228 ? 12.023 14.5 -0.593 1 92.69 228 ARG B C 1
ATOM 5458 O O . ARG B 1 228 ? 12.195 13.391 -0.091 1 92.69 228 ARG B O 1
ATOM 5465 N N . LEU B 1 229 ? 12.086 14.758 -1.898 1 91.06 229 LEU B N 1
ATOM 5466 C CA . LEU B 1 229 ? 12.391 13.672 -2.822 1 91.06 229 LEU B CA 1
ATOM 5467 C C . LEU B 1 229 ? 13.82 13.18 -2.641 1 91.06 229 LEU B C 1
ATOM 5469 O O . LEU B 1 229 ? 14.094 11.984 -2.785 1 91.06 229 LEU B O 1
ATOM 5473 N N . LYS B 1 230 ? 14.695 14.172 -2.443 1 90.69 230 LYS B N 1
ATOM 5474 C CA . LYS B 1 230 ? 16.109 13.859 -2.236 1 90.69 230 LYS B CA 1
ATOM 5475 C C . LYS B 1 230 ? 16.703 14.719 -1.129 1 90.69 230 LYS B C 1
ATOM 5477 O O . LYS B 1 230 ? 16.328 15.875 -0.96 1 90.69 230 LYS B O 1
ATOM 5482 N N . TYR B 1 231 ? 17.609 14.164 -0.353 1 91.69 231 TYR B N 1
ATOM 5483 C CA . TYR B 1 231 ? 18.312 14.852 0.72 1 91.69 231 TYR B CA 1
ATOM 5484 C C . TYR B 1 231 ? 19.812 14.906 0.431 1 91.69 231 TYR B C 1
ATOM 5486 O O . TYR B 1 231 ? 20.328 14.109 -0.35 1 91.69 231 TYR B O 1
ATOM 5494 N N . SER B 1 232 ? 20.516 15.852 1.079 1 91.56 232 SER B N 1
ATOM 5495 C CA . SER B 1 232 ? 21.938 16.062 0.854 1 91.56 232 SER B CA 1
ATOM 5496 C C . SER B 1 232 ? 22.766 14.883 1.364 1 91.56 232 SER B C 1
ATOM 5498 O O . SER B 1 232 ? 23.844 14.609 0.854 1 91.56 232 SER B O 1
ATOM 5500 N N . ASP B 1 233 ? 22.234 14.141 2.289 1 89.44 233 ASP B N 1
ATOM 5501 C CA . ASP B 1 233 ? 22.969 13.023 2.869 1 89.44 233 ASP B CA 1
ATOM 5502 C C . ASP B 1 233 ? 22.766 11.742 2.057 1 89.44 233 ASP B C 1
ATOM 5504 O O . ASP B 1 233 ? 23.219 10.672 2.465 1 89.44 233 ASP B O 1
ATOM 5508 N N . GLY B 1 234 ? 22.078 11.812 0.998 1 87.19 234 GLY B N 1
ATOM 5509 C CA . GLY B 1 234 ? 21.938 10.688 0.091 1 87.19 234 GLY B CA 1
ATOM 5510 C C . GLY B 1 234 ? 20.625 9.93 0.29 1 87.19 234 GLY B C 1
ATOM 5511 O O . GLY B 1 234 ? 20.234 9.141 -0.567 1 87.19 234 GLY B O 1
ATOM 5512 N N . LYS B 1 235 ? 19.984 10.164 1.342 1 89.69 235 LYS B N 1
ATOM 5513 C CA . LYS B 1 235 ? 18.672 9.539 1.557 1 89.69 235 LYS B CA 1
ATOM 5514 C C . LYS B 1 235 ? 17.609 10.172 0.663 1 89.69 235 LYS B C 1
ATOM 5516 O O . LYS B 1 235 ? 17.859 11.203 0.029 1 89.69 235 LYS B O 1
ATOM 5521 N N . ASP B 1 236 ? 16.531 9.539 0.505 1 92.06 236 ASP B N 1
ATOM 5522 C CA . ASP B 1 236 ? 15.438 10.055 -0.312 1 92.06 236 ASP B CA 1
ATOM 5523 C C . ASP B 1 236 ? 14.086 9.773 0.335 1 92.06 236 ASP B C 1
ATOM 5525 O O . ASP B 1 236 ? 14.016 9.25 1.449 1 92.06 236 ASP B O 1
ATOM 5529 N N . ALA B 1 237 ? 13.023 10.195 -0.297 1 93.31 237 ALA B N 1
ATOM 5530 C CA . ALA B 1 237 ? 11.664 10.031 0.223 1 93.31 237 ALA B CA 1
ATOM 5531 C C . ALA B 1 237 ? 11.359 8.555 0.49 1 93.31 237 ALA B C 1
ATOM 5533 O O . ALA B 1 237 ? 10.703 8.227 1.478 1 93.31 237 ALA B O 1
ATOM 5534 N N . ASN B 1 238 ? 11.781 7.68 -0.364 1 91.81 238 ASN B N 1
ATOM 5535 C CA . ASN B 1 238 ? 11.523 6.25 -0.222 1 91.81 238 ASN B CA 1
ATOM 5536 C C . ASN B 1 238 ? 12.156 5.691 1.05 1 91.81 238 ASN B C 1
ATOM 5538 O O . ASN B 1 238 ? 11.586 4.805 1.69 1 91.81 238 ASN B O 1
ATOM 5542 N N . TYR B 1 239 ? 13.352 6.109 1.374 1 91.5 239 TYR B N 1
ATOM 5543 C CA . TYR B 1 239 ? 14 5.707 2.617 1 91.5 239 TYR B CA 1
ATOM 5544 C C . TYR B 1 239 ? 13.102 5.988 3.816 1 91.5 239 TYR B C 1
ATOM 5546 O O . TYR B 1 239 ? 12.859 5.098 4.637 1 91.5 239 TYR B O 1
ATOM 5554 N N . TYR B 1 240 ? 12.617 7.211 3.898 1 94.5 240 TYR B N 1
ATOM 5555 C CA . TYR B 1 240 ? 11.812 7.629 5.039 1 94.5 240 TYR B CA 1
ATOM 5556 C C . TYR B 1 240 ? 10.43 6.98 5 1 94.5 240 TYR B C 1
ATOM 5558 O O . TYR B 1 240 ? 9.859 6.66 6.043 1 94.5 240 TYR B O 1
ATOM 5566 N N . LEU B 1 241 ? 9.875 6.785 3.852 1 95.12 241 LEU B N 1
ATOM 5567 C CA . LEU B 1 241 ? 8.555 6.172 3.717 1 95.12 241 LEU B CA 1
ATOM 5568 C C . LEU B 1 241 ? 8.602 4.695 4.094 1 95.12 241 LEU B C 1
ATOM 5570 O O . LEU B 1 241 ? 7.641 4.16 4.648 1 95.12 241 LEU B O 1
ATOM 5574 N N . ARG B 1 242 ? 9.703 3.945 3.74 1 91.5 242 ARG B N 1
ATOM 5575 C CA . ARG B 1 242 ? 9.859 2.566 4.188 1 91.5 242 ARG B CA 1
ATOM 5576 C C . ARG B 1 242 ? 9.852 2.48 5.711 1 91.5 242 ARG B C 1
ATOM 5578 O O . ARG B 1 242 ? 9.203 1.601 6.285 1 91.5 242 ARG B O 1
ATOM 5585 N N . ARG B 1 243 ? 10.547 3.371 6.305 1 92.38 243 ARG B N 1
ATOM 5586 C CA . ARG B 1 243 ? 10.609 3.408 7.762 1 92.38 243 ARG B CA 1
ATOM 5587 C C . ARG B 1 243 ? 9.25 3.754 8.359 1 92.38 243 ARG B C 1
ATOM 5589 O O . ARG B 1 243 ? 8.852 3.18 9.375 1 92.38 243 ARG B O 1
ATOM 5596 N N . ALA B 1 244 ? 8.602 4.703 7.75 1 95.19 244 ALA B N 1
ATOM 5597 C CA . ALA B 1 244 ? 7.258 5.074 8.203 1 95.19 244 ALA B CA 1
ATOM 5598 C C . ALA B 1 244 ? 6.312 3.877 8.148 1 95.19 244 ALA B C 1
ATOM 5600 O O . ALA B 1 244 ? 5.496 3.682 9.047 1 95.19 244 ALA B O 1
ATOM 5601 N N . LYS B 1 245 ? 6.336 3.08 7.07 1 92.75 245 LYS B N 1
ATOM 5602 C CA . LYS B 1 245 ? 5.523 1.875 6.938 1 92.75 245 LYS B CA 1
ATOM 5603 C C . LYS B 1 245 ? 5.789 0.901 8.078 1 92.75 245 LYS B C 1
ATOM 5605 O O . LYS B 1 245 ? 4.855 0.359 8.672 1 92.75 245 LYS B O 1
ATOM 5610 N N . GLU B 1 246 ? 7.066 0.721 8.367 1 90.81 246 GLU B N 1
ATOM 5611 C CA . GLU B 1 246 ? 7.457 -0.172 9.453 1 90.81 246 GLU B CA 1
ATOM 5612 C C . GLU B 1 246 ? 6.898 0.308 10.789 1 90.81 246 GLU B C 1
ATOM 5614 O O . GLU B 1 246 ? 6.449 -0.499 11.602 1 90.81 246 GLU B O 1
ATOM 5619 N N . ASP B 1 247 ? 6.977 1.609 11.016 1 94.44 247 ASP B N 1
ATOM 5620 C CA . ASP B 1 247 ? 6.449 2.193 12.242 1 94.44 247 ASP B CA 1
ATOM 5621 C C . ASP B 1 247 ? 4.953 1.924 12.383 1 94.44 247 ASP B C 1
ATOM 5623 O O . ASP B 1 247 ? 4.48 1.554 13.461 1 94.44 247 ASP B O 1
ATOM 5627 N N . ILE B 1 248 ? 4.23 2.137 11.328 1 94.75 248 ILE B N 1
ATOM 5628 C CA . ILE B 1 248 ? 2.785 1.947 11.328 1 94.75 248 ILE B CA 1
ATOM 5629 C C . ILE B 1 248 ? 2.455 0.48 11.594 1 94.75 248 ILE B C 1
ATOM 5631 O O . ILE B 1 248 ? 1.571 0.172 12.398 1 94.75 248 ILE B O 1
ATOM 5635 N N . ILE B 1 249 ? 3.178 -0.422 10.938 1 90.81 249 ILE B N 1
ATOM 5636 C CA . ILE B 1 249 ? 2.961 -1.857 11.086 1 90.81 249 ILE B CA 1
ATOM 5637 C C . ILE B 1 249 ? 3.203 -2.273 12.531 1 90.81 249 ILE B C 1
ATOM 5639 O O . ILE B 1 249 ? 2.438 -3.059 13.094 1 90.81 249 ILE B O 1
ATOM 5643 N N . SER B 1 250 ? 4.262 -1.738 13.156 1 91.31 250 SER B N 1
ATOM 5644 C CA . SER B 1 250 ? 4.59 -2.051 14.547 1 91.31 250 SER B CA 1
ATOM 5645 C C . SER B 1 250 ? 3.455 -1.663 15.484 1 91.31 250 SER B C 1
ATOM 5647 O O . SER B 1 250 ? 3.137 -2.402 16.422 1 91.31 250 SER B O 1
ATOM 5649 N N . LEU B 1 251 ? 2.852 -0.528 15.266 1 94.81 251 LEU B N 1
ATOM 5650 C CA . LEU B 1 251 ? 1.755 -0.069 16.109 1 94.81 251 LEU B CA 1
ATOM 5651 C C . LEU B 1 251 ? 0.497 -0.896 15.867 1 94.81 251 LEU B C 1
ATOM 5653 O O . LEU B 1 251 ? -0.223 -1.231 16.812 1 94.81 251 LEU B O 1
ATOM 5657 N N . LYS B 1 252 ? 0.22 -1.241 14.656 1 91.19 252 LYS B N 1
ATOM 5658 C CA . LYS B 1 252 ? -0.979 -2 14.305 1 91.19 252 LYS B CA 1
ATOM 5659 C C . LYS B 1 252 ? -0.923 -3.41 14.891 1 91.19 252 LYS B C 1
ATOM 5661 O O . LYS B 1 252 ? -1.96 -4.004 15.188 1 91.19 252 LYS B O 1
ATOM 5666 N N . GLU B 1 253 ? 0.242 -3.846 15.055 1 85.88 253 GLU B N 1
ATOM 5667 C CA . GLU B 1 253 ? 0.424 -5.172 15.641 1 85.88 253 GLU B CA 1
ATOM 5668 C C . GLU B 1 253 ? -0.101 -5.219 17.078 1 85.88 253 GLU B C 1
ATOM 5670 O O . GLU B 1 253 ? -0.476 -6.285 17.562 1 85.88 253 GLU B O 1
ATOM 5675 N N . GLU B 1 254 ? -0.032 -4.133 17.719 1 90.81 254 GLU B N 1
ATOM 5676 C CA . GLU B 1 254 ? -0.544 -4.035 19.094 1 90.81 254 GLU B CA 1
ATOM 5677 C C . GLU B 1 254 ? -2.01 -3.605 19.094 1 90.81 254 GLU B C 1
ATOM 5679 O O . GLU B 1 254 ? -2.492 -3.055 20.094 1 90.81 254 GLU B O 1
ATOM 5684 N N . ASP B 1 255 ? -2.699 -3.787 17.953 1 90.5 255 ASP B N 1
ATOM 5685 C CA . ASP B 1 255 ? -4.121 -3.52 17.766 1 90.5 255 ASP B CA 1
ATOM 5686 C C . ASP B 1 255 ? -4.418 -2.023 17.875 1 90.5 255 ASP B C 1
ATOM 5688 O O . ASP B 1 255 ? -5.477 -1.626 18.359 1 90.5 255 ASP B O 1
ATOM 5692 N N . VAL B 1 256 ? -3.414 -1.174 17.578 1 96.88 256 VAL B N 1
ATOM 5693 C CA . VAL B 1 256 ? -3.604 0.273 17.531 1 96.88 256 VAL B CA 1
ATOM 5694 C C . VAL B 1 256 ? -4.289 0.667 16.219 1 96.88 256 VAL B C 1
ATOM 5696 O O . VAL B 1 256 ? -3.85 0.27 15.141 1 96.88 256 VAL B O 1
ATOM 5699 N N . LYS B 1 257 ? -5.414 1.411 16.281 1 97.88 257 LYS B N 1
ATOM 5700 C CA . LYS B 1 257 ? -6.023 1.973 15.078 1 97.88 257 LYS B CA 1
ATOM 5701 C C . LYS B 1 257 ? -5.23 3.168 14.562 1 97.88 257 LYS B C 1
ATOM 5703 O O . LYS B 1 257 ? -4.961 4.109 15.312 1 97.88 257 LYS B O 1
ATOM 5708 N N . VAL B 1 258 ? -4.859 3.176 13.328 1 98.25 258 VAL B N 1
ATOM 5709 C CA . VAL B 1 258 ? -3.963 4.191 12.789 1 98.25 258 VAL B CA 1
ATOM 5710 C C . VAL B 1 258 ? -4.742 5.133 11.875 1 98.25 258 VAL B C 1
ATOM 5712 O O . VAL B 1 258 ? -5.391 4.688 10.93 1 98.25 258 VAL B O 1
ATOM 5715 N N . HIS B 1 259 ? -4.703 6.406 12.133 1 98.81 259 HIS B N 1
ATOM 5716 C CA . HIS B 1 259 ? -5.27 7.484 11.336 1 98.81 259 HIS B CA 1
ATOM 5717 C C . HIS B 1 259 ? -4.176 8.328 10.688 1 98.81 259 HIS B C 1
ATOM 5719 O O . HIS B 1 259 ? -3.186 8.672 11.336 1 98.81 259 HIS B O 1
ATOM 5725 N N . VAL B 1 260 ? -4.316 8.594 9.406 1 98.5 260 VAL B N 1
ATOM 5726 C CA . VAL B 1 260 ? -3.385 9.484 8.719 1 98.5 260 VAL B CA 1
ATOM 5727 C C . VAL B 1 260 ? -4.098 10.773 8.328 1 98.5 260 VAL B C 1
ATOM 5729 O O . VAL B 1 260 ? -5.062 10.75 7.562 1 98.5 260 VAL B O 1
ATOM 5732 N N . GLU B 1 261 ? -3.682 11.82 8.93 1 98.12 261 GLU B N 1
ATOM 5733 C CA . GLU B 1 261 ? -4.172 13.141 8.539 1 98.12 261 GLU B CA 1
ATOM 5734 C C . GLU B 1 261 ? -3.332 13.727 7.406 1 98.12 261 GLU B C 1
ATOM 5736 O O . GLU B 1 261 ? -2.205 14.172 7.629 1 98.12 261 GLU B O 1
ATOM 5741 N N . LEU B 1 262 ? -3.918 13.75 6.262 1 95.25 262 LEU B N 1
ATOM 5742 C CA . LEU B 1 262 ? -3.172 14.164 5.078 1 95.25 262 LEU B CA 1
ATOM 5743 C C . LEU B 1 262 ? -3.217 15.672 4.898 1 95.25 262 LEU B C 1
ATOM 5745 O O . LEU B 1 262 ? -4.203 16.312 5.273 1 95.25 262 LEU B O 1
ATOM 5749 N N . ALA B 1 263 ? -2.125 16.234 4.48 1 90.19 263 ALA B N 1
ATOM 5750 C CA . ALA B 1 263 ? -2.039 17.625 4.02 1 90.19 263 ALA B CA 1
ATOM 5751 C C . ALA B 1 263 ? -1.648 17.688 2.545 1 90.19 263 ALA B C 1
ATOM 5753 O O . ALA B 1 263 ? -1.131 16.719 1.991 1 90.19 263 ALA B O 1
ATOM 5754 N N . SER B 1 264 ? -1.962 18.75 1.981 1 85.94 264 SER B N 1
ATOM 5755 C CA . SER B 1 264 ? -1.671 18.922 0.562 1 85.94 264 SER B CA 1
ATOM 5756 C C . SER B 1 264 ? -0.181 18.766 0.28 1 85.94 264 SER B C 1
ATOM 5758 O O . SER B 1 264 ? 0.655 19.312 1.003 1 85.94 264 SER B O 1
ATOM 5760 N N . ILE B 1 265 ? 0.083 17.906 -0.657 1 89.25 265 ILE B N 1
ATOM 5761 C CA . ILE B 1 265 ? 1.441 17.703 -1.147 1 89.25 265 ILE B CA 1
ATOM 5762 C C . ILE B 1 265 ? 1.56 18.234 -2.574 1 89.25 265 ILE B C 1
ATOM 5764 O O . ILE B 1 265 ? 0.945 17.703 -3.498 1 89.25 265 ILE B O 1
ATOM 5768 N N . GLN B 1 266 ? 2.318 19.219 -2.725 1 81 266 GLN B N 1
ATOM 5769 C CA . GLN B 1 266 ? 2.369 19.922 -4.008 1 81 266 GLN B CA 1
ATOM 5770 C C . GLN B 1 266 ? 3.111 19.094 -5.051 1 81 266 GLN B C 1
ATOM 5772 O O . GLN B 1 266 ? 2.709 19.047 -6.215 1 81 266 GLN B O 1
ATOM 5777 N N . ASP B 1 267 ? 4.215 18.516 -4.652 1 88.12 267 ASP B N 1
ATOM 5778 C CA . ASP B 1 267 ? 4.988 17.703 -5.586 1 88.12 267 ASP B CA 1
ATOM 5779 C C . ASP B 1 267 ? 4.25 16.422 -5.938 1 88.12 267 ASP B C 1
ATOM 5781 O O . ASP B 1 267 ? 3.949 15.609 -5.059 1 88.12 267 ASP B O 1
ATOM 5785 N N . ARG B 1 268 ? 3.973 16.312 -7.172 1 88.06 268 ARG B N 1
ATOM 5786 C CA . ARG B 1 268 ? 3.154 15.188 -7.629 1 88.06 268 ARG B CA 1
ATOM 5787 C C . ARG B 1 268 ? 3.838 13.859 -7.34 1 88.06 268 ARG B C 1
ATOM 5789 O O . ARG B 1 268 ? 3.182 12.891 -6.957 1 88.06 268 ARG B O 1
ATOM 5796 N N . LYS B 1 269 ? 5.152 13.789 -7.625 1 89.62 269 LYS B N 1
ATOM 5797 C CA . LYS B 1 269 ? 5.891 12.555 -7.387 1 89.62 269 LYS B CA 1
ATOM 5798 C C . LYS B 1 269 ? 5.852 12.172 -5.91 1 89.62 269 LYS B C 1
ATOM 5800 O O . LYS B 1 269 ? 5.641 11 -5.574 1 89.62 269 LYS B O 1
ATOM 5805 N N . LEU B 1 270 ? 6.074 13.141 -5.086 1 92.88 270 LEU B N 1
ATOM 5806 C CA . LEU B 1 270 ? 6.031 12.891 -3.65 1 92.88 270 LEU B CA 1
ATOM 5807 C C . LEU B 1 270 ? 4.625 12.5 -3.209 1 92.88 270 LEU B C 1
ATOM 5809 O O . LEU B 1 270 ? 4.457 11.594 -2.389 1 92.88 270 LEU B O 1
ATOM 5813 N N . ARG B 1 271 ? 3.66 13.211 -3.725 1 94.06 271 ARG B N 1
ATOM 5814 C CA . ARG B 1 271 ? 2.264 12.914 -3.42 1 94.06 271 ARG B CA 1
ATOM 5815 C C . ARG B 1 271 ? 1.926 11.461 -3.742 1 94.06 271 ARG B C 1
ATOM 5817 O O . ARG B 1 271 ? 1.323 10.766 -2.926 1 94.06 271 ARG B O 1
ATOM 5824 N N . LYS B 1 272 ? 2.279 11.03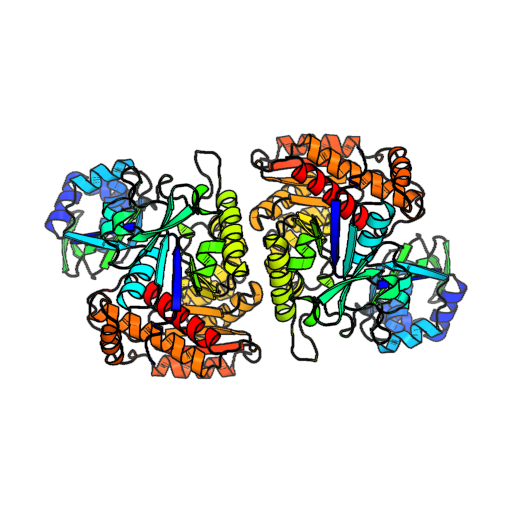1 -4.883 1 91.19 272 LYS B N 1
ATOM 5825 C CA . LYS B 1 272 ? 2.033 9.664 -5.32 1 91.19 272 LYS B CA 1
ATOM 5826 C C . LYS B 1 272 ? 2.699 8.664 -4.379 1 91.19 272 LYS B C 1
ATOM 5828 O O . LYS B 1 272 ? 2.084 7.668 -3.986 1 91.19 272 LYS B O 1
ATOM 5833 N N . LYS B 1 273 ? 3.959 8.93 -4.031 1 92.38 273 LYS B N 1
ATOM 5834 C CA . LYS B 1 273 ? 4.703 8.039 -3.143 1 92.38 273 LYS B CA 1
ATOM 5835 C C . LYS B 1 273 ? 4.016 7.918 -1.786 1 92.38 273 LYS B C 1
ATOM 5837 O O . LYS B 1 273 ? 3.924 6.82 -1.23 1 92.38 273 LYS B O 1
ATOM 5842 N N . VAL B 1 274 ? 3.564 9.016 -1.262 1 94.94 274 VAL B N 1
ATOM 5843 C CA . VAL B 1 274 ? 2.914 9.008 0.044 1 94.94 274 VAL B CA 1
ATOM 5844 C C . VAL B 1 274 ? 1.605 8.227 -0.034 1 94.94 274 VAL B C 1
ATOM 5846 O O . VAL B 1 274 ? 1.319 7.395 0.832 1 94.94 274 VAL B O 1
ATOM 5849 N N . ILE B 1 275 ? 0.837 8.438 -1.002 1 93.75 275 ILE B N 1
ATOM 5850 C CA . ILE B 1 275 ? -0.476 7.824 -1.16 1 93.75 275 ILE B CA 1
ATOM 5851 C C . ILE B 1 275 ? -0.323 6.316 -1.314 1 93.75 275 ILE B C 1
ATOM 5853 O O . ILE B 1 275 ? -0.995 5.543 -0.626 1 93.75 275 ILE B O 1
ATOM 5857 N N . THR B 1 276 ? 0.577 5.84 -2.09 1 88.81 276 THR B N 1
ATOM 5858 C CA . THR B 1 276 ? 0.697 4.426 -2.426 1 88.81 276 THR B CA 1
ATOM 5859 C C . THR B 1 276 ? 1.358 3.654 -1.289 1 88.81 276 THR B C 1
ATOM 5861 O O . THR B 1 276 ? 1.086 2.469 -1.096 1 88.81 276 THR B O 1
ATOM 5864 N N . ASN B 1 277 ? 2.195 4.328 -0.535 1 91.81 277 ASN B N 1
ATOM 5865 C CA . ASN B 1 277 ? 2.98 3.621 0.471 1 91.81 277 ASN B CA 1
ATOM 5866 C C . ASN B 1 277 ? 2.311 3.672 1.842 1 91.81 277 ASN B C 1
ATOM 5868 O O . ASN B 1 277 ? 2.441 2.74 2.637 1 91.81 277 ASN B O 1
ATOM 5872 N N . ILE B 1 278 ? 1.585 4.762 2.109 1 95.62 278 ILE B N 1
ATOM 5873 C CA . ILE B 1 278 ? 1.17 4.98 3.49 1 95.62 278 ILE B CA 1
ATOM 5874 C C . ILE B 1 278 ? -0.328 4.719 3.629 1 95.62 278 ILE B C 1
ATOM 5876 O O . ILE B 1 278 ? -0.76 4.023 4.551 1 95.62 278 ILE B O 1
ATOM 5880 N N . LEU B 1 279 ? -1.133 5.176 2.76 1 95.56 279 LEU B N 1
ATOM 5881 C CA . LEU B 1 279 ? -2.58 5.219 2.945 1 95.56 279 LEU B CA 1
ATOM 5882 C C . LEU B 1 279 ? -3.164 3.811 2.979 1 95.56 279 LEU B C 1
ATOM 5884 O O . LEU B 1 279 ? -4.035 3.514 3.799 1 95.56 279 LEU B O 1
ATOM 5888 N N . PRO B 1 280 ? -2.66 2.887 2.131 1 91.75 280 PRO B N 1
ATOM 5889 C CA . PRO B 1 280 ? -3.277 1.559 2.129 1 91.75 280 PRO B CA 1
ATOM 5890 C C . PRO B 1 280 ? -3.076 0.813 3.447 1 91.75 280 PRO B C 1
ATOM 5892 O O . PRO B 1 280 ? -3.787 -0.156 3.727 1 91.75 280 PRO B O 1
ATOM 5895 N N . ILE B 1 281 ? -2.09 1.175 4.227 1 92.62 281 ILE B N 1
ATOM 5896 C CA . ILE B 1 281 ? -1.827 0.436 5.453 1 92.62 281 ILE B CA 1
ATOM 5897 C C . ILE B 1 281 ? -2.457 1.167 6.641 1 92.62 281 ILE B C 1
ATOM 5899 O O . ILE B 1 281 ? -2.41 0.68 7.773 1 92.62 281 ILE B O 1
ATOM 5903 N N . ALA B 1 282 ? -3.039 2.346 6.422 1 95.81 282 ALA B N 1
ATOM 5904 C CA . ALA B 1 282 ? -3.777 3.061 7.461 1 95.81 282 ALA B CA 1
ATOM 5905 C C . ALA B 1 282 ? -5.156 2.443 7.676 1 95.81 282 ALA B C 1
ATOM 5907 O O . ALA B 1 282 ? -5.637 1.672 6.84 1 95.81 282 ALA B O 1
ATOM 5908 N N . ASP B 1 283 ? -5.762 2.678 8.844 1 96.75 283 ASP B N 1
ATOM 5909 C CA . ASP B 1 283 ? -7.148 2.299 9.094 1 96.75 283 ASP B CA 1
ATOM 5910 C C . ASP B 1 283 ? -8.102 3.432 8.711 1 96.75 283 ASP B C 1
ATOM 5912 O O . ASP B 1 283 ? -9.188 3.184 8.188 1 96.75 283 ASP B O 1
ATOM 5916 N N . SER B 1 284 ? -7.688 4.605 9 1 98.31 284 SER B N 1
ATOM 5917 C CA . SER B 1 284 ? -8.477 5.812 8.781 1 98.31 284 SER B CA 1
ATOM 5918 C C . SER B 1 284 ? -7.645 6.898 8.109 1 98.31 284 SER B C 1
ATOM 5920 O O . SER B 1 284 ? -6.465 7.074 8.422 1 98.31 284 SER B O 1
ATOM 5922 N N . VAL B 1 285 ? -8.266 7.617 7.176 1 98.44 285 VAL B N 1
ATOM 5923 C CA . VAL B 1 285 ? -7.578 8.703 6.477 1 98.44 285 VAL B CA 1
ATOM 5924 C C . VAL B 1 285 ? -8.43 9.969 6.527 1 98.44 285 VAL B C 1
ATOM 5926 O O . VAL B 1 285 ? -9.625 9.93 6.238 1 98.44 285 VAL B O 1
ATOM 5929 N N . GLY B 1 286 ? -7.852 11.055 6.949 1 98.31 286 GLY B N 1
ATOM 5930 C CA . GLY B 1 286 ? -8.5 12.359 6.965 1 98.31 286 GLY B CA 1
ATOM 5931 C C . GLY B 1 286 ? -7.996 13.289 5.875 1 98.31 286 GLY B C 1
ATOM 5932 O O . GLY B 1 286 ? -6.789 13.5 5.742 1 98.31 286 GLY B O 1
ATOM 5933 N N . ILE B 1 287 ? -8.977 13.812 5.117 1 97.06 287 ILE B N 1
ATOM 5934 C CA . ILE B 1 287 ? -8.594 14.688 4.012 1 97.06 287 ILE B CA 1
ATOM 5935 C C . ILE B 1 287 ? -9.633 15.797 3.854 1 97.06 287 ILE B C 1
ATOM 5937 O O . ILE B 1 287 ? -10.734 15.711 4.395 1 97.06 287 ILE B O 1
ATOM 5941 N N . ASP B 1 288 ? -9.273 16.844 3.186 1 92.31 288 ASP B N 1
ATOM 5942 C CA . ASP B 1 288 ? -10.25 17.859 2.809 1 92.31 288 ASP B CA 1
ATOM 5943 C C . ASP B 1 288 ? -10.672 17.688 1.35 1 92.31 288 ASP B C 1
ATOM 5945 O O . ASP B 1 288 ? -10.336 16.703 0.708 1 92.31 288 ASP B O 1
ATOM 5949 N N . GLU B 1 289 ? -11.484 18.562 0.871 1 85.38 289 GLU B N 1
ATOM 5950 C CA . GLU B 1 289 ? -12.055 18.422 -0.464 1 85.38 289 GLU B CA 1
ATOM 5951 C C . GLU B 1 289 ? -10.977 18.516 -1.541 1 85.38 289 GLU B C 1
ATOM 5953 O O . GLU B 1 289 ? -11.016 17.781 -2.529 1 85.38 289 GLU B O 1
ATOM 5958 N N . ALA B 1 290 ? -10.047 19.469 -1.358 1 87.38 290 ALA B N 1
ATOM 5959 C CA . ALA B 1 290 ? -8.969 19.625 -2.33 1 87.38 290 ALA B CA 1
ATOM 5960 C C . ALA B 1 290 ? -8.125 18.359 -2.408 1 87.38 290 ALA B C 1
ATOM 5962 O O . ALA B 1 290 ? -7.66 17.969 -3.486 1 87.38 290 ALA B O 1
ATOM 5963 N N . GLU B 1 291 ? -7.977 17.781 -1.312 1 92.19 291 GLU B N 1
ATOM 5964 C CA . GLU B 1 291 ? -7.148 16.578 -1.232 1 92.19 291 GLU B CA 1
ATOM 5965 C C . GLU B 1 291 ? -7.844 15.383 -1.877 1 92.19 291 GLU B C 1
ATOM 5967 O O . GLU B 1 291 ? -7.184 14.477 -2.4 1 92.19 291 GLU B O 1
ATOM 5972 N N . ILE B 1 292 ? -9.195 15.344 -1.902 1 93.94 292 ILE B N 1
ATOM 5973 C CA . ILE B 1 292 ? -9.906 14.312 -2.645 1 93.94 292 ILE B CA 1
ATOM 5974 C C . ILE B 1 292 ? -9.484 14.344 -4.113 1 93.94 292 ILE B C 1
ATOM 5976 O O . ILE B 1 292 ? -9.18 13.305 -4.699 1 93.94 292 ILE B O 1
ATOM 5980 N N . ALA B 1 293 ? -9.508 15.57 -4.617 1 93.38 293 ALA B N 1
ATOM 5981 C CA . ALA B 1 293 ? -9.156 15.742 -6.023 1 93.38 293 ALA B CA 1
ATOM 5982 C C . ALA B 1 293 ? -7.719 15.312 -6.289 1 93.38 293 ALA B C 1
ATOM 5984 O O . ALA B 1 293 ? -7.43 14.672 -7.305 1 93.38 293 ALA B O 1
ATOM 5985 N N . GLN B 1 294 ? -6.883 15.672 -5.398 1 92.56 294 GLN B N 1
ATOM 5986 C CA . GLN B 1 294 ? -5.477 15.312 -5.551 1 92.56 294 GLN B CA 1
ATOM 5987 C C . GLN B 1 294 ? -5.289 13.797 -5.551 1 92.56 294 GLN B C 1
ATOM 5989 O O . GLN B 1 294 ? -4.535 13.258 -6.363 1 92.56 294 GLN B O 1
ATOM 5994 N N . LEU B 1 295 ? -5.922 13.117 -4.613 1 94.06 295 LEU B N 1
ATOM 5995 C CA . LEU B 1 295 ? -5.824 11.664 -4.523 1 94.06 295 LEU B CA 1
ATOM 5996 C C . LEU B 1 295 ? -6.375 11 -5.781 1 94.06 295 LEU B C 1
ATOM 5998 O O . LEU B 1 295 ? -5.766 10.07 -6.316 1 94.06 295 LEU B O 1
ATOM 6002 N N . LEU B 1 296 ? -7.512 11.484 -6.266 1 94.06 296 LEU B N 1
ATOM 6003 C CA . LEU B 1 296 ? -8.141 10.93 -7.457 1 94.06 296 LEU B CA 1
ATOM 6004 C C . LEU B 1 296 ? -7.242 11.102 -8.68 1 94.06 296 LEU B C 1
ATOM 6006 O O . LEU B 1 296 ? -7.168 10.219 -9.531 1 94.06 296 LEU B O 1
ATOM 6010 N N . SER B 1 297 ? -6.609 12.258 -8.711 1 90.81 297 SER B N 1
ATOM 6011 C CA . SER B 1 297 ? -5.676 12.5 -9.805 1 90.81 297 SER B CA 1
ATOM 6012 C C . SER B 1 297 ? -4.547 11.477 -9.805 1 90.81 297 SER B C 1
ATOM 6014 O O . SER B 1 297 ? -4.172 10.953 -10.859 1 90.81 297 SER B O 1
ATOM 6016 N N . VAL B 1 298 ? -4.004 11.227 -8.656 1 88.81 298 VAL B N 1
ATOM 6017 C CA . VAL B 1 298 ? -2.922 10.258 -8.508 1 88.81 298 VAL B CA 1
ATOM 6018 C C . VAL B 1 298 ? -3.414 8.875 -8.906 1 88.81 298 VAL B C 1
ATOM 6020 O O . VAL B 1 298 ? -2.672 8.094 -9.508 1 88.81 298 VAL B O 1
ATOM 6023 N N . LEU B 1 299 ? -4.68 8.539 -8.633 1 88.81 299 LEU B N 1
ATOM 6024 C CA . LEU B 1 299 ? -5.242 7.215 -8.859 1 88.81 299 LEU B CA 1
ATOM 6025 C C . LEU B 1 299 ? -5.73 7.07 -10.297 1 88.81 299 LEU B C 1
ATOM 6027 O O . LEU B 1 299 ? -6.23 6.012 -10.688 1 88.81 299 LEU B O 1
ATOM 6031 N N . GLY B 1 300 ? -5.637 8.188 -11.117 1 85.62 300 GLY B N 1
ATOM 6032 C CA . GLY B 1 300 ? -5.934 8.094 -12.539 1 85.62 300 GLY B CA 1
ATOM 6033 C C . GLY B 1 300 ? -7.328 8.578 -12.891 1 85.62 300 GLY B C 1
ATOM 6034 O O . GLY B 1 300 ? -7.812 8.336 -14 1 85.62 300 GLY B O 1
ATOM 6035 N N . TYR B 1 301 ? -8.031 9.156 -11.969 1 91.5 301 TYR B N 1
ATOM 6036 C CA . TYR B 1 301 ? -9.383 9.664 -12.219 1 91.5 301 TYR B CA 1
ATOM 6037 C C . TYR B 1 301 ? -9.367 11.172 -12.398 1 91.5 301 TYR B C 1
ATOM 6039 O O . TYR B 1 301 ? -10.016 11.906 -11.641 1 91.5 301 TYR B O 1
ATOM 6047 N N . ARG B 1 302 ? -8.758 11.703 -13.453 1 91.5 302 ARG B N 1
ATOM 6048 C CA . ARG B 1 302 ? -8.477 13.117 -13.68 1 91.5 302 ARG B CA 1
ATOM 6049 C C . ARG B 1 302 ? -9.766 13.891 -13.961 1 91.5 302 ARG B C 1
ATOM 6051 O O . ARG B 1 302 ? -9.93 15.023 -13.492 1 91.5 302 ARG B O 1
ATOM 6058 N N . ASP B 1 303 ? -10.633 13.281 -14.656 1 94.5 303 ASP B N 1
ATOM 6059 C CA . ASP B 1 303 ? -11.875 13.969 -15.008 1 94.5 303 ASP B CA 1
ATOM 6060 C C . ASP B 1 303 ? -12.695 14.273 -13.758 1 94.5 303 ASP B C 1
ATOM 6062 O O . ASP B 1 303 ? -13.188 15.391 -13.586 1 94.5 303 ASP B O 1
ATOM 6066 N N . LEU B 1 304 ? -12.859 13.281 -12.961 1 95.25 304 LEU B N 1
ATOM 6067 C CA . LEU B 1 304 ? -13.602 13.469 -11.719 1 95.25 304 LEU B CA 1
ATOM 6068 C C . LEU B 1 304 ? -12.875 14.438 -10.789 1 95.25 304 LEU B C 1
ATOM 6070 O O . LEU B 1 304 ? -13.516 15.266 -10.125 1 95.25 304 LEU B O 1
ATOM 6074 N N . ALA B 1 305 ? -11.523 14.383 -10.688 1 94.62 305 ALA B N 1
ATOM 6075 C CA . ALA B 1 305 ? -10.719 15.312 -9.898 1 94.62 305 ALA B CA 1
ATOM 6076 C C . ALA B 1 305 ? -10.969 16.75 -10.32 1 94.62 305 ALA B C 1
ATOM 6078 O O . ALA B 1 305 ? -11.164 17.625 -9.477 1 94.62 305 ALA B O 1
ATOM 6079 N N . ASP B 1 306 ? -11.008 16.969 -11.625 1 94.25 306 ASP B N 1
ATOM 6080 C CA . ASP B 1 306 ? -11.227 18.297 -12.164 1 94.25 306 ASP B CA 1
ATOM 6081 C C . ASP B 1 306 ? -12.617 18.812 -11.82 1 94.25 306 ASP B C 1
ATOM 6083 O O . ASP B 1 306 ? -12.789 19.984 -11.492 1 94.25 306 ASP B O 1
ATOM 6087 N N . ARG B 1 307 ? -13.578 17.938 -11.945 1 94.44 307 ARG B N 1
ATOM 6088 C CA . ARG B 1 307 ? -14.945 18.312 -11.617 1 94.44 307 ARG B CA 1
ATOM 6089 C C . ARG B 1 307 ? -15.07 18.719 -10.156 1 94.44 307 ARG B C 1
ATOM 6091 O O . ARG B 1 307 ? -15.75 19.688 -9.828 1 94.44 307 ARG B O 1
ATOM 6098 N N . ILE B 1 308 ? -14.469 17.969 -9.266 1 92.62 308 ILE B N 1
ATOM 6099 C CA . ILE B 1 308 ? -14.516 18.25 -7.84 1 92.62 308 ILE B CA 1
ATOM 6100 C C . ILE B 1 308 ? -13.812 19.578 -7.547 1 92.62 308 ILE B C 1
ATOM 6102 O O . ILE B 1 308 ? -14.312 20.391 -6.766 1 92.62 308 ILE B O 1
ATOM 6106 N N . PHE B 1 309 ? -12.711 19.797 -8.219 1 86.62 309 PHE B N 1
ATOM 6107 C CA . PHE B 1 309 ? -11.945 21.031 -8.016 1 86.62 309 PHE B CA 1
ATOM 6108 C C . PHE B 1 309 ? -12.711 22.234 -8.539 1 86.62 309 PHE B C 1
ATOM 6110 O O . PHE B 1 309 ? -12.664 23.312 -7.941 1 86.62 309 PHE B O 1
ATOM 6117 N N . THR B 1 310 ? -13.406 22.016 -9.625 1 88 310 THR B N 1
ATOM 6118 C CA . THR B 1 310 ? -14.047 23.141 -10.32 1 88 310 THR B CA 1
ATOM 6119 C C . THR B 1 310 ? -15.43 23.422 -9.727 1 88 310 THR B C 1
ATOM 6121 O O . THR B 1 310 ? -15.781 24.578 -9.5 1 88 310 THR B O 1
ATOM 6124 N N . TYR B 1 311 ? -16.266 22.391 -9.477 1 87.25 311 TYR B N 1
ATOM 6125 C CA . TYR B 1 311 ? -17.688 22.609 -9.164 1 87.25 311 TYR B CA 1
ATOM 6126 C C . TYR B 1 311 ? -17.969 22.312 -7.695 1 87.25 311 TYR B C 1
ATOM 6128 O O . TYR B 1 311 ? -18.984 22.75 -7.156 1 87.25 311 TYR B O 1
ATOM 6136 N N . ASN B 1 312 ? -17.188 21.562 -7.07 1 86.75 312 ASN B N 1
ATOM 6137 C CA . ASN B 1 312 ? -17.297 21.234 -5.648 1 86.75 312 ASN B CA 1
ATOM 6138 C C . ASN B 1 312 ? -18.672 20.688 -5.301 1 86.75 312 ASN B C 1
ATOM 6140 O O . ASN B 1 312 ? -19.297 21.125 -4.32 1 86.75 312 ASN B O 1
ATOM 6144 N N . ARG B 1 313 ? -19.297 19.844 -6.141 1 91.5 313 ARG B N 1
ATOM 6145 C CA . ARG B 1 313 ? -20.578 19.203 -5.891 1 91.5 313 ARG B CA 1
ATOM 6146 C C . ARG B 1 313 ? -20.438 18.062 -4.891 1 91.5 313 ARG B C 1
ATOM 6148 O O . ARG B 1 313 ? -19.516 17.25 -4.992 1 91.5 313 ARG B O 1
ATOM 6155 N N . LEU B 1 314 ? -21.344 18.031 -3.965 1 95 314 LEU B N 1
ATOM 6156 C CA . LEU B 1 314 ? -21.328 17 -2.932 1 95 314 LEU B CA 1
ATOM 6157 C C . LEU B 1 314 ? -21.344 15.602 -3.551 1 95 314 LEU B C 1
ATOM 6159 O O . LEU B 1 314 ? -20.625 14.703 -3.098 1 95 314 LEU B O 1
ATOM 6163 N N . GLU B 1 315 ? -22.188 15.383 -4.574 1 95.62 315 GLU B N 1
ATOM 6164 C CA . GLU B 1 315 ? -22.312 14.094 -5.25 1 95.62 315 GLU B CA 1
ATOM 6165 C C . GLU B 1 315 ? -20.969 13.617 -5.789 1 95.62 315 GLU B C 1
ATOM 6167 O O . GLU B 1 315 ? -20.625 12.445 -5.652 1 95.62 315 GLU B O 1
ATOM 6172 N N . ASP B 1 316 ? -20.219 14.523 -6.398 1 96.19 316 ASP B N 1
ATOM 6173 C CA . ASP B 1 316 ? -18.906 14.188 -6.949 1 96.19 316 ASP B CA 1
ATOM 6174 C C . ASP B 1 316 ? -17.922 13.844 -5.844 1 96.19 316 ASP B C 1
ATOM 6176 O O . ASP B 1 316 ? -17.078 12.961 -6.012 1 96.19 316 ASP B O 1
ATOM 6180 N N . SER B 1 317 ? -17.969 14.578 -4.738 1 96.38 317 SER B N 1
ATOM 6181 C CA . SER B 1 317 ? -17.094 14.312 -3.604 1 96.38 317 SER B CA 1
ATOM 6182 C C . SER B 1 317 ? -17.375 12.938 -2.998 1 96.38 317 SER B C 1
ATOM 6184 O O . SER B 1 317 ? -16.453 12.227 -2.6 1 96.38 317 SER B O 1
ATOM 6186 N N . ILE B 1 318 ? -18.688 12.594 -2.939 1 97.31 318 ILE B N 1
ATOM 6187 C CA . ILE B 1 318 ? -19.078 11.281 -2.426 1 97.31 318 ILE B CA 1
ATOM 6188 C C . ILE B 1 318 ? -18.547 10.188 -3.348 1 97.31 318 ILE B C 1
ATOM 6190 O O . ILE B 1 318 ? -17.922 9.227 -2.887 1 97.31 318 ILE B O 1
ATOM 6194 N N . LEU B 1 319 ? -18.797 10.383 -4.664 1 97 319 LEU B N 1
ATOM 6195 C CA . LEU B 1 319 ? -18.297 9.422 -5.641 1 97 319 LEU B CA 1
ATOM 6196 C C . LEU B 1 319 ? -16.781 9.281 -5.539 1 97 319 LEU B C 1
ATOM 6198 O O . LEU B 1 319 ? -16.25 8.164 -5.547 1 97 319 LEU B O 1
ATOM 6202 N N . GLY B 1 320 ? -16.078 10.438 -5.5 1 96.94 320 GLY B N 1
ATOM 6203 C CA . GLY B 1 320 ? -14.641 10.43 -5.355 1 96.94 320 GLY B CA 1
ATOM 6204 C C . GLY B 1 320 ? -14.164 9.711 -4.105 1 96.94 320 GLY B C 1
ATOM 6205 O O . GLY B 1 320 ? -13.203 8.945 -4.156 1 96.94 320 GLY B O 1
ATOM 6206 N N . GLY B 1 321 ? -14.812 9.977 -2.984 1 97.19 321 GLY B N 1
ATOM 6207 C CA . GLY B 1 321 ? -14.469 9.305 -1.74 1 97.19 321 GLY B CA 1
ATOM 6208 C C . GLY B 1 321 ? -14.656 7.801 -1.801 1 97.19 321 GLY B C 1
ATOM 6209 O O . GLY B 1 321 ? -13.836 7.047 -1.276 1 97.19 321 GLY B O 1
ATOM 6210 N N . MET B 1 322 ? -15.734 7.336 -2.406 1 96.56 322 MET B N 1
ATOM 6211 C CA . MET B 1 322 ? -16 5.91 -2.557 1 96.56 322 MET B CA 1
ATOM 6212 C C . MET B 1 322 ? -14.906 5.242 -3.389 1 96.56 322 MET B C 1
ATOM 6214 O O . MET B 1 322 ? -14.445 4.148 -3.053 1 96.56 322 MET B O 1
ATOM 6218 N N . ILE B 1 323 ? -14.508 5.914 -4.449 1 94.69 323 ILE B N 1
ATOM 6219 C CA . ILE B 1 323 ? -13.461 5.391 -5.32 1 94.69 323 ILE B CA 1
ATOM 6220 C C . ILE B 1 323 ? -12.148 5.273 -4.543 1 94.69 323 ILE B C 1
ATOM 6222 O O . ILE B 1 323 ? -11.461 4.254 -4.629 1 94.69 323 ILE B O 1
ATOM 6226 N N . ILE B 1 324 ? -11.805 6.32 -3.805 1 96.06 324 ILE B N 1
ATOM 6227 C CA . ILE B 1 324 ? -10.57 6.344 -3.021 1 96.06 324 ILE B CA 1
ATOM 6228 C C . ILE B 1 324 ? -10.57 5.18 -2.031 1 96.06 324 ILE B C 1
ATOM 6230 O O . ILE B 1 324 ? -9.586 4.449 -1.924 1 96.06 324 ILE B O 1
ATOM 6234 N N . LEU B 1 325 ? -11.672 5.016 -1.328 1 95.81 325 LEU B N 1
ATOM 6235 C CA . LEU B 1 325 ? -11.789 3.939 -0.351 1 95.81 325 LEU B CA 1
ATOM 6236 C C . LEU B 1 325 ? -11.672 2.576 -1.026 1 95.81 325 LEU B C 1
ATOM 6238 O O . LEU B 1 325 ? -11.023 1.672 -0.497 1 95.81 325 LEU B O 1
ATOM 6242 N N . ASP B 1 326 ? -12.297 2.447 -2.139 1 91.75 326 ASP B N 1
ATOM 6243 C CA . ASP B 1 326 ? -12.297 1.177 -2.857 1 91.75 326 ASP B CA 1
ATOM 6244 C C . ASP B 1 326 ? -10.898 0.824 -3.354 1 91.75 326 ASP B C 1
ATOM 6246 O O . ASP B 1 326 ? -10.492 -0.34 -3.311 1 91.75 326 ASP B O 1
ATOM 6250 N N . GLU B 1 327 ? -10.195 1.77 -3.879 1 89.81 327 GLU B N 1
ATOM 6251 C CA . GLU B 1 327 ? -8.891 1.535 -4.496 1 89.81 327 GLU B CA 1
ATOM 6252 C C . GLU B 1 327 ? -7.809 1.316 -3.439 1 89.81 327 GLU B C 1
ATOM 6254 O O . GLU B 1 327 ? -6.906 0.497 -3.627 1 89.81 327 GLU B O 1
ATOM 6259 N N . LEU B 1 328 ? -7.828 2.039 -2.41 1 92.69 328 LEU B N 1
ATOM 6260 C CA . LEU B 1 328 ? -6.773 1.962 -1.404 1 92.69 328 LEU B CA 1
ATOM 6261 C C . LEU B 1 328 ? -7.18 1.036 -0.262 1 92.69 328 LEU B C 1
ATOM 6263 O O . LEU B 1 328 ? -6.332 0.598 0.518 1 92.69 328 LEU B O 1
ATOM 6267 N N . ASN B 1 329 ? -8.445 0.791 -0.09 1 93.38 329 ASN B N 1
ATOM 6268 C CA . ASN B 1 329 ? -9.055 -0.268 0.709 1 93.38 329 ASN B CA 1
ATOM 6269 C C . ASN B 1 329 ? -8.68 -0.143 2.184 1 93.38 329 ASN B C 1
ATOM 6271 O O . ASN B 1 329 ? -8.352 -1.138 2.832 1 93.38 329 ASN B O 1
ATOM 6275 N N . PHE B 1 330 ? -8.547 1.123 2.697 1 93.19 330 PHE B N 1
ATOM 6276 C CA . PHE B 1 330 ? -8.477 1.308 4.141 1 93.19 330 PHE B CA 1
ATOM 6277 C C . PHE B 1 330 ? -9.875 1.281 4.758 1 93.19 330 PHE B C 1
ATOM 6279 O O . PHE B 1 330 ? -10.867 1.122 4.051 1 93.19 330 PHE B O 1
ATOM 6286 N N . GLU B 1 331 ? -10 1.374 6.078 1 94.75 331 GLU B N 1
ATOM 6287 C CA . GLU B 1 331 ? -11.227 1.072 6.797 1 94.75 331 GLU B CA 1
ATOM 6288 C C . GLU B 1 331 ? -12.242 2.205 6.656 1 94.75 331 GLU B C 1
ATOM 6290 O O . GLU B 1 331 ? -13.438 1.959 6.465 1 94.75 331 GLU B O 1
ATOM 6295 N N . ILE B 1 332 ? -11.789 3.482 6.805 1 97.94 332 ILE B N 1
ATOM 6296 C CA . ILE B 1 332 ? -12.75 4.582 6.828 1 97.94 332 ILE B CA 1
ATOM 6297 C C . ILE B 1 332 ? -12.086 5.855 6.309 1 97.94 332 ILE B C 1
ATOM 6299 O O . ILE B 1 332 ? -10.922 6.125 6.609 1 97.94 332 ILE B O 1
ATOM 6303 N N . LEU B 1 333 ? -12.797 6.578 5.438 1 98.5 333 LEU B N 1
ATOM 6304 C CA . LEU B 1 333 ? -12.367 7.871 4.906 1 98.5 333 LEU B CA 1
ATOM 6305 C C . LEU B 1 333 ? -13.117 9.008 5.59 1 98.5 333 LEU B C 1
ATOM 6307 O O . LEU B 1 333 ? -14.352 9 5.652 1 98.5 333 LEU B O 1
ATOM 6311 N N . GLN B 1 334 ? -12.391 9.891 6.125 1 98.56 334 GLN B N 1
ATOM 6312 C CA . GLN B 1 334 ? -12.93 11.109 6.727 1 98.56 334 GLN B CA 1
ATOM 6313 C C . GLN B 1 334 ? -12.656 12.328 5.844 1 98.56 334 GLN B C 1
ATOM 6315 O O . GLN B 1 334 ? -11.508 12.609 5.508 1 98.56 334 GLN B O 1
ATOM 6320 N N . VAL B 1 335 ? -13.727 13.031 5.516 1 97.69 335 VAL B N 1
ATOM 6321 C CA . VAL B 1 335 ? -13.57 14.25 4.719 1 97.69 335 VAL B CA 1
ATOM 6322 C C . VAL B 1 335 ? -14.102 15.445 5.5 1 97.69 335 VAL B C 1
ATOM 6324 O O . VAL B 1 335 ? -15.219 15.422 6.016 1 97.69 335 VAL B O 1
ATOM 6327 N N . HIS B 1 336 ? -13.305 16.422 5.633 1 96.31 336 HIS B N 1
ATOM 6328 C CA . HIS B 1 336 ? -13.75 17.641 6.297 1 96.31 336 HIS B CA 1
ATOM 6329 C C . HIS B 1 336 ? -13.656 18.844 5.363 1 96.31 336 HIS B C 1
ATOM 6331 O O . HIS B 1 336 ? -12.617 19.078 4.738 1 96.31 336 HIS B O 1
ATOM 6337 N N . THR B 1 337 ? -14.734 19.516 5.148 1 93.5 337 THR B N 1
ATOM 6338 C CA . THR B 1 337 ? -14.844 20.766 4.391 1 93.5 337 THR B CA 1
ATOM 6339 C C . THR B 1 337 ? -15.359 21.891 5.27 1 93.5 337 THR B C 1
ATOM 6341 O O . THR B 1 337 ? -15.656 21.688 6.449 1 93.5 337 THR B O 1
ATOM 6344 N N . ILE B 1 338 ? -15.469 23.031 4.719 1 89.31 338 ILE B N 1
ATOM 6345 C CA . ILE B 1 338 ? -15.969 24.188 5.449 1 89.31 338 ILE B CA 1
ATOM 6346 C C . ILE B 1 338 ? -17.453 24 5.77 1 89.31 338 ILE B C 1
ATOM 6348 O O . ILE B 1 338 ? -17.906 24.406 6.84 1 89.31 338 ILE B O 1
ATOM 6352 N N . TYR B 1 339 ? -18.219 23.25 4.922 1 92.5 339 TYR B N 1
ATOM 6353 C CA . TYR B 1 339 ? -19.672 23.281 5.07 1 92.5 339 TYR B CA 1
ATOM 6354 C C . TYR B 1 339 ? -20.203 21.906 5.484 1 92.5 339 TYR B C 1
ATOM 6356 O O . TYR B 1 339 ? -21.344 21.797 5.965 1 92.5 339 TYR B O 1
ATOM 6364 N N . TYR B 1 340 ? -19.453 20.906 5.223 1 97 340 TYR B N 1
ATOM 6365 C CA . TYR B 1 340 ? -19.953 19.578 5.609 1 97 340 TYR B CA 1
ATOM 6366 C C . TYR B 1 340 ? -18.797 18.641 5.918 1 97 340 TYR B C 1
ATOM 6368 O O . TYR B 1 340 ? -17.656 18.891 5.516 1 97 340 TYR B O 1
ATOM 6376 N N . LEU B 1 341 ? -19.078 17.641 6.68 1 98.19 341 LEU B N 1
ATOM 6377 C CA . LEU B 1 341 ? -18.203 16.516 6.969 1 98.19 341 LEU B CA 1
ATOM 6378 C C . LEU B 1 341 ? -18.781 15.219 6.414 1 98.19 341 LEU B C 1
ATOM 6380 O O . LEU B 1 341 ? -20 15.102 6.25 1 98.19 341 LEU B O 1
ATOM 6384 N N . MET B 1 342 ? -17.891 14.273 6.148 1 98.25 342 MET B N 1
ATOM 6385 C CA . MET B 1 342 ? -18.359 13.023 5.562 1 98.25 342 MET B CA 1
ATOM 6386 C C . MET B 1 342 ? -17.5 11.852 6.016 1 98.25 342 MET B C 1
ATOM 6388 O O . MET B 1 342 ? -16.281 11.984 6.137 1 98.25 342 MET B O 1
ATOM 6392 N N . TYR B 1 343 ? -18.156 10.727 6.355 1 98.56 343 TYR B N 1
ATOM 6393 C CA . TYR B 1 343 ? -17.516 9.43 6.496 1 98.56 343 TYR B CA 1
ATOM 6394 C C . TYR B 1 343 ? -17.922 8.492 5.359 1 98.56 343 TYR B C 1
ATOM 6396 O O . TYR B 1 343 ? -19.094 8.484 4.941 1 98.56 343 TYR B O 1
ATOM 6404 N N . ILE B 1 344 ? -17.047 7.844 4.812 1 98.31 344 ILE B N 1
ATOM 6405 C CA . ILE B 1 344 ? -17.312 6.758 3.879 1 98.31 344 ILE B CA 1
ATOM 6406 C C . ILE B 1 344 ? -16.594 5.488 4.34 1 98.31 344 ILE B C 1
ATOM 6408 O O . ILE B 1 344 ? -15.391 5.512 4.609 1 98.31 344 ILE B O 1
ATOM 6412 N N . THR B 1 345 ? -17.266 4.41 4.523 1 97.81 345 THR B N 1
ATOM 6413 C CA . THR B 1 345 ? -16.703 3.113 4.879 1 97.81 345 THR B CA 1
ATOM 6414 C C . THR B 1 345 ? -17.391 1.99 4.121 1 97.81 345 THR B C 1
ATOM 6416 O O . THR B 1 345 ? -18.438 2.211 3.49 1 97.81 345 THR B O 1
ATOM 6419 N N . HIS B 1 346 ? -16.812 0.874 4.039 1 93.56 346 HIS B N 1
ATOM 6420 C CA . HIS B 1 346 ? -17.469 -0.29 3.467 1 93.56 346 HIS B CA 1
ATOM 6421 C C . HIS B 1 346 ? -18.656 -0.731 4.332 1 93.56 346 HIS B C 1
ATOM 6423 O O . HIS B 1 346 ? -18.688 -0.431 5.523 1 93.56 346 HIS B O 1
ATOM 6429 N N . ARG B 1 347 ? -19.562 -1.434 3.736 1 91.62 347 ARG B N 1
ATOM 6430 C CA . ARG B 1 347 ? -20.812 -1.806 4.379 1 91.62 347 ARG B CA 1
ATOM 6431 C C . ARG B 1 347 ? -20.562 -2.697 5.59 1 91.62 347 ARG B C 1
ATOM 6433 O O . ARG B 1 347 ? -21.328 -2.658 6.559 1 91.62 347 ARG B O 1
ATOM 6440 N N . ASP B 1 348 ? -19.5 -3.395 5.555 1 88.94 348 ASP B N 1
ATOM 6441 C CA . ASP B 1 348 ? -19.25 -4.367 6.617 1 88.94 348 ASP B CA 1
ATOM 6442 C C . ASP B 1 348 ? -18.562 -3.709 7.812 1 88.94 348 ASP B C 1
ATOM 6444 O O . ASP B 1 348 ? -18.234 -4.383 8.789 1 88.94 348 ASP B O 1
ATOM 6448 N N . ASN B 1 349 ? -18.328 -2.385 7.789 1 93.69 349 ASN B N 1
ATOM 6449 C CA . ASN B 1 349 ? -17.859 -1.694 8.984 1 93.69 349 ASN B CA 1
ATOM 6450 C C . ASN B 1 349 ? -18.75 -1.967 10.18 1 93.69 349 ASN B C 1
ATOM 6452 O O . ASN B 1 349 ? -19.984 -1.974 10.055 1 93.69 349 ASN B O 1
ATOM 6456 N N . PRO B 1 350 ? -18.172 -2.215 11.289 1 94.75 350 PRO B N 1
ATOM 6457 C CA . PRO B 1 350 ? -18.969 -2.633 12.438 1 94.75 350 PRO B CA 1
ATOM 6458 C C . PRO B 1 350 ? -19.859 -1.512 12.984 1 94.75 350 PRO B C 1
ATOM 6460 O O . PRO B 1 350 ? -20.875 -1.779 13.633 1 94.75 350 PRO B O 1
ATOM 6463 N N . LEU B 1 351 ? -19.547 -0.287 12.828 1 97.5 351 LEU B N 1
ATOM 6464 C CA . LEU B 1 351 ? -20.328 0.819 13.375 1 97.5 351 LEU B CA 1
ATOM 6465 C C . LEU B 1 351 ? -21.547 1.105 12.508 1 97.5 351 LEU B C 1
ATOM 6467 O O . LEU B 1 351 ? -21.469 0.998 11.281 1 97.5 351 LEU B O 1
ATOM 6471 N N . SER B 1 352 ? -22.609 1.458 13.133 1 97.38 352 SER B N 1
ATOM 6472 C CA . SER B 1 352 ? -23.812 1.874 12.422 1 97.38 352 SER B CA 1
ATOM 6473 C C . SER B 1 352 ? -23.656 3.271 11.836 1 97.38 352 SER B C 1
ATOM 6475 O O . SER B 1 352 ? -22.75 4.02 12.234 1 97.38 352 SER B O 1
ATOM 6477 N N . GLU B 1 353 ? -24.516 3.629 10.875 1 97.38 353 GLU B N 1
ATOM 6478 C CA . GLU B 1 353 ? -24.5 4.969 10.297 1 97.38 353 GLU B CA 1
ATOM 6479 C C . GLU B 1 353 ? -24.766 6.031 11.359 1 97.38 353 GLU B C 1
ATOM 6481 O O . GLU B 1 353 ? -24.203 7.133 11.297 1 97.38 353 GLU B O 1
ATOM 6486 N N . GLU B 1 354 ? -25.578 5.668 12.336 1 97.44 354 GLU B N 1
ATOM 6487 C CA . GLU B 1 354 ? -25.875 6.59 13.43 1 97.44 354 GLU B CA 1
ATOM 6488 C C . GLU B 1 354 ? -24.625 6.867 14.266 1 97.44 354 GLU B C 1
ATOM 6490 O O . GLU B 1 354 ? -24.344 8.016 14.617 1 97.44 354 GLU B O 1
ATOM 6495 N N . GLU B 1 355 ? -23.891 5.836 14.578 1 97.88 355 GLU B N 1
ATOM 6496 C CA . GLU B 1 355 ? -22.656 5.988 15.336 1 97.88 355 GLU B CA 1
ATOM 6497 C C . GLU B 1 355 ? -21.625 6.801 14.555 1 97.88 355 GLU B C 1
ATOM 6499 O O . GLU B 1 355 ? -20.922 7.641 15.133 1 97.88 355 GLU B O 1
ATOM 6504 N N . LEU B 1 356 ? -21.562 6.535 13.289 1 98.44 356 LEU B N 1
ATOM 6505 C CA . LEU B 1 356 ? -20.656 7.285 12.43 1 98.44 356 LEU B CA 1
ATOM 6506 C C . LEU B 1 356 ? -21.031 8.758 12.391 1 98.44 356 LEU B C 1
ATOM 6508 O O . LEU B 1 356 ? -20.156 9.633 12.445 1 98.44 356 LEU B O 1
ATOM 6512 N N . MET B 1 357 ? -22.328 9.086 12.344 1 97.94 357 MET B N 1
ATOM 6513 C CA . MET B 1 357 ? -22.812 10.469 12.352 1 97.94 357 MET B CA 1
ATOM 6514 C C . MET B 1 357 ? -22.453 11.156 13.664 1 97.94 357 MET B C 1
ATOM 6516 O O . MET B 1 357 ? -22.016 12.312 13.664 1 97.94 357 MET B O 1
ATOM 6520 N N . LYS B 1 358 ? -22.609 10.43 14.711 1 97.62 358 LYS B N 1
ATOM 6521 C CA . LYS B 1 358 ? -22.297 10.984 16.016 1 97.62 358 LYS B CA 1
ATOM 6522 C C . LYS B 1 358 ? -20.812 11.289 16.141 1 97.62 358 LYS B C 1
ATOM 6524 O O . LYS B 1 358 ? -20.422 12.266 16.797 1 97.62 358 LYS B O 1
ATOM 6529 N N . SER B 1 359 ? -20 10.43 15.586 1 98.06 359 SER B N 1
ATOM 6530 C CA . SER B 1 359 ? -18.562 10.648 15.57 1 98.06 359 SER B CA 1
ATOM 6531 C C . SER B 1 359 ? -18.203 11.945 14.852 1 98.06 359 SER B C 1
ATOM 6533 O O . SER B 1 359 ? -17.438 12.758 15.375 1 98.06 359 SER B O 1
ATOM 6535 N N . LEU B 1 360 ? -18.828 12.195 13.664 1 98.38 360 LEU B N 1
ATOM 6536 C CA . LEU B 1 360 ? -18.594 13.422 12.906 1 98.38 360 LEU B CA 1
ATOM 6537 C C . LEU B 1 360 ? -19.125 14.633 13.656 1 98.38 360 LEU B C 1
ATOM 6539 O O . LEU B 1 360 ? -18.5 15.703 13.633 1 98.38 360 LEU B O 1
ATOM 6543 N N . GLU B 1 361 ? -20.25 14.438 14.289 1 97.88 361 GLU B N 1
ATOM 6544 C CA . GLU B 1 361 ? -20.828 15.531 15.055 1 97.88 361 GLU B CA 1
ATOM 6545 C C . GLU B 1 361 ? -19.922 15.961 16.188 1 97.88 361 GLU B C 1
ATOM 6547 O O . GLU B 1 361 ? -19.812 17.156 16.5 1 97.88 361 GLU B O 1
ATOM 6552 N N . PHE B 1 362 ? -19.359 14.992 16.812 1 98.31 362 PHE B N 1
ATOM 6553 C CA . PHE B 1 362 ? -18.422 15.328 17.875 1 98.31 362 PHE B CA 1
ATOM 6554 C C . PHE B 1 362 ? -17.281 16.172 17.328 1 98.31 362 PHE B C 1
ATOM 6556 O O . PHE B 1 362 ? -16.875 17.156 17.953 1 98.31 362 PHE B O 1
ATOM 6563 N N . GLY B 1 363 ? -16.734 15.773 16.203 1 98.12 363 GLY B N 1
ATOM 6564 C CA . GLY B 1 363 ? -15.648 16.5 15.57 1 98.12 363 GLY B CA 1
ATOM 6565 C C . GLY B 1 363 ? -16 17.953 15.273 1 98.12 363 GLY B C 1
ATOM 6566 O O . GLY B 1 363 ? -15.25 18.859 15.609 1 98.12 363 GLY B O 1
ATOM 6567 N N . THR B 1 364 ? -17.156 18.188 14.609 1 97.94 364 THR B N 1
ATOM 6568 C CA . THR B 1 364 ? -17.547 19.547 14.242 1 97.94 364 THR B CA 1
ATOM 6569 C C . THR B 1 364 ? -17.859 20.375 15.484 1 97.94 364 THR B C 1
ATOM 6571 O O . THR B 1 364 ? -17.609 21.578 15.516 1 97.94 364 THR B O 1
ATOM 6574 N N . THR B 1 365 ? -18.453 19.734 16.5 1 98.19 365 THR B N 1
ATOM 6575 C CA . THR B 1 365 ? -18.734 20.422 17.75 1 98.19 365 THR B CA 1
ATOM 6576 C C . THR B 1 365 ? -17.453 20.859 18.453 1 98.19 365 THR B C 1
ATOM 6578 O O . THR B 1 365 ? -17.359 21.969 18.953 1 98.19 365 THR B O 1
ATOM 6581 N N . LEU B 1 366 ? -16.5 19.984 18.469 1 98.06 366 LEU B N 1
ATOM 6582 C CA . LEU B 1 366 ? -15.203 20.281 19.062 1 98.06 366 LEU B CA 1
ATOM 6583 C C . LEU B 1 366 ? -14.531 21.438 18.328 1 98.06 366 LEU B C 1
ATOM 6585 O O . LEU B 1 366 ? -13.953 22.328 18.969 1 98.06 366 LEU B O 1
ATOM 6589 N N . ALA B 1 367 ? -14.57 21.375 17.016 1 97.75 367 ALA B N 1
ATOM 6590 C CA . ALA B 1 367 ? -13.992 22.453 16.219 1 97.75 367 ALA B CA 1
ATOM 6591 C C . ALA B 1 367 ? -14.703 23.781 16.484 1 97.75 367 ALA B C 1
ATOM 6593 O O . ALA B 1 367 ? -14.062 24.828 16.531 1 97.75 367 ALA B O 1
ATOM 6594 N N . ALA B 1 368 ? -16.016 23.719 16.609 1 97.69 368 ALA B N 1
ATOM 6595 C CA . ALA B 1 368 ? -16.781 24.922 16.906 1 97.69 368 ALA B CA 1
ATOM 6596 C C . ALA B 1 368 ? -16.391 25.5 18.281 1 97.69 368 ALA B C 1
ATOM 6598 O O . ALA B 1 368 ? -16.281 26.703 18.438 1 97.69 368 ALA B O 1
ATOM 6599 N N . ALA B 1 369 ? -16.266 24.641 19.234 1 97.94 369 ALA B N 1
ATOM 6600 C CA . ALA B 1 369 ? -15.812 25.062 20.562 1 97.94 369 ALA B CA 1
ATOM 6601 C C . ALA B 1 369 ? -14.461 25.75 20.484 1 97.94 369 ALA B C 1
ATOM 6603 O O . ALA B 1 369 ? -14.266 26.828 21.047 1 97.94 369 ALA B O 1
ATOM 6604 N N . ARG B 1 370 ? -13.539 25.125 19.781 1 97.44 370 ARG B N 1
ATOM 6605 C CA . ARG B 1 370 ? -12.195 25.672 19.672 1 97.44 370 ARG B CA 1
ATOM 6606 C C . ARG B 1 370 ? -12.219 27.016 18.938 1 97.44 370 ARG B C 1
ATOM 6608 O O . ARG B 1 370 ? -11.516 27.953 19.328 1 97.44 370 ARG B O 1
ATOM 6615 N N . ALA B 1 371 ? -12.977 27.062 17.859 1 95.69 371 ALA B N 1
ATOM 6616 C CA . ALA B 1 371 ? -13.117 28.312 17.109 1 95.69 371 ALA B CA 1
ATOM 6617 C C . ALA B 1 371 ? -13.695 29.406 18 1 95.69 371 ALA B C 1
ATOM 6619 O O . ALA B 1 371 ? -13.32 30.578 17.859 1 95.69 371 ALA B O 1
ATOM 6620 N N . SER B 1 372 ? -14.617 29.078 18.875 1 96.69 372 SER B N 1
ATOM 6621 C CA . SER B 1 372 ? -15.297 30.047 19.734 1 96.69 372 SER B CA 1
ATOM 6622 C C . SER B 1 372 ? -14.398 30.5 20.875 1 96.69 372 SER B C 1
ATOM 6624 O O . SER B 1 372 ? -14.422 31.688 21.25 1 96.69 372 SER B O 1
ATOM 6626 N N . LEU B 1 373 ? -13.625 29.594 21.391 1 96.38 373 LEU B N 1
ATOM 6627 C CA . LEU B 1 373 ? -12.883 29.875 22.625 1 96.38 373 LEU B CA 1
ATOM 6628 C C . LEU B 1 373 ? -11.422 30.188 22.312 1 96.38 373 LEU B C 1
ATOM 6630 O O . LEU B 1 373 ? -10.719 30.75 23.156 1 96.38 373 LEU B O 1
ATOM 6634 N N . GLY B 1 374 ? -10.961 29.781 21.141 1 93.62 374 GLY B N 1
ATOM 6635 C CA . GLY B 1 374 ? -9.562 29.938 20.766 1 93.62 374 GLY B CA 1
ATOM 6636 C C . GLY B 1 374 ? -8.734 28.703 21.094 1 93.62 374 GLY B C 1
ATOM 6637 O O . GLY B 1 374 ? -7.645 28.531 20.547 1 93.62 374 GLY B O 1
ATOM 6638 N N . ASP B 1 375 ? -9.242 27.953 22.078 1 94.62 375 ASP B N 1
ATOM 6639 C CA . ASP B 1 375 ? -8.562 26.719 22.469 1 94.62 375 ASP B CA 1
ATOM 6640 C C . ASP B 1 375 ? -9.484 25.812 23.281 1 94.62 375 ASP B C 1
ATOM 6642 O O . ASP B 1 375 ? -10.594 26.219 23.641 1 94.62 375 ASP B O 1
ATOM 6646 N N . ILE B 1 376 ? -9.141 24.547 23.406 1 96.88 376 ILE B N 1
ATOM 6647 C CA . ILE B 1 376 ? -9.812 23.609 24.297 1 96.88 376 ILE B CA 1
ATOM 6648 C C . ILE B 1 376 ? -8.961 23.375 25.531 1 96.88 376 ILE B C 1
ATOM 6650 O O . ILE B 1 376 ? -7.844 22.844 25.438 1 96.88 376 ILE B O 1
ATOM 6654 N N . ASN B 1 377 ? -9.422 23.75 26.672 1 96.25 377 ASN B N 1
ATOM 6655 C CA . ASN B 1 377 ? -8.594 23.688 27.859 1 96.25 377 ASN B CA 1
ATOM 6656 C C . ASN B 1 377 ? -9.164 22.703 28.891 1 96.25 377 ASN B C 1
ATOM 6658 O O . ASN B 1 377 ? -8.461 22.266 29.797 1 96.25 377 ASN B O 1
ATOM 6662 N N . ARG B 1 378 ? -10.406 22.391 28.812 1 95.38 378 ARG B N 1
ATOM 6663 C CA . ARG B 1 378 ? -11.07 21.438 29.703 1 95.38 378 ARG B CA 1
ATOM 6664 C C . ARG B 1 378 ? -12.219 20.75 28.984 1 95.38 378 ARG B C 1
ATOM 6666 O O . ARG B 1 378 ? -12.766 21.266 28 1 95.38 378 ARG B O 1
ATOM 6673 N N . PRO B 1 379 ? -12.594 19.562 29.375 1 95.19 379 PRO B N 1
ATOM 6674 C CA . PRO B 1 379 ? -13.648 18.781 28.719 1 95.19 379 PRO B CA 1
ATOM 6675 C C . PRO B 1 379 ? -14.953 19.578 28.578 1 95.19 379 PRO B C 1
ATOM 6677 O O . PRO B 1 379 ? -15.656 19.438 27.578 1 95.19 379 PRO B O 1
ATOM 6680 N N . GLU B 1 380 ? -15.266 20.453 29.516 1 95.75 380 GLU B N 1
ATOM 6681 C CA . GLU B 1 380 ? -16.516 21.219 29.531 1 95.75 380 GLU B CA 1
ATOM 6682 C C . GLU B 1 380 ? -16.578 22.203 28.375 1 95.75 380 GLU B C 1
ATOM 6684 O O . GLU B 1 380 ? -17.656 22.672 28 1 95.75 380 GLU B O 1
ATOM 6689 N N . ASP B 1 381 ? -15.414 22.562 27.844 1 96.56 381 ASP B N 1
ATOM 6690 C CA . ASP B 1 381 ? -15.367 23.484 26.703 1 96.56 381 ASP B CA 1
ATOM 6691 C C . ASP B 1 381 ? -16.172 22.938 25.516 1 96.56 381 ASP B C 1
ATOM 6693 O O . ASP B 1 381 ? -16.672 23.703 24.703 1 96.56 381 ASP B O 1
ATOM 6697 N N . TYR B 1 382 ? -16.266 21.609 25.469 1 96.31 382 TYR B N 1
ATOM 6698 C CA . TYR B 1 382 ? -17.016 20.953 24.406 1 96.31 382 TYR B CA 1
ATOM 6699 C C . TYR B 1 382 ? -18.438 21.484 24.344 1 96.31 382 TYR B C 1
ATOM 6701 O O . TYR B 1 382 ? -19 21.641 23.25 1 96.31 382 TYR B O 1
ATOM 6709 N N . GLU B 1 383 ? -19.031 21.844 25.438 1 96.25 383 GLU B N 1
ATOM 6710 C CA . GLU B 1 383 ? -20.422 22.281 25.516 1 96.25 383 GLU B CA 1
ATOM 6711 C C . GLU B 1 383 ? -20.641 23.594 24.781 1 96.25 383 GLU B C 1
ATOM 6713 O O . GLU B 1 383 ? -21.734 23.859 24.297 1 96.25 383 GLU B O 1
ATOM 6718 N N . ILE B 1 384 ? -19.578 24.359 24.734 1 96.56 384 ILE B N 1
ATOM 6719 C CA . ILE B 1 384 ? -19.672 25.625 24.016 1 96.56 384 ILE B CA 1
ATOM 6720 C C . ILE B 1 384 ? -19.938 25.359 22.531 1 96.56 384 ILE B C 1
ATOM 6722 O O . ILE B 1 384 ? -20.672 26.094 21.875 1 96.56 384 ILE B O 1
ATOM 6726 N N . GLY B 1 385 ? -19.328 24.328 22.031 1 96.5 385 GLY B N 1
ATOM 6727 C CA . GLY B 1 385 ? -19.547 23.953 20.641 1 96.5 385 GLY B CA 1
ATOM 6728 C C . GLY B 1 385 ? -20.969 23.484 20.359 1 96.5 385 GLY B C 1
ATOM 6729 O O . GLY B 1 385 ? -21.484 23.688 19.266 1 96.5 385 GLY B O 1
ATOM 6730 N N . LEU B 1 386 ? -21.609 22.906 21.344 1 96.12 386 LEU B N 1
ATOM 6731 C CA . LEU B 1 386 ? -22.984 22.406 21.219 1 96.12 386 LEU B CA 1
ATOM 6732 C C . LEU B 1 386 ? -23.953 23.562 21.016 1 96.12 386 LEU B C 1
ATOM 6734 O O . LEU B 1 386 ? -25.031 23.391 20.438 1 96.12 386 LEU B O 1
ATOM 6738 N N . LYS B 1 387 ? -23.562 24.719 21.422 1 95.75 387 LYS B N 1
ATOM 6739 C CA . LYS B 1 387 ? -24.422 25.891 21.328 1 95.75 387 LYS B CA 1
ATOM 6740 C C . LYS B 1 387 ? -24.328 26.547 19.953 1 95.75 387 LYS B C 1
ATOM 6742 O O . LYS B 1 387 ? -25.141 27.391 19.609 1 95.75 387 LYS B O 1
ATOM 6747 N N . VAL B 1 388 ? -23.328 26.219 19.266 1 96.44 388 VAL B N 1
ATOM 6748 C CA . VAL B 1 388 ? -23.188 26.75 17.906 1 96.44 388 VAL B CA 1
ATOM 6749 C C . VAL B 1 388 ? -24.094 25.969 16.953 1 96.44 388 VAL B C 1
ATOM 6751 O O . VAL B 1 388 ? -24 24.75 16.859 1 96.44 388 VAL B O 1
ATOM 6754 N N . PRO B 1 389 ? -25.016 26.625 16.297 1 94.81 389 PRO B N 1
ATOM 6755 C CA . PRO B 1 389 ? -25.891 25.906 15.367 1 94.81 389 PRO B CA 1
ATOM 6756 C C . PRO B 1 389 ? -25.156 25.391 14.133 1 94.81 389 PRO B C 1
ATOM 6758 O O . PRO B 1 389 ? -24.047 25.859 13.836 1 94.81 389 PRO B O 1
ATOM 6761 N N . PHE B 1 390 ? -25.766 24.453 13.469 1 95.12 390 PHE B N 1
ATOM 6762 C CA . PHE B 1 390 ? -25.266 24.047 12.164 1 95.12 390 PHE B CA 1
ATOM 6763 C C . PHE B 1 390 ? -25.297 25.203 11.18 1 95.12 390 PHE B C 1
ATOM 6765 O O . PHE B 1 390 ? -26.078 26.141 11.336 1 95.12 390 PHE B O 1
ATOM 6772 N N . ASN B 1 391 ? -24.438 25.156 10.242 1 92.12 391 ASN B N 1
ATOM 6773 C CA . ASN B 1 391 ? -24.25 26.297 9.359 1 92.12 391 ASN B CA 1
ATOM 6774 C C . ASN B 1 391 ? -25.484 26.531 8.484 1 92.12 391 ASN B C 1
ATOM 6776 O O . ASN B 1 391 ? -26.375 25.688 8.422 1 92.12 391 ASN B O 1
ATOM 6780 N N . GLU B 1 392 ? -25.578 27.625 7.785 1 90.12 392 GLU B N 1
ATOM 6781 C CA . GLU B 1 392 ? -26.734 28.094 7.031 1 90.12 392 GLU B CA 1
ATOM 6782 C C . GLU B 1 392 ? -27.016 27.203 5.824 1 90.12 392 GLU B C 1
ATOM 6784 O O . GLU B 1 392 ? -28.109 27.219 5.262 1 90.12 392 GLU B O 1
ATOM 6789 N N . ARG B 1 393 ? -26.078 26.422 5.473 1 91.44 393 ARG B N 1
ATOM 6790 C CA . ARG B 1 393 ? -26.25 25.562 4.305 1 91.44 393 ARG B CA 1
ATOM 6791 C C . ARG B 1 393 ? -26.688 24.156 4.715 1 91.44 393 ARG B C 1
ATOM 6793 O O . ARG B 1 393 ? -26.672 23.234 3.9 1 91.44 393 ARG B O 1
ATOM 6800 N N . SER B 1 394 ? -27.016 23.969 5.879 1 93.88 394 SER B N 1
ATOM 6801 C CA . SER B 1 394 ? -27.344 22.656 6.43 1 93.88 394 SER B CA 1
ATOM 6802 C C . SER B 1 394 ? -28.438 21.969 5.621 1 93.88 394 SER B C 1
ATOM 6804 O O . SER B 1 394 ? -28.312 20.781 5.289 1 93.88 394 SER B O 1
ATOM 6806 N N . GLU B 1 395 ? -29.5 22.688 5.32 1 93.38 395 GLU B N 1
ATOM 6807 C CA . GLU B 1 395 ? -30.594 22.109 4.555 1 93.38 395 GLU B CA 1
ATOM 6808 C C . GLU B 1 395 ? -30.156 21.75 3.137 1 93.38 395 GLU B C 1
ATOM 6810 O O . GLU B 1 395 ? -30.594 20.75 2.578 1 93.38 395 GLU B O 1
ATOM 6815 N N . TYR B 1 396 ? -29.406 22.625 2.646 1 93.75 396 TYR B N 1
ATOM 6816 C CA . TYR B 1 396 ? -28.859 22.359 1.314 1 93.75 396 TYR B CA 1
ATOM 6817 C C . TYR B 1 396 ? -28.031 21.078 1.298 1 93.75 396 TYR B C 1
ATOM 6819 O O . TYR B 1 396 ? -28.172 20.25 0.395 1 93.75 396 TYR B O 1
ATOM 6827 N N . VAL B 1 397 ? -27.141 20.906 2.26 1 94.56 397 VAL B N 1
ATOM 6828 C CA . VAL B 1 397 ? -26.281 19.734 2.371 1 94.56 397 VAL B CA 1
ATOM 6829 C C . VAL B 1 397 ? -27.141 18.469 2.48 1 94.56 397 VAL B C 1
ATOM 6831 O O . VAL B 1 397 ? -26.859 17.469 1.826 1 94.56 397 VAL B O 1
ATOM 6834 N N . LYS B 1 398 ? -28.156 18.562 3.227 1 94.19 398 LYS B N 1
ATOM 6835 C CA . LYS B 1 398 ? -29.047 17.422 3.424 1 94.19 398 LYS B CA 1
ATOM 6836 C C . LYS B 1 398 ? -29.766 17.047 2.125 1 94.19 398 LYS B C 1
ATOM 6838 O O . LYS B 1 398 ? -29.844 15.859 1.779 1 94.19 398 LYS B O 1
ATOM 6843 N N . LEU B 1 399 ? -30.297 18.016 1.479 1 94.56 399 LEU B N 1
ATOM 6844 C CA . LEU B 1 399 ? -31.016 17.797 0.231 1 94.56 399 LEU B CA 1
ATOM 6845 C C . LEU B 1 399 ? -30.109 17.188 -0.826 1 94.56 399 LEU B C 1
ATOM 6847 O O . LEU B 1 399 ? -30.5 16.25 -1.533 1 94.56 399 LEU B O 1
ATOM 6851 N N . ARG B 1 400 ? -28.938 17.734 -0.932 1 94.25 400 ARG B N 1
ATOM 6852 C CA . ARG B 1 400 ? -27.984 17.25 -1.926 1 94.25 400 ARG B CA 1
ATOM 6853 C C . ARG B 1 400 ? -27.562 15.812 -1.616 1 94.25 400 ARG B C 1
ATOM 6855 O O . ARG B 1 400 ? -27.328 15.016 -2.529 1 94.25 400 ARG B O 1
ATOM 6862 N N . PHE B 1 401 ? -27.438 15.531 -0.367 1 95.81 401 PHE B N 1
ATOM 6863 C CA . PHE B 1 401 ? -27.078 14.172 0.025 1 95.81 401 PHE B CA 1
ATOM 6864 C C . PHE B 1 401 ? -28.188 13.195 -0.34 1 95.81 401 PHE B C 1
ATOM 6866 O O . PHE B 1 401 ? -27.906 12.102 -0.837 1 95.81 401 PHE B O 1
ATOM 6873 N N . GLU B 1 402 ? -29.391 13.586 -0.128 1 94.81 402 GLU B N 1
ATOM 6874 C CA . GLU B 1 402 ? -30.516 12.742 -0.509 1 94.81 402 GLU B CA 1
ATOM 6875 C C . GLU B 1 402 ? -30.531 12.5 -2.016 1 94.81 402 GLU B C 1
ATOM 6877 O O . GLU B 1 402 ? -30.828 11.391 -2.467 1 94.81 402 GLU B O 1
ATOM 6882 N N . GLU B 1 403 ? -30.281 13.531 -2.689 1 94.75 403 GLU B N 1
ATOM 6883 C CA . GLU B 1 403 ? -30.203 13.398 -4.141 1 94.75 403 GLU B CA 1
ATOM 6884 C C . GLU B 1 403 ? -29.078 12.453 -4.559 1 94.75 403 GLU B C 1
ATOM 6886 O O . GLU B 1 403 ? -29.25 11.648 -5.473 1 94.75 403 GLU B O 1
ATOM 6891 N N . ALA B 1 404 ? -27.938 12.625 -3.881 1 95 404 ALA B N 1
ATOM 6892 C CA . ALA B 1 404 ? -26.781 11.773 -4.184 1 95 404 ALA B CA 1
ATOM 6893 C C . ALA B 1 404 ? -27.094 10.305 -3.916 1 95 404 ALA B C 1
ATOM 6895 O O . ALA B 1 404 ? -26.641 9.422 -4.648 1 95 404 ALA B O 1
ATOM 6896 N N . LYS B 1 405 ? -27.875 9.992 -2.918 1 92.69 405 LYS B N 1
ATOM 6897 C CA . LYS B 1 405 ? -28.234 8.633 -2.553 1 92.69 405 LYS B CA 1
ATOM 6898 C C . LYS B 1 405 ? -29.031 7.957 -3.668 1 92.69 405 LYS B C 1
ATOM 6900 O O . LYS B 1 405 ? -28.906 6.746 -3.879 1 92.69 405 LYS B O 1
ATOM 6905 N N . THR B 1 406 ? -29.75 8.719 -4.375 1 92.5 406 THR B N 1
ATOM 6906 C CA . THR B 1 406 ? -30.578 8.18 -5.441 1 92.5 406 THR B CA 1
ATOM 6907 C C . THR B 1 406 ? -29.766 7.965 -6.711 1 92.5 406 THR B C 1
ATOM 6909 O O . THR B 1 406 ? -30.094 7.082 -7.516 1 92.5 406 THR B O 1
ATOM 6912 N N . LYS B 1 407 ? -28.797 8.641 -6.883 1 92.38 407 LYS B N 1
ATOM 6913 C CA . LYS B 1 407 ? -28.031 8.633 -8.133 1 92.38 407 LYS B CA 1
ATOM 6914 C C . LYS B 1 407 ? -26.859 7.672 -8.062 1 92.38 407 LYS B C 1
ATOM 6916 O O . LYS B 1 407 ? -26.422 7.141 -9.086 1 92.38 407 LYS B O 1
ATOM 6921 N N . LEU B 1 408 ? -26.234 7.609 -6.859 1 93.56 408 LEU B N 1
ATOM 6922 C CA . LEU B 1 408 ? -25.016 6.828 -6.691 1 93.56 408 LEU B CA 1
ATOM 6923 C C . LEU B 1 408 ? -25.344 5.441 -6.141 1 93.56 408 LEU B C 1
ATOM 6925 O O . LEU B 1 408 ? -26.25 5.285 -5.324 1 93.56 408 LEU B O 1
ATOM 6929 N N . ARG B 1 409 ? -24.688 4.375 -6.598 1 87.38 409 ARG B N 1
ATOM 6930 C CA . ARG B 1 409 ? -24.766 3.031 -6.039 1 87.38 409 ARG B CA 1
ATOM 6931 C C . ARG B 1 409 ? -23.984 2.924 -4.742 1 87.38 409 ARG B C 1
ATOM 6933 O O . ARG B 1 409 ? -22.781 2.609 -4.762 1 87.38 409 ARG B O 1
ATOM 6940 N N . MET B 1 410 ? -24.672 3.051 -3.598 1 90.94 410 MET B N 1
ATOM 6941 C CA . MET B 1 410 ? -23.969 3.133 -2.318 1 90.94 410 MET B CA 1
ATOM 6942 C C . MET B 1 410 ? -24.188 1.866 -1.497 1 90.94 410 MET B C 1
ATOM 6944 O O . MET B 1 410 ? -23.859 1.822 -0.313 1 90.94 410 MET B O 1
ATOM 6948 N N . ARG B 1 411 ? -24.75 0.777 -2.141 1 86.19 411 ARG B N 1
ATOM 6949 C CA . ARG B 1 411 ? -25.156 -0.42 -1.408 1 86.19 411 ARG B CA 1
ATOM 6950 C C . ARG B 1 411 ? -23.969 -1.053 -0.695 1 86.19 411 ARG B C 1
ATOM 6952 O O . ARG B 1 411 ? -24.109 -1.604 0.397 1 86.19 411 ARG B O 1
ATOM 6959 N N . GLU B 1 412 ? -22.812 -0.918 -1.254 1 89.38 412 GLU B N 1
ATOM 6960 C CA . GLU B 1 412 ? -21.625 -1.576 -0.698 1 89.38 412 GLU B CA 1
ATOM 6961 C C . GLU B 1 412 ? -20.922 -0.676 0.305 1 89.38 412 GLU B C 1
ATOM 6963 O O . GLU B 1 412 ? -19.922 -1.075 0.903 1 89.38 412 GLU B O 1
ATOM 6968 N N . TYR B 1 413 ? -21.531 0.534 0.561 1 95.25 413 TYR B N 1
ATOM 6969 C CA . TYR B 1 413 ? -20.875 1.519 1.417 1 95.25 413 TYR B CA 1
ATOM 6970 C C . TYR B 1 413 ? -21.828 2.039 2.479 1 95.25 413 TYR B C 1
ATOM 6972 O O . TYR B 1 413 ? -23.047 1.929 2.33 1 95.25 413 TYR B O 1
ATOM 6980 N N . LYS B 1 414 ? -21.312 2.428 3.578 1 97.25 414 LYS B N 1
ATOM 6981 C CA . LYS B 1 414 ? -21.969 3.365 4.48 1 97.25 414 LYS B CA 1
ATOM 6982 C C . LYS B 1 414 ? -21.438 4.781 4.293 1 97.25 414 LYS B C 1
ATOM 6984 O O . LYS B 1 414 ? -20.234 5.016 4.43 1 97.25 414 LYS B O 1
ATOM 6989 N N . VAL B 1 415 ? -22.281 5.688 3.9 1 98.25 415 VAL B N 1
ATOM 6990 C CA . VAL B 1 415 ? -21.922 7.082 3.699 1 98.25 415 VAL B CA 1
ATOM 6991 C C . VAL B 1 415 ? -22.75 7.973 4.617 1 98.25 415 VAL B C 1
ATOM 6993 O O . VAL B 1 415 ? -23.984 7.91 4.602 1 98.25 415 VAL B O 1
ATOM 6996 N N . VAL B 1 416 ? -22.109 8.742 5.406 1 98.19 416 VAL B N 1
ATOM 6997 C CA . VAL B 1 416 ? -22.797 9.703 6.254 1 98.19 416 VAL B CA 1
ATOM 6998 C C . VAL B 1 416 ? -22.25 11.102 6.004 1 98.19 416 VAL B C 1
ATOM 7000 O O . VAL B 1 416 ? -21.031 11.289 5.859 1 98.19 416 VAL B O 1
ATOM 7003 N N . VAL B 1 417 ? -23.141 12.062 5.898 1 98.06 417 VAL B N 1
ATOM 7004 C CA . VAL B 1 417 ? -22.797 13.461 5.676 1 98.06 417 VAL B CA 1
ATOM 7005 C C . VAL B 1 417 ? -23.531 14.336 6.699 1 98.06 417 VAL B C 1
ATOM 7007 O O . VAL B 1 417 ? -24.734 14.195 6.906 1 98.06 417 VAL B O 1
ATOM 7010 N N . ILE B 1 418 ? -22.797 15.188 7.312 1 97.5 418 ILE B N 1
ATOM 7011 C CA . ILE B 1 418 ? -23.438 16.125 8.227 1 97.5 418 ILE B CA 1
ATOM 7012 C C . ILE B 1 418 ? -22.938 17.547 7.945 1 97.5 418 ILE B C 1
ATOM 7014 O O . ILE B 1 418 ? -21.797 17.719 7.48 1 97.5 418 ILE B O 1
ATOM 7018 N N . PRO B 1 419 ? -23.766 18.531 8.195 1 97.25 419 PRO B N 1
ATOM 7019 C CA . PRO B 1 419 ? -23.281 19.906 8.086 1 97.25 419 PRO B CA 1
ATOM 7020 C C . PRO B 1 419 ? -22.312 20.281 9.203 1 97.25 419 PRO B C 1
ATOM 7022 O O . PRO B 1 419 ? -22.344 19.672 10.281 1 97.25 419 PRO B O 1
ATOM 7025 N N . THR B 1 420 ? -21.484 21.234 8.938 1 97 420 THR B N 1
ATOM 7026 C CA . THR B 1 420 ? -20.547 21.719 9.961 1 97 420 THR B CA 1
ATOM 7027 C C . THR B 1 420 ? -21.219 22.766 10.852 1 97 420 THR B C 1
ATOM 7029 O O . THR B 1 420 ? -22.281 23.281 10.516 1 97 420 THR B O 1
ATOM 7032 N N . ARG B 1 421 ? -20.609 22.953 11.992 1 96.5 421 ARG B N 1
ATOM 7033 C CA . ARG B 1 421 ? -20.938 24.078 12.859 1 96.5 421 ARG B CA 1
ATOM 7034 C C . ARG B 1 421 ? -19.953 25.234 12.633 1 96.5 421 ARG B C 1
ATOM 7036 O O . ARG B 1 421 ? -18.812 25.188 13.086 1 96.5 421 ARG B O 1
ATOM 7043 N N . LEU B 1 422 ? -20.453 26.25 11.945 1 92.88 422 LEU B N 1
ATOM 7044 C CA . LEU B 1 422 ? -19.594 27.375 11.594 1 92.88 422 LEU B CA 1
ATOM 7045 C C . LEU B 1 422 ? -19.781 28.547 12.562 1 92.88 422 LEU B C 1
ATOM 7047 O O . LEU B 1 422 ? -20.906 29.047 12.727 1 92.88 422 LEU B O 1
ATOM 7051 N N . VAL B 1 423 ? -18.719 28.891 13.195 1 93.25 423 VAL B N 1
ATOM 7052 C CA . VAL B 1 423 ? -18.75 30.016 14.125 1 93.25 423 VAL B CA 1
ATOM 7053 C C . VAL B 1 423 ? -18.656 31.328 13.359 1 93.25 423 VAL B C 1
ATOM 7055 O O . VAL B 1 423 ? -17.719 31.547 12.594 1 93.25 423 VAL B O 1
ATOM 7058 N N . PRO B 1 424 ? -19.594 32.281 13.453 1 88.25 424 PRO B N 1
ATOM 7059 C CA . PRO B 1 424 ? -19.609 33.5 12.68 1 88.25 424 PRO B CA 1
ATOM 7060 C C . PRO B 1 424 ? -18.406 34.406 12.953 1 88.25 424 PRO B C 1
ATOM 7062 O O . PRO B 1 424 ? -17.812 34.938 12.016 1 88.25 424 PRO B O 1
ATOM 7065 N N . ASN B 1 425 ? -18.047 34.625 14.211 1 87.44 425 ASN B N 1
ATOM 7066 C CA . ASN B 1 425 ? -16.875 35.438 14.594 1 87.44 425 ASN B CA 1
ATOM 7067 C C . ASN B 1 425 ? -15.891 34.625 15.422 1 87.44 425 ASN B C 1
ATOM 7069 O O . ASN B 1 425 ? -15.711 34.875 16.609 1 87.44 425 ASN B O 1
ATOM 7073 N N . PRO B 1 426 ? -15.242 33.781 14.664 1 89.75 426 PRO B N 1
ATOM 7074 C CA . PRO B 1 426 ? -14.359 32.875 15.406 1 89.75 426 PRO B CA 1
ATOM 7075 C C . PRO B 1 426 ? -13.133 33.562 15.977 1 89.75 426 PRO B C 1
ATOM 7077 O O . PRO B 1 426 ? -12.586 34.469 15.336 1 89.75 426 PRO B O 1
ATOM 7080 N N . VAL B 1 427 ? -12.672 33.125 17.125 1 87.25 427 VAL B N 1
ATOM 7081 C CA . VAL B 1 427 ? -11.438 33.594 17.75 1 87.25 427 VAL B CA 1
ATOM 7082 C C . VAL B 1 427 ? -10.234 32.969 17.047 1 87.25 427 VAL B C 1
ATOM 7084 O O . VAL B 1 427 ? -9.164 33.594 16.984 1 87.25 427 VAL B O 1
ATOM 7087 N N . LEU B 1 428 ? -10.492 31.812 16.531 1 85.81 428 LEU B N 1
ATOM 7088 C CA . LEU B 1 428 ? -9.445 31.047 15.859 1 85.81 428 LEU B CA 1
ATOM 7089 C C . LEU B 1 428 ? -9.992 30.359 14.602 1 85.81 428 LEU B C 1
ATOM 7091 O O . LEU B 1 428 ? -11.109 29.859 14.602 1 85.81 428 LEU B O 1
ATOM 7095 N N . THR B 1 429 ? -9.141 30.375 13.531 1 79.88 429 THR B N 1
ATOM 7096 C CA . THR B 1 429 ? -9.586 29.719 12.305 1 79.88 429 THR B CA 1
ATOM 7097 C C . THR B 1 429 ? -8.57 28.672 11.844 1 79.88 429 THR B C 1
ATOM 7099 O O . THR B 1 429 ? -8.828 27.922 10.906 1 79.88 429 THR B O 1
ATOM 7102 N N . VAL B 1 430 ? -7.488 28.562 12.438 1 81.31 430 VAL B N 1
ATOM 7103 C CA . VAL B 1 430 ? -6.414 27.688 12 1 81.31 430 VAL B CA 1
ATOM 7104 C C . VAL B 1 430 ? -6.512 26.344 12.734 1 81.31 430 VAL B C 1
ATOM 7106 O O . VAL B 1 430 ? -6.848 26.312 13.922 1 81.31 430 VAL B O 1
ATOM 7109 N N . GLY B 1 431 ? -6.27 25.297 12.031 1 89.56 431 GLY B N 1
ATOM 7110 C CA . GLY B 1 431 ? -6.168 23.984 12.656 1 89.56 431 GLY B CA 1
ATOM 7111 C C . GLY B 1 431 ? -7.516 23.375 12.977 1 89.56 431 GLY B C 1
ATOM 7112 O O . GLY B 1 431 ? -7.598 22.406 13.742 1 89.56 431 GLY B O 1
ATOM 7113 N N . LEU B 1 432 ? -8.578 23.984 12.477 1 93.31 432 LEU B N 1
ATOM 7114 C CA . LEU B 1 432 ? -9.914 23.469 12.758 1 93.31 432 LEU B CA 1
ATOM 7115 C C . LEU B 1 432 ? -10.141 22.125 12.062 1 93.31 432 LEU B C 1
ATOM 7117 O O . LEU B 1 432 ? -10.82 21.25 12.594 1 93.31 432 LEU B O 1
ATOM 7121 N N . GLY B 1 433 ? -9.586 21.984 10.844 1 94.56 433 GLY B N 1
ATOM 7122 C CA . GLY B 1 433 ? -9.648 20.688 10.18 1 94.56 433 GLY B CA 1
ATOM 7123 C C . GLY B 1 433 ? -8.992 19.578 10.969 1 94.56 433 GLY B C 1
ATOM 7124 O O . GLY B 1 433 ? -9.539 18.484 11.078 1 94.56 433 GLY B O 1
ATOM 7125 N N . ASP B 1 434 ? -7.816 19.875 11.531 1 96 434 ASP B N 1
ATOM 7126 C CA . ASP B 1 434 ? -7.113 18.922 12.375 1 96 434 ASP B CA 1
ATOM 7127 C C . ASP B 1 434 ? -7.945 18.547 13.602 1 96 434 ASP B C 1
ATOM 7129 O O . ASP B 1 434 ? -7.941 17.391 14.039 1 96 434 ASP B O 1
ATOM 7133 N N . THR B 1 435 ? -8.594 19.547 14.141 1 97.69 435 THR B N 1
ATOM 7134 C CA . THR B 1 435 ? -9.438 19.359 15.312 1 97.69 435 THR B CA 1
ATOM 7135 C C . THR B 1 435 ? -10.609 18.438 14.984 1 97.69 435 THR B C 1
ATOM 7137 O O . THR B 1 435 ? -10.914 17.516 15.75 1 97.69 435 THR B O 1
ATOM 7140 N N . ILE B 1 436 ? -11.234 18.703 13.891 1 98 436 ILE B N 1
ATOM 7141 C CA . ILE B 1 436 ? -12.344 17.875 13.438 1 98 436 ILE B CA 1
ATOM 7142 C C . ILE B 1 436 ? -11.867 16.438 13.234 1 98 436 ILE B C 1
ATOM 7144 O O . ILE B 1 436 ? -12.492 15.492 13.719 1 98 436 ILE B O 1
ATOM 7148 N N . SER B 1 437 ? -10.773 16.312 12.531 1 97.75 437 SER B N 1
ATOM 7149 C CA . SER B 1 437 ? -10.219 15.008 12.195 1 97.75 437 SER B CA 1
ATOM 7150 C C . SER B 1 437 ? -9.891 14.203 13.445 1 97.75 437 SER B C 1
ATOM 7152 O O . SER B 1 437 ? -10.266 13.031 13.555 1 97.75 437 SER B O 1
ATOM 7154 N N . ALA B 1 438 ? -9.234 14.828 14.352 1 98.06 438 ALA B N 1
ATOM 7155 C CA . ALA B 1 438 ? -8.859 14.164 15.594 1 98.06 438 ALA B CA 1
ATOM 7156 C C . ALA B 1 438 ? -10.094 13.82 16.422 1 98.06 438 ALA B C 1
ATOM 7158 O O . ALA B 1 438 ? -10.18 12.719 16.984 1 98.06 438 ALA B O 1
ATOM 7159 N N . GLY B 1 439 ? -11.008 14.766 16.547 1 98.25 439 GLY B N 1
ATOM 7160 C CA . GLY B 1 439 ? -12.227 14.531 17.312 1 98.25 439 GLY B CA 1
ATOM 7161 C C . GLY B 1 439 ? -13.047 13.375 16.781 1 98.25 439 GLY B C 1
ATOM 7162 O O . GLY B 1 439 ? -13.5 12.516 17.547 1 98.25 439 GLY B O 1
ATOM 7163 N N . ALA B 1 440 ? -13.234 13.383 15.484 1 98.38 440 ALA B N 1
ATOM 7164 C CA . ALA B 1 440 ? -13.984 12.297 14.852 1 98.38 440 ALA B CA 1
ATOM 7165 C C . ALA B 1 440 ? -13.273 10.961 15.039 1 98.38 440 ALA B C 1
ATOM 7167 O O . ALA B 1 440 ? -13.914 9.953 15.344 1 98.38 440 ALA B O 1
ATOM 7168 N N . PHE B 1 441 ? -12 10.961 14.938 1 98.5 441 PHE B N 1
ATOM 7169 C CA . PHE B 1 441 ? -11.227 9.727 15.008 1 98.5 441 PHE B CA 1
ATOM 7170 C C . PHE B 1 441 ? -11.289 9.125 16.406 1 98.5 441 PHE B C 1
ATOM 7172 O O . PHE B 1 441 ? -11.484 7.918 16.562 1 98.5 441 PHE B O 1
ATOM 7179 N N . ILE B 1 442 ? -11.086 9.914 17.438 1 98.38 442 ILE B N 1
ATOM 7180 C CA . ILE B 1 442 ? -11.055 9.367 18.797 1 98.38 442 ILE B CA 1
ATOM 7181 C C . ILE B 1 442 ? -12.422 8.805 19.156 1 98.38 442 ILE B C 1
ATOM 7183 O O . ILE B 1 442 ? -12.523 7.812 19.891 1 98.38 442 ILE B O 1
ATOM 7187 N N . THR B 1 443 ? -13.492 9.406 18.672 1 97.88 443 THR B N 1
ATOM 7188 C CA . THR B 1 443 ? -14.828 8.875 18.922 1 97.88 443 THR B CA 1
ATOM 7189 C C . THR B 1 443 ? -15.055 7.578 18.156 1 97.88 443 THR B C 1
ATOM 7191 O O . THR B 1 443 ? -15.703 6.656 18.641 1 97.88 443 THR B O 1
ATOM 7194 N N . TYR B 1 444 ? -14.562 7.531 16.922 1 97.75 444 TYR B N 1
ATOM 7195 C CA . TYR B 1 444 ? -14.609 6.301 16.141 1 97.75 444 TYR B CA 1
ATOM 7196 C C . TYR B 1 444 ? -13.945 5.152 16.891 1 97.75 444 TYR B C 1
ATOM 7198 O O . TYR B 1 444 ? -14.516 4.07 17.031 1 97.75 444 TYR B O 1
ATOM 7206 N N . VAL B 1 445 ? -12.734 5.41 17.406 1 97.88 445 VAL B N 1
ATOM 7207 C CA . VAL B 1 445 ? -11.977 4.418 18.156 1 97.88 445 VAL B CA 1
ATOM 7208 C C . VAL B 1 445 ? -12.742 4.008 19.406 1 97.88 445 VAL B C 1
ATOM 7210 O O . VAL B 1 445 ? -12.812 2.824 19.75 1 97.88 445 VAL B O 1
ATOM 7213 N N . ASN B 1 446 ? -13.305 4.98 20.047 1 97.19 446 ASN B N 1
ATOM 7214 C CA . ASN B 1 446 ? -14.07 4.719 21.25 1 97.19 446 ASN B CA 1
ATOM 7215 C C . ASN B 1 446 ? -15.258 3.801 20.984 1 97.19 446 ASN B C 1
ATOM 7217 O O . ASN B 1 446 ? -15.539 2.891 21.766 1 97.19 446 ASN B O 1
ATOM 7221 N N . TYR B 1 447 ? -16.016 4.078 19.906 1 96.69 447 TYR B N 1
ATOM 7222 C CA . TYR B 1 447 ? -17.156 3.254 19.531 1 96.69 447 TYR B CA 1
ATOM 7223 C C . TYR B 1 447 ? -16.719 1.839 19.172 1 96.69 447 TYR B C 1
ATOM 7225 O O . TYR B 1 447 ? -17.391 0.867 19.516 1 96.69 447 TYR B O 1
ATOM 7233 N N . LEU B 1 448 ? -15.594 1.709 18.469 1 95.75 448 LEU B N 1
ATOM 7234 C CA . LEU B 1 448 ? -15.086 0.396 18.094 1 95.75 448 LEU B CA 1
ATOM 7235 C C . LEU B 1 448 ? -14.75 -0.437 19.328 1 95.75 448 LEU B C 1
ATOM 7237 O O . LEU B 1 448 ? -14.969 -1.65 19.344 1 95.75 448 LEU B O 1
ATOM 7241 N N . LYS B 1 449 ? -14.188 0.215 20.344 1 93 449 LYS B N 1
ATOM 7242 C CA . LYS B 1 449 ? -13.805 -0.467 21.578 1 93 449 LYS B CA 1
ATOM 7243 C C . LYS B 1 449 ? -15.031 -1.02 22.297 1 93 449 LYS B C 1
ATOM 7245 O O . LYS B 1 449 ? -14.93 -1.974 23.062 1 93 449 LYS B O 1
ATOM 7250 N N . ARG B 1 450 ? -16.172 -0.486 21.984 1 88.88 450 ARG B N 1
ATOM 7251 C CA . ARG B 1 450 ? -17.406 -0.884 22.656 1 88.88 450 ARG B CA 1
ATOM 7252 C C . ARG B 1 450 ? -18.125 -1.974 21.875 1 88.88 450 ARG B C 1
ATOM 7254 O O . ARG B 1 450 ? -19.109 -2.531 22.344 1 88.88 450 ARG B O 1
ATOM 7261 N N . HIS B 1 451 ? -17.703 -2.258 20.672 1 83.12 451 HIS B N 1
ATOM 7262 C CA . HIS B 1 451 ? -18.234 -3.355 19.859 1 83.12 451 HIS B CA 1
ATOM 7263 C C . HIS B 1 451 ? -17.438 -4.633 20.094 1 83.12 451 HIS B C 1
ATOM 7265 O O . HIS B 1 451 ? -16.203 -4.598 20.172 1 83.12 451 HIS B O 1
#

Sequence (902 aa):
MSVPQDVSIFTAYNANVDAITKLNGETIQKLINEFGEKEIAERIEEYPREIREPIDFVARLIHALRLGKPTAVPLVDESLNSWFDEKFEYELERLGGQAGIIANVLAGLGIKKVIAYTPFLPKRLADLFKEGVLYPTVENGELKLKPIREAYRDEDPLKINRIFEFRKGTKFKFLGESVEVPASGRFIVSARFESISKIETKEELRPFLDDIGKEVDGAIFSGYQGLRLKYSDGKDANYYLRRAKEDIISLKEEDVKVHVELASIQDRKLRKKVITNILPIADSVGIDEAEIAQLLSVLGYRDLADRIFTYNRLEDSILGGMIILDELNFEILQVHTIYYLMYITHRDNPLSEEELMKSLEFGTTLAAARASLGDINRPEDYEIGLKVPFNERSEYVKLRFEEAKTKLRMREYKVVVIPTRLVPNPVLTVGLGDTISAGAFITYVNYLKRHMSVPQDVSIFTAYNANVDAITKLNGETIQKLINEFGEKEIAERIEEYPREIREPIDFVARLIHALRLGKPTAVPLVDESLNSWFDEKFEYELERLGGQAGIIANVLAGLGIKKVIAYTPFLPKRLADLFKEGVLYPTVENGELKLKPIREAYRDEDPLKINRIFEFRKGTKFKFLGESVEVPASGRFIVSARFESISKIETKEELRPFLDDIGKEVDGAIFSGYQGLRLKYSDGKDANYYLRRAKEDIISLKEEDVKVHVELASIQDRKLRKKVITNILPIADSVGIDEAEIAQLLSVLGYRDLADRIFTYNRLEDSILGGMIILDELNFEILQVHTIYYLMYITHRDNPLSEEELMKSLEFGTTLAAARASLGDINRPEDYEIGLKVPFNERSEYVKLRFEEAKTKLRMREYKVVVIPTRLVPNPVLTVGLGDTISAGAFITYVNYLKRH

pLDDT: mean 94.67, std 3.76, range [63.12, 98.88]

Organism: Pyrococcus abyssi (strain GE5 / Orsay) (NCBI:txid272844)

InterPro domains:
  IPR007666 ADP-specific phosphofructokinase/glucokinase [PF04587] (8-442)
  IPR007666 ADP-specific phosphofructokinase/glucokinase [PS51255] (1-450)
  IPR007666 ADP-specific phosphofructokinase/glucokinase [PTHR21208] (8-443)
  IPR011790 ADP-specific phosphofructokinase, archaeal [MF_00561] (1-451)
  IPR011790 ADP-specific phosphofructokinase, archaeal [TIGR02045] (8-451)
  IPR015990 ADP-specific phosphofructokinase/glucokinase, archaeal [PIRSF015883] (6-450)
  IPR029056 Ribokinase-like [G3DSA:3.40.1190.20] (10-442)
  IPR029056 Ribokinase-like [SSF53613] (5-450)